Protein 7NJ1 (pdb70)

Solvent-accessible surface area: 61966 Å² total; per-residue (Å²): 110,75,92,81,47,22,67,62,39,25,66,61,33,41,58,34,28,58,60,8,69,93,80,92,42,75,87,55,16,61,65,24,40,64,63,32,70,90,69,66,114,77,51,19,35,42,11,24,59,18,17,46,38,6,45,66,42,46,86,68,58,113,85,80,35,30,61,40,38,50,61,24,15,65,57,32,63,93,22,59,109,28,34,68,18,11,36,55,5,23,50,30,29,60,56,9,60,65,81,33,84,67,56,98,42,60,6,71,39,4,58,12,46,15,55,40,43,19,27,32,15,65,18,13,45,65,45,15,82,53,62,88,4,37,66,46,82,167,83,54,85,55,54,18,64,66,35,3,132,37,10,42,80,17,0,53,38,1,29,44,8,0,100,42,5,115,155,131,43,51,58,40,0,62,99,6,35,107,17,0,75,37,0,1,66,65,0,28,90,23,8,120,92,41,74,52,112,31,28,8,48,1,0,1,51,1,1,32,16,0,8,17,0,1,20,0,0,31,53,40,178,41,34,78,18,4,18,22,0,1,74,33,0,0,73,81,5,3,113,40,139,90,45,72,30,109,109,2,45,31,134,72,7,15,32,0,0,21,5,8,3,2,2,18,17,99,90,30,112,11,46,84,0,3,134,8,1,36,35,0,6,13,23,2,78,94,37,48,92,123,66,14,45,14,0,2,38,2,2,7,65,4,13,19,49,1,50,143,70,54,50,151,112,2,61,126,77,32,2,66,92,35,2,95,73,57,99,92,134,33,9,17,75,2,0,50,37,3,6,31,15,7,3,13,30,94,22,75,3,4,104,34,8,6,60,5,4,37,29,0,22,128,38,7,74,96,154,65,116,78,4,14,43,16,42,0,6,2,5,5,7,2,0,12,4,4,8,59,113,75,20,115,143,77,60,154,36,70,12,33,74,0,0,145,75,0,24,140,34,1,110,78,20,201,22,135,87,86,25,150,28,37,10,32,12,6,43,0,7,0,20,0,4,30,19,0,8,14,9,20,46,37,2,123,89,18,55,86,174,114,178,163,74,160,143,205,52,177,51,5,84,58,21,30,134,83,24,35,67,65,31,26,114,7,2,79,87,0,6,51,31,0,73,107,14,5,74,129,48,140,83,21,67,24,86,33,22,24,4,0,0,11,1,0,36,1,0,3,1,0,2,36,1,8,8,40,13,18,46,0,1,33,0,2,27,8,6,55,56,0,1,93,78,34,156,34,61,34,40,5,0,16,2,1,2,60,0,0,47,20,0,21,91,19,6,2,16,24,7,0,87,85,4,1,88,59,0,30,53,18,11,138,108,33,128,87,136,46,86,56,49,50,37,14,26,11,14,2,41,4,5,60,0,48,5,46,47,30,64,98,96,6,68,111,0,0,60,37,0,5,55,1,19,134,50,123,15,2,107,77,100,34,4,29,6,37,14,3,68,0,31,3,11,30,6,0,6,28,0,0,44,1,8,45,134,43,14,64,56,60,35,12,104,75,0,32,84,48,40,47,29,8,6,10,0,0,9,2,17,0,1,58,21,0,33,43,0,0,84,94,17,31,104,124,86,49,141,47,15,24,75,6,7,13,10,3,2,24,0,0,18,30,0,2,43,0,1,42,86,0,3,31,21,1,21,70,11,18,6,10,38,50,0,7,6,2,0,48,10,1,18,108,0,0,42,22,2,38,8,10,12,14,0,0,8,0,6,0,5,21,0,49,10,3,30,32,32,87,38,46,92,80,0,69,49,5,10,105,12,0,70,100,0,12,115,36,9,20,144,132,132,119,89,77,72,23,31,16,66,13,20,33,0,17,2,0,43,15,17,55,15,4,2,7,0,12,1,57,34,51,84,50,83,48,66,90,0,47,87,40,0,86,77,0,33,126,19,4,63,80,8,4,77,44,12,22,104,31,1,53,80,26,15,123,50,163,107,27,86,88,101,3,55,25,50,11,12,65,6,12,0,52,0,28,14,52,23,0,39,25,10,32,88,88,90,71,142,115,77,17,74,68,19,4,129,44,0,38,156,44,1,44,67,56,92,7,51,5,4,30,18,46,1,18,1,19,2,1,90,0,16,48,100,78,105,126,87,72,77,45,6,22,72,11,0,13,55,2,4,62,4,0,15,14,12,0,18,13,30,22,3,12,23,0,0,19,5,12,5,53,13,33,26,70,117,25,56,68,6,7,0,9,6,2,1,11,4,7,22,3,12,1,10,14,32,9,1,7,24,10,18,60,49,50,44,113,49,138,80,168,124,107,93,22,32,40,74,8,19,160,20,0,13,10,32,51,42,114,99,44,114,74,43,101,9,11,42,99,32,0,60,111,17,11,66,63,4,40,89,43,22,13,0,0,0,0,0,4,4,18,82,88,42,53,45,46,8,20,30,0,11,0,1,3,0,20,90,127,25,65,7,13,14,16,81,13,60,0,41,131,65,189,55,54,0,94,51,2,7,97,55,10,85,31,0,28,115,19,1,122,113,23,27,94,60,115,74,80,112,99,3,34,79,16,1,89,52,10,15,107,84,0,60,74,9,3,35,13,0,24,141,29,0,2,18,14,37,40,12,0,2,32,18,34,9,142,84,105,14,1,32,82,12,0,48,114,3,40,113,78,0,95,113,13,24,15,150,106,45,38,125,16,5,0,46,3,4,0,4,18,8,58,82,32,56,92,126,18,6,90,53,2,0,107,51,19,0,88,98,86,17,109,159,0,46,113,28,0,61,117,2,19,38,158,17,137,65,62,87,70,38,112,141,29,15,6,0,1,1,15,7,71,20,0,7,56,0,0,0,5,2,2,71,32,1,64,93,29,48,2,0,2,5,10,3,1,5,5,1,0,8,9,16,4,42,78,109,107,29,95,10,34,5,19,70,125,6,0,24,50,149,26,0,12,18,0,0,4,6,46,100,68,22,62,52,12,18,103,74,6,81,64,46,4,78,89,81,73,36,22,130,31,8,55,20,109,78,2,156,81,95,40,0,85,96,0,0,50,119,8,6,0,1,0,2,10,12,50,2,2,6,12,187,13,3,26,3,60,32,0,33,142,26,69,4,72,1,0,0,0,0,10,3,10,6,2,0,13,27,12,52,55,33,95,29,42,5,27,0,6,0,9,28,1,5,11,14,21,0,2,0,0,1,1,2,8,9,23,2,6,7,62,0,16,3,71,0,1,70,18,0,18,118,17,0,12,69,54,21,118,54,5,70,0,7,128,30,2,23,95,0,12,100,45,0,138,9,81,66,0,0,0,0,0,2,1,3,8,0,12,52,4,43,10,115,96,59,103,68,11,93,26,64,71,26,75,16,16,106,15,35,43,52,86,19,44,116,89,1,52,0,9,120,26,75,1,51,20,1,17,10,10,18,12,63,74,99,140,110,13,131,174,44,20,130,43,15,86,7,91,158

GO terms:
  GO:0008234 cysteine-type peptidase activity (F, TAS)
  GO:0005829 cytosol (C, TAS)
  GO:0051306 mitotic sister chromatid separation (P, TAS)
  GO:0005515 protein binding (F, IPI)
  GO:0005654 nucleoplasm (C, IDA)
  GO:0005813 centrosome (C, IDA)
  GO:0006915 apoptotic process (P, TAS)
  GO:0000070 mitotic sister chromatid segregation (P, IMP)

Sequence (1501 aa):
LSPQRALCLLELTLEHCRRFCWSRHHDKAISAVEKAHSYLRTNLAPSLQLCQLGVKLLQVGPQAVAKLLIKASAVLSKSMPPLRALYESCQFFLSGLERGTKRRYRLDAILSLFAFLGGYCSLLQQLRDDGVYGGSSKQQQSFLQMYFQGLHLYTVVVYDFAQGCQIVDLADLTQLVDSCKSTVVWMLEALEGLSGQELTDHMGMTASYTSNLAYSFYSHKLYAEACAISEPLCQHLGLVKPGTYPEVPPEKLHRCFRLQVESLKKLGKQAQGCKMVILWLAALQPCSPEHMAEPVTFWVRVKMDAARAGDKELQLKTLRDSLSGWDPETLALLLREELQAYKAVRADTGQERFNIICDLLELSPEETPAGAWARATHLVELAQVLCYHDFTQQTNCSALDAIREALQLLDSVRPEAQARDQLLDDKAQALLWLYICTLEAKIQEGIERDRRAQAFLYSNIAFNLAADAAQSKCLDQALALWKELLTKGQAPAVRCLQQTAASLQILAALYQLVAKPMQALEVLLLLRIVSERLKDHSKAAGSSCHITQLLLTLGCPSYAQLHLEEAASSLKHLDQTTDTYLLLSLTCDLLRSQLYWTHQKVTKGVSLLLSVLRDPALQKSSKAWYLLRVQVLQLVAAYLSLPSNNLSHSLWEQLCAQGWQTPEIALIDSHKLLRSIILLLMGTSFLDYGENLVQKWQVLSEVLSCSEKLVCHLGRLGSVSEAKAFCLEALKLTTKLQIPRQCALFLVLKGELELARNDIDLCQSDLQQVLFLLESCTEFPTCDCSLCASPVLTAVCLRWVLVTAGVRLAMGHQAQGLDLLQVVLKGCPEAAERLTQALQASLNHKTPPSLVPSLLDEILAQAYTLLALEGLNQPSNESLQKVLQSGLKFVAARIPHLEPWRASLLLIWALTKLGSTLDSICDSLSVAFRGISHCPPSGLYAHLCRFLALCLGHRDPYATAFLVTESVSITCRHQLLTHLHRQLSKAQKHRDVPLARIQRLFSFRALESGHFPQPEKESFQERLALIPSGVTVCVLALATLQPGTVGNTLLLTRLEKDSPPVSVQIPTGQNKLHLRSVLNEFDAIQKAQKENSSCTDKREWWTGRLALDHRMEVLIASLEKSVLGCWKGLLLPSSEEPGPAQEASRLQELLQDCGWKYPDRTLLKIMLSGAGALTPQDIQALAYGLCPTQPERAQELLNEAVGRLQGLTVPSNSHLVLVLDKDLQKLPWESMPSLQALPVTRLPSFRFLLSYSIIKEYGASPVLSQGVDPRSTFYVLNPHNNLSSTEEQFRANFSSEAGWRGVVGEVPRPEQVQEALTKHDLYIYAGHGAGARFLDGQAVLRLSCRAVALLFGCSSAALAVHGNLEGAGIVLKYIMAGCPLFLGNLWDVTDRDIDRYTEALLQGWLGAGPGAPLLYYVNQARQAPRLKYLIGAAPIAYGLPVSLRYPEIEKFFPFNPLDFESFDLPEEHQIAHLPLSGVPLMILDEERELEKLFQLGPPSP

Organism: Homo sapiens (NCBI:txid9606)

Radius of gyration: 46.62 Å; Cα contacts (8 Å, |Δi|>4): 2288; chains: 2; bounding box: 72×73×168 Å

Foldseek 3Di:
DPPVVVVVVLVVLLVQLVVCVVVVHQVSNVVSVVVLVVVPPALSNLLSVLLNLLSVLLVVLDVVNLVSLLVNLVSCLVQLVSVVSNLSSLVSNVVSVVSSPPLPDFLSSLVSLLSSLVSSLSSLVVVLVPVVCVVPVVSNVVSLCVNLVSLLVSLVSLLSVLVVQDLVNVVRNVSCLVSLLVSLVSLVVSLPPDDLVRNLVSLLSSLVSLLSVLVSCVVVLNLVSSLSNLVVVLCVLLVCLPQSRPPNDLVSLCSSLVSNLCSCVVVPVLVVSLVSLVSNCSNCQVPDLPSNLVSLLSLVVSVVSCVVVVVVVSLVVDPCNVVVDHDLVVVLSSLVSNLVSLVVDFFPCLVSNLVSLVVSCVSQDCPDLVSLLSQLQSLLSNLVSCLPPNDPPDDVAHSLRSLVSSLVSLVVHDDDPLCVLQSLQSNLSSLLSNLVVVLVVLLVVVVVVVVPDVVVLPVLVVLLVLCCCVNVVSLVSSLVSLCVQQVPPDDNNYDDLVVVLLSLLLSLLQCLLLQFLLSSLLSLVSSLSSCVVVVNLLSNLVSLLVNLVSQLLWFFNQVSVVSLVSSVVSLVPDDPVDLSSVLSVLSSLLSVLSSCLQVLVNAVSLVSLLVSLPDPSLPDDALSSLVSLLSSLQVLQSNLLFFPVSYAQVSLVSSVVSQAQHSLLSLVVSLVSLVVSVCVLVDDSRPNVPNSSSVVSNSSSSNLVSLLVNLVVCVLLQNLVVSVVSLVVNLVVCSSSSRLLSNLQSLLSNLLSVLQQVDLPSNVSSLVSSVVSLVSVAPVLLDDGPQLLGLSNLVSVLSSLQSVLSSCPSVPDPVSSLVSLVVLLVRLVSSQVSVVVSVCVSVVDDDRPDTGPHCSLVSNLVSLLVNQLVCVVVVPVDCNCVSLVVSLVSCVVSPRRSQQSNLSSLLSVLLVLVCVNLVVNLVSLLSNCSSALQPHSLLSLLLSLLVNLVSCDLVDQLLSLLSLQCNFCVVLLVVLLSLLSVVVVVVVVVPDDLSVVLNCLSGSSVFHDDDRRPRSSVNSVVLLQLFDAQEKEWEWEANDSHRQDGHFKIWIWIGHHPDGIDIDIRRQPPLVCTVVNLLVLVVVLQVLLVVLVVDDPVVSSVVSLLVSLVSLVVSLQCCQPRVCNLVPLSQAAFAPDPQQQVLLVVLLVVLVVLPFPSRDRVSSRSSLRVLQPRDLRSLLVVQCVRRVNRRPVSSVSVVVSSVVSNDGDGDPRHEYEYAYHLSCPLRLNCPRPVNLQGHYAYERGSSLSSSLVSCVVPDLACFLPPFAALAFAEEEAEAPQPDVVLQPVVVVVQVVGPNYHYDGNHLDALVVVLCRQAVGAAYHYHYAEQSCPSDNLVNLSVHAGHYEANHEHAQRVEFDDRTSRGTDHSVSSNSSRPHQKYKYFSHGDDHVLSSQLVVQLCCCQNPVDFFDWSSSSLSVSLPRGDSSRPHSSGIHMHHHIGTYD/DDDDDDDDDDDPVVPDDPDDDVVPDDPVDPPDDDDDDDDPDPDDCVPVPDDPDPDD

InterPro domains:
  IPR005314 Peptidase C50, separase [PTHR12792] (3-2119)
  IPR030397 SEPARIN core domain [PS51700] (1945-2040)

Secondary structure (DSSP, 8-state):
--HHHHHHHHHHHHHHHHHHHHTT-SHHHHHHHHHHHHH----HHHHHHHHHHHHHHHHH--HHHHHHHHHHHHHHHHH--HHHHHHHHHHHHHHHHHTT--S---HHHHHHHHHHHHHHHHHHHHHHHSHHHHHSHHHHHHHHHHHHHHHHHHHHHHHHHHHH--TTTHHHHHHHHHHHHHHHHHHHHHTTT--HHHHHHHHHHHHHHHHHHHHHHHTTT-HHHHHHHHHHHHHHHHH--S---SSS-HHHHHHHHHHHHHHHHHTS-HHHHHHHHHHHHHHTTT--TTTTHHHHHHHHHHHHHHHHTT-HHHHHS-HHHHS-S--HHHHHHHHHHHHHHHHH--S--HHHHHHHHHHHHHHS-TTSHHHHHHHHHHHHHHHHHHTTS--SSS----HHHHHHHHHHHHHH----SSSHHHHHHHHHHHHHHHHHHHHHHHHHHHHHHHH-----HHHHHHHHTT-HHHHHHHHHHHHHHHHHHHSS-S----S-HHHHHHHHHHHHHHHHHTT-HHHHHHHHHHHHHHHHHTT-HHHHHHHHHHHHHHHHHSS-SHHHHHHHHHHHHHHHTS-SSSHHHHHHHHHHHHHHHHHHHHTT-HHHHHHHHHHHHT-GGGGSS-HHHHHHHHHHHHHHHHHHTS-TTSS-HHHHHHHHTTS--SHHHHHHHHHHHHHHHHHHH----STTTTSHHHHHHHHHHHHHHHHHHHHHHHHHTT-HHHHHHHHHHHHHHHHHHT-HHHHHHHHHHHHHHHHHTT-HHHHHHHHHHHHHHHHHHS------HHHHH-HHHHHHHHHHHHHHHHHHHHTT-SHHHHHHHHHHHHHHHHHHHHHHHHHHHHHT-S--SS---SHHHHHHHHHHHHHHTHHHHS--SSTTTTTHHHHHHHHHHSTTTS-HHHHHHHHHHHHHHH---HHHHHHHHHHHHHHHSSS--SHHHHHHHHHHHHHS-SSSHHHHHHHHHHTS-HHHHHHHHHHHHHHHHHHHHH--HHHHHHHHHH-SS---S-SSSHHHHHHHHHHHHTPPTTEEEEEEEEE-SSTT---SEEEEEEE-SSSPPEEEEEE-SSSSS-SHHHHHHHHHHHHHHHHHTT---HHHHHHHHHHHHHHHHHHHHHIIIIIITTTTGGGS----SSSHHHHHHHHHHHHHHHT-SS--SHHHHHHSTTGGG--HHHHHHHHHHH-SSS-HHHHHHHHHHHHHT-S----SS-EEEEE--TTTSSS-GGGSSTTSSS-EEE-SSHHHHHHHHHHHHHSS-HHHHT-B-SS-EEEEE-TTS--HHHHHHHHHHHHHSTTB--EESSPPPHHHHHHHHHH-SEEEEESSSSSTTSS-HHHHHTS---SEEEEESTTTT--B--TTSPPB-HHHHHHTTT-SEEEE-SS---SHHHHHHHHHHHHHHHHH-SS-BHHHHHHHGGGSSSSTTTSSS--EEEES--BB-/-PPPPP-----GGGG------SSS--TTS------------SS-GGG-----S---

B-factor: mean 57.91, std 21.28, range [30.0, 117.27]

Structure (mmCIF, N/CA/C/O backbone):
data_7NJ1
#
_entry.id   7NJ1
#
_cell.length_a   1.00
_cell.length_b   1.00
_cell.length_c   1.00
_cell.angle_alpha   90.00
_cell.angle_beta   90.00
_cell.angle_gamma   90.00
#
_symmetry.space_group_name_H-M   'P 1'
#
loop_
_entity.id
_entity.type
_entity.pdbx_description
1 polymer Separin
2 polymer Securin
#
loop_
_atom_site.group_PDB
_atom_site.id
_atom_site.type_symbol
_atom_site.label_atom_id
_atom_site.label_alt_id
_atom_site.label_comp_id
_atom_site.label_asym_id
_atom_site.label_entity_id
_atom_site.label_seq_id
_atom_site.pdbx_PDB_ins_code
_atom_site.Cartn_x
_atom_site.Cartn_y
_atom_site.Cartn_z
_atom_site.occupancy
_atom_site.B_iso_or_equiv
_atom_site.auth_seq_id
_atom_site.auth_comp_id
_atom_site.auth_asym_id
_atom_site.auth_atom_id
_atom_site.pdbx_PDB_model_num
ATOM 1 N N . LEU A 1 243 ? 189.321 155.173 260.642 1.00 90.56 243 LEU A N 1
ATOM 2 C CA . LEU A 1 243 ? 188.630 156.490 260.638 1.00 90.56 243 LEU A CA 1
ATOM 3 C C . LEU A 1 243 ? 187.159 156.294 261.041 1.00 90.56 243 LEU A C 1
ATOM 4 O O . LEU A 1 243 ? 186.546 155.307 260.580 1.00 90.56 243 LEU A O 1
ATOM 6 N N . SER A 1 244 ? 186.618 157.205 261.856 1.00 93.01 244 SER A N 1
ATOM 7 C CA . SER A 1 244 ? 185.196 157.115 262.282 1.00 93.01 244 SER A CA 1
ATOM 8 C C . SER A 1 244 ? 184.285 157.307 261.063 1.00 93.01 244 SER A C 1
ATOM 9 O O . SER A 1 244 ? 184.767 157.837 260.045 1.00 93.01 244 SER A O 1
ATOM 11 N N . PRO A 1 245 ? 182.993 156.917 261.119 1.00 94.05 245 PRO A N 1
ATOM 12 C CA . PRO A 1 245 ? 182.155 157.018 259.932 1.00 94.05 245 PRO A CA 1
ATOM 13 C C . PRO A 1 245 ? 182.305 158.371 259.254 1.00 94.05 245 PRO A C 1
ATOM 14 O O . PRO A 1 245 ? 182.550 158.420 258.032 1.00 94.05 245 PRO A O 1
ATOM 16 N N . GLN A 1 246 ? 182.171 159.450 260.029 1.00 94.53 246 GLN A N 1
ATOM 17 C CA . GLN A 1 246 ? 182.304 160.819 259.465 1.00 94.53 246 GLN A CA 1
ATOM 18 C C . GLN A 1 246 ? 183.735 161.010 258.944 1.00 94.53 246 GLN A C 1
ATOM 19 O O . GLN A 1 246 ? 183.894 161.546 257.827 1.00 94.53 246 GLN A O 1
ATOM 21 N N . ARG A 1 247 ? 184.731 160.586 259.729 1.00 96.02 247 ARG A N 1
ATOM 22 C CA . ARG A 1 247 ? 186.150 160.722 259.308 1.00 96.02 247 ARG A CA 1
ATOM 23 C C . ARG A 1 247 ? 186.369 159.888 258.038 1.00 96.02 247 ARG A C 1
ATOM 24 O O . ARG A 1 247 ? 187.086 160.366 257.138 1.00 96.02 247 ARG A O 1
ATOM 26 N N . ALA A 1 248 ? 185.770 158.695 257.973 1.00 96.52 248 ALA A N 1
ATOM 27 C CA . ALA A 1 248 ? 185.896 157.838 256.771 1.00 96.52 248 ALA A CA 1
ATOM 28 C C . ALA A 1 248 ? 185.273 158.555 255.572 1.00 96.52 248 ALA A C 1
ATOM 29 O O . ALA A 1 248 ? 185.861 158.508 254.471 1.00 96.52 248 ALA A O 1
ATOM 31 N N . LEU A 1 249 ? 184.120 159.197 255.778 1.00 97.79 249 LEU A N 1
ATOM 32 C CA . LEU A 1 249 ? 183.464 159.959 254.683 1.00 97.79 249 LEU A CA 1
ATOM 33 C C . LEU A 1 249 ? 184.394 161.102 254.251 1.00 97.79 249 LEU A C 1
ATOM 34 O O . LEU A 1 249 ? 184.577 161.292 253.028 1.00 97.79 249 LEU A O 1
ATOM 36 N N . CYS A 1 250 ? 184.964 161.826 255.220 1.00 98.13 250 CYS A N 1
ATOM 37 C CA . CYS A 1 250 ? 185.919 162.918 254.899 1.00 98.13 250 CYS A CA 1
ATOM 38 C C . CYS A 1 250 ? 187.160 162.310 254.229 1.00 98.13 250 CYS A C 1
ATOM 39 O O . CYS A 1 250 ? 187.701 162.946 253.301 1.00 98.13 250 CYS A O 1
ATOM 41 N N . LEU A 1 251 ? 187.584 161.129 254.687 1.00 98.16 251 LEU A N 1
ATOM 42 C CA . LEU A 1 251 ? 188.763 160.449 254.092 1.00 98.16 251 LEU A CA 1
ATOM 43 C C . LEU A 1 251 ? 188.467 160.143 252.617 1.00 98.16 251 LEU A C 1
ATOM 44 O O . LEU A 1 251 ? 189.360 160.365 251.779 1.00 98.16 251 LEU A O 1
ATOM 46 N N . LEU A 1 252 ? 187.256 159.663 252.321 1.00 98.76 252 LEU A N 1
ATOM 47 C CA . LEU A 1 252 ? 186.872 159.390 250.913 1.00 98.76 252 LEU A CA 1
ATOM 48 C C . LEU A 1 252 ? 186.998 160.693 250.112 1.00 98.76 252 LEU A C 1
ATOM 49 O O . LEU A 1 252 ? 187.609 160.663 249.024 1.00 98.76 252 LEU A O 1
ATOM 51 N N . GLU A 1 253 ? 186.453 161.790 250.645 1.00 98.65 253 GLU A N 1
ATOM 52 C CA . GLU A 1 253 ? 186.529 163.101 249.951 1.00 98.65 253 GLU A CA 1
ATOM 53 C C . GLU A 1 253 ? 188.005 163.480 249.772 1.00 98.65 253 GLU A C 1
ATOM 54 O O . GLU A 1 253 ? 188.380 163.886 248.654 1.00 98.65 253 GLU A O 1
ATOM 56 N N . LEU A 1 254 ? 188.803 163.332 250.833 1.00 98.55 254 LEU A N 1
ATOM 57 C CA . LEU A 1 254 ? 190.245 163.680 250.768 1.00 98.55 254 LEU A CA 1
ATOM 58 C C . LEU A 1 254 ? 190.949 162.759 249.760 1.00 98.55 254 LEU A C 1
ATOM 59 O O . LEU A 1 254 ? 191.774 163.265 248.975 1.00 98.55 254 LEU A O 1
ATOM 61 N N . THR A 1 255 ? 190.639 161.460 249.792 1.00 98.62 255 THR A N 1
ATOM 62 C CA . THR A 1 255 ? 191.265 160.499 248.858 1.00 98.62 255 THR A CA 1
ATOM 63 C C . THR A 1 255 ? 190.861 160.865 247.449 1.00 98.62 255 THR A C 1
ATOM 64 O O . THR A 1 255 ? 191.738 160.858 246.560 1.00 98.62 255 THR A O 1
ATOM 66 N N . LEU A 1 256 ? 189.579 161.178 247.246 1.00 98.45 256 LEU A N 1
ATOM 67 C CA . LEU A 1 256 ? 189.110 161.616 245.908 1.00 98.45 256 LEU A CA 1
ATOM 68 C C . LEU A 1 256 ? 189.862 162.899 245.536 1.00 98.45 256 LEU A C 1
ATOM 69 O O . LEU A 1 256 ? 190.298 163.013 244.374 1.00 98.45 256 LEU A O 1
ATOM 71 N N . GLU A 1 257 ? 190.014 163.814 246.496 1.00 96.79 257 GLU A N 1
ATOM 72 C CA . GLU A 1 257 ? 190.745 165.083 246.245 1.00 96.79 257 GLU A CA 1
ATOM 73 C C . GLU A 1 257 ? 192.203 164.756 245.892 1.00 96.79 257 GLU A C 1
ATOM 74 O O . GLU A 1 257 ? 192.746 165.405 244.982 1.00 96.79 257 GLU A O 1
ATOM 76 N N . HIS A 1 258 ? 192.803 163.791 246.593 1.00 97.08 258 HIS A N 1
ATOM 77 C CA . HIS A 1 258 ? 194.201 163.380 246.295 1.00 97.08 258 HIS A CA 1
ATOM 78 C C . HIS A 1 258 ? 194.263 162.842 244.863 1.00 97.08 258 HIS A C 1
ATOM 79 O O . HIS A 1 258 ? 195.178 163.224 244.104 1.00 97.08 258 HIS A O 1
ATOM 81 N N . CYS A 1 259 ? 193.310 161.978 244.504 1.00 97.72 259 CYS A N 1
ATOM 82 C CA . CYS A 1 259 ? 193.256 161.446 243.119 1.00 97.72 259 CYS A CA 1
ATOM 83 C C . CYS A 1 259 ? 193.000 162.616 242.159 1.00 97.72 259 CYS A C 1
ATOM 84 O O . CYS A 1 259 ? 193.656 162.667 241.097 1.00 97.72 259 CYS A O 1
ATOM 86 N N . ARG A 1 260 ? 192.088 163.519 242.530 1.00 94.97 260 ARG A N 1
ATOM 87 C CA . ARG A 1 260 ? 191.798 164.707 241.689 1.00 94.97 260 ARG A CA 1
ATOM 88 C C . ARG A 1 260 ? 193.060 165.578 241.613 1.00 94.97 260 ARG A C 1
ATOM 89 O O . ARG A 1 260 ? 193.315 166.150 240.538 1.00 94.97 260 ARG A O 1
ATOM 91 N N . ARG A 1 261 ? 193.803 165.680 242.719 1.00 94.09 261 ARG A N 1
ATOM 92 C CA . ARG A 1 261 ? 195.063 166.466 242.730 1.00 94.09 261 ARG A CA 1
ATOM 93 C C . ARG A 1 261 ? 196.054 165.809 241.760 1.00 94.09 261 ARG A C 1
ATOM 94 O O . ARG A 1 261 ? 196.706 166.542 240.983 1.00 94.09 261 ARG A O 1
ATOM 96 N N . PHE A 1 262 ? 196.152 164.479 241.803 1.00 96.24 262 PHE A N 1
ATOM 97 C CA . PHE A 1 262 ? 197.038 163.765 240.846 1.00 96.24 262 PHE A CA 1
ATOM 98 C C . PHE A 1 262 ? 196.576 164.122 239.439 1.00 96.24 262 PHE A C 1
ATOM 99 O O . PHE A 1 262 ? 197.427 164.428 238.583 1.00 96.24 262 PHE A O 1
ATOM 101 N N . CYS A 1 263 ? 195.259 164.108 239.215 1.00 94.36 263 CYS A N 1
ATOM 102 C CA . CYS A 1 263 ? 194.699 164.461 237.884 1.00 94.36 263 CYS A CA 1
ATOM 103 C C . CYS A 1 263 ? 194.935 165.953 237.600 1.00 94.36 263 CYS A C 1
ATOM 104 O O . CYS A 1 263 ? 195.178 166.295 236.422 1.00 94.36 263 CYS A O 1
ATOM 106 N N . TRP A 1 264 ? 194.873 166.798 238.633 1.00 90.09 264 TRP A N 1
ATOM 107 C CA . TRP A 1 264 ? 195.040 168.262 238.443 1.00 90.09 264 TRP A CA 1
ATOM 108 C C . TRP A 1 264 ? 196.358 168.527 237.719 1.00 90.09 264 TRP A C 1
ATOM 109 O O . TRP A 1 264 ? 196.391 169.412 236.836 1.00 90.09 264 TRP A O 1
ATOM 111 N N . SER A 1 265 ? 197.409 167.786 238.080 1.00 92.60 265 SER A N 1
ATOM 112 C CA . SER A 1 265 ? 198.709 167.925 237.374 1.00 92.60 265 SER A CA 1
ATOM 113 C C . SER A 1 265 ? 198.948 166.692 236.491 1.00 92.60 265 SER A C 1
ATOM 114 O O . SER A 1 265 ? 200.070 166.566 235.952 1.00 92.60 265 SER A O 1
ATOM 116 N N . ARG A 1 266 ? 197.943 165.818 236.359 1.00 92.59 266 ARG A N 1
ATOM 117 C CA . ARG A 1 266 ? 198.106 164.567 235.570 1.00 92.59 266 ARG A CA 1
ATOM 118 C C . ARG A 1 266 ? 199.388 163.862 236.043 1.00 92.59 266 ARG A C 1
ATOM 119 O O . ARG A 1 266 ? 200.162 163.398 235.177 1.00 92.59 266 ARG A O 1
ATOM 121 N N . HIS A 1 267 ? 199.601 163.789 237.361 1.00 96.29 267 HIS A N 1
ATOM 122 C CA . HIS A 1 267 ? 200.848 163.190 237.909 1.00 96.29 267 HIS A CA 1
ATOM 123 C C . HIS A 1 267 ? 200.634 161.702 238.200 1.00 96.29 267 HIS A C 1
ATOM 124 O O . HIS A 1 267 ? 199.469 161.250 238.253 1.00 96.29 267 HIS A O 1
ATOM 126 N N . HIS A 1 268 ? 201.732 160.962 238.385 1.00 95.40 268 HIS A N 1
ATOM 127 C CA . HIS A 1 268 ? 201.641 159.503 238.662 1.00 95.40 268 HIS A CA 1
ATOM 128 C C . HIS A 1 268 ? 202.400 159.187 239.954 1.00 95.40 268 HIS A C 1
ATOM 129 O O . HIS A 1 268 ? 201.897 158.394 240.776 1.00 95.40 268 HIS A O 1
ATOM 131 N N . ASP A 1 269 ? 203.585 159.780 240.123 1.00 96.33 269 ASP A N 1
ATOM 132 C CA . ASP A 1 269 ? 204.363 159.577 241.376 1.00 96.33 269 ASP A CA 1
ATOM 133 C C . ASP A 1 269 ? 203.563 160.168 242.541 1.00 96.33 269 ASP A C 1
ATOM 134 O O . ASP A 1 269 ? 203.532 159.538 243.619 1.00 96.33 269 ASP A O 1
ATOM 136 N N . LYS A 1 270 ? 202.947 161.335 242.330 1.00 97.19 270 LYS A N 1
ATOM 137 C CA . LYS A 1 270 ? 202.091 161.943 243.382 1.00 97.19 270 LYS A CA 1
ATOM 138 C C . LYS A 1 270 ? 200.897 161.011 243.625 1.00 97.19 270 LYS A C 1
ATOM 139 O O . LYS A 1 270 ? 200.515 160.831 244.800 1.00 97.19 270 LYS A O 1
ATOM 141 N N . ALA A 1 271 ? 200.337 160.444 242.554 1.00 97.88 271 ALA A N 1
ATOM 142 C CA . ALA A 1 271 ? 199.226 159.476 242.707 1.00 97.88 271 ALA A CA 1
ATOM 143 C C . ALA A 1 271 ? 199.724 158.273 243.508 1.00 97.88 271 ALA A C 1
ATOM 144 O O . ALA A 1 271 ? 198.961 157.747 244.340 1.00 97.88 271 ALA A O 1
ATOM 146 N N . ILE A 1 272 ? 200.968 157.854 243.260 1.00 97.89 272 ILE A N 1
ATOM 147 C CA . ILE A 1 272 ? 201.564 156.711 244.015 1.00 97.89 272 ILE A CA 1
ATOM 148 C C . ILE A 1 272 ? 20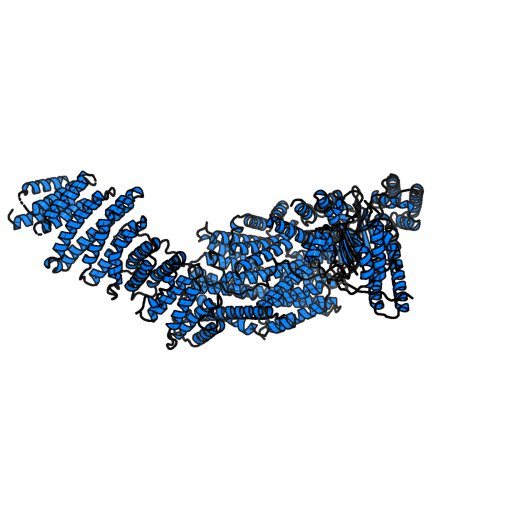1.646 157.102 245.498 1.00 97.89 272 ILE A C 1
ATOM 149 O O . ILE A 1 272 ? 201.353 156.242 246.353 1.00 97.89 272 ILE A O 1
ATOM 151 N N . SER A 1 273 ? 202.036 158.347 245.783 1.00 97.68 273 SER A N 1
ATOM 152 C CA . SER A 1 273 ? 202.082 158.825 247.189 1.00 97.68 273 SER A CA 1
ATOM 153 C C . SER A 1 273 ? 200.664 158.799 247.774 1.00 97.68 273 SER A C 1
ATOM 154 O O . SER A 1 273 ? 200.509 158.356 248.931 1.00 97.68 273 SER A O 1
ATOM 156 N N . ALA A 1 274 ? 199.675 159.256 247.001 1.00 97.71 274 ALA A N 1
ATOM 157 C CA . ALA A 1 274 ? 198.268 159.205 247.463 1.00 97.71 274 ALA A CA 1
ATOM 158 C C . ALA A 1 274 ? 197.858 157.742 247.629 1.00 97.71 274 ALA A C 1
ATOM 159 O O . ALA A 1 274 ? 197.103 157.431 248.572 1.00 97.71 274 ALA A O 1
ATOM 161 N N . VAL A 1 275 ? 198.338 156.873 246.734 1.00 98.44 275 VAL A N 1
ATOM 162 C CA . VAL A 1 275 ? 198.037 155.414 246.838 1.00 98.44 275 VAL A CA 1
ATOM 163 C C . VAL A 1 275 ? 198.645 154.897 248.149 1.00 98.44 275 VAL A C 1
ATOM 164 O O . VAL A 1 275 ? 197.985 154.083 248.823 1.00 98.44 275 VAL A O 1
ATOM 166 N N . GLU A 1 276 ? 199.854 155.353 248.485 1.00 97.54 276 GLU A N 1
ATOM 167 C CA . GLU A 1 276 ? 200.489 154.952 249.767 1.00 97.54 276 GLU A CA 1
ATOM 168 C C . GLU A 1 276 ? 199.626 155.473 250.925 1.00 97.54 276 GLU A C 1
ATOM 169 O O . GLU A 1 276 ? 199.419 154.716 251.896 1.00 97.54 276 GLU A O 1
ATOM 171 N N . LYS A 1 277 ? 199.142 156.714 250.819 1.00 95.45 277 LYS A N 1
ATOM 172 C CA . LYS A 1 277 ? 198.258 157.285 251.869 1.00 95.45 277 LYS A CA 1
ATOM 173 C C . LYS A 1 277 ? 196.981 156.437 251.948 1.00 95.45 277 LYS A C 1
ATOM 174 O O . LYS A 1 277 ? 196.521 156.161 253.077 1.00 95.45 277 LYS A O 1
ATOM 176 N N . ALA A 1 278 ? 196.435 156.043 250.794 1.00 96.57 278 ALA A N 1
ATOM 177 C CA . ALA A 1 278 ? 195.232 155.177 250.776 1.00 96.57 278 ALA A CA 1
ATOM 178 C C . ALA A 1 278 ? 195.584 153.818 251.382 1.00 96.57 278 ALA A C 1
ATOM 179 O O . ALA A 1 278 ? 194.768 153.271 252.153 1.00 96.57 278 ALA A O 1
ATOM 181 N N . HIS A 1 279 ? 196.767 153.294 251.047 1.00 96.64 279 HIS A N 1
ATOM 182 C CA . HIS A 1 279 ? 197.219 151.994 251.613 1.00 96.64 279 HIS A CA 1
ATOM 183 C C . HIS A 1 279 ? 197.292 152.131 253.136 1.00 96.64 279 HIS A C 1
ATOM 184 O O . HIS A 1 279 ? 196.959 151.167 253.856 1.00 96.64 279 HIS A O 1
ATOM 186 N N . SER A 1 280 ? 197.726 153.299 253.616 1.00 92.59 280 SER A N 1
ATOM 187 C CA . SER A 1 280 ? 197.756 153.544 255.080 1.00 92.59 280 SER A CA 1
ATOM 188 C C . SER A 1 280 ? 196.320 153.532 255.618 1.00 92.59 280 SER A C 1
ATOM 189 O O . SER A 1 280 ? 196.105 152.989 256.723 1.00 92.59 280 SER A O 1
ATOM 191 N N . TYR A 1 281 ? 195.379 154.100 254.858 1.00 93.27 281 TYR A N 1
ATOM 192 C CA . TYR A 1 281 ? 193.960 154.164 255.304 1.00 93.27 281 TYR A CA 1
ATOM 193 C C . TYR A 1 281 ? 193.298 152.797 255.105 1.00 93.27 281 TYR A C 1
ATOM 194 O O . TYR A 1 281 ? 192.193 152.580 255.647 1.00 93.27 281 TYR A O 1
ATOM 196 N N . LEU A 1 282 ? 193.949 151.903 254.352 1.00 95.68 282 LEU A N 1
ATOM 197 C CA . LEU A 1 282 ? 193.354 150.568 254.072 1.00 95.68 282 LEU A CA 1
ATOM 198 C C . LEU A 1 282 ? 192.975 149.909 255.407 1.00 95.68 282 LEU A C 1
ATOM 199 O O . LEU A 1 282 ? 193.859 149.807 256.287 1.00 95.68 282 LEU A O 1
ATOM 201 N N . ARG A 1 283 ? 191.716 149.481 255.543 1.00 94.16 283 ARG A N 1
ATOM 202 C CA . ARG A 1 283 ? 191.242 148.867 256.812 1.00 94.16 283 ARG A CA 1
ATOM 203 C C . ARG A 1 283 ? 189.964 148.056 256.537 1.00 94.16 283 ARG A C 1
ATOM 204 O O . ARG A 1 283 ? 189.426 148.198 255.416 1.00 94.16 283 ARG A O 1
ATOM 206 N N . THR A 1 285 ? 187.208 149.705 254.201 1.00 93.58 285 THR A N 1
ATOM 207 C CA . THR A 1 285 ? 185.984 150.510 254.428 1.00 93.58 285 THR A CA 1
ATOM 208 C C . THR A 1 285 ? 185.152 150.527 253.162 1.00 93.58 285 THR A C 1
ATOM 209 O O . THR A 1 285 ? 185.564 149.877 252.183 1.00 93.58 285 THR A O 1
ATOM 211 N N . ASN A 1 286 ? 184.028 151.247 253.168 1.00 94.58 286 ASN A N 1
ATOM 212 C CA . ASN A 1 286 ? 183.211 151.383 251.931 1.00 94.58 286 ASN A CA 1
ATOM 213 C C . ASN A 1 286 ? 183.975 152.282 250.955 1.00 94.58 286 ASN A C 1
ATOM 214 O O . ASN A 1 286 ? 183.978 151.979 249.742 1.00 94.58 286 ASN A O 1
ATOM 216 N N . LEU A 1 287 ? 184.608 153.337 251.474 1.00 97.29 287 LEU A N 1
ATOM 217 C CA . LEU A 1 287 ? 185.384 154.276 250.622 1.00 97.29 287 LEU A CA 1
ATOM 218 C C . LEU A 1 287 ? 186.659 153.584 250.119 1.00 97.29 287 LEU A C 1
ATOM 219 O O . LEU A 1 287 ? 187.227 154.056 249.115 1.00 97.29 287 LEU A O 1
ATOM 221 N N . ALA A 1 288 ? 187.102 152.530 250.809 1.00 97.36 288 ALA A N 1
ATOM 222 C CA . ALA A 1 288 ? 188.345 151.827 250.414 1.00 97.36 288 ALA A CA 1
ATOM 223 C C . ALA A 1 288 ? 188.170 151.237 249.014 1.00 97.36 288 ALA A C 1
ATOM 224 O O . ALA A 1 288 ? 189.080 151.389 248.174 1.00 97.36 288 ALA A O 1
ATOM 226 N N . PRO A 1 289 ? 187.031 150.574 248.718 1.00 98.11 289 PRO A N 1
ATOM 227 C CA . PRO A 1 289 ? 186.813 150.072 247.371 1.00 98.11 289 PRO A CA 1
ATOM 228 C C . PRO A 1 289 ? 186.820 151.239 246.404 1.00 98.11 289 PRO A C 1
ATOM 229 O O . PRO A 1 289 ? 187.386 151.117 245.300 1.00 98.11 289 PRO A O 1
ATOM 231 N N . SER A 1 290 ? 186.203 152.353 246.807 1.00 98.63 290 SER A N 1
ATOM 232 C CA . SER A 1 290 ? 186.171 153.565 245.948 1.00 98.63 290 SER A CA 1
ATOM 233 C C . SER A 1 290 ? 187.603 154.062 245.701 1.00 98.63 290 SER A C 1
ATOM 234 O O . SER A 1 290 ? 187.951 154.321 244.529 1.00 98.63 290 SER A O 1
ATOM 236 N N . LEU A 1 291 ? 188.405 154.171 246.762 1.00 98.65 291 LEU A N 1
ATOM 237 C CA . LEU A 1 291 ? 189.818 154.601 246.610 1.00 98.65 291 LEU A CA 1
ATOM 238 C C . LEU A 1 291 ? 190.545 153.583 245.720 1.00 98.65 291 LEU A C 1
ATOM 239 O O . LEU A 1 291 ? 191.364 154.007 244.877 1.00 98.65 291 LEU A O 1
ATOM 241 N N . GLN A 1 292 ? 190.251 152.294 245.905 1.00 98.64 292 GLN A N 1
ATOM 242 C CA . GLN A 1 292 ? 190.901 151.232 245.095 1.00 98.64 292 GLN A CA 1
ATOM 243 C C . GLN A 1 292 ? 190.551 151.452 243.617 1.00 98.64 292 GLN A C 1
ATOM 244 O O . GLN A 1 292 ? 191.453 151.305 242.768 1.00 98.64 292 GLN A O 1
ATOM 246 N N . LEU A 1 293 ? 189.292 151.795 243.332 1.00 98.75 293 LEU A N 1
ATOM 247 C CA . LEU A 1 293 ? 188.862 152.046 241.931 1.00 98.75 293 LEU A CA 1
ATOM 248 C C . LEU A 1 293 ? 189.653 153.237 241.374 1.00 98.75 293 LEU A C 1
ATOM 249 O O . LEU A 1 293 ? 190.081 153.169 240.204 1.00 98.75 293 LEU A O 1
ATOM 251 N N . CYS A 1 294 ? 189.832 154.284 242.184 1.00 98.59 294 CYS A N 1
ATOM 252 C CA . CYS A 1 294 ? 190.619 155.464 241.744 1.00 98.59 294 CYS A CA 1
ATOM 253 C C . CYS A 1 294 ? 192.065 155.028 241.466 1.00 98.59 294 CYS A C 1
ATOM 254 O O . CYS A 1 294 ? 192.618 155.441 240.424 1.00 98.59 294 CYS A O 1
ATOM 256 N N . GLN A 1 295 ? 192.644 154.224 242.361 1.00 98.38 295 GLN A N 1
ATOM 257 C CA . GLN A 1 295 ? 194.022 153.714 242.150 1.00 98.38 295 GLN A CA 1
ATOM 258 C C . GLN A 1 295 ? 194.038 152.850 240.881 1.00 98.38 295 GLN A C 1
ATOM 259 O O . GLN A 1 295 ? 194.994 152.978 240.086 1.00 98.38 295 GLN A O 1
ATOM 261 N N . LEU A 1 296 ? 193.016 152.009 240.704 1.00 97.33 296 LEU A N 1
ATOM 262 C CA . LEU A 1 296 ? 192.926 151.162 239.487 1.00 97.33 296 LEU A CA 1
ATOM 263 C C . LEU A 1 296 ? 192.834 152.081 238.262 1.00 97.33 296 LEU A C 1
ATOM 264 O O . LEU A 1 296 ? 193.494 151.781 237.247 1.00 97.33 296 LEU A O 1
ATOM 266 N N . GLY A 1 297 ? 192.050 153.158 238.363 1.00 95.94 297 GLY A N 1
ATOM 267 C CA . GLY A 1 297 ? 191.932 154.118 237.250 1.00 95.94 297 GLY A CA 1
ATOM 268 C C . GLY A 1 297 ? 193.282 154.728 236.935 1.00 95.94 297 GLY A C 1
ATOM 269 O O . GLY A 1 297 ? 193.589 154.894 235.739 1.00 95.94 297 GLY A O 1
ATOM 270 N N . VAL A 1 298 ? 194.064 155.044 237.971 1.00 96.70 298 VAL A N 1
ATOM 271 C CA . VAL A 1 298 ? 195.431 155.609 237.763 1.00 96.70 298 VAL A CA 1
ATOM 272 C C . VAL A 1 298 ? 196.286 154.558 237.038 1.00 96.70 298 VAL A C 1
ATOM 273 O O . VAL A 1 298 ? 196.999 154.933 236.084 1.00 96.70 298 VAL A O 1
ATOM 275 N N . LYS A 1 299 ? 196.209 153.299 237.475 1.00 94.27 299 LYS A N 1
ATOM 276 C CA . LYS A 1 299 ? 196.982 152.211 236.822 1.00 94.27 299 LYS A CA 1
ATOM 277 C C . LYS A 1 299 ? 196.507 152.071 235.369 1.00 94.27 299 LYS A C 1
ATOM 278 O O . LYS A 1 299 ? 197.365 151.898 234.478 1.00 94.27 299 LYS A O 1
ATOM 280 N N . LEU A 1 300 ? 195.192 152.146 235.146 1.00 92.06 300 LEU A N 1
ATOM 281 C CA . LEU A 1 300 ? 194.637 152.052 233.771 1.00 92.06 300 LEU A CA 1
ATOM 282 C C . LEU A 1 300 ? 195.138 153.248 232.949 1.00 92.06 300 LEU A C 1
ATOM 283 O O . LEU A 1 300 ? 195.489 153.050 231.767 1.00 92.06 300 LEU A O 1
ATOM 285 N N . LEU A 1 301 ? 195.167 154.438 233.555 1.00 90.70 301 LEU A N 1
ATOM 286 C CA . LEU A 1 301 ? 195.691 155.637 232.853 1.00 90.70 301 LEU A CA 1
ATOM 287 C C . LEU A 1 301 ? 197.160 155.381 232.494 1.00 90.70 301 LEU A C 1
ATOM 288 O O . LEU A 1 301 ? 197.557 155.690 231.351 1.00 90.70 301 LEU A O 1
ATOM 290 N N . GLN A 1 302 ? 197.925 154.823 233.437 1.00 90.34 302 GLN A N 1
ATOM 291 C CA . GLN A 1 302 ? 199.356 154.521 233.181 1.00 90.34 302 GLN A CA 1
ATOM 292 C C . GLN A 1 302 ? 199.446 153.573 231.978 1.00 90.34 302 GLN A C 1
ATOM 293 O O . GLN A 1 302 ? 200.286 153.821 231.086 1.00 90.34 302 GLN A O 1
ATOM 295 N N . VAL A 1 303 ? 198.600 152.541 231.954 1.00 83.21 303 VAL A N 1
ATOM 296 C CA . VAL A 1 303 ? 198.591 151.578 230.812 1.00 83.21 303 VAL A CA 1
ATOM 297 C C . VAL A 1 303 ? 198.247 152.351 229.530 1.00 83.21 303 VAL A C 1
ATOM 298 O O . VAL A 1 303 ? 198.875 152.071 228.486 1.00 83.21 303 VAL A O 1
ATOM 300 N N . GLY A 1 304 ? 197.295 153.286 229.612 1.00 66.67 304 GLY A N 1
ATOM 301 C CA . GLY A 1 304 ? 196.897 154.080 228.434 1.00 66.67 304 GLY A CA 1
ATOM 302 C C . GLY A 1 304 ? 196.824 153.216 227.190 1.00 66.67 304 GLY A C 1
ATOM 303 O O . GLY A 1 304 ? 195.983 152.292 227.187 1.00 66.67 304 GLY A O 1
ATOM 304 N N . PRO A 1 308 ? 196.592 146.046 227.647 1.00 70.37 308 PRO A N 1
ATOM 305 C CA . PRO A 1 308 ? 195.878 145.286 226.629 1.00 70.37 308 PRO A CA 1
ATOM 306 C C . PRO A 1 308 ? 194.884 144.326 227.263 1.00 70.37 308 PRO A C 1
ATOM 307 O O . PRO A 1 308 ? 193.846 144.778 227.784 1.00 70.37 308 PRO A O 1
ATOM 309 N N . GLN A 1 309 ? 195.188 143.026 227.219 1.00 81.87 309 GLN A N 1
ATOM 310 C CA . GLN A 1 309 ? 194.303 142.020 227.858 1.00 81.87 309 GLN A CA 1
ATOM 311 C C . GLN A 1 309 ? 194.229 142.328 229.360 1.00 81.87 309 GLN A C 1
ATOM 312 O O . GLN A 1 309 ? 193.117 142.263 229.924 1.00 81.87 309 GLN A O 1
ATOM 314 N N . ALA A 1 310 ? 195.370 142.654 229.972 1.00 88.22 310 ALA A N 1
ATOM 315 C CA . ALA A 1 310 ? 195.389 143.013 231.410 1.00 88.22 310 ALA A CA 1
ATOM 316 C C . ALA A 1 310 ? 194.561 144.281 231.619 1.00 88.22 310 ALA A C 1
ATOM 317 O O . ALA A 1 310 ? 193.812 144.355 232.613 1.00 88.22 310 ALA A O 1
ATOM 319 N N . VAL A 1 311 ? 194.694 145.246 230.705 1.00 90.01 311 VAL A N 1
ATOM 320 C CA . VAL A 1 311 ? 193.898 146.505 230.801 1.00 90.01 311 VAL A CA 1
ATOM 321 C C . VAL A 1 311 ? 192.410 146.130 230.727 1.00 90.01 311 VAL A C 1
ATOM 322 O O . VAL A 1 311 ? 191.623 146.663 231.539 1.00 90.01 311 VAL A O 1
ATOM 324 N N . ALA A 1 312 ? 192.051 145.238 229.801 1.00 91.75 312 ALA A N 1
ATOM 325 C CA . ALA A 1 312 ? 190.644 144.793 229.676 1.00 91.75 312 ALA A CA 1
ATOM 326 C C . ALA A 1 312 ? 190.219 144.108 230.975 1.00 91.75 312 ALA A C 1
ATOM 327 O O . ALA A 1 312 ? 189.110 144.392 231.478 1.00 91.75 312 ALA A O 1
ATOM 329 N N . LYS A 1 313 ? 191.083 143.242 231.508 1.00 93.81 313 LYS A N 1
ATOM 330 C CA . LYS A 1 313 ? 190.777 142.541 232.781 1.00 93.81 313 LYS A CA 1
ATOM 331 C C . LYS A 1 313 ? 190.616 143.585 233.895 1.00 93.81 313 LYS A C 1
ATOM 332 O O . LYS A 1 313 ? 189.691 143.433 234.717 1.00 93.81 313 LYS A O 1
ATOM 334 N N . LEU A 1 314 ? 191.484 144.600 233.911 1.00 95.05 314 LEU A N 1
ATOM 335 C CA . LEU A 1 314 ? 191.423 145.647 234.963 1.00 95.05 314 LEU A CA 1
ATOM 336 C C . LEU A 1 314 ? 190.076 146.376 234.867 1.00 95.05 314 LEU A C 1
ATOM 337 O O . LEU A 1 314 ? 189.460 146.623 235.924 1.00 95.05 314 LEU A O 1
ATOM 339 N N . LEU A 1 315 ? 189.643 146.701 233.646 1.00 95.52 315 LEU A N 1
ATOM 340 C CA . LEU A 1 315 ? 188.342 147.390 233.455 1.00 95.52 315 LEU A CA 1
ATOM 341 C C . LEU A 1 315 ? 187.224 146.490 234.001 1.00 95.52 315 LEU A C 1
ATOM 342 O O . LEU A 1 315 ? 186.365 146.997 234.755 1.00 95.52 315 LEU A O 1
ATOM 344 N N . ILE A 1 316 ? 187.251 145.205 233.643 1.00 97.43 316 ILE A N 1
ATOM 345 C CA . ILE A 1 316 ? 186.221 144.244 234.138 1.00 97.43 316 ILE A CA 1
ATOM 346 C C . ILE A 1 316 ? 186.336 144.159 235.667 1.00 97.43 316 ILE A C 1
ATOM 347 O O . ILE A 1 316 ? 185.283 144.159 236.338 1.00 97.43 316 ILE A O 1
ATOM 349 N N . LYS A 1 317 ? 187.565 144.098 236.187 1.00 98.22 317 LYS A N 1
ATOM 350 C CA . LYS A 1 317 ? 187.779 144.004 237.654 1.00 98.22 317 LYS A CA 1
ATOM 351 C C . LYS A 1 317 ? 187.171 145.242 238.326 1.00 98.22 317 LYS A C 1
ATOM 352 O O . LYS A 1 317 ? 186.481 145.083 239.356 1.00 98.22 317 LYS A O 1
ATOM 354 N N . ALA A 1 318 ? 187.412 146.424 237.753 1.00 98.40 318 ALA A N 1
ATOM 355 C CA . ALA A 1 318 ? 186.838 147.669 238.313 1.00 98.40 318 ALA A CA 1
ATOM 356 C C . ALA A 1 318 ? 185.317 147.540 238.344 1.00 98.40 318 ALA A C 1
ATOM 357 O O . ALA A 1 318 ? 184.707 147.788 239.404 1.00 98.40 318 ALA A O 1
ATOM 359 N N . SER A 1 319 ? 184.729 147.127 237.220 1.00 98.39 319 SER A N 1
ATOM 360 C CA . SER A 1 319 ? 183.253 146.987 237.141 1.00 98.39 319 SER A CA 1
ATOM 361 C C . SER A 1 319 ? 182.773 145.976 238.190 1.00 98.39 319 SER A C 1
ATOM 362 O O . SER A 1 319 ? 181.744 146.250 238.840 1.00 98.39 319 SER A O 1
ATOM 364 N N . ALA A 1 320 ? 183.492 144.862 238.351 1.00 98.49 320 ALA A N 1
ATOM 365 C CA . ALA A 1 320 ? 183.056 143.803 239.293 1.00 98.49 320 ALA A CA 1
ATOM 366 C C . ALA A 1 320 ? 182.996 144.357 240.717 1.00 98.49 320 ALA A C 1
ATOM 367 O O . ALA A 1 320 ? 181.956 144.194 241.393 1.00 98.49 320 ALA A O 1
ATOM 369 N N . VAL A 1 321 ? 184.081 144.998 241.159 1.00 98.52 321 VAL A N 1
ATOM 370 C CA . VAL A 1 321 ? 184.124 145.562 242.541 1.00 98.52 321 VAL A CA 1
ATOM 371 C C . VAL A 1 321 ? 183.031 146.637 242.645 1.00 98.52 321 VAL A C 1
ATOM 372 O O . VAL A 1 321 ? 182.321 146.665 243.674 1.00 98.52 321 VAL A O 1
ATOM 374 N N . LEU A 1 322 ? 182.900 147.471 241.610 1.00 98.62 322 LEU A N 1
ATOM 375 C CA . LEU A 1 322 ? 181.872 148.543 241.614 1.00 98.62 322 LEU A CA 1
ATOM 376 C C . LEU A 1 322 ? 180.486 147.894 241.720 1.00 98.62 322 LEU A C 1
ATOM 377 O O . LEU A 1 322 ? 179.630 148.444 242.438 1.00 98.62 322 LEU A O 1
ATOM 379 N N . SER A 1 323 ? 180.284 146.769 241.029 1.00 97.90 323 SER A N 1
ATOM 380 C CA . SER A 1 323 ? 178.970 146.078 241.058 1.00 97.90 323 SER A CA 1
ATOM 381 C C . SER A 1 323 ? 178.627 145.705 242.506 1.00 97.90 323 SER A C 1
ATOM 382 O O . SER A 1 323 ? 177.493 145.997 242.941 1.00 97.90 323 SER A O 1
ATOM 384 N N . LYS A 1 324 ? 179.580 145.103 243.220 1.00 97.57 324 LYS A N 1
ATOM 385 C CA . LYS A 1 324 ? 179.344 144.729 244.638 1.00 97.57 324 LYS A CA 1
ATOM 386 C C . LYS A 1 324 ? 179.071 146.005 245.450 1.00 97.57 324 LYS A C 1
ATOM 387 O O . LYS A 1 324 ? 178.125 145.995 246.267 1.00 97.57 324 LYS A O 1
ATOM 389 N N . SER A 1 325 ? 179.864 147.058 245.225 1.00 97.39 325 SER A N 1
ATOM 390 C CA . SER A 1 325 ? 179.689 148.333 245.969 1.00 97.39 325 SER A CA 1
ATOM 391 C C . SER A 1 325 ? 178.323 148.946 245.636 1.00 97.39 325 SER A C 1
ATOM 392 O O . SER A 1 325 ? 177.669 149.473 246.561 1.00 97.39 325 SER A O 1
ATOM 394 N N . MET A 1 326 ? 177.917 148.877 244.367 1.00 96.77 326 MET A N 1
ATOM 395 C CA . MET A 1 326 ? 176.616 149.454 243.938 1.00 96.77 326 MET A CA 1
ATOM 396 C C . MET A 1 326 ? 175.550 148.346 243.931 1.00 96.77 326 MET A C 1
ATOM 397 O O . MET A 1 326 ? 175.576 147.522 244.872 1.00 96.77 326 MET A O 1
ATOM 399 N N . PRO A 1 331 ? 176.070 154.968 250.184 1.00 93.52 331 PRO A N 1
ATOM 400 C CA . PRO A 1 331 ? 177.255 154.671 250.977 1.00 93.52 331 PRO A CA 1
ATOM 401 C C . PRO A 1 331 ? 178.391 154.161 250.102 1.00 93.52 331 PRO A C 1
ATOM 402 O O . PRO A 1 331 ? 179.101 154.976 249.479 1.00 93.52 331 PRO A O 1
ATOM 404 N N . PRO A 1 332 ? 178.599 152.828 250.013 1.00 95.44 332 PRO A N 1
ATOM 405 C CA . PRO A 1 332 ? 179.627 152.306 249.124 1.00 95.44 332 PRO A CA 1
ATOM 406 C C . PRO A 1 332 ? 179.332 152.715 247.691 1.00 95.44 332 PRO A C 1
ATOM 407 O O . PRO A 1 332 ? 180.262 153.141 246.981 1.00 95.44 332 PRO A O 1
ATOM 409 N N . LEU A 1 333 ? 178.066 152.602 247.277 1.00 95.86 333 LEU A N 1
ATOM 410 C CA . LEU A 1 333 ? 177.664 152.996 245.901 1.00 95.86 333 LEU A CA 1
ATOM 411 C C . LEU A 1 333 ? 177.904 154.503 245.717 1.00 95.86 333 LEU A C 1
ATOM 412 O O . LEU A 1 333 ? 178.401 154.898 244.639 1.00 95.86 333 LEU A O 1
ATOM 414 N N . ARG A 1 334 ? 177.564 155.307 246.730 1.00 95.19 334 ARG A N 1
ATOM 415 C CA . ARG A 1 334 ? 177.789 156.774 246.652 1.00 95.19 334 ARG A CA 1
ATOM 416 C C . ARG A 1 334 ? 179.292 157.031 246.474 1.00 95.19 334 ARG A C 1
ATOM 417 O O . ARG A 1 334 ? 179.656 157.839 245.592 1.00 95.19 334 ARG A O 1
ATOM 419 N N . ALA A 1 335 ? 180.128 156.361 247.273 1.00 97.57 335 ALA A N 1
ATOM 420 C CA . ALA A 1 335 ? 181.596 156.503 247.128 1.00 97.57 335 ALA A CA 1
ATOM 421 C C . ALA A 1 335 ? 182.021 155.935 245.772 1.00 97.57 335 ALA A C 1
ATOM 422 O O . ALA A 1 335 ? 182.917 156.521 245.125 1.00 97.57 335 ALA A O 1
ATOM 424 N N . LEU A 1 336 ? 181.386 154.838 245.348 1.00 98.20 336 LEU A N 1
ATOM 425 C CA . LEU A 1 336 ? 181.743 154.188 244.059 1.00 98.20 336 LEU A CA 1
ATOM 426 C C . LEU A 1 336 ? 181.519 155.177 242.903 1.00 98.20 336 LEU A C 1
ATOM 427 O O . LEU A 1 336 ? 182.248 155.073 241.902 1.00 98.20 336 LEU A O 1
ATOM 429 N N . TYR A 1 337 ? 180.541 156.079 243.031 1.00 96.92 337 TYR A N 1
ATOM 430 C CA . TYR A 1 337 ? 180.288 157.099 241.976 1.00 96.92 337 TYR A CA 1
ATOM 431 C C . TYR A 1 337 ? 181.549 157.944 241.789 1.00 96.92 337 TYR A C 1
ATOM 432 O O . TYR A 1 337 ? 182.113 157.955 240.675 1.00 96.92 337 TYR A O 1
ATOM 434 N N . GLU A 1 338 ? 181.976 158.642 242.844 1.00 96.98 338 GLU A N 1
ATOM 435 C CA . GLU A 1 338 ? 183.208 159.469 242.785 1.00 96.98 338 GLU A CA 1
ATOM 436 C C . GLU A 1 338 ? 184.339 158.581 242.253 1.00 96.98 338 GLU A C 1
ATOM 437 O O . GLU A 1 338 ? 185.140 159.063 241.424 1.00 96.98 338 GLU A O 1
ATOM 439 N N . SER A 1 339 ? 184.385 157.329 242.710 1.00 98.23 339 SER A N 1
ATOM 440 C CA . SER A 1 339 ? 185.415 156.375 242.233 1.00 98.23 339 SER A CA 1
ATOM 441 C C . SER A 1 339 ? 185.196 156.087 240.745 1.00 98.23 339 SER A C 1
ATOM 442 O O . SER A 1 339 ? 186.187 156.087 239.988 1.00 98.23 339 SER A O 1
ATOM 444 N N . CYS A 1 340 ? 183.944 155.838 240.354 1.00 98.14 340 CYS A N 1
ATOM 445 C CA . CYS A 1 340 ? 183.623 155.556 238.932 1.00 98.14 340 CYS A CA 1
ATOM 446 C C . CYS A 1 340 ? 183.989 156.785 238.094 1.00 98.14 340 CYS A C 1
ATOM 447 O O . CYS A 1 340 ? 184.474 156.601 236.963 1.00 98.14 340 CYS A O 1
ATOM 449 N N . GLN A 1 341 ? 183.761 157.985 238.633 1.00 95.23 341 GLN A N 1
ATOM 450 C CA . GLN A 1 341 ? 184.151 159.223 237.912 1.00 95.23 341 GLN A CA 1
ATOM 451 C C . GLN A 1 341 ? 185.665 159.182 237.665 1.00 95.23 341 GLN A C 1
ATOM 452 O O . GLN A 1 341 ? 186.087 159.468 236.526 1.00 95.23 341 GLN A O 1
ATOM 454 N N . PHE A 1 342 ? 186.443 158.823 238.691 1.00 96.49 342 PHE A N 1
ATOM 455 C CA . PHE A 1 342 ? 187.919 158.717 238.537 1.00 96.49 342 PHE A CA 1
ATOM 456 C C . PHE A 1 342 ? 188.233 157.623 237.521 1.00 96.49 342 PHE A C 1
ATOM 457 O O . PHE A 1 342 ? 189.104 157.825 236.648 1.00 96.49 342 PHE A O 1
ATOM 459 N N . PHE A 1 343 ? 187.544 156.485 237.630 1.00 96.47 343 PHE A N 1
ATOM 460 C CA . PHE A 1 343 ? 187.772 155.358 236.687 1.00 96.47 343 PHE A CA 1
ATOM 461 C C . PHE A 1 343 ? 187.425 155.821 235.275 1.00 96.47 343 PHE A C 1
ATOM 462 O O . PHE A 1 343 ? 188.194 155.536 234.329 1.00 96.47 343 PHE A O 1
ATOM 464 N N . LEU A 1 344 ? 186.298 156.524 235.133 1.00 93.65 344 LEU A N 1
ATOM 465 C CA . LEU A 1 344 ? 185.879 157.043 233.807 1.00 93.65 344 LEU A CA 1
ATOM 466 C C . LEU A 1 344 ? 186.902 158.086 233.337 1.00 93.65 344 LEU A C 1
ATOM 467 O O . LEU A 1 344 ? 187.132 158.175 232.117 1.00 93.65 344 LEU A O 1
ATOM 469 N N . SER A 1 345 ? 187.475 158.849 234.271 1.00 89.70 345 SER A N 1
ATOM 470 C CA . SER A 1 345 ? 188.519 159.841 233.905 1.00 89.70 345 SER A CA 1
ATOM 471 C C . SER A 1 345 ? 189.698 159.106 233.257 1.00 89.70 345 SER A C 1
ATOM 472 O O . SER A 1 345 ? 190.185 159.575 232.204 1.00 89.70 345 SER A O 1
ATOM 474 N N . GLY A 1 346 ? 190.130 157.992 233.855 1.00 88.88 346 GLY A N 1
ATOM 475 C CA . GLY A 1 346 ? 191.210 157.193 233.247 1.00 88.88 346 GLY A CA 1
ATOM 476 C C . GLY A 1 346 ? 190.776 156.702 231.882 1.00 88.88 346 GLY A C 1
ATOM 477 O O . GLY A 1 346 ? 191.593 156.766 230.941 1.00 88.88 346 GLY A O 1
ATOM 478 N N . LEU A 1 347 ? 189.525 156.249 231.772 1.00 88.36 347 LEU A N 1
ATOM 479 C CA . LEU A 1 347 ? 188.989 155.777 230.469 1.00 88.36 347 LEU A CA 1
ATOM 480 C C . LEU A 1 347 ? 188.988 156.945 229.472 1.00 88.36 347 LEU A C 1
ATOM 481 O O . LEU A 1 347 ? 189.299 156.712 228.285 1.00 88.36 347 LEU A O 1
ATOM 483 N N . GLU A 1 348 ? 188.653 158.150 229.940 1.00 83.97 348 GLU A N 1
ATOM 484 C CA . GLU A 1 348 ? 188.603 159.338 229.048 1.00 83.97 348 GLU A CA 1
ATOM 485 C C . GLU A 1 348 ? 189.991 159.542 228.427 1.00 83.97 348 GLU A C 1
ATOM 486 O O . GLU A 1 348 ? 190.060 159.920 227.238 1.00 83.97 348 GLU A O 1
ATOM 488 N N . ARG A 1 349 ? 191.047 159.294 229.205 1.00 77.09 349 ARG A N 1
ATOM 489 C CA . ARG A 1 349 ? 192.432 159.455 228.694 1.00 77.09 349 ARG A CA 1
ATOM 490 C C . ARG A 1 349 ? 192.898 158.135 228.060 1.00 77.09 349 ARG A C 1
ATOM 491 O O . ARG A 1 349 ? 194.084 158.053 227.675 1.00 77.09 349 ARG A O 1
ATOM 493 N N . GLY A 1 350 ? 192.003 157.147 227.959 1.00 65.42 350 GLY A N 1
ATOM 494 C CA . GLY A 1 350 ? 192.379 155.830 227.409 1.00 65.42 350 GLY A CA 1
ATOM 495 C C . GLY A 1 350 ? 191.767 155.589 226.042 1.00 65.42 350 GLY A C 1
ATOM 496 O O . GLY A 1 350 ? 191.636 154.409 225.657 1.00 65.42 350 GLY A O 1
ATOM 497 N N . THR A 1 351 ? 191.411 156.660 225.327 1.00 59.19 351 THR A N 1
ATOM 498 C CA . THR A 1 351 ? 190.797 156.523 223.987 1.00 59.19 351 THR A CA 1
ATOM 499 C C . THR A 1 351 ? 191.880 156.192 222.984 1.00 59.19 351 THR A C 1
ATOM 500 O O . THR A 1 351 ? 192.140 157.034 222.096 1.00 59.19 351 THR A O 1
ATOM 502 N N . LYS A 1 352 ? 192.486 155.006 223.104 1.00 57.59 352 LYS A N 1
ATOM 503 C CA . LYS A 1 352 ? 193.572 154.584 222.182 1.00 57.59 352 LYS A CA 1
ATOM 504 C C . LYS A 1 352 ? 192.965 154.191 220.827 1.00 57.59 352 LYS A C 1
ATOM 505 O O . LYS A 1 352 ? 193.755 153.870 219.912 1.00 57.59 352 LYS A O 1
ATOM 507 N N . ARG A 1 353 ? 191.639 154.295 220.693 1.00 59.42 353 ARG A N 1
ATOM 508 C CA . ARG A 1 353 ? 190.951 153.960 219.418 1.00 59.42 353 ARG A CA 1
ATOM 509 C C . ARG A 1 353 ? 191.171 152.471 219.114 1.00 59.42 353 ARG A C 1
ATOM 510 O O . ARG A 1 353 ? 190.287 151.860 218.477 1.00 59.42 353 ARG A O 1
ATOM 512 N N . ARG A 1 354 ? 192.297 151.915 219.567 1.00 63.21 354 ARG A N 1
ATOM 513 C CA . ARG A 1 354 ? 192.570 150.469 219.363 1.00 63.21 354 ARG A CA 1
ATOM 514 C C . ARG A 1 354 ? 191.729 149.681 220.373 1.00 63.21 354 ARG A C 1
ATOM 515 O O . ARG A 1 354 ? 192.321 149.038 221.267 1.00 63.21 354 ARG A O 1
ATOM 517 N N . TYR A 1 355 ? 190.403 149.740 220.236 1.00 79.36 355 TYR A N 1
ATOM 518 C CA . TYR A 1 355 ? 189.504 149.056 221.203 1.00 79.36 355 TYR A CA 1
ATOM 519 C C . TYR A 1 355 ? 188.818 147.891 220.501 1.00 79.36 355 TYR A C 1
ATOM 520 O O . TYR A 1 355 ? 188.468 148.013 219.308 1.00 79.36 355 TYR A O 1
ATOM 522 N N . ARG A 1 356 ? 188.639 146.782 221.220 1.00 83.43 356 ARG A N 1
ATOM 523 C CA . ARG A 1 356 ? 187.940 145.605 220.645 1.00 83.43 356 ARG A CA 1
ATOM 524 C C . ARG A 1 356 ? 186.591 145.447 221.359 1.00 83.43 356 ARG A C 1
ATOM 525 O O . ARG A 1 356 ? 186.461 145.949 222.496 1.00 83.43 356 ARG A O 1
ATOM 527 N N . LEU A 1 357 ? 185.630 144.788 220.709 1.00 88.05 357 LEU A N 1
ATOM 528 C CA . LEU A 1 357 ? 184.291 144.592 221.320 1.00 88.05 357 LEU A CA 1
ATOM 529 C C . LEU A 1 357 ? 184.481 144.192 222.791 1.00 88.05 357 LEU A C 1
ATOM 530 O O . LEU A 1 357 ? 183.664 144.621 223.629 1.00 88.05 357 LEU A O 1
ATOM 532 N N . ASP A 1 358 ? 185.524 143.410 223.085 1.00 89.57 358 ASP A N 1
ATOM 533 C CA . ASP A 1 358 ? 185.730 142.935 224.480 1.00 89.57 358 ASP A CA 1
ATOM 534 C C . ASP A 1 358 ? 185.954 144.152 225.379 1.00 89.57 358 ASP A C 1
ATOM 535 O O . ASP A 1 358 ? 185.306 144.230 226.444 1.00 89.57 358 ASP A O 1
ATOM 537 N N . ALA A 1 359 ? 186.829 145.068 224.956 1.00 90.66 359 ALA A N 1
ATOM 538 C CA . ALA A 1 359 ? 187.086 146.298 225.740 1.00 90.66 359 ALA A CA 1
ATOM 539 C C . ALA A 1 359 ? 185.797 147.115 225.817 1.00 90.66 359 ALA A C 1
ATOM 540 O O . ALA A 1 359 ? 185.481 147.644 226.903 1.00 90.66 359 ALA A O 1
ATOM 542 N N . ILE A 1 360 ? 185.078 147.210 224.696 1.00 92.42 360 ILE A N 1
ATOM 543 C CA . ILE A 1 360 ? 183.798 147.978 224.661 1.00 92.42 360 ILE A CA 1
ATOM 544 C C . ILE A 1 360 ? 182.789 147.291 225.595 1.00 92.42 360 ILE A C 1
ATOM 545 O O . ILE A 1 360 ? 182.082 148.010 226.327 1.00 92.42 360 ILE A O 1
ATOM 547 N N . LEU A 1 361 ? 182.732 145.958 225.564 1.00 94.61 361 LEU A N 1
ATOM 548 C CA . LEU A 1 361 ? 181.815 145.207 226.459 1.00 94.61 361 LEU A CA 1
ATOM 549 C C . LEU A 1 361 ? 182.217 145.486 227.911 1.00 94.61 361 LEU A C 1
ATOM 550 O O . LEU A 1 361 ? 181.317 145.706 228.746 1.00 94.61 361 LEU A O 1
ATOM 552 N N . SER A 1 362 ? 183.522 145.475 228.191 1.00 94.54 362 SER A N 1
ATOM 553 C CA . SER A 1 362 ? 184.009 145.781 229.559 1.00 94.54 362 SER A CA 1
ATOM 554 C C . SER A 1 362 ? 183.617 147.219 229.919 1.00 94.54 362 SER A C 1
ATOM 555 O O . SER A 1 362 ? 183.139 147.438 231.053 1.00 94.54 362 SER A O 1
ATOM 557 N N . LEU A 1 363 ? 183.803 148.156 228.984 1.00 95.71 363 LEU A N 1
ATOM 558 C CA . LEU A 1 363 ? 183.391 149.564 229.225 1.00 95.71 363 LEU A CA 1
ATOM 559 C C . LEU A 1 363 ? 181.869 149.595 229.412 1.00 95.71 363 LEU A C 1
ATOM 560 O O . LEU A 1 363 ? 181.401 150.313 230.314 1.00 95.71 363 LEU A O 1
ATOM 562 N N . PHE A 1 364 ? 181.139 148.830 228.597 1.00 97.25 364 PHE A N 1
ATOM 563 C CA . PHE A 1 364 ? 179.658 148.770 228.716 1.00 97.25 364 PHE A CA 1
ATOM 564 C C . PHE A 1 364 ? 179.300 148.261 230.105 1.00 97.25 364 PHE A C 1
ATOM 565 O O . PHE A 1 364 ? 178.371 148.802 230.736 1.00 97.25 364 PHE A O 1
ATOM 567 N N . ALA A 1 365 ? 180.028 147.247 230.576 1.00 97.68 365 ALA A N 1
ATOM 568 C CA . ALA A 1 365 ? 179.776 146.703 231.929 1.00 97.68 365 ALA A CA 1
ATOM 569 C C . ALA A 1 365 ? 179.976 147.815 232.958 1.00 97.68 365 ALA A C 1
ATOM 570 O O . ALA A 1 365 ? 179.067 148.051 233.784 1.00 97.68 365 ALA A O 1
ATOM 572 N N . PHE A 1 366 ? 181.122 148.496 232.890 1.00 98.35 366 PHE A N 1
ATOM 573 C CA . PHE A 1 366 ? 181.419 149.584 233.860 1.00 98.35 366 PHE A CA 1
ATOM 574 C C . PHE A 1 366 ? 180.380 150.688 233.697 1.00 98.35 366 PHE A C 1
ATOM 575 O O . PHE A 1 366 ? 179.824 151.153 234.714 1.00 98.35 366 PHE A O 1
ATOM 577 N N . LEU A 1 367 ? 180.110 151.087 232.451 1.00 98.21 367 LEU A N 1
ATOM 578 C CA . LEU A 1 367 ? 179.146 152.188 232.191 1.00 98.21 367 LEU A CA 1
ATOM 579 C C . LEU A 1 367 ? 177.765 151.776 232.715 1.00 98.21 367 LEU A C 1
ATOM 580 O O . LEU A 1 367 ? 177.122 152.599 233.392 1.00 98.21 367 LEU A O 1
ATOM 582 N N . GLY A 1 368 ? 177.342 150.545 232.422 1.00 98.20 368 GLY A N 1
ATOM 583 C CA . GLY A 1 368 ? 176.038 150.056 232.905 1.00 98.20 368 GLY A CA 1
ATOM 584 C C . GLY A 1 368 ? 175.997 150.051 234.418 1.00 98.20 368 GLY A C 1
ATOM 585 O O . GLY A 1 368 ? 174.976 150.491 234.982 1.00 98.20 368 GLY A O 1
ATOM 586 N N . GLY A 1 369 ? 177.071 149.582 235.059 1.00 97.98 369 GLY A N 1
ATOM 587 C CA . GLY A 1 369 ? 177.132 149.591 236.531 1.00 97.98 369 GLY A CA 1
ATOM 588 C C . GLY A 1 369 ? 177.037 151.010 237.053 1.00 97.98 369 GLY A C 1
ATOM 589 O O . GLY A 1 369 ? 176.203 151.259 237.949 1.00 97.98 369 GLY A O 1
ATOM 590 N N . TYR A 1 370 ? 177.842 151.916 236.493 1.00 98.03 370 TYR A N 1
ATOM 591 C CA . TYR A 1 370 ? 177.793 153.343 236.906 1.00 98.03 370 TYR A CA 1
ATOM 592 C C . TYR A 1 370 ? 176.393 153.866 236.641 1.00 98.03 370 TYR A C 1
ATOM 593 O O . TYR A 1 370 ? 175.809 154.521 237.522 1.00 98.03 370 TYR A O 1
ATOM 595 N N . CYS A 1 371 ? 175.855 153.559 235.459 1.00 96.91 371 CYS A N 1
ATOM 596 C CA . CYS A 1 371 ? 174.502 154.040 235.087 1.00 96.91 371 CYS A CA 1
ATOM 597 C C . CYS A 1 371 ? 173.489 153.557 236.134 1.00 96.91 371 CYS A C 1
ATOM 598 O O . CYS A 1 371 ? 172.688 154.387 236.603 1.00 96.91 371 CYS A O 1
ATOM 600 N N . SER A 1 372 ? 173.541 152.271 236.489 1.00 96.24 372 SER A N 1
ATOM 601 C CA . SER A 1 372 ? 172.576 151.711 237.468 1.00 96.24 372 SER A CA 1
ATOM 602 C C . SER A 1 372 ? 172.693 152.486 238.785 1.00 96.24 372 SER A C 1
ATOM 603 O O . SER A 1 372 ? 171.654 152.968 239.287 1.00 96.24 372 SER A O 1
ATOM 605 N N . LEU A 1 373 ? 173.918 152.622 239.299 1.00 97.06 373 LEU A N 1
ATOM 606 C CA . LEU A 1 373 ? 174.136 153.356 240.571 1.00 97.06 373 LEU A CA 1
ATOM 607 C C . LEU A 1 373 ? 173.709 154.819 240.388 1.00 97.06 373 LEU A C 1
ATOM 608 O O . LEU A 1 373 ? 172.984 155.336 241.263 1.00 97.06 373 LEU A O 1
ATOM 610 N N . LEU A 1 374 ? 174.130 155.450 239.288 1.00 95.44 374 LEU A N 1
ATOM 611 C CA . LEU A 1 374 ? 173.811 156.884 239.059 1.00 95.44 374 LEU A CA 1
ATOM 612 C C . LEU A 1 374 ? 172.287 157.048 238.985 1.00 95.44 374 LEU A C 1
ATOM 613 O O . LEU A 1 374 ? 171.763 157.997 239.602 1.00 95.44 374 LEU A O 1
ATOM 615 N N . GLN A 1 375 ? 171.612 156.153 238.260 1.00 93.87 375 GLN A N 1
ATOM 616 C CA . GLN A 1 375 ? 170.138 156.248 238.109 1.00 93.87 375 GLN A CA 1
ATOM 617 C C . GLN A 1 375 ? 169.494 156.099 239.493 1.00 93.87 375 GLN A C 1
ATOM 618 O O . GLN A 1 375 ? 168.604 156.906 239.820 1.00 93.87 375 GLN A O 1
ATOM 620 N N . GLN A 1 376 ? 169.946 155.112 240.271 1.00 94.16 376 GLN A N 1
ATOM 621 C CA . GLN A 1 376 ? 169.400 154.903 241.636 1.00 94.16 376 GLN A CA 1
ATOM 622 C C . GLN A 1 376 ? 169.652 156.172 242.466 1.00 94.16 376 GLN A C 1
ATOM 623 O O . GLN A 1 376 ? 168.716 156.628 243.158 1.00 94.16 376 GLN A O 1
ATOM 625 N N . LEU A 1 377 ? 170.866 156.721 242.382 1.00 93.46 377 LEU A N 1
ATOM 626 C CA . LEU A 1 377 ? 171.201 157.950 243.145 1.00 93.46 377 LEU A CA 1
ATOM 627 C C . LEU A 1 377 ? 170.272 159.082 242.686 1.00 93.46 377 LEU A C 1
ATOM 628 O O . LEU A 1 377 ? 169.702 159.765 243.559 1.00 93.46 377 LEU A O 1
ATOM 630 N N . ARG A 1 378 ? 170.114 159.253 241.369 1.00 90.07 378 ARG A N 1
ATOM 631 C CA . ARG A 1 378 ? 169.224 160.314 240.827 1.00 90.07 378 ARG A CA 1
ATOM 632 C C . ARG A 1 378 ? 167.781 160.024 241.264 1.00 90.07 378 ARG A C 1
ATOM 633 O O . ARG A 1 378 ? 167.072 160.977 241.650 1.00 90.07 378 ARG A O 1
ATOM 635 N N . ASP A 1 379 ? 167.377 158.753 241.222 1.00 88.01 379 ASP A N 1
ATOM 636 C CA . ASP A 1 379 ? 165.999 158.368 241.630 1.00 88.01 379 ASP A CA 1
ATOM 637 C C . ASP A 1 379 ? 165.773 158.801 243.081 1.00 88.01 379 ASP A C 1
ATOM 638 O O . ASP A 1 379 ? 164.650 159.243 243.400 1.00 88.01 379 ASP A O 1
ATOM 640 N N . ASP A 1 380 ? 166.806 158.680 243.920 1.00 81.55 380 ASP A N 1
ATOM 641 C CA . ASP A 1 380 ? 166.676 159.064 245.352 1.00 81.55 380 ASP A CA 1
ATOM 642 C C . ASP A 1 380 ? 166.050 160.460 245.429 1.00 81.55 380 ASP A C 1
ATOM 643 O O . ASP A 1 380 ? 166.590 161.388 244.786 1.00 81.55 380 ASP A O 1
ATOM 645 N N . GLY A 1 381 ? 164.959 160.601 246.187 1.00 69.15 381 GLY A N 1
ATOM 646 C CA . GLY A 1 381 ? 164.253 161.894 246.285 1.00 69.15 381 GLY A CA 1
ATOM 647 C C . GLY A 1 381 ? 165.213 163.054 246.462 1.00 69.15 381 GLY A C 1
ATOM 648 O O . GLY A 1 381 ? 164.960 164.118 245.864 1.00 69.15 381 GLY A O 1
ATOM 649 N N . VAL A 1 382 ? 166.273 162.866 247.253 1.00 67.07 382 VAL A N 1
ATOM 650 C CA . VAL A 1 382 ? 167.223 163.984 247.539 1.00 67.07 382 VAL A CA 1
ATOM 651 C C . VAL A 1 382 ? 167.786 164.512 246.210 1.00 67.07 382 VAL A C 1
ATOM 652 O O . VAL A 1 382 ? 167.781 165.749 246.013 1.00 67.07 382 VAL A O 1
ATOM 654 N N . TYR A 1 383 ? 168.242 163.609 245.336 1.00 67.75 383 TYR A N 1
ATOM 655 C CA . TYR A 1 383 ? 168.830 164.031 244.038 1.00 67.75 383 TYR A CA 1
ATOM 656 C C . TYR A 1 383 ? 167.790 164.831 243.267 1.00 67.75 383 TYR A C 1
ATOM 657 O O . TYR A 1 383 ? 168.096 165.957 242.823 1.00 67.75 383 TYR A O 1
ATOM 659 N N . GLY A 1 384 ? 166.583 164.275 243.130 1.00 66.43 384 GLY A N 1
ATOM 660 C CA . GLY A 1 384 ? 165.496 164.985 242.430 1.00 66.43 384 GLY A CA 1
ATOM 661 C C . GLY A 1 384 ? 165.132 166.263 243.159 1.00 66.43 384 GLY A C 1
ATOM 662 O O . GLY A 1 384 ? 164.854 167.271 242.477 1.00 66.43 384 GLY A O 1
ATOM 663 N N . GLY A 1 385 ? 165.149 166.233 244.495 1.00 69.18 385 GLY A N 1
ATOM 664 C CA . GLY A 1 385 ? 164.762 167.412 245.292 1.00 69.18 385 GLY A CA 1
ATOM 665 C C . GLY A 1 385 ? 165.571 168.629 244.893 1.00 69.18 385 GLY A C 1
ATOM 666 O O . GLY A 1 385 ? 164.961 169.696 244.676 1.00 69.18 385 GLY A O 1
ATOM 667 N N . SER A 1 386 ? 166.894 168.480 244.781 1.00 82.91 386 SER A N 1
ATOM 668 C CA . SER A 1 386 ? 167.742 169.612 244.325 1.00 82.91 386 SER A CA 1
ATOM 669 C C . SER A 1 386 ? 167.704 169.683 242.793 1.00 82.91 386 SER A C 1
ATOM 670 O O . SER A 1 386 ? 168.268 168.775 242.146 1.00 82.91 386 SER A O 1
ATOM 672 N N . SER A 1 387 ? 167.073 170.723 242.242 1.00 85.02 387 SER A N 1
ATOM 673 C CA . SER A 1 387 ? 166.928 170.823 240.767 1.00 85.02 387 SER A CA 1
ATOM 674 C C . SER A 1 387 ? 168.297 170.643 240.102 1.00 85.02 387 SER A C 1
ATOM 675 O O . SER A 1 387 ? 168.411 169.789 239.195 1.00 85.02 387 SER A O 1
ATOM 677 N N . LYS A 1 388 ? 169.297 171.401 240.558 1.00 85.47 388 LYS A N 1
ATOM 678 C CA . LYS A 1 388 ? 170.655 171.316 239.963 1.00 85.47 388 LYS A CA 1
ATOM 679 C C . LYS A 1 388 ? 171.238 169.916 240.209 1.00 85.47 388 LYS A C 1
ATOM 680 O O . LYS A 1 388 ? 171.888 169.386 239.290 1.00 85.47 388 LYS A O 1
ATOM 686 N N . GLN A 1 389 ? 171.025 169.349 241.402 1.00 88.11 389 GLN A N 1
ATOM 687 C CA . GLN A 1 389 ? 171.619 168.025 241.729 1.00 88.11 389 GLN A CA 1
ATOM 688 C C . GLN A 1 389 ? 171.049 166.961 240.782 1.00 88.11 389 GLN A C 1
ATOM 689 O O . GLN A 1 389 ? 171.844 166.172 240.225 1.00 88.11 389 GLN A O 1
ATOM 695 N N . GLN A 1 390 ? 169.725 166.945 240.610 1.00 89.31 390 GLN A N 1
ATOM 696 C CA . GLN A 1 390 ? 169.115 165.984 239.658 1.00 89.31 390 GLN A CA 1
ATOM 697 C C . GLN A 1 390 ? 169.686 166.274 238.265 1.00 89.31 390 GLN A C 1
ATOM 698 O O . GLN A 1 390 ? 170.084 165.313 237.575 1.00 89.31 390 GLN A O 1
ATOM 704 N N . GLN A 1 391 ? 169.747 167.555 237.892 1.00 88.73 391 GLN A N 1
ATOM 705 C CA . GLN A 1 391 ? 170.318 167.943 236.577 1.00 88.73 391 GLN A CA 1
ATOM 706 C C . GLN A 1 391 ? 171.762 167.431 236.499 1.00 88.73 391 GLN A C 1
ATOM 707 O O . GLN A 1 391 ? 172.129 166.871 235.453 1.00 88.73 391 GLN A O 1
ATOM 713 N N . SER A 1 392 ? 172.533 167.596 237.577 1.00 89.56 392 SER A N 1
ATOM 714 C CA . SER A 1 392 ? 173.958 167.175 237.573 1.00 89.56 392 SER A CA 1
ATOM 715 C C . SER A 1 392 ? 174.057 165.673 237.278 1.00 89.56 392 SER A C 1
ATOM 716 O O . SER A 1 392 ? 174.836 165.295 236.377 1.00 89.56 392 SER A O 1
ATOM 719 N N . PHE A 1 393 ? 173.288 164.856 238.002 1.00 92.13 393 PHE A N 1
ATOM 720 C CA . PHE A 1 393 ? 173.299 163.387 237.769 1.00 92.13 393 PHE A CA 1
ATOM 721 C C . PHE A 1 393 ? 172.777 163.116 236.363 1.00 92.13 393 PHE A C 1
ATOM 722 O O . PHE A 1 393 ? 173.326 162.241 235.661 1.00 92.13 393 PHE A O 1
ATOM 730 N N . LEU A 1 394 ? 171.738 163.851 235.958 1.00 91.73 394 LEU A N 1
ATOM 731 C CA . LEU A 1 394 ? 171.163 163.677 234.601 1.00 91.73 394 LEU A CA 1
ATOM 732 C C . LEU A 1 394 ? 172.240 164.010 233.561 1.00 91.73 394 LEU A C 1
ATOM 733 O O . LEU A 1 394 ? 172.417 163.215 232.613 1.00 91.73 394 LEU A O 1
ATOM 738 N N . GLN A 1 395 ? 172.948 165.127 233.748 1.00 90.43 395 GLN A N 1
ATOM 739 C CA . GLN A 1 395 ? 174.046 165.491 232.817 1.00 90.43 395 GLN A CA 1
ATOM 740 C C . GLN A 1 395 ? 175.096 164.373 232.847 1.00 90.43 395 GLN A C 1
ATOM 741 O O . GLN A 1 395 ? 175.573 163.988 231.764 1.00 90.43 395 GLN A O 1
ATOM 747 N N . MET A 1 396 ? 175.419 163.867 234.039 1.00 91.38 396 MET A N 1
ATOM 748 C CA . MET A 1 396 ? 176.453 162.809 234.172 1.00 91.38 396 MET A CA 1
ATOM 749 C C . MET A 1 396 ? 176.040 161.597 233.325 1.00 91.38 396 MET A C 1
ATOM 750 O O . MET A 1 396 ? 176.890 161.086 232.566 1.00 91.38 396 MET A O 1
ATOM 755 N N . TYR A 1 397 ? 174.780 161.173 233.442 1.00 94.18 397 TYR A N 1
ATOM 756 C CA . TYR A 1 397 ? 174.295 159.991 232.683 1.00 94.18 397 TYR A CA 1
ATOM 757 C C . TYR A 1 397 ? 174.453 160.270 231.197 1.00 94.18 397 TYR A C 1
ATOM 758 O O . TYR A 1 397 ? 175.064 159.447 230.486 1.00 94.18 397 TYR A O 1
ATOM 767 N N . PHE A 1 398 ? 173.942 161.415 230.740 1.00 93.68 398 PHE A N 1
ATOM 768 C CA . PHE A 1 398 ? 173.992 161.749 229.290 1.00 93.68 398 PHE A CA 1
ATOM 769 C C . PHE A 1 398 ? 175.444 161.936 228.857 1.00 93.68 398 PHE A C 1
ATOM 770 O O . PHE A 1 398 ? 175.805 161.498 227.744 1.00 93.68 398 PHE A O 1
ATOM 778 N N . GLN A 1 399 ? 176.249 162.585 229.701 1.00 91.08 399 GLN A N 1
ATOM 779 C CA . GLN A 1 399 ? 177.691 162.751 229.390 1.00 91.08 399 GLN A CA 1
ATOM 780 C C . GLN A 1 399 ? 178.298 161.362 229.164 1.00 91.08 399 GLN A C 1
ATOM 781 O O . GLN A 1 399 ? 178.991 161.172 228.140 1.00 91.08 399 GLN A O 1
ATOM 787 N N . GLY A 1 400 ? 178.030 160.430 230.082 1.00 92.10 400 GLY A N 1
ATOM 788 C CA . GLY A 1 400 ? 178.556 159.061 229.941 1.00 92.10 400 GLY A CA 1
ATOM 789 C C . GLY A 1 400 ? 178.094 158.443 228.638 1.00 92.10 400 GLY A C 1
ATOM 790 O O . GLY A 1 400 ? 178.933 157.840 227.939 1.00 92.10 400 GLY A O 1
ATOM 791 N N . LEU A 1 401 ? 176.810 158.599 228.310 1.00 94.87 401 LEU A N 1
ATOM 792 C CA . LEU A 1 401 ? 176.255 157.989 227.074 1.00 94.87 401 LEU A CA 1
ATOM 793 C C . LEU A 1 401 ? 176.935 158.616 225.848 1.00 94.87 401 LEU A C 1
ATOM 794 O O . LEU A 1 401 ? 177.253 157.867 224.901 1.00 94.87 401 LEU A O 1
ATOM 799 N N . HIS A 1 402 ? 177.141 159.935 225.866 1.00 91.36 402 HIS A N 1
ATOM 800 C CA . HIS A 1 402 ? 177.827 160.613 224.734 1.00 91.36 402 HIS A CA 1
ATOM 801 C C . HIS A 1 402 ? 179.208 159.979 224.550 1.00 91.36 402 HIS A C 1
ATOM 802 O O . HIS A 1 402 ? 179.600 159.656 223.409 1.00 91.36 402 HIS A O 1
ATOM 809 N N . LEU A 1 403 ? 179.924 159.785 225.658 1.00 90.37 403 LEU A N 1
ATOM 810 C CA . LEU A 1 403 ? 181.257 159.137 225.590 1.00 90.37 403 LEU A CA 1
ATOM 811 C C . LEU A 1 403 ? 181.083 157.723 225.022 1.00 90.37 403 LEU A C 1
ATOM 812 O O . LEU A 1 403 ? 181.888 157.330 224.152 1.00 90.37 403 LEU A O 1
ATOM 817 N N . TYR A 1 404 ? 180.062 156.999 225.486 1.00 93.73 404 TYR A N 1
ATOM 818 C CA . TYR A 1 404 ? 179.861 155.593 225.039 1.00 93.73 404 TYR A CA 1
ATOM 819 C C . TYR A 1 404 ? 179.708 155.549 223.518 1.00 93.73 404 TYR A C 1
ATOM 820 O O . TYR A 1 404 ? 180.414 154.752 222.866 1.00 93.73 404 TYR A O 1
ATOM 829 N N . THR A 1 405 ? 178.821 156.379 222.963 1.00 91.86 405 THR A N 1
ATOM 830 C CA . THR A 1 405 ? 178.573 156.316 221.506 1.00 91.86 405 THR A CA 1
ATOM 831 C C . THR A 1 405 ? 179.837 156.721 220.782 1.00 91.86 405 THR A C 1
ATOM 832 O O . THR A 1 405 ? 180.109 156.146 219.709 1.00 91.86 405 THR A O 1
ATOM 836 N N . VAL A 1 406 ? 180.592 157.673 221.338 1.00 87.91 406 VAL A N 1
ATOM 837 C CA . VAL A 1 406 ? 181.902 158.042 220.725 1.00 87.91 406 VAL A CA 1
ATOM 838 C C . VAL A 1 406 ? 182.748 156.764 220.621 1.00 87.91 406 VAL A C 1
ATOM 839 O O . VAL A 1 406 ? 183.254 156.478 219.515 1.00 87.91 406 VAL A O 1
ATOM 843 N N . VAL A 1 407 ? 182.873 156.023 221.727 1.00 88.97 407 VAL A N 1
ATOM 844 C CA . VAL A 1 407 ? 183.643 154.745 221.712 1.00 88.97 407 VAL A CA 1
ATOM 845 C C . VAL A 1 407 ? 183.019 153.819 220.658 1.00 88.97 407 VAL A C 1
ATOM 846 O O . VAL A 1 407 ? 183.780 153.224 219.870 1.00 88.97 407 VAL A O 1
ATOM 850 N N . VAL A 1 408 ? 181.688 153.726 220.641 1.00 91.48 408 VAL A N 1
ATOM 851 C CA . VAL A 1 408 ? 180.988 152.841 219.663 1.00 91.48 408 VAL A CA 1
ATOM 852 C C . VAL A 1 408 ? 181.370 153.278 218.244 1.00 91.48 408 VAL A C 1
ATOM 853 O O . VAL A 1 408 ? 181.742 152.401 217.444 1.00 91.48 408 VAL A O 1
ATOM 857 N N . TYR A 1 409 ? 181.283 154.578 217.953 1.00 88.00 409 TYR A N 1
ATOM 858 C CA . TYR A 1 409 ? 181.560 155.043 216.567 1.00 88.00 409 TYR A CA 1
ATOM 859 C C . TYR A 1 409 ? 183.048 154.854 216.280 1.00 88.00 409 TYR A C 1
ATOM 860 O O . TYR A 1 409 ? 183.399 154.474 215.147 1.00 88.00 409 TYR A O 1
ATOM 869 N N . ASP A 1 410 ? 183.901 155.111 217.274 1.00 84.10 410 ASP A N 1
ATOM 870 C CA . ASP A 1 410 ? 185.356 154.863 217.091 1.00 84.10 410 ASP A CA 1
ATOM 871 C C . ASP A 1 410 ? 185.542 153.379 216.768 1.00 84.10 410 ASP A C 1
ATOM 872 O O . ASP A 1 410 ? 186.261 153.066 215.797 1.00 84.10 410 ASP A O 1
ATOM 877 N N . PHE A 1 411 ? 184.893 152.507 217.541 1.00 87.88 411 PHE A N 1
ATOM 878 C CA . PHE A 1 411 ? 184.984 151.042 217.304 1.00 87.88 411 PHE A CA 1
ATOM 879 C C . PHE A 1 411 ? 184.347 150.699 215.957 1.00 87.88 411 PHE A C 1
ATOM 880 O O . PHE A 1 411 ? 184.858 149.797 215.268 1.00 87.88 411 PHE A O 1
ATOM 888 N N . ALA A 1 412 ? 183.252 151.379 215.602 1.00 87.92 412 ALA A N 1
ATOM 889 C CA . ALA A 1 412 ? 182.587 151.150 214.297 1.00 87.92 412 ALA A CA 1
ATOM 890 C C . ALA A 1 412 ? 183.518 151.601 213.175 1.00 87.92 412 ALA A C 1
ATOM 891 O O . ALA A 1 412 ? 183.606 150.900 212.147 1.00 87.92 412 ALA A O 1
ATOM 893 N N . GLN A 1 413 ? 184.184 152.743 213.359 1.00 82.30 413 GLN A N 1
ATOM 894 C CA . GLN A 1 413 ? 185.177 153.194 212.353 1.00 82.30 413 GLN A CA 1
ATOM 895 C C . GLN A 1 413 ? 186.274 152.127 212.263 1.00 82.30 413 GLN A C 1
ATOM 896 O O . GLN A 1 413 ? 186.649 151.756 211.130 1.00 82.30 413 GLN A O 1
ATOM 902 N N . GLY A 1 414 ? 186.764 151.661 213.416 1.00 80.27 414 GLY A N 1
ATOM 903 C CA . GLY A 1 414 ? 187.777 150.590 213.424 1.00 80.27 414 GLY A CA 1
ATOM 904 C C . GLY A 1 414 ? 187.185 149.318 212.859 1.00 80.27 414 GLY A C 1
ATOM 905 O O . GLY A 1 414 ? 187.933 148.543 212.231 1.00 80.27 414 GLY A O 1
ATOM 906 N N . CYS A 1 415 ? 185.882 149.118 213.064 1.00 80.94 415 CYS A N 1
ATOM 907 C CA . CYS A 1 415 ? 185.203 147.927 212.499 1.00 80.94 415 CYS A CA 1
ATOM 908 C C . CYS A 1 415 ? 185.321 147.960 210.970 1.00 80.94 415 CYS A C 1
ATOM 909 O O . CYS A 1 415 ? 184.859 148.948 210.360 1.00 80.94 415 CYS A O 1
ATOM 912 N N . GLN A 1 416 ? 185.920 146.921 210.383 1.00 70.69 416 GLN A N 1
ATOM 913 C CA . GLN A 1 416 ? 186.043 146.836 208.907 1.00 70.69 416 GLN A CA 1
ATOM 914 C C . GLN A 1 416 ? 185.193 145.656 208.420 1.00 70.69 416 GLN A C 1
ATOM 915 O O . GLN A 1 416 ? 184.388 145.135 209.221 1.00 70.69 416 GLN A O 1
ATOM 921 N N . ILE A 1 417 ? 185.382 145.246 207.165 1.00 61.48 417 ILE A N 1
ATOM 922 C CA . ILE A 1 417 ? 184.584 144.121 206.594 1.00 61.48 417 ILE A CA 1
ATOM 923 C C . ILE A 1 417 ? 184.727 142.914 207.533 1.00 61.48 417 ILE A C 1
ATOM 924 O O . ILE A 1 417 ? 183.700 142.275 207.845 1.00 61.48 417 ILE A O 1
ATOM 929 N N . VAL A 1 418 ? 185.956 142.622 207.962 1.00 53.87 418 VAL A N 1
ATOM 930 C CA . VAL A 1 418 ? 186.199 141.480 208.891 1.00 53.87 418 VAL A CA 1
ATOM 931 C C . VAL A 1 418 ? 185.647 141.840 210.278 1.00 53.87 418 VAL A C 1
ATOM 932 O O . VAL A 1 418 ? 185.062 140.949 210.932 1.00 53.87 418 VAL A O 1
ATOM 936 N N . ASP A 1 419 ? 185.801 143.100 210.695 1.00 64.72 419 ASP A N 1
ATOM 937 C CA . ASP A 1 419 ? 185.383 143.494 212.070 1.00 64.72 419 ASP A CA 1
ATOM 938 C C . ASP A 1 419 ? 183.870 143.725 212.118 1.00 64.72 419 ASP A C 1
ATOM 939 O O . ASP A 1 419 ? 183.378 144.175 213.174 1.00 64.72 419 ASP A O 1
ATOM 944 N N . LEU A 1 420 ? 183.157 143.437 211.026 1.00 67.23 420 LEU A N 1
ATOM 945 C CA . LEU A 1 420 ? 181.676 143.547 211.063 1.00 67.23 420 LEU A CA 1
ATOM 946 C C . LEU A 1 420 ? 181.157 142.622 212.172 1.00 67.23 420 LEU A C 1
ATOM 947 O O . LEU A 1 420 ? 180.223 143.028 212.893 1.00 67.23 420 LEU A O 1
ATOM 952 N N . ALA A 1 421 ? 181.750 141.433 212.307 1.00 60.79 421 ALA A N 1
ATOM 953 C CA . ALA A 1 421 ? 181.354 140.507 213.393 1.00 60.79 421 ALA A CA 1
ATOM 954 C C . ALA A 1 421 ? 181.452 141.230 214.738 1.00 60.79 421 ALA A C 1
ATOM 955 O O . ALA A 1 421 ? 180.574 141.030 215.602 1.00 60.79 421 ALA A O 1
ATOM 957 N N . ASP A 1 422 ? 182.495 142.047 214.911 1.00 67.30 422 ASP A N 1
ATOM 958 C CA . ASP A 1 422 ? 182.685 142.786 216.191 1.00 67.30 422 ASP A CA 1
ATOM 959 C C . ASP A 1 422 ? 181.561 143.815 216.346 1.00 67.30 422 ASP A C 1
ATOM 960 O O . ASP A 1 422 ? 181.079 144.004 217.482 1.00 67.30 422 ASP A O 1
ATOM 965 N N . LEU A 1 423 ? 181.170 144.460 215.246 1.00 82.54 423 LEU A N 1
ATOM 966 C CA . LEU A 1 423 ? 180.044 145.426 215.298 1.00 82.54 423 LEU A CA 1
ATOM 967 C C . LEU A 1 423 ? 178.778 144.670 215.728 1.00 82.54 423 LEU A C 1
ATOM 968 O O . LEU A 1 423 ? 178.031 145.199 216.580 1.00 82.54 423 LEU A O 1
ATOM 973 N N . THR A 1 424 ? 178.567 143.468 215.182 1.00 90.58 424 THR A N 1
ATOM 974 C CA . THR A 1 424 ? 177.386 142.657 215.556 1.00 90.58 424 THR A CA 1
ATOM 975 C C . THR A 1 424 ? 177.498 142.257 217.013 1.00 90.58 424 THR A C 1
ATOM 976 O O . THR A 1 424 ? 176.455 141.941 217.618 1.00 90.58 424 THR A O 1
ATOM 980 N N . GLN A 1 425 ? 178.715 142.230 217.561 1.00 93.76 425 GLN A N 1
ATOM 981 C CA . GLN A 1 425 ? 178.877 141.942 219.009 1.00 93.76 425 GLN A CA 1
ATOM 982 C C . GLN A 1 425 ? 178.383 143.149 219.825 1.00 93.76 425 GLN A C 1
ATOM 983 O O . GLN A 1 425 ? 177.633 142.934 220.802 1.00 93.76 425 GLN A O 1
ATOM 989 N N . LEU A 1 426 ? 178.768 144.367 219.428 1.00 95.06 426 LEU A N 1
ATOM 990 C CA . LEU A 1 426 ? 178.389 145.585 220.195 1.00 95.06 426 LEU A CA 1
ATOM 991 C C . LEU A 1 426 ? 176.874 145.799 220.090 1.00 95.06 426 LEU A C 1
ATOM 992 O O . LEU A 1 426 ? 176.331 146.590 220.891 1.00 95.06 426 LEU A O 1
ATOM 997 N N . VAL A 1 427 ? 176.224 145.105 219.153 1.00 96.11 427 VAL A N 1
ATOM 998 C CA . VAL A 1 427 ? 174.754 145.253 218.941 1.00 96.11 427 VAL A CA 1
ATOM 999 C C . VAL A 1 427 ? 174.008 145.296 220.283 1.00 96.11 427 VAL A C 1
ATOM 1000 O O . VAL A 1 427 ? 173.218 146.247 220.489 1.00 96.11 427 VAL A O 1
ATOM 1004 N N . ASP A 1 428 ? 174.271 144.332 221.168 1.00 97.04 428 ASP A N 1
ATOM 1005 C CA . ASP A 1 428 ? 173.522 144.243 222.452 1.00 97.04 428 ASP A CA 1
ATOM 1006 C C . ASP A 1 428 ? 173.574 145.578 223.198 1.00 97.04 428 ASP A C 1
ATOM 1007 O O . ASP A 1 428 ? 172.501 146.196 223.388 1.00 97.04 428 ASP A O 1
ATOM 1012 N N . SER A 1 429 ? 174.769 146.006 223.605 1.00 97.22 429 SER A N 1
ATOM 1013 C CA . SER A 1 429 ? 174.873 147.239 224.426 1.00 97.22 429 SER A CA 1
ATOM 1014 C C . SER A 1 429 ? 174.174 148.406 223.717 1.00 97.22 429 SER A C 1
ATOM 1015 O O . SER A 1 429 ? 173.489 149.182 224.411 1.00 97.22 429 SER A O 1
ATOM 1018 N N . CYS A 1 430 ? 174.321 148.513 222.394 1.00 97.66 430 CYS A N 1
ATOM 1019 C CA . CYS A 1 430 ? 173.749 149.671 221.656 1.00 97.66 430 CYS A CA 1
ATOM 1020 C C . CYS A 1 430 ? 172.232 149.762 221.887 1.00 97.66 430 CYS A C 1
ATOM 1021 O O . CYS A 1 430 ? 171.762 150.844 222.301 1.00 97.66 430 CYS A O 1
ATOM 1024 N N . LYS A 1 431 ? 171.500 148.675 221.633 1.00 97.98 431 LYS A N 1
ATOM 1025 C CA . LYS A 1 431 ? 170.020 148.709 221.776 1.00 97.98 431 LYS A CA 1
ATOM 1026 C C . LYS A 1 431 ? 169.667 148.967 223.247 1.00 97.98 431 LYS A C 1
ATOM 1027 O O . LYS A 1 431 ? 168.756 149.783 223.509 1.00 97.98 431 LYS A O 1
ATOM 1033 N N . SER A 1 432 ? 170.375 148.305 224.166 1.00 98.03 432 SER A N 1
ATOM 1034 C CA . SER A 1 432 ? 170.130 148.523 225.614 1.00 98.03 432 SER A CA 1
ATOM 1035 C C . SER A 1 432 ? 170.361 150.002 225.947 1.00 98.03 432 SER A C 1
ATOM 1036 O O . SER A 1 432 ? 169.593 150.556 226.765 1.00 98.03 432 SER A O 1
ATOM 1039 N N . THR A 1 433 ? 171.371 150.615 225.325 1.00 98.18 433 THR A N 1
ATOM 1040 C CA . THR A 1 433 ? 171.676 152.035 225.589 1.00 98.18 433 THR A CA 1
ATOM 1041 C C . THR A 1 433 ? 170.455 152.865 225.268 1.00 98.18 433 THR A C 1
ATOM 1042 O O . THR A 1 433 ? 170.094 153.729 226.096 1.00 98.18 433 THR A O 1
ATOM 1046 N N . VAL A 1 434 ? 169.821 152.604 224.122 1.00 98.35 434 VAL A N 1
ATOM 1047 C CA . VAL A 1 434 ? 168.641 153.416 223.697 1.00 98.35 434 VAL A CA 1
ATOM 1048 C C . VAL A 1 434 ? 167.560 153.302 224.781 1.00 98.35 434 VAL A C 1
ATOM 1049 O O . VAL A 1 434 ? 166.954 154.339 225.130 1.00 98.35 434 VAL A O 1
ATOM 1053 N N . VAL A 1 435 ? 167.347 152.091 225.300 1.00 98.28 435 VAL A N 1
ATOM 1054 C CA . VAL A 1 435 ? 166.315 151.885 226.357 1.00 98.28 435 VAL A CA 1
ATOM 1055 C C . VAL A 1 435 ? 166.619 152.837 227.522 1.00 98.28 435 VAL A C 1
ATOM 1056 O O . VAL A 1 435 ? 165.704 153.589 227.931 1.00 98.28 435 VAL A O 1
ATOM 1060 N N . TRP A 1 436 ? 167.864 152.828 228.007 1.00 97.96 436 TRP A N 1
ATOM 1061 C CA . TRP A 1 436 ? 168.239 153.685 229.160 1.00 97.96 436 TRP A CA 1
ATOM 1062 C C . TRP A 1 436 ? 167.960 155.147 228.819 1.00 97.96 436 TRP A C 1
ATOM 1063 O O . TRP A 1 436 ? 167.353 155.853 229.653 1.00 97.96 436 TRP A O 1
ATOM 1074 N N . MET A 1 437 ? 168.376 155.583 227.628 1.00 97.58 437 MET A N 1
ATOM 1075 C CA . MET A 1 437 ? 168.211 157.009 227.245 1.00 97.58 437 MET A CA 1
ATOM 1076 C C . MET A 1 437 ? 166.729 157.405 227.344 1.00 97.58 437 MET A C 1
ATOM 1077 O O . MET A 1 437 ? 166.439 158.467 227.933 1.00 97.58 437 MET A O 1
ATOM 1082 N N . LEU A 1 438 ? 165.828 156.591 226.787 1.00 97.65 438 LEU A N 1
ATOM 1083 C CA . LEU A 1 438 ? 164.389 156.966 226.784 1.00 97.65 438 LEU A CA 1
ATOM 1084 C C . LEU A 1 438 ? 163.907 157.085 228.236 1.00 97.65 438 LEU A C 1
ATOM 1085 O O . LEU A 1 438 ? 163.247 158.094 228.561 1.00 97.65 438 LEU A O 1
ATOM 1090 N N . GLU A 1 439 ? 164.238 156.095 229.068 1.00 97.10 439 GLU A N 1
ATOM 1091 C CA . GLU A 1 439 ? 163.824 156.120 230.495 1.00 97.10 439 GLU A CA 1
ATOM 1092 C C . GLU A 1 439 ? 164.342 157.409 231.151 1.00 97.10 439 GLU A C 1
ATOM 1093 O O . GLU A 1 439 ? 163.659 157.930 232.056 1.00 97.10 439 GLU A O 1
ATOM 1099 N N . ALA A 1 440 ? 165.502 157.901 230.708 1.00 95.86 440 ALA A N 1
ATOM 1100 C CA . ALA A 1 440 ? 166.097 159.129 231.290 1.00 95.86 440 ALA A CA 1
ATOM 1101 C C . ALA A 1 440 ? 165.220 160.342 230.973 1.00 95.86 440 ALA A C 1
ATOM 1102 O O . ALA A 1 440 ? 165.320 161.359 231.692 1.00 95.86 440 ALA A O 1
ATOM 1104 N N . LEU A 1 441 ? 164.392 160.244 229.930 1.00 95.37 441 LEU A N 1
ATOM 1105 C CA . LEU A 1 441 ? 163.543 161.392 229.512 1.00 95.37 441 LEU A CA 1
ATOM 1106 C C . LEU A 1 441 ? 162.201 161.360 230.259 1.00 95.37 441 LEU A C 1
ATOM 1107 O O . LEU A 1 441 ? 161.393 162.290 230.056 1.00 95.37 441 LEU A O 1
ATOM 1112 N N . GLU A 1 442 ? 161.975 160.344 231.093 1.00 93.74 442 GLU A N 1
ATOM 1113 C CA . GLU A 1 442 ? 160.662 160.195 231.775 1.00 93.74 442 GLU A CA 1
ATOM 1114 C C . GLU A 1 442 ? 160.397 161.375 232.721 1.00 93.74 442 GLU A C 1
ATOM 1115 O O . GLU A 1 442 ? 161.376 161.909 233.283 1.00 93.74 442 GLU A O 1
ATOM 1121 N N . GLY A 1 443 ? 159.128 161.769 232.875 1.00 107.26 443 GLY A N 1
ATOM 1122 C CA . GLY A 1 443 ? 158.763 162.841 233.824 1.00 107.26 443 GLY A CA 1
ATOM 1123 C C . GLY A 1 443 ? 159.804 163.939 233.871 1.00 107.26 443 GLY A C 1
ATOM 1124 O O . GLY A 1 443 ? 160.386 164.152 234.954 1.00 107.26 443 GLY A O 1
ATOM 1125 N N . LEU A 1 444 ? 160.029 164.621 232.747 1.00 108.23 444 LEU A N 1
ATOM 1126 C CA . LEU A 1 444 ? 161.085 165.664 232.691 1.00 108.23 444 LEU A CA 1
ATOM 1127 C C . LEU A 1 444 ? 160.438 167.026 232.402 1.00 108.23 444 LEU A C 1
ATOM 1128 O O . LEU A 1 444 ? 159.369 167.052 231.755 1.00 108.23 444 LEU A O 1
ATOM 1133 N N . SER A 1 445 ? 161.059 168.107 232.879 1.00 110.69 445 SER A N 1
ATOM 1134 C CA . SER A 1 445 ? 160.522 169.467 232.627 1.00 110.69 445 SER A CA 1
ATOM 1135 C C . SER A 1 445 ? 160.631 169.779 231.131 1.00 110.69 445 SER A C 1
ATOM 1136 O O . SER A 1 445 ? 161.640 169.374 230.521 1.00 110.69 445 SER A O 1
ATOM 1139 N N . GLY A 1 446 ? 159.652 170.497 230.579 1.00 113.53 446 GLY A N 1
ATOM 1140 C CA . GLY A 1 446 ? 159.633 170.765 229.128 1.00 113.53 446 GLY A CA 1
ATOM 1141 C C . GLY A 1 446 ? 161.004 171.108 228.584 1.00 113.53 446 GLY A C 1
ATOM 1142 O O . GLY A 1 446 ? 161.492 170.357 227.716 1.00 113.53 446 GLY A O 1
ATOM 1143 N N . GLN A 1 447 ? 161.615 172.193 229.066 1.00 112.48 447 GLN A N 1
ATOM 1144 C CA . GLN A 1 447 ? 162.909 172.628 228.480 1.00 112.48 447 GLN A CA 1
ATOM 1145 C C . GLN A 1 447 ? 163.941 171.504 228.675 1.00 112.48 447 GLN A C 1
ATOM 1146 O O . GLN A 1 447 ? 164.636 171.158 227.698 1.00 112.48 447 GLN A O 1
ATOM 1152 N N . GLU A 1 448 ? 164.019 170.947 229.884 1.00 114.03 448 GLU A N 1
ATOM 1153 C CA . GLU A 1 448 ? 165.022 169.886 230.153 1.00 114.03 448 GLU A CA 1
ATOM 1154 C C . GLU A 1 448 ? 164.737 168.705 229.215 1.00 114.03 448 GLU A C 1
ATOM 1155 O O . GLU A 1 448 ? 165.691 168.200 228.583 1.00 114.03 448 GLU A O 1
ATOM 1161 N N . LEU A 1 449 ? 163.466 168.311 229.104 1.00 113.40 449 LEU A N 1
ATOM 1162 C CA . LEU A 1 449 ? 163.085 167.163 228.243 1.00 113.40 449 LEU A CA 1
ATOM 1163 C C . LEU A 1 449 ? 163.470 167.453 226.788 1.00 113.40 449 LEU A C 1
ATOM 1164 O O . LEU A 1 449 ? 164.089 166.572 226.165 1.00 113.40 449 LEU A O 1
ATOM 1169 N N . THR A 1 450 ? 163.141 168.642 226.277 1.00 113.64 450 THR A N 1
ATOM 1170 C CA . THR A 1 450 ? 163.394 168.920 224.844 1.00 113.64 450 THR A CA 1
ATOM 1171 C C . THR A 1 450 ? 164.885 168.897 224.573 1.00 113.64 450 THR A C 1
ATOM 1172 O O . THR A 1 450 ? 165.283 168.293 223.554 1.00 113.64 450 THR A O 1
ATOM 1176 N N . ASP A 1 451 ? 165.694 169.520 225.433 1.00 113.24 451 ASP A N 1
ATOM 1177 C CA . ASP A 1 451 ? 167.153 169.584 225.142 1.00 113.24 451 ASP A CA 1
ATOM 1178 C C . ASP A 1 451 ? 167.701 168.157 225.213 1.00 113.24 451 ASP A C 1
ATOM 1179 O O . ASP A 1 451 ? 168.482 167.767 224.318 1.00 113.24 451 ASP A O 1
ATOM 1184 N N . HIS A 1 452 ? 167.278 167.405 226.231 1.00 113.74 452 HIS A N 1
ATOM 1185 C CA . HIS A 1 452 ? 167.728 165.996 226.381 1.00 113.74 452 HIS A CA 1
ATOM 1186 C C . HIS A 1 452 ? 167.190 165.166 225.212 1.00 113.74 452 HIS A C 1
ATOM 1187 O O . HIS A 1 452 ? 167.901 164.269 224.734 1.00 113.74 452 HIS A O 1
ATOM 1194 N N . MET A 1 453 ? 165.974 165.467 224.755 1.00 115.26 453 MET A N 1
ATOM 1195 C CA . MET A 1 453 ? 165.415 164.751 223.580 1.00 115.26 453 MET A CA 1
ATOM 1196 C C . MET A 1 453 ? 166.366 164.957 222.392 1.00 115.26 453 MET A C 1
ATOM 1197 O O . MET A 1 453 ? 166.650 163.973 221.678 1.00 115.26 453 MET A O 1
ATOM 1202 N N . GLY A 1 454 ? 166.847 166.187 222.204 1.00 113.70 454 GLY A N 1
ATOM 1203 C CA . GLY A 1 454 ? 167.738 166.470 221.066 1.00 113.70 454 GLY A CA 1
ATOM 1204 C C . GLY A 1 454 ? 168.962 165.580 221.117 1.00 113.70 454 GLY A C 1
ATOM 1205 O O . GLY A 1 454 ? 169.224 164.874 220.123 1.00 113.70 454 GLY A O 1
ATOM 1206 N N . MET A 1 455 ? 169.669 165.588 222.250 1.00 115.06 455 MET A N 1
ATOM 1207 C CA . MET A 1 455 ? 170.896 164.763 222.387 1.00 115.06 455 MET A CA 1
ATOM 1208 C C . MET A 1 455 ? 170.496 163.280 222.340 1.00 115.06 455 MET A C 1
ATOM 1209 O O . MET A 1 455 ? 171.233 162.495 221.717 1.00 115.06 455 MET A O 1
ATOM 1214 N N . THR A 1 456 ? 169.358 162.927 222.944 1.00 112.81 456 THR A N 1
ATOM 1215 C CA . THR A 1 456 ? 168.909 161.520 222.962 1.00 112.81 456 THR A CA 1
ATOM 1216 C C . THR A 1 456 ? 168.789 161.032 221.537 1.00 112.81 456 THR A C 1
ATOM 1217 O O . THR A 1 456 ? 169.382 159.980 221.216 1.00 112.81 456 THR A O 1
ATOM 1221 N N . ALA A 1 457 ? 168.065 161.778 220.702 1.00 113.11 457 ALA A N 1
ATOM 1222 C CA . ALA A 1 457 ? 167.890 161.392 219.284 1.00 113.11 457 ALA A CA 1
ATOM 1223 C C . ALA A 1 457 ? 169.246 161.426 218.582 1.00 113.11 457 ALA A C 1
ATOM 1224 O O . ALA A 1 457 ? 169.569 160.493 217.823 1.00 113.11 457 ALA A O 1
ATOM 1226 N N . SER A 1 458 ? 170.013 162.487 218.825 1.00 113.46 458 SER A N 1
ATOM 1227 C CA . SER A 1 458 ? 171.352 162.606 218.199 1.00 113.46 458 SER A CA 1
ATOM 1228 C C . SER A 1 458 ? 172.181 161.360 218.537 1.00 113.46 458 SER A C 1
ATOM 1229 O O . SER A 1 458 ? 172.790 160.789 217.612 1.00 113.46 458 SER A O 1
ATOM 1232 N N . TYR A 1 459 ? 172.185 160.945 219.805 1.00 113.79 459 TYR A N 1
ATOM 1233 C CA . TYR A 1 459 ? 173.030 159.793 220.213 1.00 113.79 459 TYR A CA 1
ATOM 1234 C C . TYR A 1 459 ? 172.643 158.581 219.381 1.00 113.79 459 TYR A C 1
ATOM 1235 O O . TYR A 1 459 ? 173.540 157.956 218.781 1.00 113.79 459 TYR A O 1
ATOM 1244 N N . THR A 1 460 ? 171.347 158.253 219.338 1.00 112.60 460 THR A N 1
ATOM 1245 C CA . THR A 1 460 ? 170.918 157.025 218.626 1.00 112.60 460 THR A CA 1
ATOM 1246 C C . THR A 1 460 ? 171.110 157.212 217.136 1.00 112.60 460 THR A C 1
ATOM 1247 O O . THR A 1 460 ? 171.411 156.213 216.460 1.00 112.60 460 THR A O 1
ATOM 1251 N N . SER A 1 461 ? 170.956 158.438 216.632 1.00 111.76 461 SER A N 1
ATOM 1252 C CA . SER A 1 461 ? 171.229 158.687 215.194 1.00 111.76 461 SER A CA 1
ATOM 1253 C C . SER A 1 461 ? 172.685 158.308 214.903 1.00 111.76 461 SER A C 1
ATOM 1254 O O . SER A 1 461 ? 172.916 157.589 213.912 1.00 111.76 461 SER A O 1
ATOM 1257 N N . ASN A 1 462 ? 173.621 158.753 215.746 1.00 112.71 462 ASN A N 1
ATOM 1258 C CA . ASN A 1 462 ? 175.043 158.350 215.567 1.00 112.71 462 ASN A CA 1
ATOM 1259 C C . ASN A 1 462 ? 175.170 156.838 215.782 1.00 112.71 462 ASN A C 1
ATOM 1260 O O . ASN A 1 462 ? 175.892 156.192 214.995 1.00 112.71 462 ASN A O 1
ATOM 1265 N N . LEU A 1 463 ? 174.487 156.298 216.795 1.00 110.91 463 LEU A N 1
ATOM 1266 C CA . LEU A 1 463 ? 174.577 154.851 217.121 1.00 110.91 463 LEU A CA 1
ATOM 1267 C C . LEU A 1 463 ? 173.999 154.009 215.976 1.00 110.91 463 LEU A C 1
ATOM 1268 O O . LEU A 1 463 ? 174.655 153.024 215.579 1.00 110.91 463 LEU A O 1
ATOM 1273 N N . ALA A 1 464 ? 172.814 154.372 215.480 1.00 112.46 464 ALA A N 1
ATOM 1274 C CA . ALA A 1 464 ? 172.151 153.613 214.392 1.00 112.46 464 ALA A CA 1
ATOM 1275 C C . ALA A 1 464 ? 172.928 153.794 213.089 1.00 112.46 464 ALA A C 1
ATOM 1276 O O . ALA A 1 464 ? 173.104 152.804 212.347 1.00 112.46 464 ALA A O 1
ATOM 1278 N N . TYR A 1 465 ? 173.387 155.018 212.825 1.00 114.12 465 TYR A N 1
ATOM 1279 C CA . TYR A 1 465 ? 174.091 155.289 211.544 1.00 114.12 465 TYR A CA 1
ATOM 1280 C C . TYR A 1 465 ? 175.240 154.307 211.386 1.00 114.12 465 TYR A C 1
ATOM 1281 O O . TYR A 1 465 ? 175.430 153.816 210.264 1.00 114.12 465 TYR A O 1
ATOM 1290 N N . SER A 1 466 ? 175.976 154.016 212.461 1.00 112.73 466 SER A N 1
ATOM 1291 C CA . SER A 1 466 ? 177.172 153.147 212.313 1.00 112.73 466 SER A CA 1
ATOM 1292 C C . SER A 1 466 ? 176.791 151.847 211.591 1.00 112.73 466 SER A C 1
ATOM 1293 O O . SER A 1 466 ? 177.453 151.515 210.585 1.00 112.73 466 SER A O 1
ATOM 1296 N N . PHE A 1 467 ? 175.754 151.155 212.068 1.00 111.81 467 PHE A N 1
ATOM 1297 C CA . PHE A 1 467 ? 175.354 149.852 211.467 1.00 111.81 467 PHE A CA 1
ATOM 1298 C C . PHE A 1 467 ? 174.864 150.084 210.044 1.00 111.81 467 PHE A C 1
ATOM 1299 O O . PHE A 1 467 ? 175.257 149.328 209.131 1.00 111.81 467 PHE A O 1
ATOM 1307 N N . TYR A 1 468 ? 174.020 151.102 209.864 1.00 109.93 468 TYR A N 1
ATOM 1308 C CA . TYR A 1 468 ? 173.502 151.436 208.512 1.00 109.93 468 TYR A CA 1
ATOM 1309 C C . TYR A 1 468 ? 174.682 151.716 207.593 1.00 109.93 468 TYR A C 1
ATOM 1310 O O . TYR A 1 468 ? 174.618 151.371 206.393 1.00 109.93 468 TYR A O 1
ATOM 1319 N N . SER A 1 469 ? 175.743 152.312 208.140 1.00 112.36 469 SER A N 1
ATOM 1320 C CA . SER A 1 469 ? 176.941 152.641 207.326 1.00 112.36 469 SER A CA 1
ATOM 1321 C C . SER A 1 469 ? 177.759 151.366 207.080 1.00 112.36 469 SER A C 1
ATOM 1322 O O . SER A 1 469 ? 178.817 151.460 206.425 1.00 112.36 469 SER A O 1
ATOM 1325 N N . HIS A 1 470 ? 177.289 150.227 207.594 1.00 112.40 470 HIS A N 1
ATOM 1326 C CA . HIS A 1 470 ? 177.987 148.929 207.390 1.00 112.40 470 HIS A CA 1
ATOM 1327 C C . HIS A 1 470 ? 176.960 147.847 207.042 1.00 112.40 470 HIS A C 1
ATOM 1328 O O . HIS A 1 470 ? 177.219 146.661 207.341 1.00 112.40 470 HIS A O 1
ATOM 1335 N N . LYS A 1 471 ? 175.824 148.239 206.457 1.00 113.24 471 LYS A N 1
ATOM 1336 C CA . LYS A 1 471 ? 174.788 147.262 206.023 1.00 113.24 471 LYS A CA 1
ATOM 1337 C C . LYS A 1 471 ? 174.324 146.373 207.191 1.00 113.24 471 LYS A C 1
ATOM 1338 O O . LYS A 1 471 ? 174.401 145.136 207.045 1.00 113.24 471 LYS A O 1
ATOM 1344 N N . LEU A 1 472 ? 173.851 146.969 208.290 1.00 112.04 472 LEU A N 1
ATOM 1345 C CA . LEU A 1 472 ? 173.293 146.183 209.426 1.00 112.04 472 LEU A CA 1
ATOM 1346 C C . LEU A 1 472 ? 171.979 146.850 209.862 1.00 112.04 472 LEU A C 1
ATOM 1347 O O . LEU A 1 472 ? 171.896 147.282 211.032 1.00 112.04 472 LEU A O 1
ATOM 1352 N N . TYR A 1 473 ? 170.995 146.920 208.962 1.00 109.08 473 TYR A N 1
ATOM 1353 C CA . TYR A 1 473 ? 169.708 147.621 209.234 1.00 109.08 473 TYR A CA 1
ATOM 1354 C C . TYR A 1 473 ? 168.947 146.973 210.393 1.00 109.08 473 TYR A C 1
ATOM 1355 O O . TYR A 1 473 ? 168.475 147.715 211.273 1.00 109.08 473 TYR A O 1
ATOM 1364 N N . ALA A 1 474 ? 168.812 145.644 210.392 1.00 108.90 474 ALA A N 1
ATOM 1365 C CA . ALA A 1 474 ? 168.006 144.961 211.435 1.00 108.90 474 ALA A CA 1
ATOM 1366 C C . ALA A 1 474 ? 168.280 145.570 212.814 1.00 108.90 474 ALA A C 1
ATOM 1367 O O . ALA A 1 474 ? 167.320 146.031 213.468 1.00 108.90 474 ALA A O 1
ATOM 1369 N N . GLU A 1 475 ? 169.543 145.566 213.245 1.00 111.29 475 GLU A N 1
ATOM 1370 C CA . GLU A 1 475 ? 169.916 146.080 214.589 1.00 111.29 475 GLU A CA 1
ATOM 1371 C C . GLU A 1 475 ? 169.847 147.613 214.569 1.00 111.29 475 GLU A C 1
ATOM 1372 O O . GLU A 1 475 ? 169.453 148.195 215.596 1.00 111.29 475 GLU A O 1
ATOM 1378 N N . ALA A 1 476 ? 170.221 148.237 213.451 1.00 110.59 476 ALA A N 1
ATOM 1379 C CA . ALA A 1 476 ? 170.077 149.706 213.348 1.00 110.59 476 ALA A CA 1
ATOM 1380 C C . ALA A 1 476 ? 168.611 150.052 213.598 1.00 110.59 476 ALA A C 1
ATOM 1381 O O . ALA A 1 476 ? 168.334 151.013 214.348 1.00 110.59 476 ALA A O 1
ATOM 1383 N N . CYS A 1 477 ? 167.699 149.280 212.999 1.00 109.37 477 CYS A N 1
ATOM 1384 C CA . CYS A 1 477 ? 166.248 149.496 213.230 1.00 109.37 477 CYS A CA 1
ATOM 1385 C C . CYS A 1 477 ? 165.922 149.199 214.698 1.00 109.37 477 CYS A C 1
ATOM 1386 O O . CYS A 1 477 ? 165.186 149.996 215.303 1.00 109.37 477 CYS A O 1
ATOM 1389 N N . ALA A 1 478 ? 166.464 148.106 215.240 1.00 110.16 478 ALA A N 1
ATOM 1390 C CA . ALA A 1 478 ? 166.224 147.749 216.659 1.00 110.16 478 ALA A CA 1
ATOM 1391 C C . ALA A 1 478 ? 166.709 148.885 217.559 1.00 110.16 478 ALA A C 1
ATOM 1392 O O . ALA A 1 478 ? 166.065 149.154 218.592 1.00 110.16 478 ALA A O 1
ATOM 1394 N N . ILE A 1 479 ? 167.814 149.530 217.180 1.00 108.91 479 ILE A N 1
ATOM 1395 C CA . ILE A 1 479 ? 168.348 150.681 217.964 1.00 108.91 479 ILE A CA 1
ATOM 1396 C C . ILE A 1 479 ? 167.336 151.833 217.925 1.00 108.91 479 ILE A C 1
ATOM 1397 O O . ILE A 1 479 ? 166.993 152.348 219.007 1.00 108.91 479 ILE A O 1
ATOM 1402 N N . SER A 1 480 ? 166.852 152.199 216.737 1.00 107.73 480 SER A N 1
ATOM 1403 C CA . SER A 1 480 ? 165.973 153.395 216.622 1.00 107.73 480 SER A CA 1
ATOM 1404 C C . SER A 1 480 ? 164.497 153.058 216.867 1.00 107.73 480 SER A C 1
ATOM 1405 O O . SER A 1 480 ? 163.712 154.005 217.087 1.00 107.73 480 SER A O 1
ATOM 1408 N N . GLU A 1 481 ? 164.132 151.777 216.844 1.00 107.88 481 GLU A N 1
ATOM 1409 C CA . GLU A 1 481 ? 162.699 151.403 216.975 1.00 107.88 481 GLU A CA 1
ATOM 1410 C C . GLU A 1 481 ? 162.084 152.057 218.224 1.00 107.88 481 GLU A C 1
ATOM 1411 O O . GLU A 1 481 ? 161.059 152.754 218.067 1.00 107.88 481 GLU A O 1
ATOM 1417 N N . PRO A 1 482 ? 162.649 151.903 219.443 1.00 106.85 482 PRO A N 1
ATOM 1418 C CA . PRO A 1 482 ? 162.016 152.456 220.631 1.00 106.85 482 PRO A CA 1
ATOM 1419 C C . PRO A 1 482 ? 161.769 153.952 220.509 1.00 106.85 482 PRO A C 1
ATOM 1420 O O . PRO A 1 482 ? 160.636 154.395 220.774 1.00 106.85 482 PRO A O 1
ATOM 1424 N N . LEU A 1 483 ? 162.789 154.713 220.105 1.00 105.47 483 LEU A N 1
ATOM 1425 C CA . LEU A 1 483 ? 162.637 156.190 220.025 1.00 105.47 483 LEU A CA 1
ATOM 1426 C C . LEU A 1 483 ? 161.547 156.522 218.999 1.00 105.47 483 LEU A C 1
ATOM 1427 O O . LEU A 1 483 ? 160.623 157.279 219.347 1.00 105.47 483 LEU A O 1
ATOM 1432 N N . CYS A 1 484 ? 161.651 155.970 217.789 1.00 104.53 484 CYS A N 1
ATOM 1433 C CA . CYS A 1 484 ? 160.677 156.314 216.723 1.00 104.53 484 CYS A CA 1
ATOM 1434 C C . CYS A 1 484 ? 159.255 156.052 217.236 1.00 104.53 484 CYS A C 1
ATOM 1435 O O . CYS A 1 484 ? 158.399 156.948 217.092 1.00 104.53 484 CYS A O 1
ATOM 1438 N N . GLN A 1 485 ? 159.032 154.882 217.836 1.00 104.48 485 GLN A N 1
ATOM 1439 C CA . GLN A 1 485 ? 157.680 154.540 218.343 1.00 104.48 485 GLN A CA 1
ATOM 1440 C C . GLN A 1 485 ? 157.278 155.562 219.414 1.00 104.48 485 GLN A C 1
ATOM 1441 O O . GLN A 1 485 ? 156.201 156.168 219.272 1.00 104.48 485 GLN A O 1
ATOM 1447 N N . HIS A 1 486 ? 158.126 155.765 220.424 1.00 104.58 486 HIS A N 1
ATOM 1448 C CA . HIS A 1 486 ? 157.774 156.694 221.531 1.00 104.58 486 HIS A CA 1
ATOM 1449 C C . HIS A 1 486 ? 157.507 158.085 220.952 1.00 104.58 486 HIS A C 1
ATOM 1450 O O . HIS A 1 486 ? 156.443 158.667 221.247 1.00 104.58 486 HIS A O 1
ATOM 1457 N N . LEU A 1 487 ? 158.423 158.583 220.120 1.00 103.48 487 LEU A N 1
ATOM 1458 C CA . LEU A 1 487 ? 158.283 159.949 219.555 1.00 103.48 487 LEU A CA 1
ATOM 1459 C C . LEU A 1 487 ? 156.994 160.022 218.728 1.00 103.48 487 LEU A C 1
ATOM 1460 O O . LEU A 1 487 ? 156.263 161.028 218.856 1.00 103.48 487 LEU A O 1
ATOM 1465 N N . GLY A 1 488 ? 156.730 158.996 217.916 1.00 104.28 488 GLY A N 1
ATOM 1466 C CA . GLY A 1 488 ? 155.534 158.999 217.052 1.00 104.28 488 GLY A CA 1
ATOM 1467 C C . GLY A 1 488 ? 154.258 158.839 217.852 1.00 104.28 488 GLY A C 1
ATOM 1468 O O . GLY A 1 488 ? 153.271 159.530 217.525 1.00 104.28 488 GLY A O 1
ATOM 1469 N N . LEU A 1 489 ? 154.266 157.970 218.867 1.00 106.66 489 LEU A N 1
ATOM 1470 C CA . LEU A 1 489 ? 153.023 157.689 219.633 1.00 106.66 489 LEU A CA 1
ATOM 1471 C C . LEU A 1 489 ? 152.521 158.974 220.315 1.00 106.66 489 LEU A C 1
ATOM 1472 O O . LEU A 1 489 ? 151.314 159.268 220.195 1.00 106.66 489 LEU A O 1
ATOM 1477 N N . VAL A 1 490 ? 153.406 159.690 221.014 1.00 105.25 490 VAL A N 1
ATOM 1478 C CA . VAL A 1 490 ? 153.001 160.943 221.724 1.00 105.25 490 VAL A CA 1
ATOM 1479 C C . VAL A 1 490 ? 152.519 161.947 220.665 1.00 105.25 490 VAL A C 1
ATOM 1480 O O . VAL A 1 490 ? 153.318 162.803 220.229 1.00 105.25 490 VAL A O 1
ATOM 1484 N N . LYS A 1 491 ? 151.260 161.818 220.247 1.00 104.81 491 LYS A N 1
ATOM 1485 C CA . LYS A 1 491 ? 150.701 162.732 219.218 1.00 104.81 491 LYS A CA 1
ATOM 1486 C C . LYS A 1 491 ? 150.767 164.181 219.728 1.00 104.81 491 LYS A C 1
ATOM 1487 O O . LYS A 1 491 ? 151.228 165.048 218.955 1.00 104.81 491 LYS A O 1
ATOM 1493 N N . PRO A 1 492 ? 150.352 164.501 220.975 1.00 109.68 492 PRO A N 1
ATOM 1494 C CA . PRO A 1 492 ? 150.486 165.862 221.464 1.00 109.68 492 PRO A CA 1
ATOM 1495 C C . PRO A 1 492 ? 151.864 166.400 221.130 1.00 109.68 492 PRO A C 1
ATOM 1496 O O . PRO A 1 492 ? 152.873 165.730 221.432 1.00 109.68 492 PRO A O 1
ATOM 1500 N N . GLY A 1 493 ? 151.914 167.590 220.529 1.00 114.74 493 GLY A N 1
ATOM 1501 C CA . GLY A 1 493 ? 153.208 168.215 220.197 1.00 114.74 493 GLY A CA 1
ATOM 1502 C C . GLY A 1 493 ? 153.870 168.751 221.449 1.00 114.74 493 GLY A C 1
ATOM 1503 O O . GLY A 1 493 ? 153.854 169.984 221.646 1.00 114.74 493 GLY A O 1
ATOM 1504 N N . THR A 1 494 ? 154.434 167.861 222.268 1.00 117.27 494 THR A N 1
ATOM 1505 C CA . THR A 1 494 ? 155.057 168.282 223.538 1.00 117.27 494 THR A CA 1
ATOM 1506 C C . THR A 1 494 ? 156.514 168.602 223.296 1.00 117.27 494 THR A C 1
ATOM 1507 O O . THR A 1 494 ? 157.209 168.973 224.264 1.00 117.27 494 THR A O 1
ATOM 1511 N N . TYR A 1 495 ? 156.966 168.462 222.049 1.00 113.51 495 TYR A N 1
ATOM 1512 C CA . TYR A 1 495 ? 158.379 168.765 221.709 1.00 113.51 495 TYR A CA 1
ATOM 1513 C C . TYR A 1 495 ? 158.416 169.736 220.530 1.00 113.51 495 TYR A C 1
ATOM 1514 O O . TYR A 1 495 ? 158.912 169.360 219.450 1.00 113.51 495 TYR A O 1
ATOM 1523 N N . PRO A 1 496 ? 157.909 170.980 220.671 1.00 113.37 496 PRO A N 1
ATOM 1524 C CA . PRO A 1 496 ? 157.873 171.905 219.550 1.00 113.37 496 PRO A CA 1
ATOM 1525 C C . PRO A 1 496 ? 159.280 172.380 219.256 1.00 113.37 496 PRO A C 1
ATOM 1526 O O . PRO A 1 496 ? 159.640 172.550 218.075 1.00 113.37 496 PRO A O 1
ATOM 1530 N N . GLU A 1 497 ? 160.069 172.589 220.310 1.00 111.06 497 GLU A N 1
ATOM 1531 C CA . GLU A 1 497 ? 161.447 173.115 220.142 1.00 111.06 497 GLU A CA 1
ATOM 1532 C C . GLU A 1 497 ? 162.373 172.039 219.559 1.00 111.06 497 GLU A C 1
ATOM 1533 O O . GLU A 1 497 ? 163.182 172.386 218.669 1.00 111.06 497 GLU A O 1
ATOM 1539 N N . VAL A 1 498 ? 162.255 170.789 220.019 1.00 107.61 498 VAL A N 1
ATOM 1540 C CA . VAL A 1 498 ? 163.236 169.752 219.568 1.00 107.61 498 VAL A CA 1
ATOM 1541 C C . VAL A 1 498 ? 163.479 169.950 218.062 1.00 107.61 498 VAL A C 1
ATOM 1542 O O . VAL A 1 498 ? 162.502 169.931 217.282 1.00 107.61 498 VAL A O 1
ATOM 1546 N N . PRO A 1 499 ? 164.739 170.167 217.630 1.00 104.87 499 PRO A N 1
ATOM 1547 C CA . PRO A 1 499 ? 165.024 170.429 216.229 1.00 104.87 499 PRO A CA 1
ATOM 1548 C C . PRO A 1 499 ? 164.385 169.390 215.345 1.00 104.87 499 PRO A C 1
ATOM 1549 O O . PRO A 1 499 ? 164.621 168.183 215.544 1.00 104.87 499 PRO A O 1
ATOM 1553 N N . PRO A 1 500 ? 163.587 169.801 214.340 1.00 102.11 500 PRO A N 1
ATOM 1554 C CA . PRO A 1 500 ? 163.024 168.845 213.404 1.00 102.11 500 PRO A CA 1
ATOM 1555 C C . PRO A 1 500 ? 164.189 168.172 212.707 1.00 102.11 500 PRO A C 1
ATOM 1556 O O . PRO A 1 500 ? 164.096 166.966 212.418 1.00 102.11 500 PRO A O 1
ATOM 1560 N N . GLU A 1 501 ? 165.283 168.908 212.500 1.00 102.35 501 GLU A N 1
ATOM 1561 C CA . GLU A 1 501 ? 166.461 168.371 211.769 1.00 102.35 501 GLU A CA 1
ATOM 1562 C C . GLU A 1 501 ? 166.954 167.062 212.404 1.00 102.35 501 GLU A C 1
ATOM 1563 O O . GLU A 1 501 ? 167.387 166.165 211.649 1.00 102.35 501 GLU A O 1
ATOM 1569 N N . LYS A 1 502 ? 166.914 166.968 213.732 1.00 103.96 502 LYS A N 1
ATOM 1570 C CA . LYS A 1 502 ? 167.376 165.742 214.431 1.00 103.96 502 LYS A CA 1
ATOM 1571 C C . LYS A 1 502 ? 166.320 164.645 214.271 1.00 103.96 502 LYS A C 1
ATOM 1572 O O . LYS A 1 502 ? 166.647 163.585 213.702 1.00 103.96 502 LYS A O 1
ATOM 1578 N N . LEU A 1 503 ? 165.113 164.890 214.775 1.00 100.63 503 LEU A N 1
ATOM 1579 C CA . LEU A 1 503 ? 163.999 163.914 214.656 1.00 100.63 503 LEU A CA 1
ATOM 1580 C C . LEU A 1 503 ? 164.028 163.308 213.246 1.00 100.63 503 LEU A C 1
ATOM 1581 O O . LEU A 1 503 ? 163.893 162.071 213.129 1.00 100.63 503 LEU A O 1
ATOM 1586 N N . HIS A 1 504 ? 164.209 164.149 212.223 1.00 97.12 504 HIS A N 1
ATOM 1587 C CA . HIS A 1 504 ? 164.282 163.655 210.821 1.00 97.12 504 HIS A CA 1
ATOM 1588 C C . HIS A 1 504 ? 165.320 162.533 210.745 1.00 97.12 504 HIS A C 1
ATOM 1589 O O . HIS A 1 504 ? 164.948 161.393 210.393 1.00 97.12 504 HIS A O 1
ATOM 1596 N N . ARG A 1 505 ? 166.581 162.842 211.070 1.00 103.44 505 ARG A N 1
ATOM 1597 C CA . ARG A 1 505 ? 167.647 161.812 210.935 1.00 103.44 505 ARG A CA 1
ATOM 1598 C C . ARG A 1 505 ? 167.203 160.447 211.486 1.00 103.44 505 ARG A C 1
ATOM 1599 O O . ARG A 1 505 ? 167.277 159.461 210.726 1.00 103.44 505 ARG A O 1
ATOM 1607 N N . CYS A 1 506 ? 166.755 160.384 212.741 1.00 101.86 506 CYS A N 1
ATOM 1608 C CA . CYS A 1 506 ? 166.429 159.058 213.330 1.00 101.86 506 CYS A CA 1
ATOM 1609 C C . CYS A 1 506 ? 165.374 158.341 212.473 1.00 101.86 506 CYS A C 1
ATOM 1610 O O . CYS A 1 506 ? 165.577 157.151 212.156 1.00 101.86 506 CYS A O 1
ATOM 1613 N N . PHE A 1 507 ? 164.291 159.037 212.126 1.00 96.65 507 PHE A N 1
ATOM 1614 C CA . PHE A 1 507 ? 163.207 158.395 211.337 1.00 96.65 507 PHE A CA 1
ATOM 1615 C C . PHE A 1 507 ? 163.785 158.025 209.986 1.00 96.65 507 PHE A C 1
ATOM 1616 O O . PHE A 1 507 ? 163.701 156.847 209.583 1.00 96.65 507 PHE A O 1
ATOM 1624 N N . ARG A 1 508 ? 164.368 159.007 209.306 1.00 97.06 508 ARG A N 1
ATOM 1625 C CA . ARG A 1 508 ? 165.014 158.777 207.988 1.00 97.06 508 ARG A CA 1
ATOM 1626 C C . ARG A 1 508 ? 165.797 157.457 208.031 1.00 97.06 508 ARG A C 1
ATOM 1627 O O . ARG A 1 508 ? 165.598 156.622 207.125 1.00 97.06 508 ARG A O 1
ATOM 1635 N N . LEU A 1 509 ? 166.636 157.272 209.054 1.00 103.06 509 LEU A N 1
ATOM 1636 C CA . LEU A 1 509 ? 167.471 156.046 209.135 1.00 103.06 509 LEU A CA 1
ATOM 1637 C C . LEU A 1 509 ? 166.556 154.813 209.196 1.00 103.06 509 LEU A C 1
ATOM 1638 O O . LEU A 1 509 ? 166.772 153.877 208.394 1.00 103.06 509 LEU A O 1
ATOM 1643 N N . GLN A 1 510 ? 165.592 154.779 210.114 1.00 101.35 510 GLN A N 1
ATOM 1644 C CA . GLN A 1 510 ? 164.777 153.542 210.240 1.00 101.35 510 GLN A CA 1
ATOM 1645 C C . GLN A 1 510 ? 164.024 153.303 208.920 1.00 101.35 510 GLN A C 1
ATOM 1646 O O . GLN A 1 510 ? 164.001 152.142 208.461 1.00 101.35 510 GLN A O 1
ATOM 1652 N N . VAL A 1 511 ? 163.451 154.351 208.324 1.00 98.03 511 VAL A N 1
ATOM 1653 C CA . VAL A 1 511 ? 162.630 154.132 207.094 1.00 98.03 511 VAL A CA 1
ATOM 1654 C C . VAL A 1 511 ? 163.540 153.531 206.008 1.00 98.03 511 VAL A C 1
ATOM 1655 O O . VAL A 1 511 ? 163.100 152.579 205.332 1.00 98.03 511 VAL A O 1
ATOM 1659 N N . GLU A 1 512 ? 164.764 154.047 205.872 1.00 99.13 512 GLU A N 1
ATOM 1660 C CA . GLU A 1 512 ? 165.701 153.544 204.837 1.00 99.13 512 GLU A CA 1
ATOM 1661 C C . GLU A 1 512 ? 166.088 152.100 205.178 1.00 99.13 512 GLU A C 1
ATOM 1662 O O . GLU A 1 512 ? 166.053 151.246 204.274 1.00 99.13 512 GLU A O 1
ATOM 1668 N N . SER A 1 513 ? 166.410 151.840 206.446 1.00 100.69 513 SER A N 1
ATOM 1669 C CA . SER A 1 513 ? 166.817 150.476 206.865 1.00 100.69 513 SER A CA 1
ATOM 1670 C C . SER A 1 513 ? 165.732 149.474 206.453 1.00 100.69 513 SER A C 1
ATOM 1671 O O . SER A 1 513 ? 166.082 148.429 205.868 1.00 100.69 513 SER A O 1
ATOM 1674 N N . LEU A 1 514 ? 164.468 149.792 206.739 1.00 99.25 514 LEU A N 1
ATOM 1675 C CA . LEU A 1 514 ? 163.347 148.897 206.357 1.00 99.25 514 LEU A CA 1
ATOM 1676 C C . LEU A 1 514 ? 163.208 148.869 204.828 1.00 99.25 514 LEU A C 1
ATOM 1677 O O . LEU A 1 514 ? 163.144 147.757 204.280 1.00 99.25 514 LEU A O 1
ATOM 1682 N N . LYS A 1 515 ? 163.200 150.034 204.171 1.00 97.29 515 LYS A N 1
ATOM 1683 C CA . LYS A 1 515 ? 162.968 150.077 202.701 1.00 97.29 515 LYS A CA 1
ATOM 1684 C C . LYS A 1 515 ? 164.134 149.406 201.956 1.00 97.29 515 LYS A C 1
ATOM 1685 O O . LYS A 1 515 ? 163.864 148.709 200.957 1.00 97.29 515 LYS A O 1
ATOM 1691 N N . LYS A 1 516 ? 165.370 149.596 202.423 1.00 99.92 516 LYS A N 1
ATOM 1692 C CA . LYS A 1 516 ? 166.525 148.913 201.782 1.00 99.92 516 LYS A CA 1
ATOM 1693 C C . LYS A 1 516 ? 166.415 147.406 202.058 1.00 99.92 516 LYS A C 1
ATOM 1694 O O . LYS A 1 516 ? 167.089 146.628 201.353 1.00 99.92 516 LYS A O 1
ATOM 1700 N N . LEU A 1 517 ? 165.603 147.016 203.043 1.00 103.15 517 LEU A N 1
ATOM 1701 C CA . LEU A 1 517 ? 165.379 145.572 203.314 1.00 103.15 517 LEU A CA 1
ATOM 1702 C C . LEU A 1 517 ? 163.931 145.220 202.947 1.00 103.15 517 LEU A C 1
ATOM 1703 O O . LEU A 1 517 ? 163.351 144.336 203.612 1.00 103.15 517 LEU A O 1
ATOM 1708 N N . GLY A 1 518 ? 163.372 145.889 201.936 1.00 101.13 518 GLY A N 1
ATOM 1709 C CA . GLY A 1 518 ? 161.963 145.655 201.569 1.00 101.13 518 GLY A CA 1
ATOM 1710 C C . GLY A 1 518 ? 161.044 146.246 202.616 1.00 101.13 518 GLY A C 1
ATOM 1711 O O . GLY A 1 518 ? 161.000 147.487 202.718 1.00 101.13 518 GLY A O 1
ATOM 1712 N N . LYS A 1 519 ? 160.287 145.408 203.326 1.00 99.69 519 LYS A N 1
ATOM 1713 C CA . LYS A 1 519 ? 159.430 145.904 204.434 1.00 99.69 519 LYS A CA 1
ATOM 1714 C C . LYS A 1 519 ? 158.798 147.254 204.054 1.00 99.69 519 LYS A C 1
ATOM 1715 O O . LYS A 1 519 ? 158.776 148.155 204.921 1.00 99.69 519 LYS A O 1
ATOM 1721 N N . GLN A 1 520 ? 158.293 147.387 202.823 1.00 96.95 520 GLN A N 1
ATOM 1722 C CA . GLN A 1 520 ? 157.721 148.681 202.365 1.00 96.95 520 GLN A CA 1
ATOM 1723 C C . GLN A 1 520 ? 156.536 149.040 203.269 1.00 96.95 520 GLN A C 1
ATOM 1724 O O . GLN A 1 520 ? 156.342 150.242 203.546 1.00 96.95 520 GLN A O 1
ATOM 1730 N N . ALA A 1 521 ? 155.781 148.031 203.706 1.00 95.70 521 ALA A N 1
ATOM 1731 C CA . ALA A 1 521 ? 154.606 148.280 204.572 1.00 95.70 521 ALA A CA 1
ATOM 1732 C C . ALA A 1 521 ? 155.066 148.952 205.866 1.00 95.70 521 ALA A C 1
ATOM 1733 O O . ALA A 1 521 ? 154.503 150.004 206.241 1.00 95.70 521 ALA A O 1
ATOM 1735 N N . GLN A 1 522 ? 156.078 148.373 206.514 1.00 96.99 522 GLN A N 1
ATOM 1736 C CA . GLN A 1 522 ? 156.588 148.942 207.786 1.00 96.99 522 GLN A CA 1
ATOM 1737 C C . GLN A 1 522 ? 157.136 150.351 207.517 1.00 96.99 522 GLN A C 1
ATOM 1738 O O . GLN A 1 522 ? 156.888 151.250 208.347 1.00 96.99 522 GLN A O 1
ATOM 1744 N N . GLY A 1 523 ? 157.845 150.529 206.399 1.00 95.66 523 GLY A N 1
ATOM 1745 C CA . GLY A 1 523 ? 158.406 151.848 206.052 1.00 95.66 523 GLY A CA 1
ATOM 1746 C C . GLY A 1 523 ? 157.305 152.876 205.908 1.00 95.66 523 GLY A C 1
ATOM 1747 O O . GLY A 1 523 ? 157.497 154.017 206.375 1.00 95.66 523 GLY A O 1
ATOM 1748 N N . CYS A 1 524 ? 156.191 152.491 205.286 1.00 90.84 524 CYS A N 1
ATOM 1749 C CA . CYS A 1 524 ? 155.040 153.414 205.127 1.00 90.84 524 CYS A CA 1
ATOM 1750 C C . CYS A 1 524 ? 154.557 153.850 206.517 1.00 90.84 524 CYS A C 1
ATOM 1751 O O . CYS A 1 524 ? 154.386 155.067 206.730 1.00 90.84 524 CYS A O 1
ATOM 1754 N N . LYS A 1 525 ? 154.376 152.891 207.428 1.00 89.85 525 LYS A N 1
ATOM 1755 C CA . LYS A 1 525 ? 153.912 153.210 208.802 1.00 89.85 525 LYS A CA 1
ATOM 1756 C C . LYS A 1 525 ? 154.939 154.131 209.476 1.00 89.85 525 LYS A C 1
ATOM 1757 O O . LYS A 1 525 ? 154.525 155.031 210.233 1.00 89.85 525 LYS A O 1
ATOM 1763 N N . MET A 1 526 ? 156.225 153.909 209.203 1.00 90.15 526 MET A N 1
ATOM 1764 C CA . MET A 1 526 ? 157.289 154.758 209.798 1.00 90.15 526 MET A CA 1
ATOM 1765 C C . MET A 1 526 ? 157.182 156.188 209.241 1.00 90.15 526 MET A C 1
ATOM 1766 O O . MET A 1 526 ? 157.400 157.135 210.024 1.00 90.15 526 MET A O 1
ATOM 1771 N N . VAL A 1 527 ? 156.855 156.344 207.956 1.00 87.97 527 VAL A N 1
ATOM 1772 C CA . VAL A 1 527 ? 156.640 157.720 207.408 1.00 87.97 527 VAL A CA 1
ATOM 1773 C C . VAL A 1 527 ? 155.387 158.311 208.075 1.00 87.97 527 VAL A C 1
ATOM 1774 O O . VAL A 1 527 ? 155.400 159.515 208.398 1.00 87.97 527 VAL A O 1
ATOM 1778 N N . ILE A 1 528 ? 154.350 157.497 208.277 1.00 86.59 528 ILE A N 1
ATOM 1779 C CA . ILE A 1 528 ? 153.131 157.982 208.991 1.00 86.59 528 ILE A CA 1
ATOM 1780 C C . ILE A 1 528 ? 153.550 158.427 210.400 1.00 86.59 528 ILE A C 1
ATOM 1781 O O . ILE A 1 528 ? 153.147 159.535 210.809 1.00 86.59 528 ILE A O 1
ATOM 1786 N N . LEU A 1 529 ? 154.349 157.611 211.094 1.00 89.52 529 LEU A N 1
ATOM 1787 C CA . LEU A 1 529 ? 154.857 157.984 212.442 1.00 89.52 529 LEU A CA 1
ATOM 1788 C C . LEU A 1 529 ? 155.760 159.224 212.333 1.00 89.52 529 LEU A C 1
ATOM 1789 O O . LEU A 1 529 ? 155.724 160.064 213.256 1.00 89.52 529 LEU A O 1
ATOM 1794 N N . TRP A 1 530 ? 156.540 159.329 211.256 1.00 87.02 530 TRP A N 1
ATOM 1795 C CA . TRP A 1 530 ? 157.420 160.506 211.046 1.00 87.02 530 TRP A CA 1
ATOM 1796 C C . TRP A 1 530 ? 156.570 161.776 211.012 1.00 87.02 530 TRP A C 1
ATOM 1797 O O . TRP A 1 530 ? 156.869 162.723 211.769 1.00 87.02 530 TRP A O 1
ATOM 1808 N N . LEU A 1 531 ? 155.538 161.791 210.167 1.00 88.60 531 LEU A N 1
ATOM 1809 C CA . LEU A 1 531 ? 154.678 162.995 210.035 1.00 88.60 531 LEU A CA 1
ATOM 1810 C C . LEU A 1 531 ? 153.896 163.189 211.341 1.00 88.60 531 LEU A C 1
ATOM 1811 O O . LEU A 1 531 ? 153.620 164.353 211.695 1.00 88.60 531 LEU A O 1
ATOM 1816 N N . ALA A 1 532 ? 153.570 162.095 212.032 1.00 90.67 532 ALA A N 1
ATOM 1817 C CA . ALA A 1 532 ? 152.878 162.212 213.336 1.00 90.67 532 ALA A CA 1
ATOM 1818 C C . ALA A 1 532 ? 153.749 163.031 214.289 1.00 90.67 532 ALA A C 1
ATOM 1819 O O . ALA A 1 532 ? 153.205 163.878 215.027 1.00 90.67 532 ALA A O 1
ATOM 1821 N N . ALA A 1 533 ? 155.062 162.789 214.270 1.00 92.54 533 ALA A N 1
ATOM 1822 C CA . ALA A 1 533 ? 155.991 163.540 215.147 1.00 92.54 533 ALA A CA 1
ATOM 1823 C C . ALA A 1 533 ? 156.028 165.012 214.733 1.00 92.54 533 ALA A C 1
ATOM 1824 O O . ALA A 1 533 ? 156.030 165.889 215.620 1.00 92.54 533 ALA A O 1
ATOM 1826 N N . LEU A 1 534 ? 156.051 165.277 213.426 1.00 92.99 534 LEU A N 1
ATOM 1827 C CA . LEU A 1 534 ? 156.100 166.673 212.921 1.00 92.99 534 LEU A CA 1
ATOM 1828 C C . LEU A 1 534 ? 154.667 167.183 212.710 1.00 92.99 534 LEU A C 1
ATOM 1829 O O . LEU A 1 534 ? 154.443 167.936 211.738 1.00 92.99 534 LEU A O 1
ATOM 1834 N N . GLN A 1 535 ? 153.737 166.788 213.581 1.00 96.20 535 GLN A N 1
ATOM 1835 C CA . GLN A 1 535 ? 152.310 167.170 213.409 1.00 96.20 535 GLN A CA 1
ATOM 1836 C C . GLN A 1 535 ? 152.160 168.694 213.244 1.00 96.20 535 GLN A C 1
ATOM 1837 O O . GLN A 1 535 ? 151.659 169.112 212.178 1.00 96.20 535 GLN A O 1
ATOM 1843 N N . PRO A 1 536 ? 152.576 169.547 214.209 1.00 98.12 536 PRO A N 1
ATOM 1844 C CA . PRO A 1 536 ? 152.346 170.983 214.112 1.00 98.12 536 PRO A CA 1
ATOM 1845 C C . PRO A 1 536 ? 153.496 171.731 213.457 1.00 98.12 536 PRO A C 1
ATOM 1846 O O . PRO A 1 536 ? 153.738 172.898 213.819 1.00 98.12 536 PRO A O 1
ATOM 1850 N N . CYS A 1 537 ? 154.184 171.087 212.510 1.00 99.77 537 CYS A N 1
ATOM 1851 C CA . CYS A 1 537 ? 155.370 171.709 211.864 1.00 99.77 537 CYS A CA 1
ATOM 1852 C C . CYS A 1 537 ? 154.947 172.663 210.737 1.00 99.77 537 CYS A C 1
ATOM 1853 O O . CYS A 1 537 ? 153.729 172.798 210.497 1.00 99.77 537 CYS A O 1
ATOM 1856 N N . SER A 1 538 ? 155.922 173.295 210.081 1.00 99.86 538 SER A N 1
ATOM 1857 C CA . SER A 1 538 ? 155.626 174.268 208.998 1.00 99.86 538 SER A CA 1
ATOM 1858 C C . SER A 1 538 ? 155.408 173.530 207.670 1.00 99.86 538 SER A C 1
ATOM 1859 O O . SER A 1 538 ? 155.810 172.350 207.574 1.00 99.86 538 SER A O 1
ATOM 1862 N N . PRO A 1 539 ? 154.771 174.143 206.640 1.00 100.86 539 PRO A N 1
ATOM 1863 C CA . PRO A 1 539 ? 154.617 173.485 205.351 1.00 100.86 539 PRO A CA 1
ATOM 1864 C C . PRO A 1 539 ? 155.958 173.292 204.668 1.00 100.86 539 PRO A C 1
ATOM 1865 O O . PRO A 1 539 ? 156.024 173.367 203.426 1.00 100.86 539 PRO A O 1
ATOM 1869 N N . GLU A 1 540 ? 157.007 173.051 205.454 1.00 97.85 540 GLU A N 1
ATOM 1870 C CA . GLU A 1 540 ? 158.365 172.901 204.880 1.00 97.85 540 GLU A CA 1
ATOM 1871 C C . GLU A 1 540 ? 158.991 171.586 205.361 1.00 97.85 540 GLU A C 1
ATOM 1872 O O . GLU A 1 540 ? 159.424 170.792 204.502 1.00 97.85 540 GLU A O 1
ATOM 1878 N N . HIS A 1 541 ? 159.028 171.365 206.675 1.00 98.52 541 HIS A N 1
ATOM 1879 C CA . HIS A 1 541 ? 159.690 170.154 207.231 1.00 98.52 541 HIS A CA 1
ATOM 1880 C C . HIS A 1 541 ? 158.938 168.897 206.791 1.00 98.52 541 HIS A C 1
ATOM 1881 O O . HIS A 1 541 ? 159.533 167.800 206.821 1.00 98.52 541 HIS A O 1
ATOM 1888 N N . MET A 1 542 ? 157.673 169.045 206.397 1.00 88.21 542 MET A N 1
ATOM 1889 C CA . MET A 1 542 ? 156.837 167.874 206.022 1.00 88.21 542 MET A CA 1
ATOM 1890 C C . MET A 1 542 ? 157.247 167.320 204.648 1.00 88.21 542 MET A C 1
ATOM 1891 O O . MET A 1 542 ? 156.817 166.195 204.324 1.00 88.21 542 MET A O 1
ATOM 1896 N N . ALA A 1 543 ? 158.046 168.064 203.880 1.00 82.35 543 ALA A N 1
ATOM 1897 C CA . ALA A 1 543 ? 158.405 167.640 202.503 1.00 82.35 543 ALA A CA 1
ATOM 1898 C C . ALA A 1 543 ? 159.257 166.367 202.494 1.00 82.35 543 ALA A C 1
ATOM 1899 O O . ALA A 1 543 ? 158.963 165.466 201.682 1.00 82.35 543 ALA A O 1
ATOM 1901 N N . GLU A 1 544 ? 160.282 166.285 203.346 1.00 84.76 544 GLU A N 1
ATOM 1902 C CA . GLU A 1 544 ? 161.205 165.115 203.301 1.00 84.76 544 GLU A CA 1
ATOM 1903 C C . GLU A 1 544 ? 160.452 163.808 203.615 1.00 84.76 544 GLU A C 1
ATOM 1904 O O . GLU A 1 544 ? 160.687 162.818 202.889 1.00 84.76 544 GLU A O 1
ATOM 1910 N N . PRO A 1 545 ? 159.584 163.728 204.648 1.00 82.54 545 PRO A N 1
ATOM 1911 C CA . PRO A 1 545 ? 158.815 162.513 204.877 1.00 82.54 545 PRO A CA 1
ATOM 1912 C C . PRO A 1 545 ? 158.026 162.137 203.634 1.00 82.54 545 PRO A C 1
ATOM 1913 O O . PRO A 1 545 ? 157.978 160.944 203.286 1.00 82.54 545 PRO A O 1
ATOM 1917 N N . VAL A 1 546 ? 157.418 163.128 202.977 1.00 77.32 546 VAL A N 1
ATOM 1918 C CA . VAL A 1 546 ? 156.573 162.862 201.773 1.00 77.32 546 VAL A CA 1
ATOM 1919 C C . VAL A 1 546 ? 157.440 162.293 200.636 1.00 77.32 546 VAL A C 1
ATOM 1920 O O . VAL A 1 546 ? 156.966 161.372 199.940 1.00 77.32 546 VAL A O 1
ATOM 1924 N N . THR A 1 547 ? 158.659 162.808 200.459 1.00 78.39 547 THR A N 1
ATOM 1925 C CA . THR A 1 547 ? 159.565 162.251 199.432 1.00 78.39 547 THR A CA 1
ATOM 1926 C C . THR A 1 547 ? 159.860 160.804 199.770 1.00 78.39 547 THR A C 1
ATOM 1927 O O . THR A 1 547 ? 159.847 159.966 198.847 1.00 78.39 547 THR A O 1
ATOM 1931 N N . PHE A 1 548 ? 160.091 160.508 201.052 1.00 82.63 548 PHE A N 1
ATOM 1932 C CA . PHE A 1 548 ? 160.377 159.110 201.482 1.00 82.63 548 PHE A CA 1
ATOM 1933 C C . PHE A 1 548 ? 159.132 158.254 201.250 1.00 82.63 548 PHE A C 1
ATOM 1934 O O . PHE A 1 548 ? 159.270 157.060 200.917 1.00 82.63 548 PHE A O 1
ATOM 1942 N N . TRP A 1 549 ? 157.951 158.844 201.422 1.00 81.52 549 TRP A N 1
ATOM 1943 C CA . TRP A 1 549 ? 156.695 158.116 201.125 1.00 81.52 549 TRP A CA 1
ATOM 1944 C C . TRP A 1 549 ? 156.707 157.686 199.663 1.00 81.52 549 TRP A C 1
ATOM 1945 O O . TRP A 1 549 ? 156.525 156.488 199.384 1.00 81.52 549 TRP A O 1
ATOM 1956 N N . VAL A 1 550 ? 156.929 158.635 198.756 1.00 78.05 550 VAL A N 1
ATOM 1957 C CA . VAL A 1 550 ? 156.865 158.320 197.298 1.00 78.05 550 VAL A CA 1
ATOM 1958 C C . VAL A 1 550 ? 157.982 157.320 196.963 1.00 78.05 550 VAL A C 1
ATOM 1959 O O . VAL A 1 550 ? 157.742 156.417 196.140 1.00 78.05 550 VAL A O 1
ATOM 1963 N N . ARG A 1 551 ? 159.139 157.459 197.612 1.00 84.62 551 ARG A N 1
ATOM 1964 C CA . ARG A 1 551 ? 160.264 156.524 197.365 1.00 84.62 551 ARG A CA 1
ATOM 1965 C C . ARG A 1 551 ? 159.836 155.108 197.786 1.00 84.62 551 ARG A C 1
ATOM 1966 O O . ARG A 1 551 ? 160.045 154.164 196.994 1.00 84.62 551 ARG A O 1
ATOM 1974 N N . VAL A 1 552 ? 159.223 154.978 198.964 1.00 85.72 552 VAL A N 1
ATOM 1975 C CA . VAL A 1 552 ? 158.755 153.641 199.443 1.00 85.72 552 VAL A CA 1
ATOM 1976 C C . VAL A 1 552 ? 157.616 153.157 198.527 1.00 85.72 552 VAL A C 1
ATOM 1977 O O . VAL A 1 552 ? 157.577 151.944 198.229 1.00 85.72 552 VAL A O 1
ATOM 1981 N N . LYS A 1 553 ? 156.757 154.072 198.067 1.00 86.48 553 LYS A N 1
ATOM 1982 C CA . LYS A 1 553 ? 155.621 153.706 197.181 1.00 86.48 553 LYS A CA 1
ATOM 1983 C C . LYS A 1 553 ? 156.146 153.226 195.819 1.00 86.48 553 LYS A C 1
ATOM 1984 O O . LYS A 1 553 ? 155.672 152.176 195.335 1.00 86.48 553 LYS A O 1
ATOM 1990 N N . MET A 1 554 ? 157.079 153.966 195.221 1.00 86.88 554 MET A N 1
ATOM 1991 C CA . MET A 1 554 ? 157.565 153.596 193.867 1.00 86.88 554 MET A CA 1
ATOM 1992 C C . MET A 1 554 ? 158.337 152.271 193.957 1.00 86.88 554 MET A C 1
ATOM 1993 O O . MET A 1 554 ? 158.177 151.425 193.052 1.00 86.88 554 MET A O 1
ATOM 1998 N N . ASP A 1 555 ? 159.128 152.099 195.017 1.00 89.70 555 ASP A N 1
ATOM 1999 C CA . ASP A 1 555 ? 159.897 150.838 195.196 1.00 89.70 555 ASP A CA 1
ATOM 2000 C C . ASP A 1 555 ? 158.904 149.684 195.366 1.00 89.70 555 ASP A C 1
ATOM 2001 O O . ASP A 1 555 ? 159.185 148.574 194.866 1.00 89.70 555 ASP A O 1
ATOM 2006 N N . ALA A 1 556 ? 157.781 149.940 196.039 1.00 93.51 556 ALA A N 1
ATOM 2007 C CA . ALA A 1 556 ? 156.741 148.898 196.204 1.00 93.51 556 ALA A CA 1
ATOM 2008 C C . ALA A 1 556 ? 156.301 148.409 194.827 1.00 93.51 556 ALA A C 1
ATOM 2009 O O . ALA A 1 556 ? 156.219 147.183 194.614 1.00 93.51 556 ALA A O 1
ATOM 2011 N N . ALA A 1 557 ? 156.043 149.344 193.915 1.00 93.80 557 ALA A N 1
ATOM 2012 C CA . ALA A 1 557 ? 155.573 148.969 192.563 1.00 93.80 557 ALA A CA 1
ATOM 2013 C C . ALA A 1 557 ? 156.596 148.038 191.910 1.00 93.80 557 ALA A C 1
ATOM 2014 O O . ALA A 1 557 ? 156.188 147.034 191.289 1.00 93.80 557 ALA A O 1
ATOM 2016 N N . ARG A 1 558 ? 157.885 148.347 192.065 1.00 94.51 558 ARG A N 1
ATOM 2017 C CA . ARG A 1 558 ? 158.949 147.509 191.453 1.00 94.51 558 ARG A CA 1
ATOM 2018 C C . ARG A 1 558 ? 158.809 146.071 191.969 1.00 94.51 558 ARG A C 1
ATOM 2019 O O . ARG A 1 558 ? 159.074 145.137 191.184 1.00 94.51 558 ARG A O 1
ATOM 2027 N N . ALA A 1 559 ? 158.409 145.903 193.233 1.00 98.05 559 ALA A N 1
ATOM 2028 C CA . ALA A 1 559 ? 158.318 144.550 193.835 1.00 98.05 559 ALA A CA 1
ATOM 2029 C C . ALA A 1 559 ? 156.900 143.993 193.697 1.00 98.05 559 ALA A C 1
ATOM 2030 O O . ALA A 1 559 ? 156.598 142.958 194.328 1.00 98.05 559 ALA A O 1
ATOM 2032 N N . GLY A 1 560 ? 156.055 144.657 192.905 1.00 99.52 560 GLY A N 1
ATOM 2033 C CA . GLY A 1 560 ? 154.671 144.188 192.701 1.00 99.52 560 GLY A CA 1
ATOM 2034 C C . GLY A 1 560 ? 153.807 144.492 193.908 1.00 99.52 560 GLY A C 1
ATOM 2035 O O . GLY A 1 560 ? 152.677 143.967 193.975 1.00 99.52 560 GLY A O 1
ATOM 2036 N N . ASP A 1 561 ? 154.316 145.312 194.830 1.00 101.52 561 ASP A N 1
ATOM 2037 C CA . ASP A 1 561 ? 153.554 145.662 196.058 1.00 101.52 561 ASP A CA 1
ATOM 2038 C C . ASP A 1 561 ? 152.436 146.638 195.685 1.00 101.52 561 ASP A C 1
ATOM 2039 O O . ASP A 1 561 ? 152.355 147.716 196.312 1.00 101.52 561 ASP A O 1
ATOM 2044 N N . LYS A 1 562 ? 151.610 146.272 194.703 1.00 103.53 562 LYS A N 1
ATOM 2045 C CA . LYS A 1 562 ? 150.530 147.182 194.239 1.00 103.53 562 LYS A CA 1
ATOM 2046 C C . LYS A 1 562 ? 149.656 147.583 195.434 1.00 103.53 562 LYS A C 1
ATOM 2047 O O . LYS A 1 562 ? 149.059 148.676 195.387 1.00 103.53 562 LYS A O 1
ATOM 2053 N N . GLU A 1 563 ? 149.595 146.734 196.463 1.00 100.95 563 GLU A N 1
ATOM 2054 C CA . GLU A 1 563 ? 148.719 147.010 197.632 1.00 100.95 563 GLU A CA 1
ATOM 2055 C C . GLU A 1 563 ? 149.244 148.235 198.401 1.00 100.95 563 GLU A C 1
ATOM 2056 O O . GLU A 1 563 ? 148.452 148.833 199.159 1.00 100.95 563 GLU A O 1
ATOM 2062 N N . LEU A 1 564 ? 150.520 148.592 198.226 1.00 95.92 564 LEU A N 1
ATOM 2063 C CA . LEU A 1 564 ? 151.020 149.826 198.890 1.00 95.92 564 LEU A CA 1
ATOM 2064 C C . LEU A 1 564 ? 150.290 151.026 198.269 1.00 95.92 564 LEU A C 1
ATOM 2065 O O . LEU A 1 564 ? 149.879 151.919 199.034 1.00 95.92 564 LEU A O 1
ATOM 2070 N N . GLN A 1 565 ? 150.111 151.024 196.945 1.00 91.17 565 GLN A N 1
ATOM 2071 C CA . GLN A 1 565 ? 149.339 152.113 196.291 1.00 91.17 565 GLN A CA 1
ATOM 2072 C C . GLN A 1 565 ? 147.924 152.122 196.889 1.00 91.17 565 GLN A C 1
ATOM 2073 O O . GLN A 1 565 ? 147.374 153.224 197.095 1.00 91.17 565 GLN A O 1
ATOM 2079 N N . LEU A 1 566 ? 147.371 150.940 197.171 1.00 93.13 566 LEU A N 1
ATOM 2080 C CA . LEU A 1 566 ? 146.032 150.852 197.807 1.00 93.13 566 LEU A CA 1
ATOM 2081 C C . LEU A 1 566 ? 146.056 151.619 199.140 1.00 93.13 566 LEU A C 1
ATOM 2082 O O . LEU A 1 566 ? 145.051 152.293 199.450 1.00 93.13 566 LEU A O 1
ATOM 2087 N N . LYS A 1 567 ? 147.159 151.526 199.891 1.00 90.51 567 LYS A N 1
ATOM 2088 C CA . LYS A 1 567 ? 147.283 152.275 201.168 1.00 90.51 567 LYS A CA 1
ATOM 2089 C C . LYS A 1 567 ? 147.621 153.737 200.859 1.00 90.51 567 LYS A C 1
ATOM 2090 O O . LYS A 1 567 ? 148.821 154.033 200.699 1.00 90.51 567 LYS A O 1
ATOM 2096 N N . THR A 1 568 ? 146.619 154.615 200.786 1.00 84.03 568 THR A N 1
ATOM 2097 C CA . THR A 1 568 ? 146.904 156.015 200.395 1.00 84.03 568 THR A CA 1
ATOM 2098 C C . THR A 1 568 ? 147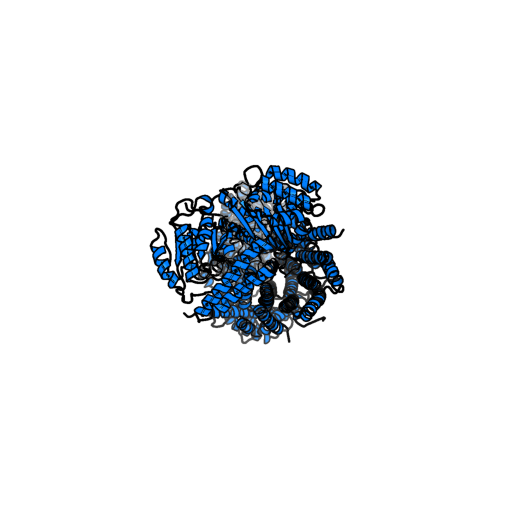.027 156.879 201.635 1.00 84.03 568 THR A C 1
ATOM 2099 O O . THR A 1 568 ? 146.652 156.402 202.724 1.00 84.03 568 THR A O 1
ATOM 2103 N N . LEU A 1 569 ? 147.545 158.101 201.487 1.00 76.94 569 LEU A N 1
ATOM 2104 C CA . LEU A 1 569 ? 147.782 158.995 202.650 1.00 76.94 569 LEU A CA 1
ATOM 2105 C C . LEU A 1 569 ? 146.444 159.381 203.298 1.00 76.94 569 LEU A C 1
ATOM 2106 O O . LEU A 1 569 ? 146.328 159.242 204.532 1.00 76.94 569 LEU A O 1
ATOM 2111 N N . ARG A 1 570 ? 145.477 159.838 202.500 1.00 72.34 570 ARG A N 1
ATOM 2112 C CA . ARG A 1 570 ? 144.172 160.271 203.063 1.00 72.34 570 ARG A CA 1
ATOM 2113 C C . ARG A 1 570 ? 143.621 159.108 203.896 1.00 72.34 570 ARG A C 1
ATOM 2114 O O . ARG A 1 570 ? 143.090 159.361 204.997 1.00 72.34 570 ARG A O 1
ATOM 2122 N N . ASP A 1 571 ? 143.759 157.883 203.387 1.00 80.95 571 ASP A N 1
ATOM 2123 C CA . ASP A 1 571 ? 143.294 156.682 204.129 1.00 80.95 571 ASP A CA 1
ATOM 2124 C C . ASP A 1 571 ? 144.144 156.493 205.386 1.00 80.95 571 ASP A C 1
ATOM 2125 O O . ASP A 1 571 ? 143.560 156.313 206.475 1.00 80.95 571 ASP A O 1
ATOM 2130 N N . SER A 1 572 ? 145.469 156.535 205.242 1.00 79.63 572 SER A N 1
ATOM 2131 C CA . SER A 1 572 ? 146.370 156.283 206.396 1.00 79.63 572 SER A CA 1
ATOM 2132 C C . SER A 1 572 ? 146.244 157.398 207.446 1.00 79.63 572 SER A C 1
ATOM 2133 O O . SER A 1 572 ? 145.988 157.066 208.620 1.00 79.63 572 SER A O 1
ATOM 2136 N N . LEU A 1 573 ? 146.413 158.661 207.044 1.00 78.12 573 LEU A N 1
ATOM 2137 C CA . LEU A 1 573 ? 146.288 159.804 207.989 1.00 78.12 573 LEU A CA 1
ATOM 2138 C C . LEU A 1 573 ? 144.800 160.134 208.134 1.00 78.12 573 LEU A C 1
ATOM 2139 O O . LEU A 1 573 ? 144.389 161.215 207.667 1.00 78.12 573 LEU A O 1
ATOM 2144 N N . SER A 1 574 ? 144.035 159.246 208.771 1.00 77.88 574 SER A N 1
ATOM 2145 C CA . SER A 1 574 ? 142.561 159.423 208.854 1.00 77.88 574 SER A CA 1
ATOM 2146 C C . SER A 1 574 ? 142.189 160.763 209.501 1.00 77.88 574 SER A C 1
ATOM 2147 O O . SER A 1 574 ? 141.568 161.595 208.807 1.00 77.88 574 SER A O 1
ATOM 2150 N N . GLY A 1 575 ? 142.549 160.967 210.766 1.00 77.36 575 GLY A N 1
ATOM 2151 C CA . GLY A 1 575 ? 142.122 162.196 211.460 1.00 77.36 575 GLY A CA 1
ATOM 2152 C C . GLY A 1 575 ? 143.162 163.287 211.342 1.00 77.36 575 GLY A C 1
ATOM 2153 O O . GLY A 1 575 ? 144.007 163.393 212.253 1.00 77.36 575 GLY A O 1
ATOM 2154 N N . TRP A 1 576 ? 143.107 164.076 210.269 1.00 78.71 576 TRP A N 1
ATOM 2155 C CA . TRP A 1 576 ? 144.049 165.213 210.131 1.00 78.71 576 TRP A CA 1
ATOM 2156 C C . TRP A 1 576 ? 143.292 166.447 209.650 1.00 78.71 576 TRP A C 1
ATOM 2157 O O . TRP A 1 576 ? 142.384 166.305 208.805 1.00 78.71 576 TRP A O 1
ATOM 2168 N N . ASP A 1 577 ? 143.664 167.619 210.168 1.00 76.00 577 ASP A N 1
ATOM 2169 C CA . ASP A 1 577 ? 142.978 168.876 209.772 1.00 76.00 577 ASP A CA 1
ATOM 2170 C C . ASP A 1 577 ? 142.930 168.926 208.245 1.00 76.00 577 ASP A C 1
ATOM 2171 O O . ASP A 1 577 ? 143.977 168.685 207.607 1.00 76.00 577 ASP A O 1
ATOM 2176 N N . PRO A 1 578 ? 141.765 169.212 207.630 1.00 76.66 578 PRO A N 1
ATOM 2177 C CA . PRO A 1 578 ? 141.654 169.206 206.180 1.00 76.66 578 PRO A CA 1
ATOM 2178 C C . PRO A 1 578 ? 142.814 169.910 205.509 1.00 76.66 578 PRO A C 1
ATOM 2179 O O . PRO A 1 578 ? 143.509 169.273 204.696 1.00 76.66 578 PRO A O 1
ATOM 2183 N N . GLU A 1 579 ? 143.017 171.192 205.824 1.00 75.65 579 GLU A N 1
ATOM 2184 C CA . GLU A 1 579 ? 144.065 171.955 205.158 1.00 75.65 579 GLU A CA 1
ATOM 2185 C C . GLU A 1 579 ? 145.397 171.219 205.196 1.00 75.65 579 GLU A C 1
ATOM 2186 O O . GLU A 1 579 ? 146.137 171.202 204.205 1.00 75.65 579 GLU A O 1
ATOM 2192 N N . THR A 1 580 ? 145.716 170.599 206.331 1.00 72.39 580 THR A N 1
ATOM 2193 C CA . THR A 1 580 ? 146.980 169.886 206.451 1.00 72.39 580 THR A CA 1
ATOM 2194 C C . THR A 1 580 ? 147.026 168.684 205.517 1.00 72.39 580 THR A C 1
ATOM 2195 O O . THR A 1 580 ? 148.042 168.447 204.850 1.00 72.39 580 THR A O 1
ATOM 2199 N N . LEU A 1 581 ? 145.931 167.928 205.435 1.00 68.20 581 LEU A N 1
ATOM 2200 C CA . LEU A 1 581 ? 145.909 166.790 204.525 1.00 68.20 581 LEU A CA 1
ATOM 2201 C C . LEU A 1 581 ? 145.950 167.239 203.071 1.00 68.20 581 LEU A C 1
ATOM 2202 O O . LEU A 1 581 ? 146.570 166.572 202.235 1.00 68.20 581 LEU A O 1
ATOM 2207 N N . ALA A 1 582 ? 145.317 168.369 202.754 1.00 68.08 582 ALA A N 1
ATOM 2208 C CA . ALA A 1 582 ? 145.381 168.890 201.393 1.00 68.08 582 ALA A CA 1
ATOM 2209 C C . ALA A 1 582 ? 146.802 169.289 201.023 1.00 68.08 582 ALA A C 1
ATOM 2210 O O . ALA A 1 582 ? 147.270 168.998 199.916 1.00 68.08 582 ALA A O 1
ATOM 2212 N N . LEU A 1 583 ? 147.508 169.953 201.939 1.00 67.22 583 LEU A N 1
ATOM 2213 C CA . LEU A 1 583 ? 148.898 170.308 201.679 1.00 67.22 583 LEU A CA 1
ATOM 2214 C C . LEU A 1 583 ? 149.771 169.066 201.539 1.00 67.22 583 LEU A C 1
ATOM 2215 O O . LEU A 1 583 ? 150.670 169.019 200.689 1.00 67.22 583 LEU A O 1
ATOM 2220 N N . LEU A 1 584 ? 149.520 168.044 202.357 1.00 67.14 584 LEU A N 1
ATOM 2221 C CA . LEU A 1 584 ? 150.323 166.831 202.255 1.00 67.14 584 LEU A CA 1
ATOM 2222 C C . LEU A 1 584 ? 150.077 166.116 200.934 1.00 67.14 584 LEU A C 1
ATOM 2223 O O . LEU A 1 584 ? 151.009 165.567 200.335 1.00 67.14 584 LEU A O 1
ATOM 2228 N N . LEU A 1 585 ? 148.834 166.120 200.454 1.00 63.49 585 LEU A N 1
ATOM 2229 C CA . LEU A 1 585 ? 148.567 165.516 199.155 1.00 63.49 585 LEU A CA 1
ATOM 2230 C C . LEU A 1 585 ? 149.139 166.354 198.018 1.00 63.49 585 LEU A C 1
ATOM 2231 O O . LEU A 1 585 ? 149.553 165.797 196.998 1.00 63.49 585 LEU A O 1
ATOM 2236 N N . ARG A 1 586 ? 149.197 167.678 198.175 1.00 62.97 586 ARG A N 1
ATOM 2237 C CA . ARG A 1 586 ? 149.944 168.496 197.220 1.00 62.97 586 ARG A CA 1
ATOM 2238 C C . ARG A 1 586 ? 151.403 168.068 197.162 1.00 62.97 586 ARG A C 1
ATOM 2239 O O . ARG A 1 586 ? 151.990 167.940 196.078 1.00 62.97 586 ARG A O 1
ATOM 2247 N N . GLU A 1 587 ? 152.015 167.871 198.330 1.00 68.76 587 GLU A N 1
ATOM 2248 C CA . GLU A 1 587 ? 153.415 167.468 198.367 1.00 68.76 587 GLU A CA 1
ATOM 2249 C C . GLU A 1 587 ? 153.611 166.095 197.740 1.00 68.76 587 GLU A C 1
ATOM 2250 O O . GLU A 1 587 ? 154.600 165.861 197.034 1.00 68.76 587 GLU A O 1
ATOM 2256 N N . GLU A 1 588 ? 152.676 165.176 197.976 1.00 64.28 588 GLU A N 1
ATOM 2257 C CA . GLU A 1 588 ? 152.762 163.868 197.337 1.00 64.28 588 GLU A CA 1
ATOM 2258 C C . GLU A 1 588 ? 152.619 163.985 195.826 1.00 64.28 588 GLU A C 1
ATOM 2259 O O . GLU A 1 588 ? 153.298 163.278 195.075 1.00 64.28 588 GLU A O 1
ATOM 2265 N N . LEU A 1 589 ? 151.747 164.881 195.362 1.00 61.26 589 LEU A N 1
ATOM 2266 C CA . LEU A 1 589 ? 151.603 165.110 193.929 1.00 61.26 589 LEU A CA 1
ATOM 2267 C C . LEU A 1 589 ? 152.911 165.596 193.321 1.00 61.26 589 LEU A C 1
ATOM 2268 O O . LEU A 1 589 ? 153.341 165.109 192.269 1.00 61.26 589 LEU A O 1
ATOM 2273 N N . GLN A 1 590 ? 153.563 166.557 193.975 1.00 60.87 590 GLN A N 1
ATOM 2274 C CA . GLN A 1 590 ? 154.836 167.049 193.454 1.00 60.87 590 GLN A CA 1
ATOM 2275 C C . GLN A 1 590 ? 155.900 165.956 193.460 1.00 60.87 590 GLN A C 1
ATOM 2276 O O . GLN A 1 590 ? 156.650 165.797 192.486 1.00 60.87 590 GLN A O 1
ATOM 2282 N N . ALA A 1 591 ? 155.972 165.181 194.541 1.00 62.81 591 ALA A N 1
ATOM 2283 C CA . ALA A 1 591 ? 156.982 164.133 194.619 1.00 62.81 591 ALA A CA 1
ATOM 2284 C C . ALA A 1 591 ? 156.746 163.065 193.561 1.00 62.81 591 ALA A C 1
ATOM 2285 O O . ALA A 1 591 ? 157.701 162.492 193.024 1.00 62.81 591 ALA A O 1
ATOM 2287 N N . TYR A 1 592 ? 155.470 162.800 193.246 1.00 63.21 592 TYR A N 1
ATOM 2288 C CA . TYR A 1 592 ? 155.146 161.861 192.140 1.00 63.21 592 TYR A CA 1
ATOM 2289 C C . TYR A 1 592 ? 155.602 162.508 190.832 1.00 63.21 592 TYR A C 1
ATOM 2290 O O . TYR A 1 592 ? 156.170 161.792 189.986 1.00 63.21 592 TYR A O 1
ATOM 2299 N N . LYS A 1 593 ? 155.401 163.826 190.682 1.00 59.21 593 LYS A N 1
ATOM 2300 C CA . LYS A 1 593 ? 155.903 164.510 189.499 1.00 59.21 593 LYS A CA 1
ATOM 2301 C C . LYS A 1 593 ? 157.413 164.423 189.388 1.00 59.21 593 LYS A C 1
ATOM 2302 O O . LYS A 1 593 ? 157.952 164.631 188.297 1.00 59.21 593 LYS A O 1
ATOM 2308 N N . ALA A 1 594 ? 158.104 164.118 190.481 1.00 62.12 594 ALA A N 1
ATOM 2309 C CA . ALA A 1 594 ? 159.556 164.009 190.455 1.00 62.12 594 ALA A CA 1
ATOM 2310 C C . ALA A 1 594 ? 160.068 162.648 189.998 1.00 62.12 594 ALA A C 1
ATOM 2311 O O . ALA A 1 594 ? 161.230 162.551 189.591 1.00 62.12 594 ALA A O 1
ATOM 2313 N N . VAL A 1 595 ? 159.252 161.599 190.050 1.00 63.67 595 VAL A N 1
ATOM 2314 C CA . VAL A 1 595 ? 159.726 160.265 189.694 1.00 63.67 595 VAL A CA 1
ATOM 2315 C C . VAL A 1 595 ? 159.592 160.056 188.190 1.00 63.67 595 VAL A C 1
ATOM 2316 O O . VAL A 1 595 ? 158.958 160.859 187.495 1.00 63.67 595 VAL A O 1
ATOM 2320 N N . ARG A 1 596 ? 160.189 158.971 187.674 1.00 68.51 596 ARG A N 1
ATOM 2321 C CA . ARG A 1 596 ? 160.247 158.688 186.237 1.00 68.51 596 ARG A CA 1
ATOM 2322 C C . ARG A 1 596 ? 159.857 157.228 185.993 1.00 68.51 596 ARG A C 1
ATOM 2323 O O . ARG A 1 596 ? 160.693 156.409 185.612 1.00 68.51 596 ARG A O 1
ATOM 2331 N N . ALA A 1 597 ? 158.580 156.906 186.206 1.00 74.70 597 ALA A N 1
ATOM 2332 C CA . ALA A 1 597 ? 158.107 155.542 185.992 1.00 74.70 597 ALA A CA 1
ATOM 2333 C C . ALA A 1 597 ? 156.587 155.455 185.923 1.00 74.70 597 ALA A C 1
ATOM 2334 O O . ALA A 1 597 ? 155.960 154.873 186.814 1.00 74.70 597 ALA A O 1
ATOM 2336 N N . ASP A 1 598 ? 155.999 155.999 184.851 1.00 76.10 598 ASP A N 1
ATOM 2337 C CA . ASP A 1 598 ? 154.564 155.966 184.560 1.00 76.10 598 ASP A CA 1
ATOM 2338 C C . ASP A 1 598 ? 153.674 156.060 185.797 1.00 76.10 598 ASP A C 1
ATOM 2339 O O . ASP A 1 598 ? 153.079 155.064 186.219 1.00 76.10 598 ASP A O 1
ATOM 2344 N N . THR A 1 599 ? 153.569 157.253 186.379 1.00 68.07 599 THR A N 1
ATOM 2345 C CA . THR A 1 599 ? 152.760 157.481 187.569 1.00 68.07 599 THR A CA 1
ATOM 2346 C C . THR A 1 599 ? 151.494 158.276 187.264 1.00 68.07 599 THR A C 1
ATOM 2347 O O . THR A 1 599 ? 150.981 158.993 188.128 1.00 68.07 599 THR A O 1
ATOM 2351 N N . GLY A 1 600 ? 150.981 158.154 186.039 1.00 65.01 600 GLY A N 1
ATOM 2352 C CA . GLY A 1 600 ? 149.787 158.897 185.673 1.00 65.01 600 GLY A CA 1
ATOM 2353 C C . GLY A 1 600 ? 148.579 158.528 186.513 1.00 65.01 600 GLY A C 1
ATOM 2354 O O . GLY A 1 600 ? 147.831 159.402 186.956 1.00 65.01 600 GLY A O 1
ATOM 2355 N N . GLN A 1 601 ? 148.378 157.232 186.754 1.00 62.72 601 GLN A N 1
ATOM 2356 C CA . GLN A 1 601 ? 147.231 156.806 187.546 1.00 62.72 601 GLN A CA 1
ATOM 2357 C C . GLN A 1 601 ? 147.355 157.272 188.990 1.00 62.72 601 GLN A C 1
ATOM 2358 O O . GLN A 1 601 ? 146.363 157.679 189.602 1.00 62.72 601 GLN A O 1
ATOM 2364 N N . GLU A 1 602 ? 148.563 157.210 189.553 1.00 64.57 602 GLU A N 1
ATOM 2365 C CA . GLU A 1 602 ? 148.770 157.689 190.915 1.00 64.57 602 GLU A CA 1
ATOM 2366 C C . GLU A 1 602 ? 148.496 159.182 191.016 1.00 64.57 602 GLU A C 1
ATOM 2367 O O . GLU A 1 602 ? 147.836 159.639 191.959 1.00 64.57 602 GLU A O 1
ATOM 2373 N N . ARG A 1 603 ? 149.002 159.959 190.059 1.00 60.39 603 ARG A N 1
ATOM 2374 C CA . ARG A 1 603 ? 148.704 161.385 190.049 1.00 60.39 603 ARG A CA 1
ATOM 2375 C C . ARG A 1 603 ? 147.209 161.623 189.927 1.00 60.39 603 ARG A C 1
ATOM 2376 O O . ARG A 1 603 ? 146.662 162.527 190.568 1.00 60.39 603 ARG A O 1
ATOM 2384 N N . PHE A 1 604 ? 146.526 160.805 189.125 1.00 60.31 604 PHE A N 1
ATOM 2385 C CA . PHE A 1 604 ? 145.082 160.944 188.983 1.00 60.31 604 PHE A CA 1
ATOM 2386 C C . PHE A 1 604 ? 144.370 160.668 190.299 1.00 60.31 604 PHE A C 1
ATOM 2387 O O . PHE A 1 604 ? 143.419 161.371 190.656 1.00 60.31 604 PHE A O 1
ATOM 2395 N N . ASN A 1 605 ? 144.813 159.646 191.033 1.00 58.74 605 ASN A N 1
ATOM 2396 C CA . ASN A 1 605 ? 144.206 159.356 192.328 1.00 58.74 605 ASN A CA 1
ATOM 2397 C C . ASN A 1 605 ? 144.411 160.510 193.295 1.00 58.74 605 ASN A C 1
ATOM 2398 O O . ASN A 1 605 ? 143.475 160.920 193.995 1.00 58.74 605 ASN A O 1
ATOM 2403 N N . ILE A 1 606 ? 145.629 161.051 193.346 1.00 58.42 606 ILE A N 1
ATOM 2404 C CA . ILE A 1 606 ? 145.898 162.164 194.249 1.00 58.42 606 ILE A CA 1
ATOM 2405 C C . ILE A 1 606 ? 145.043 163.368 193.878 1.00 58.42 606 ILE A C 1
ATOM 2406 O O . ILE A 1 606 ? 144.511 164.061 194.749 1.00 58.42 606 ILE A O 1
ATOM 2411 N N . ILE A 1 607 ? 144.880 163.627 192.580 1.00 56.93 607 ILE A N 1
ATOM 2412 C CA . ILE A 1 607 ? 144.110 164.793 192.154 1.00 56.93 607 ILE A CA 1
ATOM 2413 C C . ILE A 1 607 ? 142.628 164.594 192.443 1.00 56.93 607 ILE A C 1
ATOM 2414 O O . ILE A 1 607 ? 141.927 165.534 192.830 1.00 56.93 607 ILE A O 1
ATOM 2419 N N . CYS A 1 608 ? 142.127 163.368 192.278 1.00 59.88 608 CYS A N 1
ATOM 2420 C CA . CYS A 1 608 ? 140.736 163.087 192.614 1.00 59.88 608 CYS A CA 1
ATOM 2421 C C . CYS A 1 608 ? 140.482 163.288 194.102 1.00 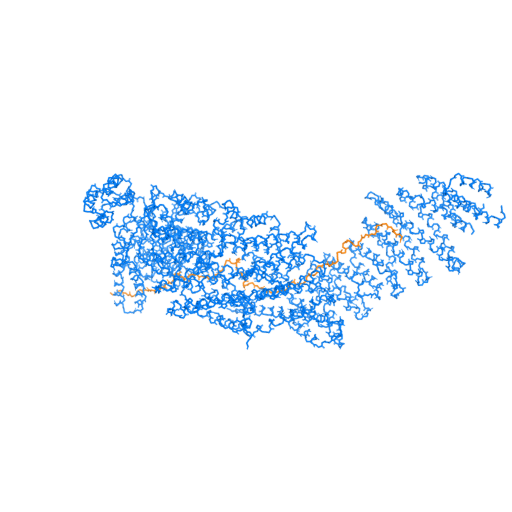59.88 608 CYS A C 1
ATOM 2422 O O . CYS A 1 608 ? 139.486 163.906 194.502 1.00 59.88 608 CYS A O 1
ATOM 2425 N N . ASP A 1 609 ? 141.380 162.771 194.943 1.00 59.70 609 ASP A N 1
ATOM 2426 C CA . ASP A 1 609 ? 141.216 162.948 196.381 1.00 59.70 609 ASP A CA 1
ATOM 2427 C C . ASP A 1 609 ? 141.344 164.413 196.776 1.00 59.70 609 ASP A C 1
ATOM 2428 O O . ASP A 1 609 ? 140.653 164.876 197.688 1.00 59.70 609 ASP A O 1
ATOM 2433 N N . LEU A 1 610 ? 142.217 165.160 196.103 1.00 56.92 610 LEU A N 1
ATOM 2434 C CA . LEU A 1 610 ? 142.350 166.580 196.399 1.00 56.92 610 LEU A CA 1
ATOM 2435 C C . LEU A 1 610 ? 141.118 167.361 195.972 1.00 56.92 610 LEU A C 1
ATOM 2436 O O . LEU A 1 610 ? 140.762 168.355 196.614 1.00 56.92 610 LEU A O 1
ATOM 2441 N N . LEU A 1 611 ? 140.465 166.942 194.890 1.00 55.91 611 LEU A N 1
ATOM 2442 C CA . LEU A 1 611 ? 139.209 167.571 194.503 1.00 55.91 611 LEU A CA 1
ATOM 2443 C C . LEU A 1 611 ? 138.113 167.256 195.507 1.00 55.91 611 LEU A C 1
ATOM 2444 O O . LEU A 1 611 ? 137.299 168.123 195.844 1.00 55.91 611 LEU A O 1
ATOM 2449 N N . GLU A 1 612 ? 138.078 166.018 195.999 1.00 59.87 612 GLU A N 1
ATOM 2450 C CA . GLU A 1 612 ? 137.068 165.649 196.982 1.00 59.87 612 GLU A CA 1
ATOM 2451 C C . GLU A 1 612 ? 137.302 166.343 198.317 1.00 59.87 612 GLU A C 1
ATOM 2452 O O . GLU A 1 612 ? 136.341 166.645 199.032 1.00 59.87 612 GLU A O 1
ATOM 2458 N N . LEU A 1 613 ? 138.561 166.616 198.664 1.00 60.98 613 LEU A N 1
ATOM 2459 C CA . LEU A 1 613 ? 138.872 167.200 199.964 1.00 60.98 613 LEU A CA 1
ATOM 2460 C C . LEU A 1 613 ? 138.741 168.714 199.971 1.00 60.98 613 LEU A C 1
ATOM 2461 O O . LEU A 1 613 ? 138.356 169.289 200.993 1.00 60.98 613 LEU A O 1
ATOM 2466 N N . SER A 1 614 ? 139.059 169.374 198.868 1.00 59.05 614 SER A N 1
ATOM 2467 C CA . SER A 1 614 ? 138.984 170.826 198.820 1.00 59.05 614 SER A CA 1
ATOM 2468 C C . SER A 1 614 ? 137.527 171.263 198.759 1.00 59.05 614 SER A C 1
ATOM 2469 O O . SER A 1 614 ? 136.842 170.961 197.776 1.00 59.05 614 SER A O 1
ATOM 2472 N N . PRO A 1 615 ? 137.016 171.970 199.769 1.00 60.71 615 PRO A N 1
ATOM 2473 C CA . PRO A 1 615 ? 135.609 172.391 199.749 1.00 60.71 615 PRO A CA 1
ATOM 2474 C C . PRO A 1 615 ? 135.419 173.557 198.791 1.00 60.71 615 PRO A C 1
ATOM 2475 O O . PRO A 1 615 ? 135.985 174.634 198.988 1.00 60.71 615 PRO A O 1
ATOM 2479 N N . GLU A 1 616 ? 134.608 173.340 197.754 1.00 63.80 616 GLU A N 1
ATOM 2480 C CA . GLU A 1 616 ? 134.317 174.393 196.790 1.00 63.80 616 GLU A CA 1
ATOM 2481 C C . GLU A 1 616 ? 133.648 175.600 197.432 1.00 63.80 616 GLU A C 1
ATOM 2482 O O . GLU A 1 616 ? 133.637 176.681 196.833 1.00 63.80 616 GLU A O 1
ATOM 2488 N N . GLU A 1 617 ? 133.086 175.441 198.631 1.00 64.69 617 GLU A N 1
ATOM 2489 C CA . GLU A 1 617 ? 132.304 176.512 199.236 1.00 64.69 617 GLU A CA 1
ATOM 2490 C C . GLU A 1 617 ? 133.180 177.691 199.643 1.00 64.69 617 GLU A C 1
ATOM 2491 O O . GLU A 1 617 ? 132.826 178.849 199.396 1.00 64.69 617 GLU A O 1
ATOM 2497 N N . THR A 1 618 ? 134.318 177.417 200.268 1.00 59.96 618 THR A N 1
ATOM 2498 C CA . THR A 1 618 ? 135.166 178.480 200.786 1.00 59.96 618 THR A CA 1
ATOM 2499 C C . THR A 1 618 ? 135.790 179.273 199.638 1.00 59.96 618 THR A C 1
ATOM 2500 O O . THR A 1 618 ? 136.200 178.687 198.631 1.00 59.96 618 THR A O 1
ATOM 2504 N N . PRO A 1 619 ? 135.861 180.603 199.750 1.00 56.98 619 PRO A N 1
ATOM 2505 C CA . PRO A 1 619 ? 136.616 181.378 198.752 1.00 56.98 619 PRO A CA 1
ATOM 2506 C C . PRO A 1 619 ? 138.066 180.950 198.635 1.00 56.98 619 PRO A C 1
ATOM 2507 O O . PRO A 1 619 ? 138.665 181.097 197.564 1.00 56.98 619 PRO A O 1
ATOM 2511 N N . ALA A 1 620 ? 138.650 180.430 199.708 1.00 55.56 620 ALA A N 1
ATOM 2512 C CA . ALA A 1 620 ? 139.967 179.816 199.655 1.00 55.56 620 ALA A CA 1
ATOM 2513 C C . ALA A 1 620 ? 139.909 178.355 199.238 1.00 55.56 620 ALA A C 1
ATOM 2514 O O . ALA A 1 620 ? 140.938 177.675 199.271 1.00 55.56 620 ALA A O 1
ATOM 2516 N N . GLY A 1 621 ? 138.734 177.858 198.865 1.00 54.71 621 GLY A N 1
ATOM 2517 C CA . GLY A 1 621 ? 138.599 176.517 198.340 1.00 54.71 621 GLY A CA 1
ATOM 2518 C C . GLY A 1 621 ? 138.396 176.537 196.840 1.00 54.71 621 GLY A C 1
ATOM 2519 O O . GLY A 1 621 ? 138.658 175.546 196.158 1.00 54.71 621 GLY A O 1
ATOM 2520 N N . ALA A 1 622 ? 137.925 177.671 196.316 1.00 52.38 622 ALA A N 1
ATOM 2521 C CA . ALA A 1 622 ? 137.857 177.844 194.870 1.00 52.38 622 ALA A CA 1
ATOM 2522 C C . ALA A 1 622 ? 139.249 177.843 194.253 1.00 52.38 622 ALA A C 1
ATOM 2523 O O . ALA A 1 622 ? 139.454 177.301 193.160 1.00 52.38 622 ALA A O 1
ATOM 2525 N N . TRP A 1 623 ? 140.219 178.441 194.946 1.00 49.18 623 TRP A N 1
ATOM 2526 C CA . TRP A 1 623 ? 141.600 178.431 194.479 1.00 49.18 623 TRP A CA 1
ATOM 2527 C C . TRP A 1 623 ? 142.127 177.009 194.372 1.00 49.18 623 TRP A C 1
ATOM 2528 O O . TRP A 1 623 ? 142.691 176.615 193.343 1.00 49.18 623 TRP A O 1
ATOM 2539 N N . ALA A 1 624 ? 141.967 176.228 195.439 1.00 48.55 624 ALA A N 1
ATOM 2540 C CA . ALA A 1 624 ? 142.455 174.856 195.421 1.00 48.55 624 ALA A CA 1
ATOM 2541 C C . ALA A 1 624 ? 141.700 174.030 194.395 1.00 48.55 624 ALA A C 1
ATOM 2542 O O . ALA A 1 624 ? 142.279 173.156 193.739 1.00 48.55 624 ALA A O 1
ATOM 2544 N N . ARG A 1 625 ? 140.409 174.309 194.235 1.00 51.10 625 ARG A N 1
ATOM 2545 C CA . ARG A 1 625 ? 139.620 173.655 193.200 1.00 51.10 625 ARG A CA 1
ATOM 2546 C C . ARG A 1 625 ? 140.222 173.900 191.825 1.00 51.10 625 ARG A C 1
ATOM 2547 O O . ARG A 1 625 ? 140.440 172.962 191.052 1.00 51.10 625 ARG A O 1
ATOM 2555 N N . ALA A 1 626 ? 140.527 175.161 191.515 1.00 49.44 626 ALA A N 1
ATOM 2556 C CA . ALA A 1 626 ? 141.074 175.497 190.205 1.00 49.44 626 ALA A CA 1
ATOM 2557 C C . ALA A 1 626 ? 142.449 174.877 189.992 1.00 49.44 626 ALA A C 1
ATOM 2558 O O . ALA A 1 626 ? 142.764 174.406 188.890 1.00 49.44 626 ALA A O 1
ATOM 2560 N N . THR A 1 627 ? 143.290 174.873 191.027 1.00 48.76 627 THR A N 1
ATOM 2561 C CA . THR A 1 627 ? 144.631 174.320 190.869 1.00 48.76 627 THR A CA 1
ATOM 2562 C C . THR A 1 627 ? 144.579 172.814 190.644 1.00 48.76 627 THR A C 1
ATOM 2563 O O . THR A 1 627 ? 145.229 172.282 189.731 1.00 48.76 627 THR A O 1
ATOM 2567 N N . HIS A 1 628 ? 143.794 172.107 191.452 1.00 50.08 628 HIS A N 1
ATOM 2568 C CA . HIS A 1 628 ? 143.631 170.682 191.224 1.00 50.08 628 HIS A CA 1
ATOM 2569 C C . HIS A 1 628 ? 142.950 170.398 189.897 1.00 50.08 628 HIS A C 1
ATOM 2570 O O . HIS A 1 628 ? 143.195 169.346 189.303 1.00 50.08 628 HIS A O 1
ATOM 2577 N N . LEU A 1 629 ? 142.146 171.331 189.386 1.00 51.06 629 LEU A N 1
ATOM 2578 C CA . LEU A 1 629 ? 141.525 171.118 188.085 1.00 51.06 629 LEU A CA 1
ATOM 2579 C C . LEU A 1 629 ? 142.531 171.257 186.950 1.00 51.06 629 LEU A C 1
ATOM 2580 O O . LEU A 1 629 ? 142.477 170.495 185.982 1.00 51.06 629 LEU A O 1
ATOM 2585 N N . VAL A 1 630 ? 143.442 172.229 187.028 1.00 48.04 630 VAL A N 1
ATOM 2586 C CA . VAL A 1 630 ? 144.458 172.305 185.979 1.00 48.04 630 VAL A CA 1
ATOM 2587 C C . VAL A 1 630 ? 145.395 171.107 186.066 1.00 48.04 630 VAL A C 1
ATOM 2588 O O . VAL A 1 630 ? 145.876 170.611 185.039 1.00 48.04 630 VAL A O 1
ATOM 2592 N N . GLU A 1 631 ? 145.631 170.581 187.270 1.00 51.75 631 GLU A N 1
ATOM 2593 C CA . GLU A 1 631 ? 146.415 169.351 187.352 1.00 51.75 631 GLU A CA 1
ATOM 2594 C C . GLU A 1 631 ? 145.658 168.166 186.766 1.00 51.75 631 GLU A C 1
ATOM 2595 O O . GLU A 1 631 ? 146.258 167.299 186.117 1.00 51.75 631 GLU A O 1
ATOM 2601 N N . LEU A 1 632 ? 144.341 168.120 186.967 1.00 50.70 632 LEU A N 1
ATOM 2602 C CA . LEU A 1 632 ? 143.530 167.075 186.354 1.00 50.70 632 LEU A CA 1
ATOM 2603 C C . LEU A 1 632 ? 143.536 167.198 184.838 1.00 50.70 632 LEU A C 1
ATOM 2604 O O . LEU A 1 632 ? 143.560 166.190 184.127 1.00 50.70 632 LEU A O 1
ATOM 2609 N N . ALA A 1 633 ? 143.507 168.426 184.325 1.00 50.22 633 ALA A N 1
ATOM 2610 C CA . ALA A 1 633 ? 143.644 168.633 182.889 1.00 50.22 633 ALA A CA 1
ATOM 2611 C C . ALA A 1 633 ? 144.972 168.083 182.396 1.00 50.22 633 ALA A C 1
ATOM 2612 O O . ALA A 1 633 ? 145.026 167.377 181.386 1.00 50.22 633 ALA A O 1
ATOM 2614 N N . GLN A 1 634 ? 146.057 168.382 183.114 1.00 49.33 634 GLN A N 1
ATOM 2615 C CA . GLN A 1 634 ? 147.355 167.826 182.746 1.00 49.33 634 GLN A CA 1
ATOM 2616 C C . GLN A 1 634 ? 147.313 166.307 182.699 1.00 49.33 634 GLN A C 1
ATOM 2617 O O . GLN A 1 634 ? 147.861 165.693 181.778 1.00 49.33 634 GLN A O 1
ATOM 2623 N N . VAL A 1 635 ? 146.672 165.679 183.682 1.00 51.09 635 VAL A N 1
ATOM 2624 C CA . VAL A 1 635 ? 146.670 164.221 183.712 1.00 51.09 635 VAL A CA 1
ATOM 2625 C C . VAL A 1 635 ? 145.702 163.625 182.700 1.00 51.09 635 VAL A C 1
ATOM 2626 O O . VAL A 1 635 ? 145.826 162.442 182.364 1.00 51.09 635 VAL A O 1
ATOM 2630 N N . LEU A 1 636 ? 144.744 164.406 182.201 1.00 55.36 636 LEU A N 1
ATOM 2631 C CA . LEU A 1 636 ? 143.754 163.913 181.250 1.00 55.36 636 LEU A CA 1
ATOM 2632 C C . LEU A 1 636 ? 144.184 164.102 179.801 1.00 55.36 636 LEU A C 1
ATOM 2633 O O . LEU A 1 636 ? 143.916 163.235 178.964 1.00 55.36 636 LEU A O 1
ATOM 2638 N N . CYS A 1 637 ? 144.841 165.221 179.478 1.00 52.74 637 CYS A N 1
ATOM 2639 C CA . CYS A 1 637 ? 145.410 165.381 178.145 1.00 52.74 637 CYS A CA 1
ATOM 2640 C C . CYS A 1 637 ? 146.521 164.373 177.876 1.00 52.74 637 CYS A C 1
ATOM 2641 O O . CYS A 1 637 ? 147.067 164.355 176.770 1.00 52.74 637 CYS A O 1
ATOM 2644 N N . TYR A 1 638 ? 146.865 163.541 178.858 1.00 54.01 638 TYR A N 1
ATOM 2645 C CA . TYR A 1 638 ? 147.891 162.504 178.704 1.00 54.01 638 TYR A CA 1
ATOM 2646 C C . TYR A 1 638 ? 147.251 161.169 178.340 1.00 54.01 638 TYR A C 1
ATOM 2647 O O . TYR A 1 638 ? 147.443 160.657 177.233 1.00 54.01 638 TYR A O 1
ATOM 2656 N N . HIS A 1 639 ? 146.489 160.596 179.268 1.00 59.50 639 HIS A N 1
ATOM 2657 C CA . HIS A 1 639 ? 145.768 159.339 179.049 1.00 59.50 639 HIS A CA 1
ATOM 2658 C C . HIS A 1 639 ? 144.379 159.522 179.654 1.00 59.50 639 HIS A C 1
ATOM 2659 O O . HIS A 1 639 ? 144.173 159.261 180.841 1.00 59.50 639 HIS A O 1
ATOM 2666 N N . ASP A 1 640 ? 143.439 159.979 178.829 1.00 62.63 640 ASP A N 1
ATOM 2667 C CA . ASP A 1 640 ? 142.106 160.309 179.314 1.00 62.63 640 ASP A CA 1
ATOM 2668 C C . ASP A 1 640 ? 141.461 159.098 179.973 1.00 62.63 640 ASP A C 1
ATOM 2669 O O . ASP A 1 640 ? 141.552 157.973 179.475 1.00 62.63 640 ASP A O 1
ATOM 2674 N N . PHE A 1 641 ? 140.818 159.335 181.111 1.00 62.88 641 PHE A N 1
ATOM 2675 C CA . PHE A 1 641 ? 140.189 158.280 181.893 1.00 62.88 641 PHE A CA 1
ATOM 2676 C C . PHE A 1 641 ? 138.682 158.356 181.678 1.00 62.88 641 PHE A C 1
ATOM 2677 O O . PHE A 1 641 ? 138.019 159.260 182.196 1.00 62.88 641 PHE A O 1
ATOM 2685 N N . THR A 1 642 ? 138.148 157.407 180.910 1.00 68.60 642 THR A N 1
ATOM 2686 C CA . THR A 1 642 ? 136.717 157.320 180.654 1.00 68.60 642 THR A CA 1
ATOM 2687 C C . THR A 1 642 ? 135.987 156.458 181.673 1.00 68.60 642 THR A C 1
ATOM 2688 O O . THR A 1 642 ? 134.753 156.408 181.650 1.00 68.60 642 THR A O 1
ATOM 2692 N N . GLN A 1 643 ? 136.715 155.780 182.555 1.00 69.87 643 GLN A N 1
ATOM 2693 C CA . GLN A 1 643 ? 136.118 154.968 183.604 1.00 69.87 643 GLN A CA 1
ATOM 2694 C C . GLN A 1 643 ? 135.925 155.735 184.906 1.00 69.87 643 GLN A C 1
ATOM 2695 O O . GLN A 1 643 ? 135.375 155.174 185.860 1.00 69.87 643 GLN A O 1
ATOM 2701 N N . GLN A 1 644 ? 136.358 156.993 184.974 1.00 66.68 644 GLN A N 1
ATOM 2702 C CA . GLN A 1 644 ? 136.234 157.794 186.183 1.00 66.68 644 GLN A CA 1
ATOM 2703 C C . GLN A 1 644 ? 135.796 159.206 185.813 1.00 66.68 644 GLN A C 1
ATOM 2704 O O . GLN A 1 644 ? 135.629 159.542 184.637 1.00 66.68 644 GLN A O 1
ATOM 2710 N N . THR A 1 645 ? 135.593 160.030 186.845 1.00 69.31 645 THR A N 1
ATOM 2711 C CA . THR A 1 645 ? 135.325 161.466 186.750 1.00 69.31 645 THR A CA 1
ATOM 2712 C C . THR A 1 645 ? 134.071 161.812 185.956 1.00 69.31 645 THR A C 1
ATOM 2713 O O . THR A 1 645 ? 133.203 162.534 186.458 1.00 69.31 645 THR A O 1
ATOM 2717 N N . ASN A 1 646 ? 133.980 161.326 184.717 1.00 70.49 646 ASN A N 1
ATOM 2718 C CA . ASN A 1 646 ? 132.951 161.716 183.757 1.00 70.49 646 ASN A CA 1
ATOM 2719 C C . ASN A 1 646 ? 133.054 163.187 183.371 1.00 70.49 646 ASN A C 1
ATOM 2720 O O . ASN A 1 646 ? 132.086 163.772 182.878 1.00 70.49 646 ASN A O 1
ATOM 2725 N N . CYS A 1 647 ? 134.211 163.802 183.591 1.00 67.40 647 CYS A N 1
ATOM 2726 C CA . CYS A 1 647 ? 134.485 165.156 183.133 1.00 67.40 647 CYS A CA 1
ATOM 2727 C C . CYS A 1 647 ? 135.560 165.120 182.057 1.00 67.40 647 CYS A C 1
ATOM 2728 O O . CYS A 1 647 ? 136.554 164.398 182.181 1.00 67.40 647 CYS A O 1
ATOM 2731 N N . SER A 1 648 ? 135.349 165.888 180.994 1.00 59.29 648 SER A N 1
ATOM 2732 C CA . SER A 1 648 ? 136.345 165.991 179.944 1.00 59.29 648 SER A CA 1
ATOM 2733 C C . SER A 1 648 ? 137.473 166.918 180.379 1.00 59.29 648 SER A C 1
ATOM 2734 O O . SER A 1 648 ? 137.336 167.713 181.311 1.00 59.29 648 SER A O 1
ATOM 2737 N N . ALA A 1 649 ? 138.604 166.808 179.683 1.00 53.62 649 ALA A N 1
ATOM 2738 C CA . ALA A 1 649 ? 139.752 167.639 180.021 1.00 53.62 649 ALA A CA 1
ATOM 2739 C C . ALA A 1 649 ? 139.503 169.098 179.665 1.00 53.62 649 ALA A C 1
ATOM 2740 O O . ALA A 1 649 ? 139.799 170.000 180.460 1.00 53.62 649 ALA A O 1
ATOM 2742 N N . LEU A 1 650 ? 138.942 169.351 178.485 1.00 52.94 650 LEU A N 1
ATOM 2743 C CA . LEU A 1 650 ? 138.617 170.714 178.098 1.00 52.94 650 LEU A CA 1
ATOM 2744 C C . LEU A 1 650 ? 137.458 171.283 178.903 1.00 52.94 650 LEU A C 1
ATOM 2745 O O . LEU A 1 650 ? 137.216 172.492 178.846 1.00 52.94 650 LEU A O 1
ATOM 2750 N N . ASP A 1 651 ? 136.742 170.446 179.651 1.00 57.96 651 ASP A N 1
ATOM 2751 C CA . ASP A 1 651 ? 135.748 170.923 180.602 1.00 57.96 651 ASP A CA 1
ATOM 2752 C C . ASP A 1 651 ? 136.373 171.243 181.950 1.00 57.96 651 ASP A C 1
ATOM 2753 O O . ASP A 1 651 ? 136.058 172.278 182.553 1.00 57.96 651 ASP A O 1
ATOM 2758 N N . ALA A 1 652 ? 137.252 170.361 182.429 1.00 52.23 652 ALA A N 1
ATOM 2759 C CA . ALA A 1 652 ? 137.963 170.606 183.676 1.00 52.23 652 ALA A CA 1
ATOM 2760 C C . ALA A 1 652 ? 138.754 171.904 183.610 1.00 52.23 652 ALA A C 1
ATOM 2761 O O . ALA A 1 652 ? 138.708 172.722 184.536 1.00 52.23 652 ALA A O 1
ATOM 2763 N N . ILE A 1 653 ? 139.481 172.118 182.514 1.00 50.16 653 ILE A N 1
ATOM 2764 C CA . ILE A 1 653 ? 140.333 173.298 182.433 1.00 50.16 653 ILE A CA 1
ATOM 2765 C C . ILE A 1 653 ? 139.494 174.571 182.361 1.00 50.16 653 ILE A C 1
ATOM 2766 O O . ILE A 1 653 ? 139.875 175.609 182.915 1.00 50.16 653 ILE A O 1
ATOM 2771 N N . ARG A 1 654 ? 138.333 174.518 181.705 1.00 53.47 654 ARG A N 1
ATOM 2772 C CA . ARG A 1 654 ? 137.493 175.710 181.628 1.00 53.47 654 ARG A CA 1
ATOM 2773 C C . ARG A 1 654 ? 136.835 176.008 182.967 1.00 53.47 654 ARG A C 1
ATOM 2774 O O . ARG A 1 654 ? 136.702 177.176 183.358 1.00 53.47 654 ARG A O 1
ATOM 2782 N N . GLU A 1 655 ? 136.420 174.967 183.688 1.00 52.89 655 GLU A N 1
ATOM 2783 C CA . GLU A 1 655 ? 135.938 175.170 185.048 1.00 52.89 655 GLU A CA 1
ATOM 2784 C C . GLU A 1 655 ? 137.018 175.803 185.913 1.00 52.89 655 GLU A C 1
ATOM 2785 O O . GLU A 1 655 ? 136.740 176.711 186.709 1.00 52.89 655 GLU A O 1
ATOM 2791 N N . ALA A 1 656 ? 138.264 175.346 185.755 1.00 50.33 656 ALA A N 1
ATOM 2792 C CA . ALA A 1 656 ? 139.376 175.922 186.505 1.00 50.33 656 ALA A CA 1
ATOM 2793 C C . ALA A 1 656 ? 139.583 177.387 186.157 1.00 50.33 656 ALA A C 1
ATOM 2794 O O . ALA A 1 656 ? 139.821 178.216 187.043 1.00 50.33 656 ALA A O 1
ATOM 2796 N N . LEU A 1 657 ? 139.508 177.724 184.872 1.00 50.66 657 LEU A N 1
ATOM 2797 C CA . LEU A 1 657 ? 139.696 179.111 184.464 1.00 50.66 657 LEU A CA 1
ATOM 2798 C C . LEU A 1 657 ? 138.595 180.005 185.013 1.00 50.66 657 LEU A C 1
ATOM 2799 O O . LEU A 1 657 ? 138.857 181.145 185.414 1.00 50.66 657 LEU A O 1
ATOM 2804 N N . GLN A 1 658 ? 137.360 179.505 185.060 1.00 53.36 658 GLN A N 1
ATOM 2805 C CA . GLN A 1 658 ? 136.286 180.307 185.638 1.00 53.36 658 GLN A CA 1
ATOM 2806 C C . GLN A 1 658 ? 136.491 180.505 187.136 1.00 53.36 658 GLN A C 1
ATOM 2807 O O . GLN A 1 658 ? 136.346 181.625 187.649 1.00 53.36 658 GLN A O 1
ATOM 2813 N N . LEU A 1 659 ? 136.838 179.432 187.852 1.00 50.34 659 LEU A N 1
ATOM 2814 C CA . LEU A 1 659 ? 137.148 179.563 189.271 1.00 50.34 659 LEU A CA 1
ATOM 2815 C C . LEU A 1 659 ? 138.250 180.588 189.504 1.00 50.34 659 LEU A C 1
ATOM 2816 O O . LEU A 1 659 ? 138.158 181.409 190.423 1.00 50.34 659 LEU A O 1
ATOM 2821 N N . LEU A 1 660 ? 139.297 180.562 188.679 1.00 50.67 660 LEU A N 1
ATOM 2822 C CA . LEU A 1 660 ? 140.389 181.516 188.847 1.00 50.67 660 LEU A CA 1
ATOM 2823 C C . LEU A 1 660 ? 139.931 182.938 188.567 1.00 50.67 660 LEU A C 1
ATOM 2824 O O . LEU A 1 660 ? 140.333 183.872 189.268 1.00 50.67 660 LEU A O 1
ATOM 2829 N N . ASP A 1 661 ? 139.098 183.126 187.545 1.00 51.55 661 ASP A N 1
ATOM 2830 C CA . ASP A 1 661 ? 138.540 184.449 187.302 1.00 51.55 661 ASP A CA 1
ATOM 2831 C C . ASP A 1 661 ? 137.667 184.917 188.454 1.00 51.55 661 ASP A C 1
ATOM 2832 O O . ASP A 1 661 ? 137.455 186.125 188.604 1.00 51.55 661 ASP A O 1
ATOM 2837 N N . SER A 1 662 ? 137.153 183.997 189.267 1.00 54.30 662 SER A N 1
ATOM 2838 C CA . SER A 1 662 ? 136.350 184.380 190.421 1.00 54.30 662 SER A CA 1
ATOM 2839 C C . SER A 1 662 ? 137.172 184.679 191.671 1.00 54.30 662 SER A C 1
ATOM 2840 O O . SER A 1 662 ? 136.619 185.214 192.636 1.00 54.30 662 SER A O 1
ATOM 2843 N N . VAL A 1 663 ? 138.470 184.358 191.682 1.00 53.63 663 VAL A N 1
ATOM 2844 C CA . VAL A 1 663 ? 139.312 184.520 192.864 1.00 53.63 663 VAL A CA 1
ATOM 2845 C C . VAL A 1 663 ? 139.831 185.950 192.923 1.00 53.63 663 VAL A C 1
ATOM 2846 O O . VAL A 1 663 ? 140.059 186.592 191.894 1.00 53.63 663 VAL A O 1
ATOM 2850 N N . ARG A 1 664 ? 140.004 186.463 194.141 1.00 59.89 664 ARG A N 1
ATOM 2851 C CA . ARG A 1 664 ? 140.633 187.762 194.371 1.00 59.89 664 ARG A CA 1
ATOM 2852 C C . ARG A 1 664 ? 141.737 187.592 195.406 1.00 59.89 664 ARG A C 1
ATOM 2853 O O . ARG A 1 664 ? 141.456 187.153 196.540 1.00 59.89 664 ARG A O 1
ATOM 2861 N N . PRO A 1 665 ? 142.993 187.916 195.079 1.00 60.67 665 PRO A N 1
ATOM 2862 C CA . PRO A 1 665 ? 144.065 187.805 196.073 1.00 60.67 665 PRO A CA 1
ATOM 2863 C C . PRO A 1 665 ? 144.256 189.094 196.855 1.00 60.67 665 PRO A C 1
ATOM 2864 O O . PRO A 1 665 ? 143.587 190.095 196.585 1.00 60.67 665 PRO A O 1
ATOM 2868 N N . GLU A 1 666 ? 145.173 189.083 197.821 1.00 63.98 666 GLU A N 1
ATOM 2869 C CA . GLU A 1 666 ? 145.430 190.260 198.640 1.00 63.98 666 GLU A CA 1
ATOM 2870 C C . GLU A 1 666 ? 146.681 190.993 198.169 1.00 63.98 666 GLU A C 1
ATOM 2871 O O . GLU A 1 666 ? 146.589 192.059 197.550 1.00 63.98 666 GLU A O 1
ATOM 2877 N N . ALA A 1 667 ? 147.853 190.433 198.460 1.00 61.08 667 ALA A N 1
ATOM 2878 C CA . ALA A 1 667 ? 149.116 191.019 198.037 1.00 61.08 667 ALA A CA 1
ATOM 2879 C C . ALA A 1 667 ? 150.215 189.966 198.063 1.00 61.08 667 ALA A C 1
ATOM 2880 O O . ALA A 1 667 ? 151.130 189.993 197.234 1.00 61.08 667 ALA A O 1
ATOM 2882 N N . GLN A 1 668 ? 150.131 189.033 199.011 1.00 59.45 668 GLN A N 1
ATOM 2883 C CA . GLN A 1 668 ? 151.128 187.978 199.120 1.00 59.45 668 GLN A CA 1
ATOM 2884 C C . GLN A 1 668 ? 150.879 186.825 198.158 1.00 59.45 668 GLN A C 1
ATOM 2885 O O . GLN A 1 668 ? 151.819 186.089 197.842 1.00 59.45 668 GLN A O 1
ATOM 2887 N N . ALA A 1 669 ? 149.645 186.645 197.691 1.00 56.82 669 ALA A N 1
ATOM 2888 C CA . ALA A 1 669 ? 149.295 185.520 196.835 1.00 56.82 669 ALA A CA 1
ATOM 2889 C C . ALA A 1 669 ? 149.041 185.917 195.388 1.00 56.82 669 ALA A C 1
ATOM 2890 O O . ALA A 1 669 ? 148.679 185.054 194.577 1.00 56.82 669 ALA A O 1
ATOM 2892 N N . ARG A 1 670 ? 149.214 187.193 195.040 1.00 57.39 670 ARG A N 1
ATOM 2893 C CA . ARG A 1 670 ? 149.021 187.614 193.657 1.00 57.39 670 ARG A CA 1
ATOM 2894 C C . ARG A 1 670 ? 149.993 186.911 192.718 1.00 57.39 670 ARG A C 1
ATOM 2895 O O . ARG A 1 670 ? 149.653 186.634 191.559 1.00 57.39 670 ARG A O 1
ATOM 2903 N N . ASP A 1 671 ? 151.196 186.604 193.200 1.00 53.75 671 ASP A N 1
ATOM 2904 C CA . ASP A 1 671 ? 152.163 185.871 192.391 1.00 53.75 671 ASP A CA 1
ATOM 2905 C C . ASP A 1 671 ? 151.671 184.462 192.086 1.00 53.75 671 ASP A C 1
ATOM 2906 O O . ASP A 1 671 ? 151.721 184.009 190.932 1.00 53.75 671 ASP A O 1
ATOM 2911 N N . GLN A 1 672 ? 151.199 183.749 193.111 1.00 50.71 672 GLN A N 1
ATOM 2912 C CA . GLN A 1 672 ? 150.623 182.429 192.886 1.00 50.71 672 GLN A CA 1
ATOM 2913 C C . GLN A 1 672 ? 149.440 182.509 191.934 1.00 50.71 672 GLN A C 1
ATOM 2914 O O . GLN A 1 672 ? 149.243 181.617 191.099 1.00 50.71 672 GLN A O 1
ATOM 2920 N N . LEU A 1 673 ? 148.650 183.580 192.034 1.00 50.99 673 LEU A N 1
ATOM 2921 C CA . LEU A 1 673 ? 147.502 183.733 191.146 1.00 50.99 673 LEU A CA 1
ATOM 2922 C C . LEU A 1 673 ? 147.941 183.867 189.695 1.00 50.99 673 LEU A C 1
ATOM 2923 O O . LEU A 1 673 ? 147.403 183.193 188.808 1.00 50.99 673 LEU A O 1
ATOM 2928 N N . LEU A 1 674 ? 148.903 184.755 189.428 1.00 48.04 674 LEU A N 1
ATOM 2929 C CA . LEU A 1 674 ? 149.405 184.900 188.065 1.00 48.04 674 LEU A CA 1
ATOM 2930 C C . LEU A 1 674 ? 149.961 183.583 187.545 1.00 48.04 674 LEU A C 1
ATOM 2931 O O . LEU A 1 674 ? 149.696 183.195 186.399 1.00 48.04 674 LEU A O 1
ATOM 2936 N N . ASP A 1 675 ? 150.721 182.875 188.380 1.00 47.84 675 ASP A N 1
ATOM 2937 C CA . ASP A 1 675 ? 151.282 181.593 187.973 1.00 47.84 675 ASP A CA 1
ATOM 2938 C C . ASP A 1 675 ? 150.189 180.620 187.550 1.00 47.84 675 ASP A C 1
ATOM 2939 O O . ASP A 1 675 ? 150.225 180.073 186.439 1.00 47.84 675 ASP A O 1
ATOM 2944 N N . ASP A 1 676 ? 149.210 180.381 188.428 1.00 49.52 676 ASP A N 1
ATOM 2945 C CA . ASP A 1 676 ? 148.216 179.357 188.128 1.00 49.52 676 ASP A CA 1
ATOM 2946 C C . ASP A 1 676 ? 147.314 179.771 186.974 1.00 49.52 676 ASP A C 1
ATOM 2947 O O . ASP A 1 676 ? 146.897 178.918 186.186 1.00 49.52 676 ASP A O 1
ATOM 2952 N N . LYS A 1 677 ? 147.031 181.067 186.833 1.00 46.63 677 LYS A N 1
ATOM 2953 C CA . LYS A 1 677 ? 146.237 181.528 185.701 1.00 46.63 677 LYS A CA 1
ATOM 2954 C C . LYS A 1 677 ? 146.966 181.290 184.383 1.00 46.63 677 LYS A C 1
ATOM 2955 O O . LYS A 1 677 ? 146.381 180.780 183.417 1.00 46.63 677 LYS A O 1
ATOM 2961 N N . ALA A 1 678 ? 148.250 181.658 184.320 1.00 44.86 678 ALA A N 1
ATOM 2962 C CA . ALA A 1 678 ? 149.011 181.441 183.094 1.00 44.86 678 ALA A CA 1
ATOM 2963 C C . ALA A 1 678 ? 149.121 179.959 182.772 1.00 44.86 678 ALA A C 1
ATOM 2964 O O . ALA A 1 678 ? 149.029 179.556 181.603 1.00 44.86 678 ALA A O 1
ATOM 2966 N N . GLN A 1 679 ? 149.311 179.129 183.795 1.00 45.37 679 GLN A N 1
ATOM 2967 C CA . GLN A 1 679 ? 149.418 177.695 183.568 1.00 45.37 679 GLN A CA 1
ATOM 2968 C C . GLN A 1 679 ? 148.098 177.120 183.070 1.00 45.37 679 GLN A C 1
ATOM 2969 O O . GLN A 1 679 ? 148.080 176.246 182.191 1.00 45.37 679 GLN A O 1
ATOM 2975 N N . ALA A 1 680 ? 146.983 177.621 183.603 1.00 46.41 680 ALA A N 1
ATOM 2976 C CA . ALA A 1 680 ? 145.676 177.202 183.119 1.00 46.41 680 ALA A CA 1
ATOM 2977 C C . ALA A 1 680 ? 145.476 177.586 181.661 1.00 46.41 680 ALA A C 1
ATOM 2978 O O . ALA A 1 680 ? 144.920 176.808 180.883 1.00 46.41 680 ALA A O 1
ATOM 2980 N N . LEU A 1 681 ? 145.917 178.783 181.268 1.00 44.49 681 LEU A N 1
ATOM 2981 C CA . LEU A 1 681 ? 145.750 179.189 179.874 1.00 44.49 681 LEU A CA 1
ATOM 2982 C C . LEU A 1 681 ? 146.612 178.342 178.942 1.00 44.49 681 LEU A C 1
ATOM 2983 O O . LEU A 1 681 ? 146.161 177.931 177.859 1.00 44.49 681 LEU A O 1
ATOM 2988 N N . LEU A 1 682 ? 147.845 178.054 179.355 1.00 43.73 682 LEU A N 1
ATOM 2989 C CA . LEU A 1 682 ? 148.701 177.179 178.564 1.00 43.73 682 LEU A CA 1
ATOM 2990 C C . LEU A 1 682 ? 148.049 175.817 178.357 1.00 43.73 682 LEU A C 1
ATOM 2991 O O . LEU A 1 682 ? 147.995 175.303 177.230 1.00 43.73 682 LEU A O 1
ATOM 2996 N N . TRP A 1 683 ? 147.539 175.214 179.430 1.00 44.18 683 TRP A N 1
ATOM 2997 C CA . TRP A 1 683 ? 146.955 173.889 179.261 1.00 44.18 683 TRP A CA 1
ATOM 2998 C C . TRP A 1 683 ? 145.597 173.933 178.575 1.00 44.18 683 TRP A C 1
ATOM 2999 O O . TRP A 1 683 ? 145.200 172.941 177.957 1.00 44.18 683 TRP A O 1
ATOM 3010 N N . LEU A 1 684 ? 144.900 175.068 178.632 1.00 44.50 684 LEU A N 1
ATOM 3011 C CA . LEU A 1 684 ? 143.722 175.260 177.796 1.00 44.50 684 LEU A CA 1
ATOM 3012 C C . LEU A 1 684 ? 144.084 175.138 176.326 1.00 44.50 684 LEU A C 1
ATOM 3013 O O . LEU A 1 684 ? 143.427 174.410 175.570 1.00 44.50 684 LEU A O 1
ATOM 3018 N N . TYR A 1 685 ? 145.132 175.849 175.903 1.00 45.14 685 TYR A N 1
ATOM 3019 C CA . TYR A 1 685 ? 145.598 175.702 174.526 1.00 45.14 685 TYR A CA 1
ATOM 3020 C C . TYR A 1 685 ? 145.967 174.257 174.225 1.00 45.14 685 TYR A C 1
ATOM 3021 O O . TYR A 1 685 ? 145.595 173.713 173.177 1.00 45.14 685 TYR A O 1
ATOM 3030 N N . ILE A 1 686 ? 146.729 173.631 175.121 1.00 44.94 686 ILE A N 1
ATOM 3031 C CA . ILE A 1 686 ? 147.228 172.284 174.855 1.00 44.94 686 ILE A CA 1
ATOM 3032 C C . ILE A 1 686 ? 146.072 171.320 174.627 1.00 44.94 686 ILE A C 1
ATOM 3033 O O . ILE A 1 686 ? 146.080 170.517 173.683 1.00 44.94 686 ILE A O 1
ATOM 3038 N N . CYS A 1 687 ? 145.047 171.391 175.472 1.00 48.02 687 CYS A N 1
ATOM 3039 C CA . CYS A 1 687 ? 143.979 170.414 175.339 1.00 48.02 687 CYS A CA 1
ATOM 3040 C C . CYS A 1 687 ? 142.957 170.790 174.268 1.00 48.02 687 CYS A C 1
ATOM 3041 O O . CYS A 1 687 ? 142.316 169.889 173.719 1.00 48.02 687 CYS A O 1
ATOM 3044 N N . THR A 1 688 ? 142.837 172.068 173.889 1.00 46.30 688 THR A N 1
ATOM 3045 C CA . THR A 1 688 ? 142.117 172.370 172.652 1.00 46.30 688 THR A CA 1
ATOM 3046 C C . THR A 1 688 ? 142.824 171.761 171.449 1.00 46.30 688 THR A C 1
ATOM 3047 O O . THR A 1 688 ? 142.174 171.257 170.524 1.00 46.30 688 THR A O 1
ATOM 3051 N N . LEU A 1 689 ? 144.158 171.799 171.437 1.00 46.21 689 LEU A N 1
ATOM 3052 C CA . LEU A 1 689 ? 144.891 171.198 170.327 1.00 46.21 689 LEU A CA 1
ATOM 3053 C C . LEU A 1 689 ? 144.730 169.682 170.317 1.00 46.21 689 LEU A C 1
ATOM 3054 O O . LEU A 1 689 ? 144.592 169.073 169.249 1.00 46.21 689 LEU A O 1
ATOM 3059 N N . GLU A 1 690 ? 144.735 169.054 171.491 1.00 48.94 690 GLU A N 1
ATOM 3060 C CA . GLU A 1 690 ? 144.461 167.620 171.553 1.00 48.94 690 GLU A CA 1
ATOM 3061 C C . GLU A 1 690 ? 143.045 167.298 171.076 1.00 48.94 690 GLU A C 1
ATOM 3062 O O . GLU A 1 690 ? 142.814 166.262 170.436 1.00 48.94 690 GLU A O 1
ATOM 3068 N N . ALA A 1 691 ? 142.084 168.172 171.386 1.00 50.01 691 ALA A N 1
ATOM 3069 C CA . ALA A 1 691 ? 140.727 167.999 170.881 1.00 50.01 691 ALA A CA 1
ATOM 3070 C C . ALA A 1 691 ? 140.702 168.056 169.361 1.00 50.01 691 ALA A C 1
ATOM 3071 O O . ALA A 1 691 ? 140.053 167.233 168.709 1.00 50.01 691 ALA A O 1
ATOM 3073 N N . LYS A 1 692 ? 141.390 169.042 168.782 1.00 50.45 692 LYS A N 1
ATOM 3074 C CA . LYS A 1 692 ? 141.508 169.121 167.328 1.00 50.45 692 LYS A CA 1
ATOM 3075 C C . LYS A 1 692 ? 142.118 167.851 166.752 1.00 50.45 692 LYS A C 1
ATOM 3076 O O . LYS A 1 692 ? 141.673 167.356 165.710 1.00 50.45 692 LYS A O 1
ATOM 3082 N N . ILE A 1 693 ? 143.143 167.316 167.413 1.00 52.18 693 ILE A N 1
ATOM 3083 C CA . ILE A 1 693 ? 143.808 166.116 166.913 1.00 52.18 693 ILE A CA 1
ATOM 3084 C C . ILE A 1 693 ? 142.843 164.940 166.886 1.00 52.18 693 ILE A C 1
ATOM 3085 O O . ILE A 1 693 ? 142.736 164.228 165.881 1.00 52.18 693 ILE A O 1
ATOM 3090 N N . GLN A 1 694 ? 142.127 164.712 167.989 1.00 58.87 694 GLN A N 1
ATOM 3091 C CA . GLN A 1 694 ? 141.199 163.582 168.003 1.00 58.87 694 GLN A CA 1
ATOM 3092 C C . GLN A 1 694 ? 140.009 163.806 167.076 1.00 58.87 694 GLN A C 1
ATOM 3093 O O . GLN A 1 694 ? 139.473 162.842 166.520 1.00 58.87 694 GLN A O 1
ATOM 3099 N N . GLU A 1 695 ? 139.596 165.058 166.872 1.00 63.42 695 GLU A N 1
ATOM 3100 C CA . GLU A 1 695 ? 138.545 165.339 165.899 1.00 63.42 695 GLU A CA 1
ATOM 3101 C C . GLU A 1 695 ? 138.992 164.971 164.490 1.00 63.42 695 GLU A C 1
ATOM 3102 O O . GLU A 1 695 ? 138.246 164.337 163.732 1.00 63.42 695 GLU A O 1
ATOM 3108 N N . GLY A 1 696 ? 140.206 165.374 164.117 1.00 66.39 696 GLY A N 1
ATOM 3109 C CA . GLY A 1 696 ? 140.740 164.973 162.826 1.00 66.39 696 GLY A CA 1
ATOM 3110 C C . GLY A 1 696 ? 140.898 163.470 162.705 1.00 66.39 696 GLY A C 1
ATOM 3111 O O . GLY A 1 696 ? 140.677 162.895 161.635 1.00 66.39 696 GLY A O 1
ATOM 3112 N N . ILE A 1 697 ? 141.284 162.813 163.801 1.00 68.35 697 ILE A N 1
ATOM 3113 C CA . ILE A 1 697 ? 141.408 161.359 163.787 1.00 68.35 697 ILE A CA 1
ATOM 3114 C C . ILE A 1 697 ? 140.055 160.716 163.529 1.00 68.35 697 ILE A C 1
ATOM 3115 O O . ILE A 1 697 ? 139.951 159.737 162.784 1.00 68.35 697 ILE A O 1
ATOM 3120 N N . GLU A 1 698 ? 138.997 161.260 164.128 1.00 75.85 698 GLU A N 1
ATOM 3121 C CA . GLU A 1 698 ? 137.661 160.725 163.883 1.00 75.85 698 GLU A CA 1
ATOM 3122 C C . GLU A 1 698 ? 137.225 160.963 162.442 1.00 75.85 698 GLU A C 1
ATOM 3123 O O . GLU A 1 698 ? 136.642 160.073 161.809 1.00 75.85 698 GLU A O 1
ATOM 3129 N N . ARG A 1 699 ? 137.496 162.158 161.909 1.00 77.83 699 ARG A N 1
ATOM 3130 C CA . ARG A 1 699 ? 137.188 162.435 160.506 1.00 77.83 699 ARG A CA 1
ATOM 3131 C C . ARG A 1 699 ? 137.873 161.433 159.585 1.00 77.83 699 ARG A C 1
ATOM 3132 O O . ARG A 1 699 ? 137.253 160.895 158.661 1.00 77.83 699 ARG A O 1
ATOM 3140 N N . ASP A 1 700 ? 139.159 161.170 159.823 1.00 80.61 700 ASP A N 1
ATOM 3141 C CA . ASP A 1 700 ? 139.899 160.260 158.954 1.00 80.61 700 ASP A CA 1
ATOM 3142 C C . ASP A 1 700 ? 139.509 158.804 159.184 1.00 80.61 700 ASP A C 1
ATOM 3143 O O . ASP A 1 700 ? 139.609 157.986 158.263 1.00 80.61 700 ASP A O 1
ATOM 3148 N N . ARG A 1 701 ? 139.068 158.459 160.394 1.00 85.64 701 ARG A N 1
ATOM 3149 C CA . ARG A 1 701 ? 138.605 157.103 160.655 1.00 85.64 701 ARG A CA 1
ATOM 3150 C C . ARG A 1 701 ? 137.243 156.849 160.028 1.00 85.64 701 ARG A C 1
ATOM 3151 O O . ARG A 1 701 ? 136.917 155.703 159.698 1.00 85.64 701 ARG A O 1
ATOM 3159 N N . ARG A 1 702 ? 136.439 157.898 159.851 1.00 90.13 702 ARG A N 1
ATOM 3160 C CA . ARG A 1 702 ? 135.146 157.744 159.198 1.00 90.13 702 ARG A CA 1
ATOM 3161 C C . ARG A 1 702 ? 135.335 157.298 157.755 1.00 90.13 702 ARG A C 1
ATOM 3162 O O . ARG A 1 702 ? 135.516 158.127 156.858 1.00 90.13 702 ARG A O 1
ATOM 3170 N N . ALA A 1 703 ? 135.296 155.983 157.526 1.00 102.00 703 ALA A N 1
ATOM 3171 C CA . ALA A 1 703 ? 135.449 155.414 156.196 1.00 102.00 703 ALA A CA 1
ATOM 3172 C C . ALA A 1 703 ? 134.282 154.541 155.762 1.00 102.00 703 ALA A C 1
ATOM 3173 O O . ALA A 1 703 ? 134.118 154.326 154.556 1.00 102.00 703 ALA A O 1
ATOM 3175 N N . GLN A 1 704 ? 133.478 154.036 156.701 1.00 110.64 704 GLN A N 1
ATOM 3176 C CA . GLN A 1 704 ? 132.319 153.201 156.401 1.00 110.64 704 GLN A CA 1
ATOM 3177 C C . GLN A 1 704 ? 132.715 151.975 155.587 1.00 110.64 704 GLN A C 1
ATOM 3178 O O . GLN A 1 704 ? 133.445 151.106 156.076 1.00 110.64 704 GLN A O 1
ATOM 3184 N N . ALA A 1 705 ? 132.239 151.896 154.349 1.00 111.53 705 ALA A N 1
ATOM 3185 C CA . ALA A 1 705 ? 132.548 150.767 153.480 1.00 111.53 705 ALA A CA 1
ATOM 3186 C C . ALA A 1 705 ? 133.245 151.236 152.208 1.00 111.53 705 ALA A C 1
ATOM 3187 O O . ALA A 1 705 ? 133.693 152.378 152.119 1.00 111.53 705 ALA A O 1
ATOM 3189 N N . PHE A 1 728 ? 141.655 170.691 147.867 1.00 93.46 728 PHE A N 1
ATOM 3190 C CA . PHE A 1 728 ? 141.630 170.798 149.321 1.00 93.46 728 PHE A CA 1
ATOM 3191 C C . PHE A 1 728 ? 141.391 172.237 149.769 1.00 93.46 728 PHE A C 1
ATOM 3192 O O . PHE A 1 728 ? 141.574 172.569 150.940 1.00 93.46 728 PHE A O 1
ATOM 3200 N N . LEU A 1 729 ? 140.983 173.086 148.823 1.00 86.04 729 LEU A N 1
ATOM 3201 C CA . LEU A 1 729 ? 140.642 174.465 149.160 1.00 86.04 729 LEU A CA 1
ATOM 3202 C C . LEU A 1 729 ? 139.488 174.513 150.153 1.00 86.04 729 LEU A C 1
ATOM 3203 O O . LEU A 1 729 ? 139.510 175.299 151.110 1.00 86.04 729 LEU A O 1
ATOM 3208 N N . TYR A 1 730 ? 138.467 173.680 149.936 1.00 88.78 730 TYR A N 1
ATOM 3209 C CA . TYR A 1 730 ? 137.357 173.605 150.878 1.00 88.78 730 TYR A CA 1
ATOM 3210 C C . TYR A 1 730 ? 137.836 173.145 152.247 1.00 88.78 730 TYR A C 1
ATOM 3211 O O . TYR A 1 730 ? 137.404 173.678 153.275 1.00 88.78 730 TYR A O 1
ATOM 3220 N N . SER A 1 731 ? 138.741 172.164 152.279 1.00 85.87 731 SER A N 1
ATOM 3221 C CA . SER A 1 731 ? 139.276 171.696 153.554 1.00 85.87 731 SER A CA 1
ATOM 3222 C C . SER A 1 731 ? 140.040 172.802 154.269 1.00 85.87 731 SER A C 1
ATOM 3223 O O . SER A 1 731 ? 139.970 172.918 155.496 1.00 85.87 731 SER A O 1
ATOM 3226 N N . ASN A 1 732 ? 140.759 173.638 153.517 1.00 78.64 732 ASN A N 1
ATOM 3227 C CA . ASN A 1 732 ? 141.506 174.730 154.132 1.00 78.64 732 ASN A CA 1
ATOM 3228 C C . ASN A 1 732 ? 140.568 175.794 154.693 1.00 78.64 732 ASN A C 1
ATOM 3229 O O . ASN A 1 732 ? 140.706 176.214 155.849 1.00 78.64 732 ASN A O 1
ATOM 3234 N N . ILE A 1 733 ? 139.601 176.243 153.888 1.00 82.69 733 ILE A N 1
ATOM 3235 C CA . ILE A 1 733 ? 138.674 177.258 154.375 1.00 82.69 733 ILE A CA 1
ATOM 3236 C C . ILE A 1 733 ? 137.787 176.715 155.487 1.00 82.69 733 ILE A C 1
ATOM 3237 O O . ILE A 1 733 ? 137.221 177.497 156.260 1.00 82.69 733 ILE A O 1
ATOM 3242 N N . ALA A 1 734 ? 137.648 175.391 155.593 1.00 80.60 734 ALA A N 1
ATOM 3243 C CA . ALA A 1 734 ? 136.908 174.807 156.706 1.00 80.60 734 ALA A CA 1
ATOM 3244 C C . ALA A 1 734 ? 137.764 174.733 157.965 1.00 80.60 734 ALA A C 1
ATOM 3245 O O . ALA A 1 734 ? 137.306 175.089 159.056 1.00 80.60 734 ALA A O 1
ATOM 3247 N N . PHE A 1 735 ? 139.010 174.267 157.833 1.00 69.30 735 PHE A N 1
ATOM 3248 C CA . PHE A 1 735 ? 139.884 174.156 158.994 1.00 69.30 735 PHE A CA 1
ATOM 3249 C C . PHE A 1 735 ? 140.209 175.522 159.580 1.00 69.30 735 PHE A C 1
ATOM 3250 O O . PHE A 1 735 ? 140.438 175.632 160.790 1.00 69.30 735 PHE A O 1
ATOM 3258 N N . ASN A 1 736 ? 140.257 176.564 158.744 1.00 75.75 736 ASN A N 1
ATOM 3259 C CA . ASN A 1 736 ? 140.522 177.905 159.254 1.00 75.75 736 ASN A CA 1
ATOM 3260 C C . ASN A 1 736 ? 139.539 178.265 160.361 1.00 75.75 736 ASN A C 1
ATOM 3261 O O . ASN A 1 736 ? 139.935 178.551 161.497 1.00 75.75 736 ASN A O 1
ATOM 3266 N N . LEU A 1 737 ? 138.244 178.264 160.037 1.00 79.64 737 LEU A N 1
ATOM 3267 C CA . LEU A 1 737 ? 137.169 178.304 161.025 1.00 79.64 737 LEU A CA 1
ATOM 3268 C C . LEU A 1 737 ? 137.194 179.560 161.893 1.00 79.64 737 LEU A C 1
ATOM 3269 O O . LEU A 1 737 ? 136.359 179.708 162.792 1.00 79.64 737 LEU A O 1
ATOM 3274 N N . ALA A 1 738 ? 138.136 180.467 161.628 1.00 81.95 738 ALA A N 1
ATOM 3275 C CA . ALA A 1 738 ? 138.312 181.685 162.422 1.00 81.95 738 ALA A CA 1
ATOM 3276 C C . ALA A 1 738 ? 138.492 181.358 163.903 1.00 81.95 738 ALA A C 1
ATOM 3277 O O . ALA A 1 738 ? 137.973 182.048 164.784 1.00 81.95 738 ALA A O 1
ATOM 3279 N N . ALA A 1 739 ? 139.238 180.291 164.180 1.00 77.59 739 ALA A N 1
ATOM 3280 C CA . ALA A 1 739 ? 139.506 179.855 165.543 1.00 77.59 739 ALA A CA 1
ATOM 3281 C C . ALA A 1 739 ? 140.911 180.205 166.012 1.00 77.59 739 ALA A C 1
ATOM 3282 O O . ALA A 1 739 ? 141.270 179.878 167.147 1.00 77.59 739 ALA A O 1
ATOM 3284 N N . ASP A 1 740 ? 141.714 180.857 165.167 1.00 71.35 740 ASP A N 1
ATOM 3285 C CA . ASP A 1 740 ? 143.061 181.241 165.574 1.00 71.35 740 ASP A CA 1
ATOM 3286 C C . ASP A 1 740 ? 143.028 182.308 166.660 1.00 71.35 740 ASP A C 1
ATOM 3287 O O . ASP A 1 740 ? 143.858 182.295 167.576 1.00 71.35 740 ASP A O 1
ATOM 3292 N N . ALA A 1 741 ? 142.081 183.245 166.569 1.00 65.40 741 ALA A N 1
ATOM 3293 C CA . ALA A 1 741 ? 141.982 184.297 167.574 1.00 65.40 741 ALA A CA 1
ATOM 3294 C C . ALA A 1 741 ? 141.649 183.733 168.947 1.00 65.40 741 ALA A C 1
ATOM 3295 O O . ALA A 1 741 ? 142.037 184.312 169.967 1.00 65.40 741 ALA A O 1
ATOM 3297 N N . ALA A 1 742 ? 140.932 182.610 168.996 1.00 61.21 742 ALA A N 1
ATOM 3298 C CA . ALA A 1 742 ? 140.542 182.038 170.279 1.00 61.21 742 ALA A CA 1
ATOM 3299 C C . ALA A 1 742 ? 141.722 181.378 170.982 1.00 61.21 742 ALA A C 1
ATOM 3300 O O . ALA A 1 742 ? 141.906 181.557 172.192 1.00 61.21 742 ALA A O 1
ATOM 3302 N N . GLN A 1 743 ? 142.530 180.615 170.249 1.00 57.65 743 GLN A N 1
ATOM 3303 C CA . GLN A 1 743 ? 143.565 179.797 170.872 1.00 57.65 743 GLN A CA 1
ATOM 3304 C C . GLN A 1 743 ? 144.867 180.561 171.102 1.00 57.65 743 GLN A C 1
ATOM 3305 O O . GLN A 1 743 ? 145.448 180.479 172.187 1.00 57.65 743 GLN A O 1
ATOM 3311 N N . SER A 1 744 ? 145.342 181.298 170.095 1.00 56.27 744 SER A N 1
ATOM 3312 C CA . SER A 1 744 ? 146.604 182.017 170.240 1.00 56.27 744 SER A CA 1
ATOM 3313 C C . SER A 1 744 ? 146.522 183.101 171.306 1.00 56.27 744 SER A C 1
ATOM 3314 O O . SER A 1 744 ? 147.538 183.428 171.936 1.00 56.27 744 SER A O 1
ATOM 3317 N N . LYS A 1 745 ? 145.334 183.669 171.518 1.00 53.96 745 LYS A N 1
ATOM 3318 C CA . LYS A 1 745 ? 145.172 184.701 172.535 1.00 53.96 745 LYS A CA 1
ATOM 3319 C C . LYS A 1 745 ? 145.500 184.166 173.923 1.00 53.96 745 LYS A C 1
ATOM 3320 O O . LYS A 1 745 ? 146.069 184.883 174.758 1.00 53.96 745 LYS A O 1
ATOM 3326 N N . CYS A 1 746 ? 145.137 182.909 174.197 1.00 50.50 746 CYS A N 1
ATOM 3327 C CA . CYS A 1 746 ? 145.371 182.340 175.550 1.00 50.50 746 CYS A CA 1
ATOM 3328 C C . CYS A 1 746 ? 146.877 182.218 175.812 1.00 50.50 746 CYS A C 1
ATOM 3329 O O . CYS A 1 746 ? 147.292 182.556 176.937 1.00 50.50 746 CYS A O 1
ATOM 3332 N N . LEU A 1 747 ? 147.677 181.813 174.812 1.00 46.24 747 LEU A N 1
ATOM 3333 C CA . LEU A 1 747 ? 149.122 181.780 175.002 1.00 46.24 747 LEU A CA 1
ATOM 3334 C C . LEU A 1 747 ? 149.697 183.185 175.086 1.00 46.24 747 LEU A C 1
ATOM 3335 O O . LEU A 1 747 ? 150.628 183.437 175.862 1.00 46.24 747 LEU A O 1
ATOM 3340 N N . ASP A 1 748 ? 149.152 184.116 174.300 1.00 49.65 748 ASP A N 1
ATOM 3341 C CA . ASP A 1 748 ? 149.616 185.497 174.371 1.00 49.65 748 ASP A CA 1
ATOM 3342 C C . ASP A 1 748 ? 149.367 186.099 175.746 1.00 49.65 748 ASP A C 1
ATOM 3343 O O . ASP A 1 748 ? 150.096 187.002 176.169 1.00 49.65 748 ASP A O 1
ATOM 3348 N N . GLN A 1 749 ? 148.345 185.622 176.453 1.00 50.29 749 GLN A N 1
ATOM 3349 C CA . GLN A 1 749 ? 148.095 186.097 177.809 1.00 50.29 749 GLN A CA 1
ATOM 3350 C C . GLN A 1 749 ? 148.877 185.323 178.866 1.00 50.29 749 GLN A C 1
ATOM 3351 O O . GLN A 1 749 ? 149.287 185.912 179.875 1.00 50.29 749 GLN A O 1
ATOM 3357 N N . ALA A 1 750 ? 149.100 184.022 178.661 1.00 44.59 750 ALA A N 1
ATOM 3358 C CA . ALA A 1 750 ? 149.975 183.277 179.561 1.00 44.59 750 ALA A CA 1
ATOM 3359 C C . ALA A 1 750 ? 151.378 183.866 179.567 1.00 44.59 750 ALA A C 1
ATOM 3360 O O . ALA A 1 750 ? 152.024 183.948 180.621 1.00 44.59 750 ALA A O 1
ATOM 3362 N N . LEU A 1 751 ? 151.865 184.284 178.398 1.00 45.05 751 LEU A N 1
ATOM 3363 C CA . LEU A 1 751 ? 153.175 184.922 178.326 1.00 45.05 751 LEU A CA 1
ATOM 3364 C C . LEU A 1 751 ? 153.211 186.194 179.160 1.00 45.05 751 LEU A C 1
ATOM 3365 O O . LEU A 1 751 ? 154.159 186.425 179.916 1.00 45.05 751 LEU A O 1
ATOM 3370 N N . ALA A 1 752 ? 152.181 187.030 179.039 1.00 44.51 752 ALA A N 1
ATOM 3371 C CA . ALA A 1 752 ? 152.158 188.282 179.787 1.00 44.51 752 ALA A CA 1
ATOM 3372 C C . ALA A 1 752 ? 152.082 188.031 181.286 1.00 44.51 752 ALA A C 1
ATOM 3373 O O . ALA A 1 752 ? 152.694 188.761 182.075 1.00 44.51 752 ALA A O 1
ATOM 3375 N N . LEU A 1 753 ? 151.339 187.005 181.700 1.00 45.40 753 LEU A N 1
ATOM 3376 C CA . LEU A 1 753 ? 151.269 186.689 183.123 1.00 45.40 753 LEU A CA 1
ATOM 3377 C C . LEU A 1 753 ? 152.625 186.232 183.650 1.00 45.40 753 LEU A C 1
ATOM 3378 O O . LEU A 1 753 ? 153.104 186.733 184.677 1.00 45.40 753 LEU A O 1
ATOM 3383 N N . TRP A 1 754 ? 153.266 185.286 182.954 1.00 44.07 754 TRP A N 1
ATOM 3384 C CA . TRP A 1 754 ? 154.606 184.866 183.356 1.00 44.07 754 TRP A CA 1
ATOM 3385 C C . TRP A 1 754 ? 155.568 186.046 183.383 1.00 44.07 754 TRP A C 1
ATOM 3386 O O . TRP A 1 754 ? 156.455 186.118 184.242 1.00 44.07 754 TRP A O 1
ATOM 3397 N N . LYS A 1 755 ? 155.403 186.988 182.456 1.00 45.16 755 LYS A N 1
ATOM 3398 C CA . LYS A 1 755 ? 156.331 188.108 182.364 1.00 45.16 755 LYS A CA 1
ATOM 3399 C C . LYS A 1 755 ? 156.157 189.066 183.533 1.00 45.16 755 LYS A C 1
ATOM 3400 O O . LYS A 1 755 ? 157.140 189.495 184.145 1.00 45.16 755 LYS A O 1
ATOM 3406 N N . GLU A 1 756 ? 154.913 189.421 183.856 1.00 47.04 756 GLU A N 1
ATOM 3407 C CA . GLU A 1 756 ? 154.684 190.255 185.031 1.00 47.04 756 GLU A CA 1
ATOM 3408 C C . GLU A 1 756 ? 155.090 189.540 186.310 1.00 47.04 756 GLU A C 1
ATOM 3409 O O . GLU A 1 756 ? 155.400 190.193 187.311 1.00 47.04 756 GLU A O 1
ATOM 3415 N N . LEU A 1 757 ? 155.093 188.208 186.303 1.00 45.75 757 LEU A N 1
ATOM 3416 C CA . LEU A 1 757 ? 155.540 187.476 187.483 1.00 45.75 757 LEU A CA 1
ATOM 3417 C C . LEU A 1 757 ? 157.055 187.541 187.637 1.00 45.75 757 LEU A C 1
ATOM 3418 O O . LEU A 1 757 ? 157.566 187.783 188.735 1.00 45.75 757 LEU A O 1
ATOM 3423 N N . LEU A 1 758 ? 157.793 187.328 186.545 1.00 45.57 758 LEU A N 1
ATOM 3424 C CA . LEU A 1 758 ? 159.231 187.102 186.625 1.00 45.57 758 LEU A CA 1
ATOM 3425 C C . LEU A 1 758 ? 160.084 188.323 186.297 1.00 45.57 758 LEU A C 1
ATOM 3426 O O . LEU A 1 758 ? 161.301 188.271 186.495 1.00 45.57 758 LEU A O 1
ATOM 3431 N N . THR A 1 759 ? 159.498 189.410 185.804 1.00 49.71 759 THR A N 1
ATOM 3432 C CA . THR A 1 759 ? 160.298 190.557 185.392 1.00 49.71 759 THR A CA 1
ATOM 3433 C C . THR A 1 759 ? 160.583 191.526 186.533 1.00 49.71 759 THR A C 1
ATOM 3434 O O . THR A 1 759 ? 161.468 192.378 186.401 1.00 49.71 759 THR A O 1
ATOM 3438 N N . LYS A 1 760 ? 159.865 191.413 187.653 1.00 51.92 760 LYS A N 1
ATOM 3439 C CA . LYS A 1 760 ? 160.012 192.380 188.735 1.00 51.92 760 LYS A CA 1
ATOM 3440 C C . LYS A 1 760 ? 161.389 192.334 189.381 1.00 51.92 760 LYS A C 1
ATOM 3441 O O . LYS A 1 760 ? 161.788 193.307 190.029 1.00 51.92 760 LYS A O 1
ATOM 3447 N N . GLY A 1 761 ? 162.123 191.233 189.226 1.00 53.57 761 GLY A N 1
ATOM 3448 C CA . GLY A 1 761 ? 163.409 191.075 189.866 1.00 53.57 761 GLY A CA 1
ATOM 3449 C C . GLY A 1 761 ? 163.352 190.602 191.301 1.00 53.57 761 GLY A C 1
ATOM 3450 O O . GLY A 1 761 ? 164.323 190.005 191.781 1.00 53.57 761 GLY A O 1
ATOM 3451 N N . GLN A 1 762 ? 162.250 190.845 192.002 1.00 54.14 762 GLN A N 1
ATOM 3452 C CA . GLN A 1 762 ? 162.084 190.329 193.347 1.00 54.14 762 GLN A CA 1
ATOM 3453 C C . GLN A 1 762 ? 161.892 188.817 193.301 1.00 54.14 762 GLN A C 1
ATOM 3454 O O . GLN A 1 762 ? 161.794 188.204 192.236 1.00 54.14 762 GLN A O 1
ATOM 3460 N N . ALA A 1 763 ? 161.839 188.208 194.478 1.00 54.70 763 ALA A N 1
ATOM 3461 C CA . ALA A 1 763 ? 161.619 186.778 194.554 1.00 54.70 763 ALA A CA 1
ATOM 3462 C C . ALA A 1 763 ? 160.216 186.443 194.054 1.00 54.70 763 ALA A C 1
ATOM 3463 O O . ALA A 1 763 ? 159.272 187.210 194.264 1.00 54.70 763 ALA A O 1
ATOM 3465 N N . PRO A 1 764 ? 160.054 185.309 193.387 1.00 52.93 764 PRO A N 1
ATOM 3466 C CA . PRO A 1 764 ? 158.750 184.976 192.803 1.00 52.93 764 PRO A CA 1
ATOM 3467 C C . PRO A 1 764 ? 157.701 184.623 193.845 1.00 52.93 764 PRO A C 1
ATOM 3468 O O . PRO A 1 764 ? 156.578 185.133 193.797 1.00 52.93 764 PRO A O 1
ATOM 3472 N N . ALA A 1 765 ? 158.060 183.750 194.785 1.00 52.31 765 ALA A N 1
ATOM 3473 C CA . ALA A 1 765 ? 157.148 183.254 195.814 1.00 52.31 765 ALA A CA 1
ATOM 3474 C C . ALA A 1 765 ? 155.950 182.541 195.185 1.00 52.31 765 ALA A C 1
ATOM 3475 O O . ALA A 1 765 ? 154.794 182.921 195.363 1.00 52.31 765 ALA A O 1
ATOM 3477 N N . VAL A 1 766 ? 156.258 181.487 194.434 1.00 50.38 766 VAL A N 1
ATOM 3478 C CA . VAL A 1 766 ? 155.246 180.621 193.845 1.00 50.38 766 VAL A CA 1
ATOM 3479 C C . VAL A 1 766 ? 155.372 179.253 194.493 1.00 50.38 766 VAL A C 1
ATOM 3480 O O . VAL A 1 766 ? 156.275 179.028 195.305 1.00 50.38 766 VAL A O 1
ATOM 3484 N N . ARG A 1 767 ? 154.473 178.332 194.152 1.00 55.80 767 ARG A N 1
ATOM 3485 C CA . ARG A 1 767 ? 154.523 177.008 194.757 1.00 55.80 767 ARG A CA 1
ATOM 3486 C C . ARG A 1 767 ? 155.806 176.291 194.362 1.00 55.80 767 ARG A C 1
ATOM 3487 O O . ARG A 1 767 ? 156.737 176.190 195.168 1.00 55.80 767 ARG A O 1
ATOM 3495 N N . CYS A 1 768 ? 155.867 175.791 193.131 1.00 53.96 768 CYS A N 1
ATOM 3496 C CA . CYS A 1 768 ? 157.071 175.168 192.592 1.00 53.96 768 CYS A CA 1
ATOM 3497 C C . CYS A 1 768 ? 157.556 176.018 191.430 1.00 53.96 768 CYS A C 1
ATOM 3498 O O . CYS A 1 768 ? 156.888 176.101 190.394 1.00 53.96 768 CYS A O 1
ATOM 3501 N N . LEU A 1 769 ? 158.712 176.659 191.605 1.00 50.43 769 LEU A N 1
ATOM 3502 C CA . LEU A 1 769 ? 159.308 177.397 190.501 1.00 50.43 769 LEU A CA 1
ATOM 3503 C C . LEU A 1 769 ? 159.763 176.452 189.399 1.00 50.43 769 LEU A C 1
ATOM 3504 O O . LEU A 1 769 ? 159.839 176.852 188.232 1.00 50.43 769 LEU A O 1
ATOM 3509 N N . GLN A 1 770 ? 160.064 175.200 189.749 1.00 55.60 770 GLN A N 1
ATOM 3510 C CA . GLN A 1 770 ? 160.366 174.201 188.732 1.00 55.60 770 GLN A CA 1
ATOM 3511 C C . GLN A 1 770 ? 159.196 174.020 187.778 1.00 55.60 770 GLN A C 1
ATOM 3512 O O . GLN A 1 770 ? 159.389 173.799 186.575 1.00 55.60 770 GLN A O 1
ATOM 3518 N N . GLN A 1 771 ? 157.970 174.103 188.297 1.00 52.26 771 GLN A N 1
ATOM 3519 C CA . GLN A 1 771 ? 156.799 173.992 187.437 1.00 52.26 771 GLN A CA 1
ATOM 3520 C C . GLN A 1 771 ? 156.694 175.189 186.505 1.00 52.26 771 GLN A C 1
ATOM 3521 O O . GLN A 1 771 ? 156.316 175.040 185.338 1.00 52.26 771 GLN A O 1
ATOM 3527 N N . THR A 1 772 ? 157.040 176.380 186.993 1.00 47.04 772 THR A N 1
ATOM 3528 C CA . THR A 1 772 ? 157.093 177.543 186.118 1.00 47.04 772 THR A CA 1
ATOM 3529 C C . THR A 1 772 ? 158.135 177.355 185.024 1.00 47.04 772 THR A C 1
ATOM 3530 O O . THR A 1 772 ? 157.902 177.715 183.864 1.00 47.04 772 THR A O 1
ATOM 3534 N N . ALA A 1 773 ? 159.276 176.756 185.366 1.00 46.92 773 ALA A N 1
ATOM 3535 C CA . ALA A 1 773 ? 160.310 176.506 184.367 1.00 46.92 773 ALA A CA 1
ATOM 3536 C C . ALA A 1 773 ? 159.824 175.528 183.302 1.00 46.92 773 ALA A C 1
ATOM 3537 O O . ALA A 1 773 ? 160.002 175.759 182.098 1.00 46.92 773 ALA A O 1
ATOM 3539 N N . ALA A 1 774 ? 159.207 174.425 183.728 1.00 44.84 774 ALA A N 1
ATOM 3540 C CA . ALA A 1 774 ? 158.714 173.445 182.766 1.00 44.84 774 ALA A CA 1
ATOM 3541 C C . ALA A 1 774 ? 157.613 174.030 181.887 1.00 44.84 774 ALA A C 1
ATOM 3542 O O . ALA A 1 774 ? 157.566 173.767 180.677 1.00 44.84 774 ALA A O 1
ATOM 3544 N N . SER A 1 775 ? 156.730 174.840 182.471 1.00 43.76 775 SER A N 1
ATOM 3545 C CA . SER A 1 775 ? 155.668 175.449 181.684 1.00 43.76 775 SER A CA 1
ATOM 3546 C C . SER A 1 775 ? 156.228 176.456 180.693 1.00 43.76 775 SER A C 1
ATOM 3547 O O . SER A 1 775 ? 155.729 176.566 179.569 1.00 43.76 775 SER A O 1
ATOM 3550 N N . LEU A 1 776 ? 157.266 177.196 181.083 1.00 42.43 776 LEU A N 1
ATOM 3551 C CA . LEU A 1 776 ? 157.899 178.108 180.140 1.00 42.43 776 LEU A CA 1
ATOM 3552 C C . LEU A 1 776 ? 158.570 177.344 179.005 1.00 42.43 776 LEU A C 1
ATOM 3553 O O . LEU A 1 776 ? 158.549 177.788 177.854 1.00 42.43 776 LEU A O 1
ATOM 3558 N N . GLN A 1 777 ? 159.170 176.193 179.306 1.00 43.42 777 GLN A N 1
ATOM 3559 C CA . GLN A 1 777 ? 159.739 175.369 178.243 1.00 43.42 777 GLN A CA 1
ATOM 3560 C C . GLN A 1 777 ? 158.664 174.930 177.257 1.00 43.42 777 GLN A C 1
ATOM 3561 O O . GLN A 1 777 ? 158.835 175.044 176.033 1.00 43.42 777 GLN A O 1
ATOM 3567 N N . ILE A 1 778 ? 157.542 174.426 177.775 1.00 42.04 778 ILE A N 1
ATOM 3568 C CA . ILE A 1 778 ? 156.450 173.998 176.903 1.00 42.04 778 ILE A CA 1
ATOM 3569 C C . ILE A 1 778 ? 155.917 175.175 176.095 1.00 42.04 778 ILE A C 1
ATOM 3570 O O . ILE A 1 778 ? 155.548 175.027 174.924 1.00 42.04 778 ILE A O 1
ATOM 3575 N N . LEU A 1 779 ? 155.878 176.362 176.699 1.00 40.09 779 LEU A N 1
ATOM 3576 C CA . LEU A 1 779 ? 155.343 177.523 176.000 1.00 40.09 779 LEU A CA 1
ATOM 3577 C C . LEU A 1 779 ? 156.273 177.973 174.884 1.00 40.09 779 LEU A C 1
ATOM 3578 O O . LEU A 1 779 ? 155.812 178.357 173.804 1.00 40.09 779 LEU A O 1
ATOM 3583 N N . ALA A 1 780 ? 157.586 177.925 175.118 1.00 41.91 780 ALA A N 1
ATOM 3584 C CA . ALA A 1 780 ? 158.536 178.222 174.050 1.00 41.91 780 ALA A CA 1
ATOM 3585 C C . ALA A 1 780 ? 158.414 177.215 172.914 1.00 41.91 780 ALA A C 1
ATOM 3586 O O . ALA A 1 780 ? 158.451 177.589 171.734 1.00 41.91 780 ALA A O 1
ATOM 3588 N N . ALA A 1 781 ? 158.283 175.928 173.259 1.00 41.68 781 ALA A N 1
ATOM 3589 C CA . ALA A 1 781 ? 158.125 174.871 172.232 1.00 41.68 781 ALA A CA 1
ATOM 3590 C C . ALA A 1 781 ? 156.835 175.116 171.441 1.00 41.68 781 ALA A C 1
ATOM 3591 O O . ALA A 1 781 ? 156.883 175.038 170.198 1.00 41.68 781 ALA A O 1
ATOM 3593 N N . LEU A 1 782 ? 155.734 175.416 172.138 1.00 41.03 782 LEU A N 1
ATOM 3594 C CA . LEU A 1 782 ? 154.430 175.631 171.455 1.00 41.03 782 LEU A CA 1
ATOM 3595 C C . LEU A 1 782 ? 154.530 176.837 170.514 1.00 41.03 782 LEU A C 1
ATOM 3596 O O . LEU A 1 782 ? 154.080 176.716 169.365 1.00 41.03 782 LEU A O 1
ATOM 3601 N N . TYR A 1 783 ? 155.154 177.929 170.969 1.00 40.90 783 TYR A N 1
ATOM 3602 C CA . TYR A 1 783 ? 155.290 179.145 170.125 1.00 40.90 783 TYR A CA 1
ATOM 3603 C C . TYR A 1 783 ? 156.120 178.803 168.886 1.00 40.90 783 TYR A C 1
ATOM 3604 O O . TYR A 1 783 ? 155.735 179.218 167.775 1.00 40.90 783 TYR A O 1
ATOM 3613 N N . GLN A 1 784 ? 157.200 178.038 169.071 1.00 44.73 784 GLN A N 1
ATOM 3614 C CA . GLN A 1 784 ? 158.044 177.613 167.924 1.00 44.73 784 GLN A CA 1
ATOM 3615 C C . GLN A 1 784 ? 157.172 176.844 166.928 1.00 44.73 784 GLN A C 1
ATOM 3616 O O . GLN A 1 784 ? 157.384 177.020 165.713 1.00 44.73 784 GLN A O 1
ATOM 3622 N N . LEU A 1 785 ? 156.200 176.064 167.417 1.00 40.09 785 LEU A N 1
ATOM 3623 C CA . LEU A 1 785 ? 155.396 175.243 166.516 1.00 40.09 785 LEU A CA 1
ATOM 3624 C C . LEU A 1 785 ? 154.341 176.063 165.784 1.00 40.09 785 LEU A C 1
ATOM 3625 O O . LEU A 1 785 ? 154.073 175.817 164.604 1.00 40.09 785 LEU A O 1
ATOM 3630 N N . VAL A 1 786 ? 153.741 177.042 166.454 1.00 42.01 786 VAL A N 1
ATOM 3631 C CA . VAL A 1 786 ? 152.720 177.895 165.856 1.00 42.01 786 VAL A CA 1
ATOM 3632 C C . VAL A 1 786 ? 153.398 178.922 164.957 1.00 42.01 786 VAL A C 1
ATOM 3633 O O . VAL A 1 786 ? 152.740 179.788 164.372 1.00 42.01 786 VAL A O 1
ATOM 3637 N N . ALA A 1 787 ? 154.721 178.827 164.843 1.00 42.13 787 ALA A N 1
ATOM 3638 C CA . ALA A 1 787 ? 155.517 179.729 164.013 1.00 42.13 787 ALA A CA 1
ATOM 3639 C C . ALA A 1 787 ? 155.413 181.168 164.511 1.00 42.13 787 ALA A C 1
ATOM 3640 O O . ALA A 1 787 ? 155.099 182.091 163.760 1.00 42.13 787 ALA A O 1
ATOM 3642 N N . LYS A 1 788 ? 155.687 181.352 165.803 1.00 44.90 788 LYS A N 1
ATOM 3643 C CA . LYS A 1 788 ? 155.817 182.668 166.424 1.00 44.90 788 LYS A CA 1
ATOM 3644 C C . LYS A 1 788 ? 157.176 182.699 167.114 1.00 44.90 788 LYS A C 1
ATOM 3645 O O . LYS A 1 788 ? 157.275 182.457 168.326 1.00 44.90 788 LYS A O 1
ATOM 3651 N N . PRO A 1 789 ? 158.247 182.994 166.374 1.00 44.41 789 PRO A N 1
ATOM 3652 C CA . PRO A 1 789 ? 159.599 182.806 166.915 1.00 44.41 789 PRO A CA 1
ATOM 3653 C C . PRO A 1 789 ? 160.007 183.871 167.917 1.00 44.41 789 PRO A C 1
ATOM 3654 O O . PRO A 1 789 ? 160.749 183.585 168.862 1.00 44.41 789 PRO A O 1
ATOM 3658 N N . MET A 1 790 ? 159.537 185.102 167.726 1.00 45.72 790 MET A N 1
ATOM 3659 C CA . MET A 1 790 ? 159.901 186.176 168.643 1.00 45.72 790 MET A CA 1
ATOM 3660 C C . MET A 1 790 ? 159.284 185.960 170.022 1.00 45.72 790 MET A C 1
ATOM 3661 O O . MET A 1 790 ? 159.913 186.246 171.051 1.00 45.72 790 MET A O 1
ATOM 3666 N N . GLN A 1 791 ? 158.057 185.442 170.064 1.00 43.57 791 GLN A N 1
ATOM 3667 C CA . GLN A 1 791 ? 157.444 185.121 171.345 1.00 43.57 791 GLN A CA 1
ATOM 3668 C C . GLN A 1 791 ? 158.198 183.998 172.040 1.00 43.57 791 GLN A C 1
ATOM 3669 O O . GLN A 1 791 ? 158.386 184.030 173.262 1.00 43.57 791 GLN A O 1
ATOM 3675 N N . ALA A 1 792 ? 158.629 182.990 171.280 1.00 42.60 792 ALA A N 1
ATOM 3676 C CA . ALA A 1 792 ? 159.458 181.940 171.860 1.00 42.60 792 ALA A CA 1
ATOM 3677 C C . ALA A 1 792 ? 160.761 182.511 172.395 1.00 42.60 792 ALA A C 1
ATOM 3678 O O . ALA A 1 792 ? 161.276 182.051 173.418 1.00 42.60 792 ALA A O 1
ATOM 3680 N N . LEU A 1 793 ? 161.303 183.523 171.719 1.00 44.31 793 LEU A N 1
ATOM 3681 C CA . LEU A 1 793 ? 162.509 184.190 172.197 1.00 44.31 793 LEU A CA 1
ATOM 3682 C C . LEU A 1 793 ? 162.274 184.848 173.551 1.00 44.31 793 LEU A C 1
ATOM 3683 O O . LEU A 1 793 ? 163.088 184.713 174.473 1.00 44.31 793 LEU A O 1
ATOM 3688 N N . GLU A 1 794 ? 161.169 185.584 173.681 1.00 44.22 794 GLU A N 1
ATOM 3689 C CA . GLU A 1 794 ? 160.846 186.205 174.968 1.00 44.22 794 GLU A CA 1
ATOM 3690 C C . GLU A 1 794 ? 160.649 185.157 176.056 1.00 44.22 794 GLU A C 1
ATOM 3691 O O . GLU A 1 794 ? 161.105 185.329 177.196 1.00 44.22 794 GLU A O 1
ATOM 3697 N N . VAL A 1 795 ? 159.962 184.065 175.723 1.00 42.19 795 VAL A N 1
ATOM 3698 C CA . VAL A 1 795 ? 159.736 183.000 176.691 1.00 42.19 795 VAL A CA 1
ATOM 3699 C C . VAL A 1 795 ? 161.059 182.389 177.132 1.00 42.19 795 VAL A C 1
ATOM 3700 O O . VAL A 1 795 ? 161.249 182.068 178.311 1.00 42.19 795 VAL A O 1
ATOM 3704 N N . LEU A 1 796 ? 161.999 182.226 176.198 1.00 42.72 796 LEU A N 1
ATOM 3705 C CA . LEU A 1 796 ? 163.301 181.675 176.553 1.00 42.72 796 LEU A CA 1
ATOM 3706 C C . LEU A 1 796 ? 164.108 182.645 177.405 1.00 42.72 796 LEU A C 1
ATOM 3707 O O . LEU A 1 796 ? 164.862 182.215 178.284 1.00 42.72 796 LEU A O 1
ATOM 3712 N N . LEU A 1 797 ? 163.961 183.949 177.169 1.00 43.17 797 LEU A N 1
ATOM 3713 C CA . LEU A 1 797 ? 164.591 184.925 178.056 1.00 43.17 797 LEU A CA 1
ATOM 3714 C C . LEU A 1 797 ? 164.055 184.800 179.475 1.00 43.17 797 LEU A C 1
ATOM 3715 O O . LEU A 1 797 ? 164.822 184.823 180.446 1.00 43.17 797 LEU A O 1
ATOM 3720 N N . LEU A 1 798 ? 162.735 184.673 179.618 1.00 42.63 798 LEU A N 1
ATOM 3721 C CA . LEU A 1 798 ? 162.173 184.489 180.953 1.00 42.63 798 LEU A CA 1
ATOM 3722 C C . LEU A 1 798 ? 162.611 183.168 181.573 1.00 42.63 798 LEU A C 1
ATOM 3723 O O . LEU A 1 798 ? 162.808 183.092 182.791 1.00 42.63 798 LEU A O 1
ATOM 3728 N N . LEU A 1 799 ? 162.766 182.123 180.761 1.00 43.38 799 LEU A N 1
ATOM 3729 C CA . LEU A 1 799 ? 163.255 180.852 181.282 1.00 43.38 799 LEU A CA 1
ATOM 3730 C C . LEU A 1 799 ? 164.692 180.972 181.766 1.00 43.38 799 LEU A C 1
ATOM 3731 O O . LEU A 1 799 ? 165.072 180.347 182.762 1.00 43.38 799 LEU A O 1
ATOM 3736 N N . ARG A 1 800 ? 165.504 181.777 181.082 1.00 47.36 800 ARG A N 1
ATOM 3737 C CA . ARG A 1 800 ? 166.863 182.025 181.551 1.00 47.36 800 ARG A CA 1
ATOM 3738 C C . ARG A 1 800 ? 166.861 182.832 182.842 1.00 47.36 800 ARG A C 1
ATOM 3739 O O . ARG A 1 800 ? 167.680 182.586 183.734 1.00 47.36 800 ARG A O 1
ATOM 3747 N N . ILE A 1 801 ? 165.950 183.801 182.956 1.00 43.61 801 ILE A N 1
ATOM 3748 C CA . ILE A 1 801 ? 165.815 184.560 184.200 1.00 43.61 801 ILE A CA 1
ATOM 3749 C C . ILE A 1 801 ? 165.476 183.629 185.357 1.00 43.61 801 ILE A C 1
ATOM 3750 O O . ILE A 1 801 ? 166.101 183.676 186.422 1.00 43.61 801 ILE A O 1
ATOM 3755 N N . VAL A 1 802 ? 164.477 182.770 185.164 1.00 44.88 802 VAL A N 1
ATOM 3756 C CA . VAL A 1 802 ? 164.057 181.860 186.225 1.00 44.88 802 VAL A CA 1
ATOM 3757 C C . VAL A 1 802 ? 165.148 180.839 186.529 1.00 44.88 802 VAL A C 1
ATOM 3758 O O . VAL A 1 802 ? 165.309 180.407 187.677 1.00 44.88 802 VAL A O 1
ATOM 3762 N N . SER A 1 803 ? 165.921 180.445 185.516 1.00 47.22 803 SER A N 1
ATOM 3763 C CA . SER A 1 803 ? 166.922 179.400 185.710 1.00 47.22 803 SER A CA 1
ATOM 3764 C C . SER A 1 803 ? 168.092 179.883 186.555 1.00 47.22 803 SER A C 1
ATOM 3765 O O . SER A 1 803 ? 168.706 179.087 187.271 1.00 47.22 803 SER A O 1
ATOM 3768 N N . GLU A 1 804 ? 168.432 181.170 186.466 1.00 51.80 804 GLU A N 1
ATOM 3769 C CA . GLU A 1 804 ? 169.429 181.733 187.368 1.00 51.80 804 GLU A CA 1
ATOM 3770 C C . GLU A 1 804 ? 168.881 181.846 188.783 1.00 51.80 804 GLU A C 1
ATOM 3771 O O . GLU A 1 804 ? 169.609 181.632 189.758 1.00 51.80 804 GLU A O 1
ATOM 3777 N N . ARG A 1 805 ? 167.596 182.183 188.910 1.00 49.41 805 ARG A N 1
ATOM 3778 C CA . ARG A 1 805 ? 166.958 182.292 190.216 1.00 49.41 805 ARG A CA 1
ATOM 3779 C C . ARG A 1 805 ? 166.905 180.960 190.951 1.00 49.41 805 ARG A C 1
ATOM 3780 O O . ARG A 1 805 ? 166.770 180.948 192.178 1.00 49.41 805 ARG A O 1
ATOM 3788 N N . LEU A 1 806 ? 167.012 179.845 190.236 1.00 50.31 806 LEU A N 1
ATOM 3789 C CA . LEU A 1 806 ? 166.877 178.522 190.824 1.00 50.31 806 LEU A CA 1
ATOM 3790 C C . LEU A 1 806 ? 168.204 177.785 190.939 1.00 50.31 806 LEU A C 1
ATOM 3791 O O . LEU A 1 806 ? 168.231 176.662 191.453 1.00 50.31 806 LEU A O 1
ATOM 3796 N N . LYS A 1 807 ? 169.303 178.387 190.480 1.00 54.11 807 LYS A N 1
ATOM 3797 C CA . LYS A 1 807 ? 170.633 177.777 190.535 1.00 54.11 807 LYS A CA 1
ATOM 3798 C C . LYS A 1 807 ? 170.651 176.424 189.825 1.00 54.11 807 LYS A C 1
ATOM 3799 O O . LYS A 1 807 ? 171.151 175.426 190.348 1.00 54.11 807 LYS A O 1
ATOM 3805 N N . ASP A 1 808 ? 170.088 176.397 188.621 1.00 53.96 808 ASP A N 1
ATOM 3806 C CA . ASP A 1 808 ? 170.128 175.227 187.745 1.00 53.96 808 ASP A CA 1
ATOM 3807 C C . ASP A 1 808 ? 170.811 175.667 186.456 1.00 53.96 808 ASP A C 1
ATOM 3808 O O . ASP A 1 808 ? 170.182 176.285 185.593 1.00 53.96 808 ASP A O 1
ATOM 3813 N N . HIS A 1 809 ? 172.101 175.354 186.331 1.00 51.73 809 HIS A N 1
ATOM 3814 C CA . HIS A 1 809 ? 172.874 175.822 185.192 1.00 51.73 809 HIS A CA 1
ATOM 3815 C C . HIS A 1 809 ? 172.667 174.970 183.951 1.00 51.73 809 HIS A C 1
ATOM 3816 O O . HIS A 1 809 ? 172.929 175.446 182.841 1.00 51.73 809 HIS A O 1
ATOM 3823 N N . SER A 1 810 ? 172.200 173.732 184.111 1.00 49.43 810 SER A N 1
ATOM 3824 C CA . SER A 1 810 ? 171.768 172.951 182.959 1.00 49.43 810 SER A CA 1
ATOM 3825 C C . SER A 1 810 ? 170.700 173.698 182.172 1.00 49.43 810 SER A C 1
ATOM 3826 O O . SER A 1 810 ? 170.791 173.834 180.947 1.00 49.43 810 SER A O 1
ATOM 3829 N N . LYS A 1 811 ? 169.688 174.216 182.871 1.00 47.96 811 LYS A N 1
ATOM 3830 C CA . LYS A 1 811 ? 168.604 174.907 182.189 1.00 47.96 811 LYS A CA 1
ATOM 3831 C C . LYS A 1 811 ? 169.043 176.256 181.648 1.00 47.96 811 LYS A C 1
ATOM 3832 O O . LYS A 1 811 ? 168.569 176.671 180.589 1.00 47.96 811 LYS A O 1
ATOM 3838 N N . ALA A 1 812 ? 169.941 176.953 182.341 1.00 45.61 812 ALA A N 1
ATOM 3839 C CA . ALA A 1 812 ? 170.439 178.214 181.806 1.00 45.61 812 ALA A CA 1
ATOM 3840 C C . ALA A 1 812 ? 171.226 177.987 180.522 1.00 45.61 812 ALA A C 1
ATOM 3841 O O . ALA A 1 812 ? 171.060 178.723 179.539 1.00 45.61 812 ALA A O 1
ATOM 3843 N N . ALA A 1 813 ? 172.073 176.957 180.506 1.00 46.55 813 ALA A N 1
ATOM 3844 C CA . ALA A 1 813 ? 172.820 176.631 179.299 1.00 46.55 813 ALA A CA 1
ATOM 3845 C C . ALA A 1 813 ? 171.889 176.216 178.170 1.00 46.55 813 ALA A C 1
ATOM 3846 O O . ALA A 1 813 ? 172.078 176.628 177.020 1.00 46.55 813 ALA A O 1
ATOM 3848 N N . GLY A 1 814 ? 170.880 175.398 178.475 1.00 44.62 814 GLY A N 1
ATOM 3849 C CA . GLY A 1 814 ? 169.925 175.012 177.450 1.00 44.62 814 GLY A CA 1
ATOM 3850 C C . GLY A 1 814 ? 169.151 176.193 176.897 1.00 44.62 814 GLY A C 1
ATOM 3851 O O . GLY A 1 814 ? 168.921 176.287 175.689 1.00 44.62 814 GLY A O 1
ATOM 3852 N N . SER A 1 815 ? 168.751 177.117 177.769 1.00 44.66 815 SER A N 1
ATOM 3853 C CA . SER A 1 815 ? 168.020 178.293 177.318 1.00 44.66 815 SER A CA 1
ATOM 3854 C C . SER A 1 815 ? 168.889 179.167 176.429 1.00 44.66 815 SER A C 1
ATOM 3855 O O . SER A 1 815 ? 168.416 179.695 175.417 1.00 44.66 815 SER A O 1
ATOM 3858 N N . SER A 1 816 ? 170.165 179.331 176.787 1.00 44.93 816 SER A N 1
ATOM 3859 C CA . SER A 1 816 ? 171.053 180.122 175.942 1.00 44.93 816 SER A CA 1
ATOM 3860 C C . SER A 1 816 ? 171.295 179.437 174.602 1.00 44.93 816 SER A C 1
ATOM 3861 O O . SER A 1 816 ? 171.328 180.100 173.560 1.00 44.93 816 SER A O 1
ATOM 3864 N N . CYS A 1 817 ? 171.462 178.112 174.609 1.00 44.55 817 CYS A N 1
ATOM 3865 C CA . CYS A 1 817 ? 171.612 177.376 173.358 1.00 44.55 817 CYS A CA 1
ATOM 3866 C C . CYS A 1 817 ? 170.395 177.556 172.464 1.00 44.55 817 CYS A C 1
ATOM 3867 O O . CYS A 1 817 ? 170.527 177.745 171.249 1.00 44.55 817 CYS A O 1
ATOM 3870 N N . HIS A 1 818 ? 169.198 177.511 173.050 1.00 41.89 818 HIS A N 1
ATOM 3871 C CA . HIS A 1 818 ? 167.988 177.680 172.254 1.00 41.89 818 HIS A CA 1
ATOM 3872 C C . HIS A 1 818 ? 167.863 179.100 171.728 1.00 41.89 818 HIS A C 1
ATOM 3873 O O . HIS A 1 818 ? 167.467 179.304 170.576 1.00 41.89 818 HIS A O 1
ATOM 3880 N N . ILE A 1 819 ? 168.179 180.096 172.554 1.00 43.25 819 ILE A N 1
ATOM 3881 C CA . ILE A 1 819 ? 168.152 181.477 172.086 1.00 43.25 819 ILE A CA 1
ATOM 3882 C C . ILE A 1 819 ? 169.121 181.662 170.926 1.00 43.25 819 ILE A C 1
ATOM 3883 O O . ILE A 1 819 ? 168.815 182.349 169.945 1.00 43.25 819 ILE A O 1
ATOM 3888 N N . THR A 1 820 ? 170.294 181.030 171.005 1.00 44.96 820 THR A N 1
ATOM 3889 C CA . THR A 1 820 ? 171.276 181.156 169.931 1.00 44.96 820 THR A CA 1
ATOM 3890 C C . THR A 1 820 ? 170.795 180.474 168.656 1.00 44.96 820 THR A C 1
ATOM 3891 O O . THR A 1 820 ? 170.944 181.023 167.558 1.00 44.96 820 THR A O 1
ATOM 3895 N N . GLN A 1 821 ? 170.215 179.279 168.780 1.00 42.91 821 GLN A N 1
ATOM 3896 C CA . GLN A 1 821 ? 169.705 178.578 167.606 1.00 42.91 821 GLN A CA 1
ATOM 3897 C C . GLN A 1 821 ? 168.572 179.354 166.949 1.00 42.91 821 GLN A C 1
ATOM 3898 O O . GLN A 1 821 ? 168.474 179.408 165.716 1.00 42.91 821 GLN A O 1
ATOM 3904 N N . LEU A 1 822 ? 167.723 179.984 167.756 1.00 43.78 822 LEU A N 1
ATOM 3905 C CA . LEU A 1 822 ? 166.609 180.745 167.214 1.00 43.78 822 LEU A CA 1
ATOM 3906 C C . LEU A 1 822 ? 167.069 182.061 166.608 1.00 43.78 822 LEU A C 1
ATOM 3907 O O . LEU A 1 822 ? 166.459 182.545 165.648 1.00 43.78 822 LEU A O 1
ATOM 3912 N N . LEU A 1 823 ? 168.136 182.656 167.143 1.00 44.26 823 LEU A N 1
ATOM 3913 C CA . LEU A 1 823 ? 168.681 183.868 166.543 1.00 44.26 823 LEU A CA 1
ATOM 3914 C C . LEU A 1 823 ? 169.422 183.568 165.247 1.00 44.26 823 LEU A C 1
ATOM 3915 O O . LEU A 1 823 ? 169.431 184.400 164.335 1.00 44.26 823 LEU A O 1
ATOM 3920 N N . LEU A 1 824 ? 170.048 182.394 165.147 1.00 45.33 824 LEU A N 1
ATOM 3921 C CA . LEU A 1 824 ? 170.684 181.992 163.899 1.00 45.33 824 LEU A CA 1
ATOM 3922 C C . LEU A 1 824 ? 169.664 181.582 162.847 1.00 45.33 824 LEU A C 1
ATOM 3923 O O . LEU A 1 824 ? 169.911 181.769 161.651 1.00 45.33 824 LEU A O 1
ATOM 3928 N N . THR A 1 825 ? 168.532 181.008 163.262 1.00 45.77 825 THR A N 1
ATOM 3929 C CA . THR A 1 825 ? 167.460 180.742 162.310 1.00 45.77 825 THR A CA 1
ATOM 3930 C C . THR A 1 825 ? 166.951 182.033 161.690 1.00 45.77 825 THR A C 1
ATOM 3931 O O . THR A 1 825 ? 166.582 182.056 160.511 1.00 45.77 825 THR A O 1
ATOM 3935 N N . LEU A 1 826 ? 166.950 183.119 162.451 1.00 46.52 826 LEU A N 1
ATOM 3936 C CA . LEU A 1 826 ? 166.661 184.432 161.901 1.00 46.52 826 LEU A CA 1
ATOM 3937 C C . LEU A 1 826 ? 167.943 185.012 161.308 1.00 46.52 826 LEU A C 1
ATOM 3938 O O . LEU A 1 826 ? 168.945 184.317 161.128 1.00 46.52 826 LEU A O 1
ATOM 3943 N N . GLY A 1 827 ? 167.926 186.305 160.995 1.00 53.49 827 GLY A N 1
ATOM 3944 C CA . GLY A 1 827 ? 169.054 186.891 160.289 1.00 53.49 827 GLY A CA 1
ATOM 3945 C C . GLY A 1 827 ? 170.265 187.119 161.173 1.00 53.49 827 GLY A C 1
ATOM 3946 O O . GLY A 1 827 ? 171.376 186.704 160.837 1.00 53.49 827 GLY A O 1
ATOM 3947 N N . CYS A 1 828 ? 170.066 187.762 162.314 1.00 56.77 828 CYS A N 1
ATOM 3948 C CA . CYS A 1 828 ? 171.148 188.319 163.127 1.00 56.77 828 CYS A CA 1
ATOM 3949 C C . CYS A 1 828 ? 172.060 187.250 163.719 1.00 56.77 828 CYS A C 1
ATOM 3950 O O . CYS A 1 828 ? 171.618 186.499 164.598 1.00 56.77 828 CYS A O 1
ATOM 3953 N N . PRO A 1 829 ? 173.322 187.149 163.290 1.00 57.99 829 PRO A N 1
ATOM 3954 C CA . PRO A 1 829 ? 174.275 186.268 163.968 1.00 57.99 829 PRO A CA 1
ATOM 3955 C C . PRO A 1 829 ? 175.102 186.966 165.033 1.00 57.99 829 PRO A C 1
ATOM 3956 O O . PRO A 1 829 ? 175.875 186.294 165.728 1.00 57.99 829 PRO A O 1
ATOM 3960 N N . SER A 1 830 ? 174.969 188.286 165.169 1.00 54.74 830 SER A N 1
ATOM 3961 C CA . SER A 1 830 ? 175.711 189.008 166.193 1.00 54.74 830 SER A CA 1
ATOM 3962 C C . SER A 1 830 ? 175.176 188.689 167.583 1.00 54.74 830 SER A C 1
ATOM 3963 O O . SER A 1 830 ? 175.947 188.394 168.503 1.00 54.74 830 SER A O 1
ATOM 3966 N N . TYR A 1 831 ? 173.851 188.745 167.755 1.00 51.73 831 TYR A N 1
ATOM 3967 C CA . TYR A 1 831 ? 173.250 188.455 169.050 1.00 51.73 831 TYR A CA 1
ATOM 3968 C C . TYR A 1 831 ? 173.377 186.992 169.434 1.00 51.73 831 TYR A C 1
ATOM 3969 O O . TYR A 1 831 ? 173.251 186.665 170.619 1.00 51.73 831 TYR A O 1
ATOM 3978 N N . ALA A 1 832 ? 173.616 186.105 168.472 1.00 49.56 832 ALA A N 1
ATOM 3979 C CA . ALA A 1 832 ? 173.806 184.702 168.810 1.00 49.56 832 ALA A CA 1
ATOM 3980 C C . ALA A 1 832 ? 175.124 184.479 169.532 1.00 49.56 832 ALA A C 1
ATOM 3981 O O . ALA A 1 832 ? 175.235 183.556 170.346 1.00 49.56 832 ALA A O 1
ATOM 3983 N N . GLN A 1 833 ? 176.126 185.316 169.258 1.00 52.17 833 GLN A N 1
ATOM 3984 C CA . GLN A 1 833 ? 177.436 185.134 169.873 1.00 52.17 833 GLN A CA 1
ATOM 3985 C C . GLN A 1 833 ? 177.394 185.437 171.365 1.00 52.17 833 GLN A C 1
ATOM 3986 O O . GLN A 1 833 ? 177.996 184.711 172.168 1.00 52.17 833 GLN A O 1
ATOM 3992 N N . LEU A 1 834 ? 176.686 186.502 171.752 1.00 49.80 834 LEU A N 1
ATOM 3993 C CA . LEU A 1 834 ? 176.522 186.818 173.166 1.00 49.80 834 LEU A CA 1
ATOM 3994 C C . LEU A 1 834 ? 175.937 185.636 173.924 1.00 49.80 834 LEU A C 1
ATOM 3995 O O . LEU A 1 834 ? 176.453 185.232 174.974 1.00 49.80 834 LEU A O 1
ATOM 4000 N N . HIS A 1 835 ? 174.871 185.052 173.394 1.00 47.92 835 HIS A N 1
ATOM 4001 C CA . HIS A 1 835 ? 174.193 183.987 174.109 1.00 47.92 835 HIS A CA 1
ATOM 4002 C C . HIS A 1 835 ? 174.940 182.667 174.028 1.00 47.92 835 HIS A C 1
ATOM 4003 O O . HIS A 1 835 ? 174.819 181.848 174.943 1.00 47.92 835 HIS A O 1
ATOM 4010 N N . LEU A 1 836 ? 175.756 182.460 172.994 1.00 49.18 836 LEU A N 1
ATOM 4011 C CA . LEU A 1 836 ? 176.635 181.297 173.000 1.00 49.18 836 LEU A CA 1
ATOM 4012 C C . LEU A 1 836 ? 177.708 181.433 174.075 1.00 49.18 836 LEU A C 1
ATOM 4013 O O . LEU A 1 836 ? 178.042 180.457 174.762 1.00 49.18 836 LEU A O 1
ATOM 4018 N N . GLU A 1 837 ? 178.249 182.641 174.245 1.00 50.69 837 GLU A N 1
ATOM 4019 C CA . GLU A 1 837 ? 179.202 182.868 175.326 1.00 50.69 837 GLU A CA 1
ATOM 4020 C C . GLU A 1 837 ? 178.546 182.667 176.684 1.00 50.69 837 GLU A C 1
ATOM 4021 O O . GLU A 1 837 ? 179.160 182.114 177.604 1.00 50.69 837 GLU A O 1
ATOM 4027 N N . GLU A 1 838 ? 177.297 183.113 176.829 1.00 50.20 838 GLU A N 1
ATOM 4028 C CA . GLU A 1 838 ? 176.570 182.876 178.073 1.00 50.20 838 GLU A CA 1
ATOM 4029 C C . GLU A 1 838 ? 176.368 181.386 178.318 1.00 50.20 838 GLU A C 1
ATOM 4030 O O . GLU A 1 838 ? 176.483 180.913 179.454 1.00 50.20 838 GLU A O 1
ATOM 4036 N N . ALA A 1 839 ? 176.060 180.631 177.264 1.00 47.61 839 ALA A N 1
ATOM 4037 C CA . ALA A 1 839 ? 175.891 179.192 177.415 1.00 47.61 839 ALA A CA 1
ATOM 4038 C C . ALA A 1 839 ? 177.184 178.533 177.862 1.00 47.61 839 ALA A C 1
ATOM 4039 O O . ALA A 1 839 ? 177.172 177.640 178.715 1.00 47.61 839 ALA A O 1
ATOM 4041 N N . ALA A 1 840 ? 178.317 178.966 177.306 1.00 49.61 840 ALA A N 1
ATOM 4042 C CA . ALA A 1 840 ? 179.599 178.415 177.741 1.00 49.61 840 ALA A CA 1
ATOM 4043 C C . ALA A 1 840 ? 179.887 178.768 179.198 1.00 49.61 840 ALA A C 1
ATOM 4044 O O . ALA A 1 840 ? 180.327 177.913 179.985 1.00 49.61 840 ALA A O 1
ATOM 4046 N N . SER A 1 841 ? 179.644 180.026 179.573 1.00 48.48 841 SER A N 1
ATOM 4047 C CA . SER A 1 841 ? 179.834 180.444 180.956 1.00 48.48 841 SER A CA 1
ATOM 4048 C C . SER A 1 841 ? 179.004 179.593 181.904 1.00 48.48 841 SER A C 1
ATOM 4049 O O . SER A 1 841 ? 179.475 179.201 182.977 1.00 48.48 841 SER A O 1
ATOM 4052 N N . SER A 1 842 ? 177.764 179.293 181.523 1.00 47.96 842 SER A N 1
ATOM 4053 C CA . SER A 1 842 ? 176.938 178.412 182.338 1.00 47.96 842 SER A CA 1
ATOM 4054 C C . SER A 1 842 ? 177.447 176.979 182.298 1.00 47.96 842 SER A C 1
ATOM 4055 O O . SER A 1 842 ? 177.234 176.218 183.246 1.00 47.96 842 SER A O 1
ATOM 4058 N N . LEU A 1 843 ? 178.116 176.597 181.212 1.00 48.57 843 LEU A N 1
ATOM 4059 C CA . LEU A 1 843 ? 178.667 175.252 181.114 1.00 48.57 843 LEU A CA 1
ATOM 4060 C C . LEU A 1 843 ? 179.828 175.048 182.070 1.00 48.57 843 LEU A C 1
ATOM 4061 O O . LEU A 1 843 ? 180.090 173.915 182.488 1.00 48.57 843 LEU A O 1
ATOM 4066 N N . LYS A 1 844 ? 180.546 176.121 182.408 1.00 50.33 844 LYS A N 1
ATOM 4067 C CA . LYS A 1 844 ? 181.650 175.983 183.354 1.00 50.33 844 LYS A CA 1
ATOM 4068 C C . LYS A 1 844 ? 181.185 175.379 184.675 1.00 50.33 844 LYS A C 1
ATOM 4069 O O . LYS A 1 844 ? 181.907 174.587 185.291 1.00 50.33 844 LYS A O 1
ATOM 4075 N N . HIS A 1 845 ? 179.980 175.732 185.120 1.00 50.31 845 HIS A N 1
ATOM 4076 C CA . HIS A 1 845 ? 179.467 175.361 186.440 1.00 50.31 845 HIS A CA 1
ATOM 4077 C C . HIS A 1 845 ? 178.806 173.992 186.466 1.00 50.31 845 HIS A C 1
ATOM 4078 O O . HIS A 1 845 ? 177.918 173.764 187.288 1.00 50.31 845 HIS A O 1
ATOM 4085 N N . LEU A 1 846 ? 179.192 173.055 185.611 1.00 49.60 846 LEU A N 1
ATOM 4086 C CA . LEU A 1 846 ? 178.539 171.756 185.573 1.00 49.60 846 LEU A CA 1
ATOM 4087 C C . LEU A 1 846 ? 179.535 170.663 185.925 1.00 49.60 846 LEU A C 1
ATOM 4088 O O . LEU A 1 846 ? 180.747 170.883 185.981 1.00 49.60 846 LEU A O 1
ATOM 4093 N N . ASP A 1 847 ? 178.998 169.469 186.165 1.00 51.50 847 ASP A N 1
ATOM 4094 C CA . ASP A 1 847 ? 179.802 168.389 186.723 1.00 51.50 847 ASP A CA 1
ATOM 4095 C C . ASP A 1 847 ? 180.820 167.852 185.730 1.00 51.50 847 ASP A C 1
ATOM 4096 O O . ASP A 1 847 ? 181.865 167.338 186.142 1.00 51.50 847 ASP A O 1
ATOM 4101 N N . GLN A 1 848 ? 180.526 167.942 184.432 1.00 51.04 848 GLN A N 1
ATOM 4102 C CA . GLN A 1 848 ? 181.253 167.226 183.387 1.00 51.04 848 GLN A CA 1
ATOM 4103 C C . GLN A 1 848 ? 181.155 165.721 183.603 1.00 51.04 848 GLN A C 1
ATOM 4104 O O . GLN A 1 848 ? 180.641 165.263 184.628 1.00 51.04 848 GLN A O 1
ATOM 4110 N N . THR A 1 849 ? 181.627 164.943 182.631 1.00 51.63 849 THR A N 1
ATOM 4111 C CA . THR A 1 849 ? 181.462 163.488 182.639 1.00 51.63 849 THR A CA 1
ATOM 4112 C C . THR A 1 849 ? 180.000 163.094 182.830 1.00 51.63 849 THR A C 1
ATOM 4113 O O . THR A 1 849 ? 179.694 162.017 183.345 1.00 51.63 849 THR A O 1
ATOM 4117 N N . THR A 1 850 ? 179.087 163.968 182.413 1.00 50.87 850 THR A N 1
ATOM 4118 C CA . THR A 1 850 ? 177.659 163.757 182.582 1.00 50.87 850 THR A CA 1
ATOM 4119 C C . THR A 1 850 ? 176.952 164.116 181.284 1.00 50.87 850 THR A C 1
ATOM 4120 O O . THR A 1 850 ? 177.337 165.070 180.601 1.00 50.87 850 THR A O 1
ATOM 4124 N N . ASP A 1 851 ? 175.921 163.338 180.948 1.00 51.16 851 ASP A N 1
ATOM 4125 C CA . ASP A 1 851 ? 175.264 163.481 179.654 1.00 51.16 851 ASP A CA 1
ATOM 4126 C C . ASP A 1 851 ? 174.779 164.899 179.409 1.00 51.16 851 ASP A C 1
ATOM 4127 O O . ASP A 1 851 ? 174.805 165.373 178.268 1.00 51.16 851 ASP A O 1
ATOM 4132 N N . THR A 1 852 ? 174.339 165.595 180.456 1.00 49.14 852 THR A N 1
ATOM 4133 C CA . THR A 1 852 ? 173.932 166.984 180.291 1.00 49.14 852 THR A CA 1
ATOM 4134 C C . THR A 1 852 ? 175.095 167.835 179.800 1.00 49.14 852 THR A C 1
ATOM 4135 O O . THR A 1 852 ? 174.951 168.618 178.853 1.00 49.14 852 THR A O 1
ATOM 4139 N N . TYR A 1 853 ? 176.266 167.681 180.422 1.00 48.85 853 TYR A N 1
ATOM 4140 C CA . TYR A 1 853 ? 177.413 168.480 180.011 1.00 48.85 853 TYR A CA 1
ATOM 4141 C C . TYR A 1 853 ? 177.872 168.105 178.614 1.00 48.85 853 TYR A C 1
ATOM 4142 O O . TYR A 1 853 ? 178.174 168.980 177.799 1.00 48.85 853 TYR A O 1
ATOM 4151 N N . LEU A 1 854 ? 177.971 166.806 178.331 1.00 47.06 854 LEU A N 1
ATOM 4152 C CA . LEU A 1 854 ? 178.379 166.371 177.001 1.00 47.06 854 LEU A CA 1
ATOM 4153 C C . LEU A 1 854 ? 177.453 166.948 175.942 1.00 47.06 854 LEU A C 1
ATOM 4154 O O . LEU A 1 854 ? 177.907 167.481 174.920 1.00 47.06 854 LEU A O 1
ATOM 4159 N N . LEU A 1 855 ? 176.146 166.883 176.191 1.00 46.16 855 LEU A N 1
ATOM 4160 C CA . LEU A 1 855 ? 175.178 167.339 175.204 1.00 46.16 855 LEU A CA 1
ATOM 4161 C C . LEU A 1 855 ? 175.258 168.843 175.012 1.00 46.16 855 LEU A C 1
ATOM 4162 O O . LEU A 1 855 ? 175.257 169.332 173.878 1.00 46.16 855 LEU A O 1
ATOM 4167 N N . LEU A 1 856 ? 175.336 169.600 176.105 1.00 46.47 856 LEU A N 1
ATOM 4168 C CA . LEU A 1 856 ? 175.379 171.049 175.964 1.00 46.47 856 LEU A CA 1
ATOM 4169 C C . LEU A 1 856 ? 176.702 171.514 175.372 1.00 46.47 856 LEU A C 1
ATOM 4170 O O . LEU A 1 856 ? 176.741 172.526 174.665 1.00 46.47 856 LEU A O 1
ATOM 4175 N N . SER A 1 857 ? 177.784 170.773 175.609 1.00 47.05 857 SER A N 1
ATOM 4176 C CA . SER A 1 857 ? 179.066 171.108 175.003 1.00 47.05 857 SER A CA 1
ATOM 4177 C C . SER A 1 857 ? 179.040 170.866 173.502 1.00 47.05 857 SER A C 1
ATOM 4178 O O . SER A 1 857 ? 179.505 171.704 172.721 1.00 47.05 857 SER A O 1
ATOM 4181 N N . LEU A 1 858 ? 178.499 169.721 173.077 1.00 44.99 858 LEU A N 1
ATOM 4182 C CA . LEU A 1 858 ? 178.352 169.476 171.646 1.00 44.99 858 LEU A CA 1
ATOM 4183 C C . LEU A 1 858 ? 177.421 170.497 171.006 1.00 44.99 858 LEU A C 1
ATOM 4184 O O . LEU A 1 858 ? 177.649 170.929 169.873 1.00 44.99 858 LEU A O 1
ATOM 4189 N N . THR A 1 859 ? 176.372 170.902 171.720 1.00 45.16 859 THR A N 1
ATOM 4190 C CA . THR A 1 859 ? 175.460 171.905 171.186 1.00 45.16 859 THR A CA 1
ATOM 4191 C C . THR A 1 859 ? 176.153 173.249 171.020 1.00 45.16 859 THR A C 1
ATOM 4192 O O . THR A 1 859 ? 175.975 173.921 169.999 1.00 45.16 859 THR A O 1
ATOM 4196 N N . CYS A 1 860 ? 176.942 173.665 172.011 1.00 46.28 860 CYS A N 1
ATOM 4197 C CA . CYS A 1 860 ? 177.667 174.923 171.884 1.00 46.28 860 CYS A CA 1
ATOM 4198 C C . CYS A 1 860 ? 178.707 174.851 170.774 1.00 46.28 860 CYS A C 1
ATOM 4199 O O . CYS A 1 860 ? 178.922 175.831 170.052 1.00 46.28 860 CYS A O 1
ATOM 4202 N N . ASP A 1 861 ? 179.352 173.693 170.608 1.00 45.04 861 ASP A N 1
ATOM 4203 C CA . ASP A 1 861 ? 180.292 173.525 169.505 1.00 45.04 861 ASP A CA 1
ATOM 4204 C C . ASP A 1 861 ? 179.587 173.635 168.161 1.00 45.04 861 ASP A C 1
ATOM 4205 O O . ASP A 1 861 ? 180.104 174.258 167.228 1.00 45.04 861 ASP A O 1
ATOM 4210 N N . LEU A 1 862 ? 178.407 173.028 168.045 1.00 42.63 862 LEU A N 1
ATOM 4211 C CA . LEU A 1 862 ? 177.619 173.135 166.824 1.00 42.63 862 LEU A CA 1
ATOM 4212 C C . LEU A 1 862 ? 177.222 174.579 166.552 1.00 42.63 862 LEU A C 1
ATOM 4213 O O . LEU A 1 862 ? 177.291 175.050 165.410 1.00 42.63 862 LEU A O 1
ATOM 4218 N N . LEU A 1 863 ? 176.790 175.293 167.587 1.00 42.96 863 LEU A N 1
ATOM 4219 C CA . LEU A 1 863 ? 176.411 176.689 167.416 1.00 42.96 863 LEU A CA 1
ATOM 4220 C C . LEU A 1 863 ? 177.603 177.540 167.002 1.00 42.96 863 LEU A C 1
ATOM 4221 O O . LEU A 1 863 ? 177.450 178.489 166.227 1.00 42.96 863 LEU A O 1
ATOM 4226 N N . ARG A 1 864 ? 178.799 177.211 167.491 1.00 45.41 864 ARG A N 1
ATOM 4227 C CA . ARG A 1 864 ? 179.984 177.961 167.086 1.00 45.41 864 ARG A CA 1
ATOM 4228 C C . ARG A 1 864 ? 180.379 177.627 165.655 1.00 45.41 864 ARG A C 1
ATOM 4229 O O . ARG A 1 864 ? 180.835 178.501 164.909 1.00 45.41 864 ARG A O 1
ATOM 4237 N N . SER A 1 865 ? 180.214 176.366 165.257 1.00 42.69 865 SER A N 1
ATOM 4238 C CA . SER A 1 865 ? 180.415 175.996 163.863 1.00 42.69 865 SER A CA 1
ATOM 4239 C C . SER A 1 865 ? 179.476 176.776 162.954 1.00 42.69 865 SER A C 1
ATOM 4240 O O . SER A 1 865 ? 179.883 177.265 161.895 1.00 42.69 865 SER A O 1
ATOM 4243 N N . GLN A 1 866 ? 178.222 176.935 163.371 1.00 44.39 866 GLN A N 1
ATOM 4244 C CA . GLN A 1 866 ? 177.266 177.680 162.562 1.00 44.39 866 GLN A CA 1
ATOM 4245 C C . GLN A 1 866 ? 177.582 179.171 162.557 1.00 44.39 866 GLN A C 1
ATOM 4246 O O . GLN A 1 866 ? 177.388 179.850 161.541 1.00 44.39 866 GLN A O 1
ATOM 4252 N N . LEU A 1 867 ? 178.076 179.698 163.677 1.00 44.81 867 LEU A N 1
ATOM 4253 C CA . LEU A 1 867 ? 178.486 181.097 163.716 1.00 44.81 867 LEU A CA 1
ATOM 4254 C C . LEU A 1 867 ? 179.671 181.348 162.796 1.00 44.81 867 LEU A C 1
ATOM 4255 O O . LEU A 1 867 ? 179.764 182.406 162.164 1.00 44.81 867 LEU A O 1
ATOM 4260 N N . TYR A 1 868 ? 180.592 180.390 162.718 1.00 44.84 868 TYR A N 1
ATOM 4261 C CA . TYR A 1 868 ? 181.681 180.489 161.754 1.00 44.84 868 TYR A CA 1
ATOM 4262 C C . TYR A 1 868 ? 181.156 180.415 160.328 1.00 44.84 868 TYR A C 1
ATOM 4263 O O . TYR A 1 868 ? 181.593 181.180 159.460 1.00 44.84 868 TYR A O 1
ATOM 4272 N N . TRP A 1 869 ? 180.227 179.493 160.069 1.00 43.06 869 TRP A N 1
ATOM 4273 C CA . TRP A 1 869 ? 179.624 179.371 158.746 1.00 43.06 869 TRP A CA 1
ATOM 4274 C C . TRP A 1 869 ? 179.030 180.696 158.293 1.00 43.06 869 TRP A C 1
ATOM 4275 O O . TRP A 1 869 ? 179.252 181.136 157.161 1.00 43.06 869 TRP A O 1
ATOM 4286 N N . THR A 1 870 ? 178.276 181.352 159.169 1.00 46.46 870 THR A N 1
ATOM 4287 C CA . THR A 1 870 ? 177.650 182.609 158.779 1.00 46.46 870 THR A CA 1
ATOM 4288 C C . THR A 1 870 ? 178.633 183.773 158.786 1.00 46.46 870 THR A C 1
ATOM 4289 O O . THR A 1 870 ? 178.406 184.768 158.091 1.00 46.46 870 THR A O 1
ATOM 4293 N N . HIS A 1 871 ? 179.716 183.681 159.556 1.00 49.08 871 HIS A N 1
ATOM 4294 C CA . HIS A 1 871 ? 180.738 184.720 159.590 1.00 49.08 871 HIS A CA 1
ATOM 4295 C C . HIS A 1 871 ? 181.806 184.537 158.523 1.00 49.08 871 HIS A C 1
ATOM 4296 O O . HIS A 1 871 ? 182.817 185.245 158.550 1.00 49.08 871 HIS A O 1
ATOM 4303 N N . GLN A 1 872 ? 181.612 183.596 157.602 1.00 49.20 872 GLN A N 1
ATOM 4304 C CA . GLN A 1 872 ? 182.480 183.332 156.459 1.00 49.20 872 GLN A CA 1
ATOM 4305 C C . GLN A 1 872 ? 183.837 182.766 156.852 1.00 49.20 872 GLN A C 1
ATOM 4306 O O . GLN A 1 872 ? 184.727 182.670 155.999 1.00 49.20 872 GLN A O 1
ATOM 4312 N N . LYS A 1 873 ? 184.028 182.381 158.111 1.00 46.37 873 LYS A N 1
ATOM 4313 C CA . LYS A 1 873 ? 185.236 181.660 158.514 1.00 46.37 873 LYS A CA 1
ATOM 4314 C C . LYS A 1 873 ? 184.947 180.162 158.457 1.00 46.37 873 LYS A C 1
ATOM 4315 O O . LYS A 1 873 ? 184.800 179.471 159.464 1.00 46.37 873 LYS A O 1
ATOM 4321 N N . VAL A 1 874 ? 184.879 179.665 157.226 1.00 43.14 874 VAL A N 1
ATOM 4322 C CA . VAL A 1 874 ? 184.286 178.359 156.992 1.00 43.14 874 VAL A CA 1
ATOM 4323 C C . VAL A 1 874 ? 185.221 177.220 157.377 1.00 43.14 874 VAL A C 1
ATOM 4324 O O . VAL A 1 874 ? 184.752 176.142 157.744 1.00 43.14 874 VAL A O 1
ATOM 4328 N N . THR A 1 875 ? 186.542 177.413 157.310 1.00 43.63 875 THR A N 1
ATOM 4329 C CA . THR A 1 875 ? 187.442 176.285 157.549 1.00 43.63 875 THR A CA 1
ATOM 4330 C C . THR A 1 875 ? 187.515 175.918 159.025 1.00 43.63 875 THR A C 1
ATOM 4331 O O . THR A 1 875 ? 187.509 174.728 159.370 1.00 43.63 875 THR A O 1
ATOM 4335 N N . LYS A 1 876 ? 187.526 176.913 159.911 1.00 43.98 876 LYS A N 1
ATOM 4336 C CA . LYS A 1 876 ? 187.427 176.626 161.336 1.00 43.98 876 LYS A CA 1
ATOM 4337 C C . LYS A 1 876 ? 186.077 176.021 161.679 1.00 43.98 876 LYS A C 1
ATOM 4338 O O . LYS A 1 876 ? 185.997 175.119 162.522 1.00 43.98 876 LYS A O 1
ATOM 4344 N N . GLY A 1 877 ? 185.019 176.481 161.013 1.00 43.26 877 GLY A N 1
ATOM 4345 C CA . GLY A 1 877 ? 183.712 175.890 161.224 1.00 43.26 877 GLY A CA 1
ATOM 4346 C C . GLY A 1 877 ? 183.658 174.435 160.811 1.00 43.26 877 GLY A C 1
ATOM 4347 O O . GLY A 1 877 ? 183.041 173.614 161.488 1.00 43.26 877 GLY A O 1
ATOM 4348 N N . VAL A 1 878 ? 184.301 174.093 159.696 1.00 43.42 878 VAL A N 1
ATOM 4349 C CA . VAL A 1 878 ? 184.300 172.705 159.252 1.00 43.42 878 VAL A CA 1
ATOM 4350 C C . VAL A 1 878 ? 185.136 171.854 160.189 1.00 43.42 878 VAL A C 1
ATOM 4351 O O . VAL A 1 878 ? 184.803 170.695 160.457 1.00 43.42 878 VAL A O 1
ATOM 4355 N N . SER A 1 879 ? 186.227 172.413 160.711 1.00 43.89 879 SER A N 1
ATOM 4356 C CA . SER A 1 879 ? 187.004 171.688 161.709 1.00 43.89 879 SER A CA 1
ATOM 4357 C C . SER A 1 879 ? 186.152 171.376 162.934 1.00 43.89 879 SER A C 1
ATOM 4358 O O . SER A 1 879 ? 186.112 170.232 163.406 1.00 43.89 879 SER A O 1
ATOM 4361 N N . LEU A 1 880 ? 185.441 172.384 163.445 1.00 42.58 880 LEU A N 1
ATOM 4362 C CA . LEU A 1 880 ? 184.542 172.177 164.578 1.00 42.58 880 LEU A CA 1
ATOM 4363 C C . LEU A 1 880 ? 183.486 171.129 164.261 1.00 42.58 880 LEU A C 1
ATOM 4364 O O . LEU A 1 880 ? 183.220 170.230 165.065 1.00 42.58 880 LEU A O 1
ATOM 4369 N N . LEU A 1 881 ? 182.861 171.241 163.088 1.00 42.20 881 LEU A N 1
ATOM 4370 C CA . LEU A 1 881 ? 181.765 170.350 162.733 1.00 42.20 881 LEU A CA 1
ATOM 4371 C C . LEU A 1 881 ? 182.247 168.917 162.584 1.00 42.20 881 LEU A C 1
ATOM 4372 O O . LEU A 1 881 ? 181.534 167.976 162.942 1.00 42.20 881 LEU A O 1
ATOM 4377 N N . LEU A 1 882 ? 183.451 168.727 162.046 1.00 43.74 882 LEU A N 1
ATOM 4378 C CA . LEU A 1 882 ? 183.995 167.382 161.932 1.00 43.74 882 LEU A CA 1
ATOM 4379 C C . LEU A 1 882 ? 184.412 166.840 163.288 1.00 43.74 882 LEU A C 1
ATOM 4380 O O . LEU A 1 882 ? 184.391 165.623 163.500 1.00 43.74 882 LEU A O 1
ATOM 4385 N N . SER A 1 883 ? 184.800 167.719 164.214 1.00 43.36 883 SER A N 1
ATOM 4386 C CA . SER A 1 883 ? 185.024 167.273 165.584 1.00 43.36 883 SER A CA 1
ATOM 4387 C C . SER A 1 883 ? 183.723 166.801 166.219 1.00 43.36 883 SER A C 1
ATOM 4388 O O . SER A 1 883 ? 183.701 165.798 166.940 1.00 43.36 883 SER A O 1
ATOM 4391 N N . VAL A 1 884 ? 182.630 167.522 165.963 1.00 43.16 884 VAL A N 1
ATOM 4392 C CA . VAL A 1 884 ? 181.323 167.128 166.489 1.00 43.16 884 VAL A CA 1
ATOM 4393 C C . VAL A 1 884 ? 180.871 165.812 165.869 1.00 43.16 884 VAL A C 1
ATOM 4394 O O . VAL A 1 884 ? 180.349 164.928 166.557 1.00 43.16 884 VAL A O 1
ATOM 4398 N N . LEU A 1 885 ? 181.072 165.661 164.562 1.00 43.94 885 LEU A N 1
ATOM 4399 C CA . LEU A 1 885 ? 180.577 164.502 163.833 1.00 43.94 885 LEU A CA 1
ATOM 4400 C C . LEU A 1 885 ? 181.303 163.218 164.195 1.00 43.94 885 LEU A C 1
ATOM 4401 O O . LEU A 1 885 ? 180.750 162.133 163.987 1.00 43.94 885 LEU A O 1
ATOM 4406 N N . ARG A 1 886 ? 182.524 163.307 164.720 1.00 46.02 886 ARG A N 1
ATOM 4407 C CA . ARG A 1 886 ? 183.318 162.131 165.041 1.00 46.02 886 ARG A CA 1
ATOM 4408 C C . ARG A 1 886 ? 183.328 161.811 166.533 1.00 46.02 886 ARG A C 1
ATOM 4409 O O . ARG A 1 886 ? 184.226 161.105 167.000 1.00 46.02 886 ARG A O 1
ATOM 4417 N N . ASP A 1 887 ? 182.344 162.314 167.292 1.00 47.45 887 ASP A N 1
ATOM 4418 C CA . ASP A 1 887 ? 182.269 162.031 168.725 1.00 47.45 887 ASP A CA 1
ATOM 4419 C C . ASP A 1 887 ? 181.371 160.829 168.979 1.00 47.45 887 ASP A C 1
ATOM 4420 O O . ASP A 1 887 ? 180.236 160.801 168.494 1.00 47.45 887 ASP A O 1
ATOM 4425 N N . PRO A 1 888 ? 181.835 159.826 169.729 1.00 45.80 888 PRO A N 1
ATOM 4426 C CA . PRO A 1 888 ? 180.971 158.678 170.042 1.00 45.80 888 PRO A CA 1
ATOM 4427 C C . PRO A 1 888 ? 179.794 159.025 170.936 1.00 45.80 888 PRO A C 1
ATOM 4428 O O . PRO A 1 888 ? 178.932 158.165 171.152 1.00 45.80 888 PRO A O 1
ATOM 4432 N N . ALA A 1 889 ? 179.734 160.246 171.466 1.00 45.36 889 ALA A N 1
ATOM 4433 C CA . ALA A 1 889 ? 178.605 160.663 172.284 1.00 45.36 889 ALA A CA 1
ATOM 4434 C C . ALA A 1 889 ? 177.436 161.165 171.452 1.00 45.36 889 ALA A C 1
ATOM 4435 O O . ALA A 1 889 ? 176.320 161.266 171.972 1.00 45.36 889 ALA A O 1
ATOM 4437 N N . LEU A 1 890 ? 177.665 161.487 170.182 1.00 42.13 890 LEU A N 1
ATOM 4438 C CA . LEU A 1 890 ? 176.593 161.911 169.295 1.00 42.13 890 LEU A CA 1
ATOM 4439 C C . LEU A 1 890 ? 175.747 160.749 168.794 1.00 42.13 890 LEU A C 1
ATOM 4440 O O . LEU A 1 890 ? 174.731 160.986 168.136 1.00 42.13 890 LEU A O 1
ATOM 4445 N N . GLN A 1 891 ? 176.129 159.507 169.088 1.00 44.89 891 GLN A N 1
ATOM 4446 C CA . GLN A 1 891 ? 175.420 158.337 168.588 1.00 44.89 891 GLN A CA 1
ATOM 4447 C C . GLN A 1 891 ? 174.736 157.517 169.672 1.00 44.89 891 GLN A C 1
ATOM 4448 O O . GLN A 1 891 ? 174.147 156.479 169.356 1.00 44.89 891 GLN A O 1
ATOM 4454 N N . LYS A 1 892 ? 174.800 157.931 170.933 1.00 46.89 892 LYS A N 1
ATOM 4455 C CA . LYS A 1 892 ? 174.122 157.182 171.981 1.00 46.89 892 LYS A CA 1
ATOM 4456 C C . LYS A 1 892 ? 172.613 157.388 171.899 1.00 46.89 892 LYS A C 1
ATOM 4457 O O . LYS A 1 892 ? 172.127 158.446 171.492 1.00 46.89 892 LYS A O 1
ATOM 4463 N N . SER A 1 893 ? 171.872 156.355 172.294 1.00 46.19 893 SER A N 1
ATOM 4464 C CA . SER A 1 893 ? 170.431 156.283 172.062 1.00 46.19 893 SER A CA 1
ATOM 4465 C C . SER A 1 893 ? 169.691 157.119 173.099 1.00 46.19 893 SER A C 1
ATOM 4466 O O . SER A 1 893 ? 169.519 156.703 174.246 1.00 46.19 893 SER A O 1
ATOM 4469 N N . SER A 1 894 ? 169.243 158.301 172.688 1.00 44.56 894 SER A N 1
ATOM 4470 C CA . SER A 1 894 ? 168.397 159.171 173.492 1.00 44.56 894 SER A CA 1
ATOM 4471 C C . SER A 1 894 ? 167.853 160.257 172.581 1.00 44.56 894 SER A C 1
ATOM 4472 O O . SER A 1 894 ? 168.473 160.598 171.571 1.00 44.56 894 SER A O 1
ATOM 4475 N N . LYS A 1 895 ? 166.691 160.794 172.948 1.00 45.67 895 LYS A N 1
ATOM 4476 C CA . LYS A 1 895 ? 165.980 161.680 172.034 1.00 45.67 895 LYS A CA 1
ATOM 4477 C C . LYS A 1 895 ? 166.666 163.029 171.886 1.00 45.67 895 LYS A C 1
ATOM 4478 O O . LYS A 1 895 ? 166.664 163.602 170.789 1.00 45.67 895 LYS A O 1
ATOM 4484 N N . ALA A 1 896 ? 167.251 163.557 172.962 1.00 42.05 896 ALA A N 1
ATOM 4485 C CA . ALA A 1 896 ? 167.994 164.807 172.839 1.00 42.05 896 ALA A CA 1
ATOM 4486 C C . ALA A 1 896 ? 169.179 164.654 171.895 1.00 42.05 896 ALA A C 1
ATOM 4487 O O . ALA A 1 896 ? 169.485 165.570 171.120 1.00 42.05 896 ALA A O 1
ATOM 4489 N N . TRP A 1 897 ? 169.822 163.484 171.909 1.00 42.95 897 TRP A N 1
ATOM 4490 C CA . TRP A 1 897 ? 170.899 163.203 170.969 1.00 42.95 897 TRP A CA 1
ATOM 4491 C C . TRP A 1 897 ? 170.394 163.124 169.539 1.00 42.95 897 TRP A C 1
ATOM 4492 O O . TRP A 1 897 ? 171.106 163.517 168.610 1.00 42.95 897 TRP A O 1
ATOM 4503 N N . TYR A 1 898 ? 169.172 162.637 169.341 1.00 40.55 898 TYR A N 1
ATOM 4504 C CA . TYR A 1 898 ? 168.613 162.605 167.998 1.00 40.55 898 TYR A CA 1
ATOM 4505 C C . TYR A 1 898 ? 168.298 164.009 167.503 1.00 40.55 898 TYR A C 1
ATOM 4506 O O . TYR A 1 898 ? 168.527 164.323 166.329 1.00 40.55 898 TYR A O 1
ATOM 4515 N N . LEU A 1 899 ? 167.777 164.869 168.378 1.00 39.25 899 LEU A N 1
ATOM 4516 C CA . LEU A 1 899 ? 167.590 166.267 168.000 1.00 39.25 899 LEU A CA 1
ATOM 4517 C C . LEU A 1 899 ? 168.922 166.913 167.641 1.00 39.25 899 LEU A C 1
ATOM 4518 O O . LEU A 1 899 ? 169.011 167.715 166.697 1.00 39.25 899 LEU A O 1
ATOM 4523 N N . LEU A 1 900 ? 169.975 166.564 168.378 1.00 40.64 900 LEU A N 1
ATOM 4524 C CA . LEU A 1 900 ? 171.288 167.109 168.067 1.00 40.64 900 LEU A CA 1
ATOM 4525 C C . LEU A 1 900 ? 171.797 166.600 166.725 1.00 40.64 900 LEU A C 1
ATOM 4526 O O . LEU A 1 900 ? 172.424 167.349 165.975 1.00 40.64 900 LEU A O 1
ATOM 4531 N N . ARG A 1 901 ? 171.545 165.330 166.405 1.00 38.48 901 ARG A N 1
ATOM 4532 C CA . ARG A 1 901 ? 171.926 164.821 165.092 1.00 38.48 901 ARG A CA 1
ATOM 4533 C C . ARG A 1 901 ? 171.132 165.495 163.984 1.00 38.48 901 ARG A C 1
ATOM 4534 O O . ARG A 1 901 ? 171.654 165.695 162.885 1.00 38.48 901 ARG A O 1
ATOM 4542 N N . VAL A 1 902 ? 169.882 165.864 164.257 1.00 37.40 902 VAL A N 1
ATOM 4543 C CA . VAL A 1 902 ? 169.091 166.612 163.284 1.00 37.40 902 VAL A CA 1
ATOM 4544 C C . VAL A 1 902 ? 169.741 167.957 162.995 1.00 37.40 902 VAL A C 1
ATOM 4545 O O . VAL A 1 902 ? 169.921 168.351 161.834 1.00 37.40 902 VAL A O 1
ATOM 4549 N N . GLN A 1 903 ? 170.092 168.689 164.049 1.00 38.93 903 GLN A N 1
ATOM 4550 C CA . GLN A 1 903 ? 170.737 169.983 163.842 1.00 38.93 903 GLN A CA 1
ATOM 4551 C C . GLN A 1 903 ? 172.101 169.819 163.180 1.00 38.93 903 GLN A C 1
ATOM 4552 O O . GLN A 1 903 ? 172.499 170.640 162.345 1.00 38.93 903 GLN A O 1
ATOM 4558 N N . VAL A 1 904 ? 172.818 168.749 163.530 1.00 37.33 904 VAL A N 1
ATOM 4559 C CA . VAL A 1 904 ? 174.090 168.432 162.891 1.00 37.33 904 VAL A CA 1
ATOM 4560 C C . VAL A 1 904 ? 173.901 168.239 161.397 1.00 37.33 904 VAL A C 1
ATOM 4561 O O . VAL A 1 904 ? 174.682 168.748 160.591 1.00 37.33 904 VAL A O 1
ATOM 4565 N N . LEU A 1 905 ? 172.865 167.497 161.004 1.00 36.29 905 LEU A N 1
ATOM 4566 C CA . LEU A 1 905 ? 172.649 167.210 159.591 1.00 36.29 905 LEU A CA 1
ATOM 4567 C C . LEU A 1 905 ? 172.227 168.457 158.832 1.00 36.29 905 LEU A C 1
ATOM 4568 O O . LEU A 1 905 ? 172.640 168.660 157.685 1.00 36.29 905 LEU A O 1
ATOM 4573 N N . GLN A 1 906 ? 171.422 169.312 159.454 1.00 37.97 906 GLN A N 1
ATOM 4574 C CA . GLN A 1 906 ? 171.081 170.569 158.799 1.00 37.97 906 GLN A CA 1
ATOM 4575 C C . GLN A 1 906 ? 172.310 171.459 158.633 1.00 37.97 906 GLN A C 1
ATOM 4576 O O . GLN A 1 906 ? 172.462 172.134 157.608 1.00 37.97 906 GLN A O 1
ATOM 4582 N N . LEU A 1 907 ? 173.228 171.439 159.604 1.00 39.29 907 LEU A N 1
ATOM 4583 C CA . LEU A 1 907 ? 174.465 172.202 159.448 1.00 39.29 907 LEU A CA 1
ATOM 4584 C C . LEU A 1 907 ? 175.376 171.581 158.393 1.00 39.29 907 LEU A C 1
ATOM 4585 O O . LEU A 1 907 ? 176.064 172.297 157.655 1.00 39.29 907 LEU A O 1
ATOM 4590 N N . VAL A 1 908 ? 175.403 170.251 158.313 1.00 37.14 908 VAL A N 1
ATOM 4591 C CA . VAL A 1 908 ? 176.193 169.582 157.285 1.00 37.14 908 VAL A CA 1
ATOM 4592 C C . VAL A 1 908 ? 175.670 169.950 155.908 1.00 37.14 908 VAL A C 1
ATOM 4593 O O . VAL A 1 908 ? 176.444 170.158 154.967 1.00 37.14 908 VAL A O 1
ATOM 4597 N N . ALA A 1 909 ? 174.351 170.047 155.770 1.00 36.70 909 ALA A N 1
ATOM 4598 C CA . ALA A 1 909 ? 173.779 170.497 154.509 1.00 36.70 909 ALA A CA 1
ATOM 4599 C C . ALA A 1 909 ? 174.111 171.958 154.249 1.00 36.70 909 ALA A C 1
ATOM 4600 O O . ALA A 1 909 ? 174.318 172.356 153.099 1.00 36.70 909 ALA A O 1
ATOM 4602 N N . ALA A 1 910 ? 174.161 172.775 155.302 1.00 37.86 910 ALA A N 1
ATOM 4603 C CA . ALA A 1 910 ? 174.534 174.173 155.116 1.00 37.86 910 ALA A CA 1
ATOM 4604 C C . ALA A 1 910 ? 175.989 174.317 154.692 1.00 37.86 910 ALA A C 1
ATOM 4605 O O . ALA A 1 910 ? 176.358 175.321 154.075 1.00 37.86 910 ALA A O 1
ATOM 4607 N N . TYR A 1 911 ? 176.829 173.344 155.033 1.00 40.47 911 TYR A N 1
ATOM 4608 C CA . TYR A 1 911 ? 178.220 173.361 154.591 1.00 40.47 911 TYR A CA 1
ATOM 4609 C C . TYR A 1 911 ? 178.420 172.721 153.226 1.00 40.47 911 TYR A C 1
ATOM 4610 O O . TYR A 1 911 ? 179.343 173.106 152.501 1.00 40.47 911 TYR A O 1
ATOM 4619 N N . LEU A 1 912 ? 177.575 171.761 152.852 1.00 37.98 912 LEU A N 1
ATOM 4620 C CA . LEU A 1 912 ? 177.685 171.149 151.536 1.00 37.98 912 LEU A CA 1
ATOM 4621 C C . LEU A 1 912 ? 177.184 172.059 150.425 1.00 37.98 912 LEU A C 1
ATOM 4622 O O . LEU A 1 912 ? 177.457 171.789 149.254 1.00 37.98 912 LEU A O 1
ATOM 4627 N N . SER A 1 913 ? 176.462 173.120 150.758 1.00 38.29 913 SER A N 1
ATOM 4628 C CA . SER A 1 913 ? 175.970 174.063 149.769 1.00 38.29 913 SER A CA 1
ATOM 4629 C C . SER A 1 913 ? 176.946 175.198 149.488 1.00 38.29 913 SER A C 1
ATOM 4630 O O . SER A 1 913 ? 176.571 176.166 148.821 1.00 38.29 913 SER A O 1
ATOM 4633 N N . LEU A 1 914 ? 178.180 175.104 149.970 1.00 38.81 914 LEU A N 1
ATOM 4634 C CA . LEU A 1 914 ? 179.161 176.134 149.675 1.00 38.81 914 LEU A CA 1
ATOM 4635 C C . LEU A 1 914 ? 180.000 175.743 148.465 1.00 38.81 914 LEU A C 1
ATOM 4636 O O . LEU A 1 914 ? 180.221 174.554 148.215 1.00 38.81 914 LEU A O 1
ATOM 4641 N N . PRO A 1 915 ? 180.472 176.715 147.687 1.00 39.22 915 PRO A N 1
ATOM 4642 C CA . PRO A 1 915 ? 181.407 176.400 146.603 1.00 39.22 915 PRO A CA 1
ATOM 4643 C C . PRO A 1 915 ? 182.695 175.791 147.134 1.00 39.22 915 PRO A C 1
ATOM 4644 O O . PRO A 1 915 ? 183.041 175.918 148.311 1.00 39.22 915 PRO A O 1
ATOM 4648 N N . SER A 1 916 ? 183.415 175.117 146.238 1.00 40.63 916 SER A N 1
ATOM 4649 C CA . SER A 1 916 ? 184.608 174.383 146.637 1.00 40.63 916 SER A CA 1
ATOM 4650 C C . SER A 1 916 ? 185.808 175.282 146.893 1.00 40.63 916 SER A C 1
ATOM 4651 O O . SER A 1 916 ? 186.751 174.849 147.562 1.00 40.63 916 SER A O 1
ATOM 4654 N N . ASN A 1 917 ? 185.805 176.512 146.384 1.00 41.04 917 ASN A N 1
ATOM 4655 C CA . ASN A 1 917 ? 186.900 177.423 146.677 1.00 41.04 917 ASN A CA 1
ATOM 4656 C C . ASN A 1 917 ? 186.853 177.938 148.105 1.00 41.04 917 ASN A C 1
ATOM 4657 O O . ASN A 1 917 ? 187.865 178.444 148.602 1.00 41.04 917 ASN A O 1
ATOM 4662 N N . ASN A 1 918 ? 185.702 177.834 148.773 1.00 40.73 918 ASN A N 1
ATOM 4663 C CA . ASN A 1 918 ? 185.615 178.295 150.152 1.00 40.73 918 ASN A CA 1
ATOM 4664 C C . ASN A 1 918 ? 186.408 177.403 151.090 1.00 40.73 918 ASN A C 1
ATOM 4665 O O . ASN A 1 918 ? 186.926 177.878 152.106 1.00 40.73 918 ASN A O 1
ATOM 4670 N N . LEU A 1 919 ? 186.529 176.125 150.766 1.00 40.96 919 LEU A N 1
ATOM 4671 C CA . LEU A 1 919 ? 187.155 175.154 151.640 1.00 40.96 919 LEU A CA 1
ATOM 4672 C C . LEU A 1 919 ? 188.349 174.522 150.938 1.00 40.96 919 LEU A C 1
ATOM 4673 O O . LEU A 1 919 ? 188.547 174.675 149.731 1.00 40.96 919 LEU A O 1
ATOM 4678 N N . SER A 1 920 ? 189.153 173.803 151.713 1.00 43.52 920 SER A N 1
ATOM 4679 C CA . SER A 1 920 ? 190.256 173.039 151.160 1.00 43.52 920 SER A CA 1
ATOM 4680 C C . SER A 1 920 ? 189.723 171.773 150.501 1.00 43.52 920 SER A C 1
ATOM 4681 O O . SER A 1 920 ? 188.520 171.504 150.492 1.00 43.52 920 SER A O 1
ATOM 4684 N N . HIS A 1 921 ? 190.626 170.969 149.951 1.00 45.62 921 HIS A N 1
ATOM 4685 C CA . HIS A 1 921 ? 190.207 169.768 149.244 1.00 45.62 921 HIS A CA 1
ATOM 4686 C C . HIS A 1 921 ? 190.050 168.581 150.187 1.00 45.62 921 HIS A C 1
ATOM 4687 O O . HIS A 1 921 ? 189.038 167.870 150.134 1.00 45.62 921 HIS A O 1
ATOM 4694 N N . SER A 1 922 ? 191.039 168.348 151.052 1.00 44.17 922 SER A N 1
ATOM 4695 C CA . SER A 1 922 ? 190.915 167.261 152.014 1.00 44.17 922 SER A CA 1
ATOM 4696 C C . SER A 1 922 ? 189.781 167.524 152.990 1.00 44.17 922 SER A C 1
ATOM 4697 O O . SER A 1 922 ? 189.162 166.580 153.495 1.00 44.17 922 SER A O 1
ATOM 4700 N N . LEU A 1 923 ? 189.483 168.796 153.253 1.00 43.68 923 LEU A N 1
ATOM 4701 C CA . LEU A 1 923 ? 188.322 169.133 154.066 1.00 43.68 923 LEU A CA 1
ATOM 4702 C C . LEU A 1 923 ? 187.037 168.671 153.395 1.00 43.68 923 LEU A C 1
ATOM 4703 O O . LEU A 1 923 ? 186.171 168.075 154.042 1.00 43.68 923 LEU A O 1
ATOM 4708 N N . TRP A 1 924 ? 186.896 168.929 152.092 1.00 42.07 924 TRP A N 1
ATOM 4709 C CA . TRP A 1 924 ? 185.719 168.446 151.378 1.00 42.07 924 TRP A CA 1
ATOM 4710 C C . TRP A 1 924 ? 185.657 166.927 151.381 1.00 42.07 924 TRP A C 1
ATOM 4711 O O . TRP A 1 924 ? 184.578 166.344 151.537 1.00 42.07 924 TRP A O 1
ATOM 4722 N N . GLU A 1 925 ? 186.802 166.266 151.205 1.00 46.57 925 GLU A N 1
ATOM 4723 C CA . GLU A 1 925 ? 186.808 164.807 151.201 1.00 46.57 925 GLU A CA 1
ATOM 4724 C C . GLU A 1 925 ? 186.344 164.248 152.540 1.00 46.57 925 GLU A C 1
ATOM 4725 O O . GLU A 1 925 ? 185.486 163.361 152.590 1.00 46.57 925 GLU A O 1
ATOM 4731 N N . GLN A 1 926 ? 186.898 164.759 153.642 1.00 45.72 926 GLN A N 1
ATOM 4732 C CA . GLN A 1 926 ? 186.516 164.251 154.956 1.00 45.72 926 GLN A CA 1
ATOM 4733 C C . GLN A 1 926 ? 185.108 164.680 155.344 1.00 45.72 926 GLN A C 1
ATOM 4734 O O . GLN A 1 926 ? 184.466 164.017 156.166 1.00 45.72 926 GLN A O 1
ATOM 4740 N N . LEU A 1 927 ? 184.613 165.780 154.777 1.00 43.93 927 LEU A N 1
ATOM 4741 C CA . LEU A 1 927 ? 183.240 166.192 155.038 1.00 43.93 927 LEU A CA 1
ATOM 4742 C C . LEU A 1 927 ? 182.253 165.277 154.327 1.00 43.93 927 LEU A C 1
ATOM 4743 O O . LEU A 1 927 ? 181.245 164.862 154.908 1.00 43.93 927 LEU A O 1
ATOM 4748 N N . CYS A 1 928 ? 182.529 164.948 153.066 1.00 47.45 928 CYS A N 1
ATOM 4749 C CA . CYS A 1 928 ? 181.649 164.059 152.322 1.00 47.45 928 CYS A CA 1
ATOM 4750 C C . CYS A 1 928 ? 181.818 162.604 152.724 1.00 47.45 928 CYS A C 1
ATOM 4751 O O . CYS A 1 928 ? 180.939 161.789 152.428 1.00 47.45 928 CYS A O 1
ATOM 4754 N N . ALA A 1 929 ? 182.918 162.259 153.388 1.00 46.07 929 ALA A N 1
ATOM 4755 C CA . ALA A 1 929 ? 183.139 160.889 153.823 1.00 46.07 929 ALA A CA 1
ATOM 4756 C C . ALA A 1 929 ? 182.284 160.505 155.019 1.00 46.07 929 ALA A C 1
ATOM 4757 O O . ALA A 1 929 ? 182.276 159.330 155.400 1.00 46.07 929 ALA A O 1
ATOM 4759 N N . GLN A 1 930 ? 181.569 161.458 155.616 1.00 46.93 930 GLN A N 1
ATOM 4760 C CA . GLN A 1 930 ? 180.719 161.143 156.754 1.00 46.93 930 GLN A CA 1
ATOM 4761 C C . GLN A 1 930 ? 179.456 160.398 156.350 1.00 46.93 930 GLN A C 1
ATOM 4762 O O . GLN A 1 930 ? 178.817 159.787 157.212 1.00 46.93 930 GLN A O 1
ATOM 4768 N N . GLY A 1 931 ? 179.092 160.418 155.071 1.00 46.26 931 GLY A N 1
ATOM 4769 C CA . GLY A 1 931 ? 177.938 159.685 154.583 1.00 46.26 931 GLY A CA 1
ATOM 4770 C C . GLY A 1 931 ? 176.890 160.518 153.876 1.00 46.26 931 GLY A C 1
ATOM 4771 O O . GLY A 1 931 ? 175.890 159.950 153.417 1.00 46.26 931 GLY A O 1
ATOM 4772 N N . TRP A 1 932 ? 177.048 161.834 153.757 1.00 42.59 932 TRP A N 1
ATOM 4773 C CA . TRP A 1 932 ? 176.054 162.687 153.114 1.00 42.59 932 TRP A CA 1
ATOM 4774 C C . TRP A 1 932 ? 176.749 163.517 152.045 1.00 42.59 932 TRP A C 1
ATOM 4775 O O . TRP A 1 932 ? 177.583 164.369 152.360 1.00 42.59 932 TRP A O 1
ATOM 4786 N N . GLN A 1 933 ? 176.401 163.268 150.782 1.00 42.86 933 GLN A N 1
ATOM 4787 C CA . GLN A 1 933 ? 177.137 163.818 149.654 1.00 42.86 933 GLN A CA 1
ATOM 4788 C C . GLN A 1 933 ? 176.537 165.101 149.101 1.00 42.86 933 GLN A C 1
ATOM 4789 O O . GLN A 1 933 ? 177.254 165.870 148.452 1.00 42.86 933 GLN A O 1
ATOM 4795 N N . THR A 1 934 ? 175.265 165.364 149.353 1.00 38.97 934 THR A N 1
ATOM 4796 C CA . THR A 1 934 ? 174.601 166.569 148.885 1.00 38.97 934 THR A CA 1
ATOM 4797 C C . THR A 1 934 ? 173.710 167.096 149.995 1.00 38.97 934 THR A C 1
ATOM 4798 O O . THR A 1 934 ? 173.293 166.337 150.876 1.00 38.97 934 THR A O 1
ATOM 4802 N N . PRO A 1 935 ? 173.411 168.395 149.990 1.00 36.50 935 PRO A N 1
ATOM 4803 C CA . PRO A 1 935 ? 172.470 168.930 150.985 1.00 36.50 935 PRO A CA 1
ATOM 4804 C C . PRO A 1 935 ? 171.105 168.269 150.945 1.00 36.50 935 PRO A C 1
ATOM 4805 O O . PRO A 1 935 ? 170.444 168.166 151.985 1.00 36.50 935 PRO A O 1
ATOM 4809 N N . GLU A 1 936 ? 170.664 167.809 149.775 1.00 38.75 936 GLU A N 1
ATOM 4810 C CA . GLU A 1 936 ? 169.391 167.104 149.687 1.00 38.75 936 GLU A CA 1
ATOM 4811 C C . GLU A 1 936 ? 169.422 165.806 150.480 1.00 38.75 936 GLU A C 1
ATOM 4812 O O . GLU A 1 936 ? 168.471 165.490 151.203 1.00 38.75 936 GLU A O 1
ATOM 4818 N N . ILE A 1 937 ? 170.500 165.035 150.350 1.00 37.03 937 ILE A N 1
ATOM 4819 C CA . ILE A 1 937 ? 170.616 163.783 151.094 1.00 37.03 937 ILE A CA 1
ATOM 4820 C C . ILE A 1 937 ? 170.637 164.055 152.592 1.00 37.03 937 ILE A C 1
ATOM 4821 O O . ILE A 1 937 ? 169.957 163.381 153.377 1.00 37.03 937 ILE A O 1
ATOM 4826 N N . ALA A 1 938 ? 171.420 165.049 153.008 1.00 35.61 938 ALA A N 1
ATOM 4827 C CA . ALA A 1 938 ? 171.490 165.404 154.420 1.00 35.61 938 ALA A CA 1
ATOM 4828 C C . ALA A 1 938 ? 170.126 165.812 154.955 1.00 35.61 938 ALA A C 1
ATOM 4829 O O . ALA A 1 938 ? 169.742 165.422 156.063 1.00 35.61 938 ALA A O 1
ATOM 4831 N N . LEU A 1 939 ? 169.361 166.569 154.167 1.00 34.99 939 LEU A N 1
ATOM 4832 C CA . LEU A 1 939 ? 168.063 167.028 154.640 1.00 34.99 939 LEU A CA 1
ATOM 4833 C C . LEU A 1 939 ? 167.021 165.914 154.654 1.00 34.99 939 LEU A C 1
ATOM 4834 O O . LEU A 1 939 ? 166.172 165.885 155.549 1.00 34.99 939 LEU A O 1
ATOM 4839 N N . ILE A 1 940 ? 167.072 164.974 153.708 1.00 36.65 940 ILE A N 1
ATOM 4840 C CA . ILE A 1 940 ? 166.119 163.871 153.785 1.00 36.65 940 ILE A CA 1
ATOM 4841 C C . ILE A 1 940 ? 166.478 162.937 154.932 1.00 36.65 940 ILE A C 1
ATOM 4842 O O . ILE A 1 940 ? 165.589 162.344 155.551 1.00 36.65 940 ILE A O 1
ATOM 4847 N N . ASP A 1 941 ? 167.765 162.799 155.257 1.00 37.26 941 ASP A N 1
ATOM 4848 C CA . ASP A 1 941 ? 168.122 162.020 156.437 1.00 37.26 941 ASP A CA 1
ATOM 4849 C C . ASP A 1 941 ? 167.695 162.736 157.711 1.00 37.26 941 ASP A C 1
ATOM 4850 O O . ASP A 1 941 ? 167.273 162.095 158.680 1.00 37.26 941 ASP A O 1
ATOM 4855 N N . SER A 1 942 ? 167.782 164.067 157.718 1.00 36.36 942 SER A N 1
ATOM 4856 C CA . SER A 1 942 ? 167.234 164.848 158.820 1.00 36.36 942 SER A CA 1
ATOM 4857 C C . SER A 1 942 ? 165.741 164.595 158.983 1.00 36.36 942 SER A C 1
ATOM 4858 O O . SER A 1 942 ? 165.249 164.396 160.099 1.00 36.36 942 SER A O 1
ATOM 4861 N N . HIS A 1 943 ? 165.004 164.599 157.871 1.00 35.93 943 HIS A N 1
ATOM 4862 C CA . HIS A 1 943 ? 163.564 164.352 157.909 1.00 35.93 943 HIS A CA 1
ATOM 4863 C C . HIS A 1 943 ? 163.256 162.948 158.416 1.00 35.93 943 HIS A C 1
ATOM 4864 O O . HIS A 1 943 ? 162.352 162.753 159.238 1.00 35.93 943 HIS A O 1
ATOM 4871 N N . LYS A 1 944 ? 163.998 161.957 157.931 1.00 36.30 944 LYS A N 1
ATOM 4872 C CA . LYS A 1 944 ? 163.808 160.583 158.377 1.00 36.30 944 LYS A CA 1
ATOM 4873 C C . LYS A 1 944 ? 164.046 160.456 159.875 1.00 36.30 944 LYS A C 1
ATOM 4874 O O . LYS A 1 944 ? 163.266 159.814 160.591 1.00 36.30 944 LYS A O 1
ATOM 4880 N N . LEU A 1 945 ? 165.125 161.066 160.368 1.00 37.34 945 LEU A N 1
ATOM 4881 C CA . LEU A 1 945 ? 165.419 161.006 161.795 1.00 37.34 945 LEU A CA 1
ATOM 4882 C C . LEU A 1 945 ? 164.354 161.726 162.609 1.00 37.34 945 LEU A C 1
ATOM 4883 O O . LEU A 1 945 ? 163.990 161.274 163.700 1.00 37.34 945 LEU A O 1
ATOM 4888 N N . LEU A 1 946 ? 163.839 162.843 162.093 1.00 36.88 946 LEU A N 1
ATOM 4889 C CA . LEU A 1 946 ? 162.750 163.532 162.773 1.00 36.88 946 LEU A CA 1
ATOM 4890 C C . LEU A 1 946 ? 161.504 162.667 162.848 1.00 36.88 946 LEU A C 1
ATOM 4891 O O . LEU A 1 946 ? 160.752 162.748 163.824 1.00 36.88 946 LEU A O 1
ATOM 4896 N N . ARG A 1 947 ? 161.261 161.838 161.834 1.00 38.27 947 ARG A N 1
ATOM 4897 C CA . ARG A 1 947 ? 160.128 160.923 161.926 1.00 38.27 947 ARG A CA 1
ATOM 4898 C C . ARG A 1 947 ? 160.391 159.822 162.940 1.00 38.27 947 ARG A C 1
ATOM 4899 O O . ARG A 1 947 ? 159.490 159.442 163.695 1.00 38.27 947 ARG A O 1
ATOM 4907 N N . SER A 1 948 ? 161.614 159.290 162.969 1.00 36.59 948 SER A N 1
ATOM 4908 C CA . SER A 1 948 ? 161.901 158.188 163.881 1.00 36.59 948 SER A CA 1
ATOM 4909 C C . SER A 1 948 ? 161.796 158.617 165.337 1.00 36.59 948 SER A C 1
ATOM 4910 O O . SER A 1 948 ? 161.559 157.781 166.213 1.00 36.59 948 SER A O 1
ATOM 4913 N N . ILE A 1 949 ? 161.975 159.907 165.618 1.00 38.47 949 ILE A N 1
ATOM 4914 C CA . ILE A 1 949 ? 161.795 160.405 166.977 1.00 38.47 949 ILE A CA 1
ATOM 4915 C C . ILE A 1 949 ? 160.334 160.299 167.388 1.00 38.47 949 ILE A C 1
ATOM 4916 O O . ILE A 1 949 ? 160.012 159.848 168.492 1.00 38.47 949 ILE A O 1
ATOM 4921 N N . ILE A 1 950 ? 159.429 160.721 166.502 1.00 39.05 950 ILE A N 1
ATOM 4922 C CA . ILE A 1 950 ? 158.002 160.720 166.807 1.00 39.05 950 ILE A CA 1
ATOM 4923 C C . ILE A 1 950 ? 157.499 159.312 167.086 1.00 39.05 950 ILE A C 1
ATOM 4924 O O . ILE A 1 950 ? 156.628 159.113 167.939 1.00 39.05 950 ILE A O 1
ATOM 4929 N N . LEU A 1 951 ? 158.048 158.313 166.399 1.00 40.22 951 LEU A N 1
ATOM 4930 C CA . LEU A 1 951 ? 157.701 156.936 166.718 1.00 40.22 951 LEU A CA 1
ATOM 4931 C C . LEU A 1 951 ? 158.122 156.554 168.131 1.00 40.22 951 LEU A C 1
ATOM 4932 O O . LEU A 1 951 ? 157.574 155.598 168.690 1.00 40.22 951 LEU A O 1
ATOM 4937 N N . LEU A 1 952 ? 159.079 157.273 168.719 1.00 42.06 952 LEU A N 1
ATOM 4938 C CA . LEU A 1 952 ? 159.476 157.026 170.099 1.00 42.06 952 LEU A CA 1
ATOM 4939 C C . LEU A 1 952 ? 158.609 157.790 171.088 1.00 42.06 952 LEU A C 1
ATOM 4940 O O . LEU A 1 952 ? 158.343 157.295 172.188 1.00 42.06 952 LEU A O 1
ATOM 4945 N N . LEU A 1 953 ? 158.166 158.990 170.721 1.00 44.71 953 LEU A N 1
ATOM 4946 C CA . LEU A 1 953 ? 157.276 159.760 171.576 1.00 44.71 953 LEU A CA 1
ATOM 4947 C C . LEU A 1 953 ? 155.871 159.177 171.544 1.00 44.71 953 LEU A C 1
ATOM 4948 O O . LEU A 1 953 ? 155.415 158.588 172.528 1.00 44.71 953 LEU A O 1
ATOM 4953 N N . MET A 1 954 ? 155.177 159.328 170.415 1.00 49.84 954 MET A N 1
ATOM 4954 C CA . MET A 1 954 ? 153.816 158.814 170.263 1.00 49.84 954 MET A CA 1
ATOM 4955 C C . MET A 1 954 ? 153.831 157.290 170.119 1.00 49.84 954 MET A C 1
ATOM 4956 O O . MET A 1 954 ? 153.420 156.718 169.111 1.00 49.84 954 MET A O 1
ATOM 4961 N N . GLY A 1 955 ? 154.316 156.632 171.165 1.00 51.78 955 GLY A N 1
ATOM 4962 C CA . GLY A 1 955 ? 154.410 155.184 171.177 1.00 51.78 955 GLY A CA 1
ATOM 4963 C C . GLY A 1 955 ? 153.063 154.492 171.236 1.00 51.78 955 GLY A C 1
ATOM 4964 O O . GLY A 1 955 ? 152.567 153.992 170.227 1.00 51.78 955 GLY A O 1
ATOM 4965 N N . THR A 1 968 ? 159.200 151.829 176.430 1.00 85.38 968 THR A N 1
ATOM 4966 C CA . THR A 1 968 ? 160.487 152.061 177.074 1.00 85.38 968 THR A CA 1
ATOM 4967 C C . THR A 1 968 ? 160.354 152.035 178.592 1.00 85.38 968 THR A C 1
ATOM 4968 O O . THR A 1 968 ? 159.247 152.079 179.128 1.00 85.38 968 THR A O 1
ATOM 4972 N N . SER A 1 969 ? 161.491 151.965 179.281 1.00 83.19 969 SER A N 1
ATOM 4973 C CA . SER A 1 969 ? 161.523 151.971 180.736 1.00 83.19 969 SER A CA 1
ATOM 4974 C C . SER A 1 969 ? 161.488 153.378 181.318 1.00 83.19 969 SER A C 1
ATOM 4975 O O . SER A 1 969 ? 161.829 153.559 182.492 1.00 83.19 969 SER A O 1
ATOM 4978 N N . PHE A 1 970 ? 161.102 154.374 180.519 1.00 78.70 970 PHE A N 1
ATOM 4979 C CA . PHE A 1 970 ? 160.880 155.749 180.957 1.00 78.70 970 PHE A CA 1
ATOM 4980 C C . PHE A 1 970 ? 162.151 156.432 181.445 1.00 78.70 970 PHE A C 1
ATOM 4981 O O . PHE A 1 970 ? 162.079 157.402 182.206 1.00 78.70 970 PHE A O 1
ATOM 4989 N N . LEU A 1 971 ? 163.323 155.951 181.024 1.00 76.71 971 LEU A N 1
ATOM 4990 C CA . LEU A 1 971 ? 164.562 156.629 181.391 1.00 76.71 971 LEU A CA 1
ATOM 4991 C C . LEU A 1 971 ? 164.662 157.987 180.711 1.00 76.71 971 LEU A C 1
ATOM 4992 O O . LEU A 1 971 ? 165.056 158.976 181.340 1.00 76.71 971 LEU A O 1
ATOM 4997 N N . ASP A 1 972 ? 164.306 158.054 179.430 1.00 72.44 972 ASP A N 1
ATOM 4998 C CA . ASP A 1 972 ? 164.332 159.294 178.671 1.00 72.44 972 ASP A CA 1
ATOM 4999 C C . ASP A 1 972 ? 163.000 160.031 178.715 1.00 72.44 972 ASP A C 1
ATOM 5000 O O . ASP A 1 972 ? 162.779 160.945 177.913 1.00 72.44 972 ASP A O 1
ATOM 5005 N N . TYR A 1 973 ? 162.117 159.657 179.637 1.00 65.12 973 TYR A N 1
ATOM 5006 C CA . TYR A 1 973 ? 160.801 160.262 179.778 1.00 65.12 973 TYR A CA 1
ATOM 5007 C C . TYR A 1 973 ? 160.851 161.644 180.416 1.00 65.12 973 TYR A C 1
ATOM 5008 O O . TYR A 1 973 ? 159.796 162.217 180.704 1.00 65.12 973 TYR A O 1
ATOM 5017 N N . GLY A 1 974 ? 162.044 162.193 180.638 1.00 60.80 974 GLY A N 1
ATOM 5018 C CA . GLY A 1 974 ? 162.141 163.447 181.365 1.00 60.80 974 GLY A CA 1
ATOM 5019 C C . GLY A 1 974 ? 161.612 164.629 180.577 1.00 60.80 974 GLY A C 1
ATOM 5020 O O . GLY A 1 974 ? 160.840 165.440 181.094 1.00 60.80 974 GLY A O 1
ATOM 5021 N N . GLU A 1 975 ? 162.015 164.742 179.314 1.00 56.71 975 GLU A N 1
ATOM 5022 C CA . GLU A 1 975 ? 161.698 165.911 178.507 1.00 56.71 975 GLU A CA 1
ATOM 5023 C C . GLU A 1 975 ? 160.728 165.595 177.370 1.00 56.71 975 GLU A C 1
ATOM 5024 O O . GLU A 1 975 ? 160.704 166.313 176.367 1.00 56.71 975 GLU A O 1
ATOM 5030 N N . ASN A 1 976 ? 159.911 164.547 177.513 1.00 55.43 976 ASN A N 1
ATOM 5031 C CA . ASN A 1 976 ? 159.039 164.135 176.416 1.00 55.43 976 ASN A CA 1
ATOM 5032 C C . ASN A 1 976 ? 158.027 165.216 176.057 1.00 55.43 976 ASN A C 1
ATOM 5033 O O . ASN A 1 976 ? 157.707 165.406 174.878 1.00 55.43 976 ASN A O 1
ATOM 5038 N N . LEU A 1 977 ? 157.509 165.933 177.055 1.00 52.03 977 LEU A N 1
ATOM 5039 C CA . LEU A 1 977 ? 156.452 166.903 176.788 1.00 52.03 977 LEU A CA 1
ATOM 5040 C C . LEU A 1 977 ? 156.958 168.033 175.901 1.00 52.03 977 LEU A C 1
ATOM 5041 O O . LEU A 1 977 ? 156.361 168.331 174.860 1.00 52.03 977 LEU A O 1
ATOM 5046 N N . VAL A 1 978 ? 158.054 168.679 176.299 1.00 49.20 978 VAL A N 1
ATOM 5047 C CA . VAL A 1 978 ? 158.606 169.757 175.484 1.00 49.20 978 VAL A CA 1
ATOM 5048 C C . VAL A 1 978 ? 159.073 169.216 174.141 1.00 49.20 978 VAL A C 1
ATOM 5049 O O . VAL A 1 978 ? 158.935 169.875 173.099 1.00 49.20 978 VAL A O 1
ATOM 5053 N N . GLN A 1 979 ? 159.623 168.003 174.141 1.00 49.32 979 GLN A N 1
ATOM 5054 C CA . GLN A 1 979 ? 160.116 167.421 172.902 1.00 49.32 979 GLN A CA 1
ATOM 5055 C C . GLN A 1 979 ? 158.986 167.145 171.920 1.00 49.32 979 GLN A C 1
ATOM 5056 O O . GLN A 1 979 ? 159.212 167.158 170.708 1.00 49.32 979 GLN A O 1
ATOM 5062 N N . LYS A 1 980 ? 157.762 166.929 172.407 1.00 46.86 980 LYS A N 1
ATOM 5063 C CA . LYS A 1 980 ? 156.677 166.605 171.486 1.00 46.86 980 LYS A CA 1
ATOM 5064 C C . LYS A 1 980 ? 156.265 167.805 170.649 1.00 46.86 980 LYS A C 1
ATOM 5065 O O . LYS A 1 980 ? 155.812 167.636 169.513 1.00 46.86 980 LYS A O 1
ATOM 5071 N N . TRP A 1 981 ? 156.401 169.015 171.181 1.00 43.62 981 TRP A N 1
ATOM 5072 C CA . TRP A 1 981 ? 156.152 170.213 170.396 1.00 43.62 981 TRP A CA 1
ATOM 5073 C C . TRP A 1 981 ? 157.418 170.779 169.777 1.00 43.62 981 TRP A C 1
ATOM 5074 O O . TRP A 1 981 ? 157.328 171.669 168.926 1.00 43.62 981 TRP A O 1
ATOM 5085 N N . GLN A 1 982 ? 158.593 170.300 170.186 1.00 46.04 982 GLN A N 1
ATOM 5086 C CA . GLN A 1 982 ? 159.804 170.671 169.465 1.00 46.04 982 GLN A CA 1
ATOM 5087 C C . GLN A 1 982 ? 159.974 169.847 168.195 1.00 46.04 982 GLN A C 1
ATOM 5088 O O . GLN A 1 982 ? 160.433 170.369 167.173 1.00 46.04 982 GLN A O 1
ATOM 5094 N N . VAL A 1 983 ? 159.600 168.567 168.234 1.00 40.64 983 VAL A N 1
ATOM 5095 C CA . VAL A 1 983 ? 159.804 167.705 167.077 1.00 40.64 983 VAL A CA 1
ATOM 5096 C C . VAL A 1 983 ? 158.900 168.122 165.928 1.00 40.64 983 VAL A C 1
ATOM 5097 O O . VAL A 1 983 ? 159.298 168.062 164.762 1.00 40.64 983 VAL A O 1
ATOM 5101 N N . LEU A 1 984 ? 157.688 168.584 166.227 1.00 40.67 984 LEU A N 1
ATOM 5102 C CA . LEU A 1 984 ? 156.792 169.007 165.156 1.00 40.67 984 LEU A CA 1
ATOM 5103 C C . LEU A 1 984 ? 157.270 170.305 164.516 1.00 40.67 984 LEU A C 1
ATOM 5104 O O . LEU A 1 984 ? 157.243 170.447 163.283 1.00 40.67 984 LEU A O 1
ATOM 5109 N N . SER A 1 985 ? 157.716 171.258 165.331 1.00 39.96 985 SER A N 1
ATOM 5110 C CA . SER A 1 985 ? 158.280 172.487 164.787 1.00 39.96 985 SER A CA 1
ATOM 5111 C C . SER A 1 985 ? 159.516 172.199 163.946 1.00 39.96 985 SER A C 1
ATOM 5112 O O . SER A 1 985 ? 159.702 172.789 162.875 1.00 39.96 985 SER A O 1
ATOM 5115 N N . GLU A 1 986 ? 160.363 171.276 164.405 1.00 41.62 986 GLU A N 1
ATOM 5116 C CA . GLU A 1 986 ? 161.540 170.919 163.630 1.00 41.62 986 GLU A CA 1
ATOM 5117 C C . GLU A 1 986 ? 161.172 170.167 162.360 1.00 41.62 986 GLU A C 1
ATOM 5118 O O . GLU A 1 986 ? 161.861 170.305 161.349 1.00 41.62 986 GLU A O 1
ATOM 5124 N N . VAL A 1 987 ? 160.097 169.378 162.384 1.00 38.98 987 VAL A N 1
ATOM 5125 C CA . VAL A 1 987 ? 159.645 168.712 161.167 1.00 38.98 987 VAL A CA 1
ATOM 5126 C C . VAL A 1 987 ? 159.203 169.739 160.141 1.00 38.98 987 VAL A C 1
ATOM 5127 O O . VAL A 1 987 ? 159.562 169.654 158.962 1.00 38.98 987 VAL A O 1
ATOM 5131 N N . LEU A 1 988 ? 158.443 170.741 160.574 1.00 41.15 988 LEU A N 1
ATOM 5132 C CA . LEU A 1 988 ? 158.012 171.768 159.631 1.00 41.15 988 LEU A CA 1
ATOM 5133 C C . LEU A 1 988 ? 159.184 172.599 159.120 1.00 41.15 988 LEU A C 1
ATOM 5134 O O . LEU A 1 988 ? 159.212 172.967 157.940 1.00 41.15 988 LEU A O 1
ATOM 5139 N N . SER A 1 989 ? 160.177 172.877 159.969 1.00 41.47 989 SER A N 1
ATOM 5140 C CA . SER A 1 989 ? 161.339 173.635 159.507 1.00 41.47 989 SER A CA 1
ATOM 5141 C C . SER A 1 989 ? 162.193 172.816 158.541 1.00 41.47 989 SER A C 1
ATOM 5142 O O . SER A 1 989 ? 162.668 173.338 157.522 1.00 41.47 989 SER A O 1
ATOM 5145 N N . CYS A 1 990 ? 162.402 171.535 158.845 1.00 40.81 990 CYS A N 1
ATOM 5146 C CA . CYS A 1 990 ? 163.124 170.656 157.937 1.00 40.81 990 CYS A CA 1
ATOM 5147 C C . CYS A 1 990 ? 162.391 170.515 156.616 1.00 40.81 990 CYS A C 1
ATOM 5148 O O . CYS A 1 990 ? 163.021 170.424 155.559 1.00 40.81 990 CYS A O 1
ATOM 5151 N N . SER A 1 991 ? 161.058 170.518 156.648 1.00 39.60 991 SER A N 1
ATOM 5152 C CA . SER A 1 991 ? 160.307 170.437 155.403 1.00 39.60 991 SER A CA 1
ATOM 5153 C C . SER A 1 991 ? 160.397 171.732 154.616 1.00 39.60 991 SER A C 1
ATOM 5154 O O . SER A 1 991 ? 160.456 171.696 153.386 1.00 39.60 991 SER A O 1
ATOM 5157 N N . GLU A 1 992 ? 160.450 172.878 155.293 1.00 39.28 992 GLU A N 1
ATOM 5158 C CA . GLU A 1 992 ? 160.648 174.125 154.563 1.00 39.28 992 GLU A CA 1
ATOM 5159 C C . GLU A 1 992 ? 162.016 174.150 153.894 1.00 39.28 992 GLU A C 1
ATOM 5160 O O . GLU A 1 992 ? 162.142 174.579 152.740 1.00 39.28 992 GLU A O 1
ATOM 5166 N N . LYS A 1 993 ? 163.047 173.670 154.595 1.00 39.45 993 LYS A N 1
ATOM 5167 C CA . LYS A 1 993 ? 164.374 173.601 153.990 1.00 39.45 993 LYS A CA 1
ATOM 5168 C C . LYS A 1 993 ? 164.405 172.615 152.828 1.00 39.45 993 LYS A C 1
ATOM 5169 O O . LYS A 1 993 ? 164.978 172.907 151.774 1.00 39.45 993 LYS A O 1
ATOM 5175 N N . LEU A 1 994 ? 163.793 171.447 153.001 1.00 36.83 994 LEU A N 1
ATOM 5176 C CA . LEU A 1 994 ? 163.800 170.397 151.994 1.00 36.83 994 LEU A CA 1
ATOM 5177 C C . LEU A 1 994 ? 162.883 170.690 150.816 1.00 36.83 994 LEU A C 1
ATOM 5178 O O . LEU A 1 994 ? 163.003 170.028 149.781 1.00 36.83 994 LEU A O 1
ATOM 5183 N N . VAL A 1 995 ? 161.979 171.654 150.941 1.00 38.54 995 VAL A N 1
ATOM 5184 C CA . VAL A 1 995 ? 161.124 172.060 149.839 1.00 38.54 995 VAL A CA 1
ATOM 5185 C C . VAL A 1 995 ? 161.698 173.259 149.099 1.00 38.54 995 VAL A C 1
ATOM 5186 O O . VAL A 1 995 ? 161.671 173.299 147.869 1.00 38.54 995 VAL A O 1
ATOM 5190 N N . CYS A 1 996 ? 162.249 174.237 149.821 1.00 40.96 996 CYS A N 1
ATOM 5191 C CA . CYS A 1 996 ? 162.867 175.371 149.146 1.00 40.96 996 CYS A CA 1
ATOM 5192 C C . CYS A 1 996 ? 164.159 174.992 148.433 1.00 40.96 996 CYS A C 1
ATOM 5193 O O . CYS A 1 996 ? 164.595 175.725 147.541 1.00 40.96 996 CYS A O 1
ATOM 5196 N N . HIS A 1 997 ? 164.772 173.869 148.798 1.00 39.01 997 HIS A N 1
ATOM 5197 C CA . HIS A 1 997 ? 166.017 173.416 148.192 1.00 39.01 997 HIS A CA 1
ATOM 5198 C C . HIS A 1 997 ? 165.767 172.549 146.967 1.00 39.01 997 HIS A C 1
ATOM 5199 O O . HIS A 1 997 ? 166.393 172.748 145.923 1.00 39.01 997 HIS A O 1
ATOM 5206 N N . LEU A 1 998 ? 164.848 171.591 147.077 1.00 37.79 998 LEU A N 1
ATOM 5207 C CA . LEU A 1 998 ? 164.557 170.697 145.967 1.00 37.79 998 LEU A CA 1
ATOM 5208 C C . LEU A 1 998 ? 163.797 171.391 144.853 1.00 37.79 998 LEU A C 1
ATOM 5209 O O . LEU A 1 998 ? 163.841 170.929 143.710 1.00 37.79 998 LEU A O 1
ATOM 5214 N N . GLY A 1 999 ? 163.107 172.490 145.153 1.00 39.12 999 GLY A N 1
ATOM 5215 C CA . GLY A 1 999 ? 162.456 173.250 144.105 1.00 39.12 999 GLY A CA 1
ATOM 5216 C C . GLY A 1 999 ? 163.401 174.158 143.358 1.00 39.12 999 GLY A C 1
ATOM 5217 O O . GLY A 1 999 ? 163.214 174.398 142.162 1.00 39.12 999 GLY A O 1
ATOM 5218 N N . ARG A 1 1000 ? 164.425 174.674 144.038 1.00 39.95 1000 ARG A N 1
ATOM 5219 C CA . ARG A 1 1000 ? 165.431 175.474 143.353 1.00 39.95 1000 ARG A CA 1
ATOM 5220 C C . ARG A 1 1000 ? 166.323 174.605 142.480 1.00 39.95 1000 ARG A C 1
ATOM 5221 O O . ARG A 1 1000 ? 166.919 175.098 141.517 1.00 39.95 1000 ARG A O 1
ATOM 5229 N N . LEU A 1 1001 ? 166.429 173.320 142.801 1.00 39.84 1001 LEU A N 1
ATOM 5230 C CA . LEU A 1 1001 ? 167.145 172.367 141.970 1.00 39.84 1001 LEU A CA 1
ATOM 5231 C C . LEU A 1 1001 ? 166.338 171.901 140.768 1.00 39.84 1001 LEU A C 1
ATOM 5232 O O . LEU A 1 1001 ? 166.901 171.242 139.889 1.00 39.84 1001 LEU A O 1
ATOM 5237 N N . GLY A 1 1002 ? 165.048 172.212 140.710 1.00 40.53 1002 GLY A N 1
ATOM 5238 C CA . GLY A 1 1002 ? 164.203 171.771 139.624 1.00 40.53 1002 GLY A CA 1
ATOM 5239 C C . GLY A 1 1002 ? 163.505 170.447 139.842 1.00 40.53 1002 GLY A C 1
ATOM 5240 O O . GLY A 1 1002 ? 162.683 170.058 139.005 1.00 40.53 1002 GLY A O 1
ATOM 5241 N N . SER A 1 1003 ? 163.799 169.744 140.935 1.00 39.34 1003 SER A N 1
ATOM 5242 C CA . SER A 1 1003 ? 163.111 168.500 141.275 1.00 39.34 1003 SER A CA 1
ATOM 5243 C C . SER A 1 1003 ? 161.804 168.852 141.978 1.00 39.34 1003 SER A C 1
ATOM 5244 O O . SER A 1 1003 ? 161.705 168.886 143.207 1.00 39.34 1003 SER A O 1
ATOM 5247 N N . VAL A 1 1004 ? 160.773 169.114 141.173 1.00 38.99 1004 VAL A N 1
ATOM 5248 C CA . VAL A 1 1004 ? 159.515 169.600 141.724 1.00 38.99 1004 VAL A CA 1
ATOM 5249 C C . VAL A 1 1004 ? 158.596 168.483 142.195 1.00 38.99 1004 VAL A C 1
ATOM 5250 O O . VAL A 1 1004 ? 157.700 168.738 143.008 1.00 38.99 1004 VAL A O 1
ATOM 5254 N N . SER A 1 1005 ? 158.796 167.251 141.734 1.00 40.95 1005 SER A N 1
ATOM 5255 C CA . SER A 1 1005 ? 157.959 166.150 142.198 1.00 40.95 1005 SER A CA 1
ATOM 5256 C C . SER A 1 1005 ? 158.214 165.848 143.671 1.00 40.95 1005 SER A C 1
ATOM 5257 O O . SER A 1 1005 ? 157.278 165.811 144.478 1.00 40.95 1005 SER A O 1
ATOM 5260 N N . GLU A 1 1006 ? 159.478 165.632 144.044 1.00 41.84 1006 GLU A N 1
ATOM 5261 C CA . GLU A 1 1006 ? 159.803 165.375 145.444 1.00 41.84 1006 GLU A CA 1
ATOM 5262 C C . GLU A 1 1006 ? 159.499 166.588 146.311 1.00 41.84 1006 GLU A C 1
ATOM 5263 O O . GLU A 1 1006 ? 159.047 166.449 147.457 1.00 41.84 1006 GLU A O 1
ATOM 5269 N N . ALA A 1 1007 ? 159.747 167.784 145.783 1.00 39.95 1007 ALA A N 1
ATOM 5270 C CA . ALA A 1 1007 ? 159.452 168.997 146.529 1.00 39.95 1007 ALA A CA 1
ATOM 5271 C C . ALA A 1 1007 ? 157.965 169.096 146.836 1.00 39.95 1007 ALA A C 1
ATOM 5272 O O . ALA A 1 1007 ? 157.573 169.401 147.968 1.00 39.95 1007 ALA A O 1
ATOM 5274 N N . LYS A 1 1008 ? 157.116 168.819 145.842 1.00 41.14 1008 LYS A N 1
ATOM 5275 C CA . LYS A 1 1008 ? 155.680 168.831 146.088 1.00 41.14 1008 LYS A CA 1
ATOM 5276 C C . LYS A 1 1008 ? 155.255 167.691 146.998 1.00 41.14 1008 LYS A C 1
ATOM 5277 O O . LYS A 1 1008 ? 154.291 167.840 147.751 1.00 41.14 1008 LYS A O 1
ATOM 5283 N N . ALA A 1 1009 ? 155.951 166.559 146.959 1.00 39.76 1009 ALA A N 1
ATOM 5284 C CA . ALA A 1 1009 ? 155.619 165.475 147.876 1.00 39.76 1009 ALA A CA 1
ATOM 5285 C C . ALA A 1 1009 ? 155.836 165.903 149.322 1.00 39.76 1009 ALA A C 1
ATOM 5286 O O . ALA A 1 1009 ? 154.960 165.720 150.179 1.00 39.76 1009 ALA A O 1
ATOM 5288 N N . PHE A 1 1010 ? 156.996 166.495 149.607 1.00 38.76 1010 PHE A N 1
ATOM 5289 C CA . PHE A 1 1010 ? 157.254 166.970 150.964 1.00 38.76 1010 PHE A CA 1
ATOM 5290 C C . PHE A 1 1010 ? 156.328 168.124 151.330 1.00 38.76 1010 PHE A C 1
ATOM 5291 O O . PHE A 1 1010 ? 155.877 168.224 152.479 1.00 38.76 1010 PHE A O 1
ATOM 5299 N N . CYS A 1 1011 ? 156.003 168.983 150.363 1.00 39.31 1011 CYS A N 1
ATOM 5300 C CA . CYS A 1 1011 ? 155.094 170.093 150.628 1.00 39.31 1011 CYS A CA 1
ATOM 5301 C C . CYS A 1 1011 ? 153.698 169.596 150.981 1.00 39.31 1011 CYS A C 1
ATOM 5302 O O . CYS A 1 1011 ? 153.050 170.135 151.883 1.00 39.31 1011 CYS A O 1
ATOM 5305 N N . LEU A 1 1012 ? 153.224 168.558 150.292 1.00 39.57 1012 LEU A N 1
ATOM 5306 C CA . LEU A 1 1012 ? 151.923 167.982 150.607 1.00 39.57 1012 LEU A CA 1
ATOM 5307 C C . LEU A 1 1012 ? 151.939 167.280 151.956 1.00 39.57 1012 LEU A C 1
ATOM 5308 O O . LEU A 1 1012 ? 150.972 167.375 152.719 1.00 39.57 1012 LEU A O 1
ATOM 5313 N N . GLU A 1 1013 ? 153.012 166.544 152.256 1.00 40.83 1013 GLU A N 1
ATOM 5314 C CA . GLU A 1 1013 ? 153.126 165.919 153.570 1.00 40.83 1013 GLU A CA 1
ATOM 5315 C C . GLU A 1 1013 ? 153.042 166.964 154.677 1.00 40.83 1013 GLU A C 1
ATOM 5316 O O . GLU A 1 1013 ? 152.318 166.786 155.669 1.00 40.83 1013 GLU A O 1
ATOM 5322 N N . ALA A 1 1014 ? 153.736 168.086 154.500 1.00 38.76 1014 ALA A N 1
ATOM 5323 C CA . ALA A 1 1014 ? 153.727 169.118 155.527 1.00 38.76 1014 ALA A CA 1
ATOM 5324 C C . ALA A 1 1014 ? 152.385 169.835 155.595 1.00 38.76 1014 ALA A C 1
ATOM 5325 O O . ALA A 1 1014 ? 151.939 170.217 156.681 1.00 38.76 1014 ALA A O 1
ATOM 5327 N N . LEU A 1 1015 ? 151.727 170.034 154.452 1.00 37.26 1015 LEU A N 1
ATOM 5328 C CA . LEU A 1 1015 ? 150.395 170.630 154.469 1.00 37.26 1015 LEU A CA 1
ATOM 5329 C C . LEU A 1 1015 ? 149.400 169.732 155.189 1.00 37.26 1015 LEU A C 1
ATOM 5330 O O . LEU A 1 1015 ? 148.540 170.217 155.931 1.00 37.26 1015 LEU A O 1
ATOM 5335 N N . LYS A 1 1016 ? 149.501 168.421 154.980 1.00 39.01 1016 LYS A N 1
ATOM 5336 C CA . LYS A 1 1016 ? 148.646 167.491 155.703 1.00 39.01 1016 LYS A CA 1
ATOM 5337 C C . LYS A 1 1016 ? 148.898 167.575 157.201 1.00 39.01 1016 LYS A C 1
ATOM 5338 O O . LYS A 1 1016 ? 147.954 167.618 158.000 1.00 39.01 1016 LYS A O 1
ATOM 5344 N N . LEU A 1 1017 ? 150.170 167.626 157.602 1.00 41.07 1017 LEU A N 1
ATOM 5345 C CA . LEU A 1 1017 ? 150.478 167.756 159.024 1.00 41.07 1017 LEU A CA 1
ATOM 5346 C C . LEU A 1 1017 ? 149.925 169.054 159.600 1.00 41.07 1017 LEU A C 1
ATOM 5347 O O . LEU A 1 1017 ? 149.379 169.071 160.712 1.00 41.07 1017 LEU A O 1
ATOM 5352 N N . THR A 1 1018 ? 150.037 170.149 158.851 1.00 41.92 1018 THR A N 1
ATOM 5353 C CA . THR A 1 1018 ? 149.623 171.443 159.374 1.00 41.92 1018 THR A CA 1
ATOM 5354 C C . THR A 1 1018 ? 148.108 171.582 159.423 1.00 41.92 1018 THR A C 1
ATOM 5355 O O . THR A 1 1018 ? 147.582 172.274 160.301 1.00 41.92 1018 THR A O 1
ATOM 5359 N N . THR A 1 1019 ? 147.389 170.954 158.492 1.00 42.93 1019 THR A N 1
ATOM 5360 C CA . THR A 1 1019 ? 145.936 170.932 158.591 1.00 42.93 1019 THR A CA 1
ATOM 5361 C C . THR A 1 1019 ? 145.465 169.979 159.679 1.00 42.93 1019 THR A C 1
ATOM 5362 O O . THR A 1 1019 ? 144.391 170.183 160.252 1.00 42.93 1019 THR A O 1
ATOM 5366 N N . LYS A 1 1020 ? 146.244 168.940 159.975 1.00 43.28 1020 LYS A N 1
ATOM 5367 C CA . LYS A 1 1020 ? 145.952 168.099 161.128 1.00 43.28 1020 LYS A CA 1
ATOM 5368 C C . LYS A 1 1020 ? 146.052 168.898 162.418 1.00 43.28 1020 LYS A C 1
ATOM 5369 O O . LYS A 1 1020 ? 145.129 168.900 163.238 1.00 43.28 1020 LYS A O 1
ATOM 5375 N N . LEU A 1 1021 ? 147.177 169.587 162.617 1.00 44.11 1021 LEU A N 1
ATOM 5376 C CA . LEU A 1 1021 ? 147.353 170.422 163.800 1.00 44.11 1021 LEU A CA 1
ATOM 5377 C C . LEU A 1 1021 ? 146.575 171.728 163.726 1.00 44.11 1021 LEU A C 1
ATOM 5378 O O . LEU A 1 1021 ? 146.461 172.419 164.740 1.00 44.11 1021 LEU A O 1
ATOM 5383 N N . GLN A 1 1022 ? 146.053 172.081 162.555 1.00 50.24 1022 GLN A N 1
ATOM 5384 C CA . GLN A 1 1022 ? 145.282 173.304 162.344 1.00 50.24 1022 GLN A CA 1
ATOM 5385 C C . GLN A 1 1022 ? 146.078 174.545 162.751 1.00 50.24 1022 GLN A C 1
ATOM 5386 O O . GLN A 1 1022 ? 145.687 175.310 163.631 1.00 50.24 1022 GLN A O 1
ATOM 5392 N N . ILE A 1 1023 ? 147.207 174.737 162.078 1.00 45.79 1023 ILE A N 1
ATOM 5393 C CA . ILE A 1 1023 ? 148.087 175.880 162.284 1.00 45.79 1023 ILE A CA 1
ATOM 5394 C C . ILE A 1 1023 ? 148.008 176.755 161.036 1.00 45.79 1023 ILE A C 1
ATOM 5395 O O . ILE A 1 1023 ? 148.415 176.321 159.951 1.00 45.79 1023 ILE A O 1
ATOM 5400 N N . PRO A 1 1024 ? 147.489 177.978 161.130 1.00 47.11 1024 PRO A N 1
ATOM 5401 C CA . PRO A 1 1024 ? 147.335 178.791 159.913 1.00 47.11 1024 PRO A CA 1
ATOM 5402 C C . PRO A 1 1024 ? 148.647 179.273 159.316 1.00 47.11 1024 PRO A C 1
ATOM 5403 O O . PRO A 1 1024 ? 148.782 179.307 158.087 1.00 47.11 1024 PRO A O 1
ATOM 5407 N N . ARG A 1 1025 ? 149.620 179.656 160.143 1.00 43.66 1025 ARG A N 1
ATOM 5408 C CA . ARG A 1 1025 ? 150.839 180.265 159.620 1.00 43.66 1025 ARG A CA 1
ATOM 5409 C C . ARG A 1 1025 ? 151.691 179.253 158.864 1.00 43.66 1025 ARG A C 1
ATOM 5410 O O . ARG A 1 1025 ? 152.189 179.536 157.766 1.00 43.66 1025 ARG A O 1
ATOM 5418 N N . GLN A 1 1026 ? 151.878 178.068 159.442 1.00 43.99 1026 GLN A N 1
ATOM 5419 C CA . GLN A 1 1026 ? 152.700 177.060 158.788 1.00 43.99 1026 GLN A CA 1
ATOM 5420 C C . GLN A 1 1026 ? 152.061 176.583 157.490 1.00 43.99 1026 GLN A C 1
ATOM 5421 O O . GLN A 1 1026 ? 152.751 176.401 156.477 1.00 43.99 1026 GLN A O 1
ATOM 5427 N N . CYS A 1 1027 ? 150.741 176.398 157.488 1.00 44.22 1027 CYS A N 1
ATOM 5428 C CA . CYS A 1 1027 ? 150.084 175.988 156.255 1.00 44.22 1027 CYS A CA 1
ATOM 5429 C C . CYS A 1 1027 ? 150.085 177.108 155.226 1.00 44.22 1027 CYS A C 1
ATOM 5430 O O . CYS A 1 1027 ? 150.109 176.830 154.027 1.00 44.22 1027 CYS A O 1
ATOM 5433 N N . ALA A 1 1028 ? 150.085 178.368 155.657 1.00 40.82 1028 ALA A N 1
ATOM 5434 C CA . ALA A 1 1028 ? 150.227 179.462 154.702 1.00 40.82 1028 ALA A CA 1
ATOM 5435 C C . ALA A 1 1028 ? 151.597 179.425 154.042 1.00 40.82 1028 ALA A C 1
ATOM 5436 O O . ALA A 1 1028 ? 151.719 179.568 152.816 1.00 40.82 1028 ALA A O 1
ATOM 5438 N N . LEU A 1 1029 ? 152.642 179.228 154.848 1.00 40.31 1029 LEU A N 1
ATOM 5439 C CA . LEU A 1 1029 ? 153.987 179.052 154.311 1.00 40.31 1029 LEU A CA 1
ATOM 5440 C C . LEU A 1 1029 ? 154.024 177.932 153.278 1.00 40.31 1029 LEU A C 1
ATOM 5441 O O . LEU A 1 1029 ? 154.524 178.109 152.158 1.00 40.31 1029 LEU A O 1
ATOM 5446 N N . PHE A 1 1030 ? 153.476 176.774 153.632 1.00 38.37 1030 PHE A N 1
ATOM 5447 C CA . PHE A 1 1030 ? 153.591 175.631 152.739 1.00 38.37 1030 PHE A CA 1
ATOM 5448 C C . PHE A 1 1030 ? 152.680 175.746 151.524 1.00 38.37 1030 PHE A C 1
ATOM 5449 O O . PHE A 1 1030 ? 153.009 175.214 150.462 1.00 38.37 1030 PHE A O 1
ATOM 5457 N N . LEU A 1 1031 ? 151.572 176.472 151.627 1.00 40.51 1031 LEU A N 1
ATOM 5458 C CA . LEU A 1 1031 ? 150.760 176.726 150.445 1.00 40.51 1031 LEU A CA 1
ATOM 5459 C C . LEU A 1 1031 ? 151.458 177.681 149.487 1.00 40.51 1031 LEU A C 1
ATOM 5460 O O . LEU A 1 1031 ? 151.373 177.507 148.270 1.00 40.51 1031 LEU A O 1
ATOM 5465 N N . VAL A 1 1032 ? 152.150 178.698 150.003 1.00 37.89 1032 VAL A N 1
ATOM 5466 C CA . VAL A 1 1032 ? 152.911 179.571 149.108 1.00 37.89 1032 VAL A CA 1
ATOM 5467 C C . VAL A 1 1032 ? 154.044 178.788 148.444 1.00 37.89 1032 VAL A C 1
ATOM 5468 O O . VAL A 1 1032 ? 154.343 178.975 147.254 1.00 37.89 1032 VAL A O 1
ATOM 5472 N N . LEU A 1 1033 ? 154.648 177.853 149.182 1.00 39.11 1033 LEU A N 1
ATOM 5473 C CA . LEU A 1 1033 ? 155.686 177.013 148.590 1.00 39.11 1033 LEU A CA 1
ATOM 5474 C C . LEU A 1 1033 ? 155.118 176.126 147.485 1.00 39.11 1033 LEU A C 1
ATOM 5475 O O . LEU A 1 1033 ? 155.715 175.993 146.409 1.00 39.11 1033 LEU A O 1
ATOM 5480 N N . LYS A 1 1034 ? 153.967 175.498 147.739 1.00 40.44 1034 LYS A N 1
ATOM 5481 C CA . LYS A 1 1034 ? 153.338 174.671 146.716 1.00 40.44 1034 LYS A CA 1
ATOM 5482 C C . LYS A 1 1034 ? 152.908 175.497 145.515 1.00 40.44 1034 LYS A C 1
ATOM 5483 O O . LYS A 1 1034 ? 152.965 175.016 144.380 1.00 40.44 1034 LYS A O 1
ATOM 5489 N N . GLY A 1 1035 ? 152.476 176.734 145.739 1.00 41.28 1035 GLY A N 1
ATOM 5490 C CA . GLY A 1 1035 ? 152.148 177.598 144.622 1.00 41.28 1035 GLY A CA 1
ATOM 5491 C C . GLY A 1 1035 ? 153.350 177.873 143.743 1.00 41.28 1035 GLY A C 1
ATOM 5492 O O . GLY A 1 1035 ? 153.252 177.848 142.513 1.00 41.28 1035 GLY A O 1
ATOM 5493 N N . GLU A 1 1036 ? 154.507 178.122 144.360 1.00 43.19 1036 GLU A N 1
ATOM 5494 C CA . GLU A 1 1036 ? 155.713 178.319 143.560 1.00 43.19 1036 GLU A CA 1
ATOM 5495 C C . GLU A 1 1036 ? 156.109 177.038 142.829 1.00 43.19 1036 GLU A C 1
ATOM 5496 O O . GLU A 1 1036 ? 156.535 177.083 141.669 1.00 43.19 1036 GLU A O 1
ATOM 5502 N N . LEU A 1 1037 ? 155.954 175.884 143.484 1.00 42.29 1037 LEU A N 1
ATOM 5503 C CA . LEU A 1 1037 ? 156.279 174.615 142.838 1.00 42.29 1037 LEU A CA 1
ATOM 5504 C C . LEU A 1 1037 ? 155.350 174.310 141.670 1.00 42.29 1037 LEU A C 1
ATOM 5505 O O . LEU A 1 1037 ? 155.758 173.635 140.719 1.00 42.29 1037 LEU A O 1
ATOM 5510 N N . GLU A 1 1038 ? 154.099 174.767 141.731 1.00 43.16 1038 GLU A N 1
ATOM 5511 C CA . GLU A 1 1038 ? 153.191 174.580 140.605 1.00 43.16 1038 GLU A CA 1
ATOM 5512 C C . GLU A 1 1038 ? 153.440 175.599 139.504 1.00 43.16 1038 GLU A C 1
ATOM 5513 O O . GLU A 1 1038 ? 153.233 175.293 138.325 1.00 43.16 1038 GLU A O 1
ATOM 5519 N N . LEU A 1 1039 ? 153.881 176.804 139.861 1.00 40.40 1039 LEU A N 1
ATOM 5520 C CA . LEU A 1 1039 ? 154.308 177.758 138.846 1.00 40.40 1039 LEU A CA 1
ATOM 5521 C C . LEU A 1 1039 ? 155.551 177.271 138.119 1.00 40.40 1039 LEU A C 1
ATOM 5522 O O . LEU A 1 1039 ? 155.754 177.608 136.948 1.00 40.40 1039 LEU A O 1
ATOM 5527 N N . ALA A 1 1040 ? 156.387 176.477 138.791 1.00 41.85 1040 ALA A N 1
ATOM 5528 C CA . ALA A 1 1040 ? 157.552 175.903 138.125 1.00 41.85 1040 ALA A CA 1
ATOM 5529 C C . ALA A 1 1040 ? 157.141 174.959 137.003 1.00 41.85 1040 ALA A C 1
ATOM 5530 O O . ALA A 1 1040 ? 157.820 174.875 135.974 1.00 41.85 1040 ALA A O 1
ATOM 5532 N N . ARG A 1 1041 ? 156.035 174.243 137.181 1.00 43.83 1041 ARG A N 1
ATOM 5533 C CA . ARG A 1 1041 ? 155.534 173.297 136.194 1.00 43.83 1041 ARG A CA 1
ATOM 5534 C C . ARG A 1 1041 ? 154.500 173.902 135.254 1.00 43.83 1041 ARG A C 1
ATOM 5535 O O . ARG A 1 1041 ? 153.850 173.160 134.515 1.00 43.83 1041 ARG A O 1
ATOM 5543 N N . ASN A 1 1042 ? 154.341 175.224 135.264 1.00 46.51 1042 ASN A N 1
ATOM 5544 C CA . ASN A 1 1042 ? 153.379 175.930 134.418 1.00 46.51 1042 ASN A CA 1
ATOM 5545 C C . ASN A 1 1042 ? 151.965 175.375 134.593 1.00 46.51 1042 ASN A C 1
ATOM 5546 O O . ASN A 1 1042 ? 151.339 174.873 133.658 1.00 46.51 1042 ASN A O 1
ATOM 5551 N N . ASP A 1 1043 ? 151.472 175.478 135.823 1.00 48.94 1043 ASP A N 1
ATOM 5552 C CA . ASP A 1 1043 ? 150.081 175.194 136.166 1.00 48.94 1043 ASP A CA 1
ATOM 5553 C C . ASP A 1 1043 ? 149.527 176.458 136.808 1.00 48.94 1043 ASP A C 1
ATOM 5554 O O . ASP A 1 1043 ? 149.534 176.597 138.033 1.00 48.94 1043 ASP A O 1
ATOM 5559 N N . ILE A 1 1044 ? 149.047 177.383 135.976 1.00 47.10 1044 ILE A N 1
ATOM 5560 C CA . ILE A 1 1044 ? 148.580 178.663 136.494 1.00 47.10 1044 ILE A CA 1
ATOM 5561 C C . ILE A 1 1044 ? 147.308 178.490 137.317 1.00 47.10 1044 ILE A C 1
ATOM 5562 O O . ILE A 1 1044 ? 147.094 179.214 138.295 1.00 47.10 1044 ILE A O 1
ATOM 5567 N N . ASP A 1 1045 ? 146.469 177.512 136.974 1.00 49.00 1045 ASP A N 1
ATOM 5568 C CA . ASP A 1 1045 ? 145.212 177.331 137.694 1.00 49.00 1045 ASP A CA 1
ATOM 5569 C C . ASP A 1 1045 ? 145.451 176.878 139.132 1.00 49.00 1045 ASP A C 1
ATOM 5570 O O . ASP A 1 1045 ? 144.909 177.466 140.078 1.00 49.00 1045 ASP A O 1
ATOM 5575 N N . LEU A 1 1046 ? 146.254 175.827 139.317 1.00 46.34 1046 LEU A N 1
ATOM 5576 C CA . LEU A 1 1046 ? 146.549 175.353 140.667 1.00 46.34 1046 LEU A CA 1
ATOM 5577 C C . LEU A 1 1046 ? 147.298 176.406 141.471 1.00 46.34 1046 LEU A C 1
ATOM 5578 O O . LEU A 1 1046 ? 147.060 176.569 142.676 1.00 46.34 1046 LEU A O 1
ATOM 5583 N N . CYS A 1 1047 ? 148.197 177.142 140.820 1.00 45.94 1047 CYS A N 1
ATOM 5584 C CA . CYS A 1 1047 ? 148.931 178.185 141.521 1.00 45.94 1047 CYS A CA 1
ATOM 5585 C C . CYS A 1 1047 ? 147.999 179.294 141.985 1.00 45.94 1047 CYS A C 1
ATOM 5586 O O . CYS A 1 1047 ? 148.127 179.789 143.110 1.00 45.94 1047 CYS A O 1
ATOM 5589 N N . GLN A 1 1048 ? 147.042 179.687 141.143 1.00 46.04 1048 GLN A N 1
ATOM 5590 C CA . GLN A 1 1048 ? 146.094 180.719 141.547 1.00 46.04 1048 GLN A CA 1
ATOM 5591 C C . GLN A 1 1048 ? 145.165 180.229 142.650 1.00 46.04 1048 GLN A C 1
ATOM 5592 O O . GLN A 1 1048 ? 144.795 181.006 143.538 1.00 46.04 1048 GLN A O 1
ATOM 5598 N N . SER A 1 1049 ? 144.802 178.946 142.626 1.00 46.66 1049 SER A N 1
ATOM 5599 C CA . SER A 1 1049 ? 144.024 178.379 143.723 1.00 46.66 1049 SER A CA 1
ATOM 5600 C C . SER A 1 1049 ? 144.785 178.475 145.039 1.00 46.66 1049 SER A C 1
ATOM 5601 O O . SER A 1 1049 ? 144.245 178.933 146.056 1.00 46.66 1049 SER A O 1
ATOM 5604 N N . ASP A 1 1050 ? 146.047 178.042 145.038 1.00 45.52 1050 ASP A N 1
ATOM 5605 C CA . ASP A 1 1050 ? 146.849 178.110 146.255 1.00 45.52 1050 ASP A CA 1
ATOM 5606 C C . ASP A 1 1050 ? 147.047 179.549 146.707 1.00 45.52 1050 ASP A C 1
ATOM 5607 O O . ASP A 1 1050 ? 147.075 179.834 147.909 1.00 45.52 1050 ASP A O 1
ATOM 5612 N N . LEU A 1 1051 ? 147.188 180.471 145.758 1.00 44.25 1051 LEU A N 1
ATOM 5613 C CA . LEU A 1 1051 ? 147.371 181.871 146.111 1.00 44.25 1051 LEU A CA 1
ATOM 5614 C C . LEU A 1 1051 ? 146.128 182.440 146.777 1.00 44.25 1051 LEU A C 1
ATOM 5615 O O . LEU A 1 1051 ? 146.227 183.197 147.750 1.00 44.25 1051 LEU A O 1
ATOM 5620 N N . GLN A 1 1052 ? 144.944 182.086 146.279 1.00 48.81 1052 GLN A N 1
ATOM 5621 C CA . GLN A 1 1052 ? 143.733 182.542 146.951 1.00 48.81 1052 GLN A CA 1
ATOM 5622 C C . GLN A 1 1052 ? 143.589 181.900 148.326 1.00 48.81 1052 GLN A C 1
ATOM 5623 O O . GLN A 1 1052 ? 143.115 182.545 149.271 1.00 48.81 1052 GLN A O 1
ATOM 5629 N N . GLN A 1 1053 ? 144.003 180.639 148.467 1.00 52.06 1053 GLN A N 1
ATOM 5630 C CA . GLN A 1 1053 ? 143.971 180.007 149.783 1.00 52.06 1053 GLN A CA 1
ATOM 5631 C C . GLN A 1 1053 ? 144.864 180.746 150.775 1.00 52.06 1053 GLN A C 1
ATOM 5632 O O . GLN A 1 1053 ? 144.466 180.991 151.921 1.00 52.06 1053 GLN A O 1
ATOM 5638 N N . VAL A 1 1054 ? 146.082 181.110 150.359 1.00 46.73 1054 VAL A N 1
ATOM 5639 C CA . VAL A 1 1054 ? 146.950 181.814 151.302 1.00 46.73 1054 VAL A CA 1
ATOM 5640 C C . VAL A 1 1054 ? 146.450 183.224 151.551 1.00 46.73 1054 VAL A C 1
ATOM 5641 O O . VAL A 1 1054 ? 146.654 183.766 152.639 1.00 46.73 1054 VAL A O 1
ATOM 5645 N N . LEU A 1 1055 ? 145.803 183.852 150.572 1.00 47.94 1055 LEU A N 1
ATOM 5646 C CA . LEU A 1 1055 ? 145.235 185.168 150.839 1.00 47.94 1055 LEU A CA 1
ATOM 5647 C C . LEU A 1 1055 ? 144.124 185.077 151.879 1.00 47.94 1055 LEU A C 1
ATOM 5648 O O . LEU A 1 1055 ? 144.026 185.928 152.772 1.00 47.94 1055 LEU A O 1
ATOM 5653 N N . PHE A 1 1056 ? 143.303 184.028 151.804 1.00 51.47 1056 PHE A N 1
ATOM 5654 C CA . PHE A 1 1056 ? 142.290 183.804 152.832 1.00 51.47 1056 PHE A CA 1
ATOM 5655 C C . PHE A 1 1056 ? 142.930 183.573 154.194 1.00 51.47 1056 PHE A C 1
ATOM 5656 O O . PHE A 1 1056 ? 142.518 184.167 155.198 1.00 51.47 1056 PHE A O 1
ATOM 5664 N N . LEU A 1 1057 ? 1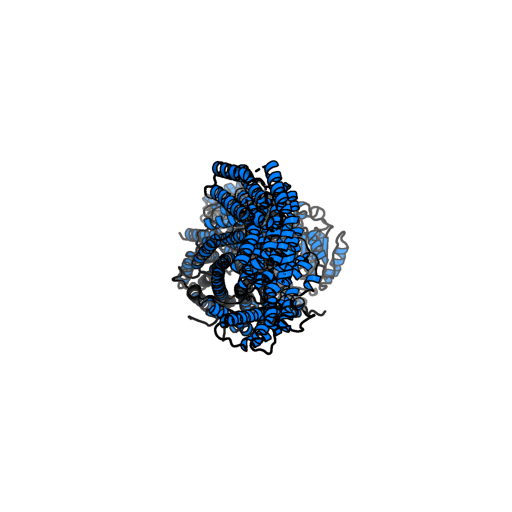43.946 182.709 154.249 1.00 51.67 1057 LEU A N 1
ATOM 5665 C CA . LEU A 1 1057 ? 144.597 182.418 155.523 1.00 51.67 1057 LEU A CA 1
ATOM 5666 C C . LEU A 1 1057 ? 145.286 183.644 156.110 1.00 51.67 1057 LEU A C 1
ATOM 5667 O O . LEU A 1 1057 ? 145.307 183.812 157.333 1.00 51.67 1057 LEU A O 1
ATOM 5672 N N . LEU A 1 1058 ? 145.848 184.511 155.269 1.00 54.10 1058 LEU A N 1
ATOM 5673 C CA . LEU A 1 1058 ? 146.515 185.702 155.779 1.00 54.10 1058 LEU A CA 1
ATOM 5674 C C . LEU A 1 1058 ? 145.514 186.755 156.228 1.00 54.10 1058 LEU A C 1
ATOM 5675 O O . LEU A 1 1058 ? 145.768 187.474 157.200 1.00 54.10 1058 LEU A O 1
ATOM 5680 N N . GLU A 1 1059 ? 144.378 186.876 155.534 1.00 58.22 1059 GLU A N 1
ATOM 5681 C CA . GLU A 1 1059 ? 143.304 187.711 156.059 1.00 58.22 1059 GLU A CA 1
ATOM 5682 C C . GLU A 1 1059 ? 142.797 187.176 157.389 1.00 58.22 1059 GLU A C 1
ATOM 5683 O O . GLU A 1 1059 ? 142.384 187.953 158.257 1.00 58.22 1059 GLU A O 1
ATOM 5689 N N . SER A 1 1060 ? 142.819 185.856 157.565 1.00 59.88 1060 SER A N 1
ATOM 5690 C CA . SER A 1 1060 ? 142.442 185.266 158.845 1.00 59.88 1060 SER A CA 1
ATOM 5691 C C . SER A 1 1060 ? 143.446 185.613 159.938 1.00 59.88 1060 SER A C 1
ATOM 5692 O O . SER A 1 1060 ? 143.061 186.005 161.046 1.00 59.88 1060 SER A O 1
ATOM 5695 N N . CYS A 1 1061 ? 144.741 185.463 159.648 1.00 61.05 1061 CYS A N 1
ATOM 5696 C CA . CYS A 1 1061 ? 145.760 185.610 160.685 1.00 61.05 1061 CYS A CA 1
ATOM 5697 C C . CYS A 1 1061 ? 145.833 187.039 161.209 1.00 61.05 1061 CYS A C 1
ATOM 5698 O O . CYS A 1 1061 ? 145.953 187.255 162.419 1.00 61.05 1061 CYS A O 1
ATOM 5701 N N . THR A 1 1062 ? 145.768 188.024 160.319 1.00 66.36 1062 THR A N 1
ATOM 5702 C CA . THR A 1 1062 ? 145.881 189.410 160.745 1.00 66.36 1062 THR A CA 1
ATOM 5703 C C . THR A 1 1062 ? 144.709 189.795 161.642 1.00 66.36 1062 THR A C 1
ATOM 5704 O O . THR A 1 1062 ? 143.558 189.434 161.382 1.00 66.36 1062 THR A O 1
ATOM 5708 N N . GLU A 1 1063 ? 145.016 190.510 162.721 1.00 74.67 1063 GLU A N 1
ATOM 5709 C CA . GLU A 1 1063 ? 144.000 190.967 163.668 1.00 74.67 1063 GLU A CA 1
ATOM 5710 C C . GLU A 1 1063 ? 143.287 192.168 163.060 1.00 74.67 1063 GLU A C 1
ATOM 5711 O O . GLU A 1 1063 ? 143.713 193.316 163.205 1.00 74.67 1063 GLU A O 1
ATOM 5717 N N . PHE A 1 1064 ? 142.183 191.899 162.372 1.00 75.37 1064 PHE A N 1
ATOM 5718 C CA . PHE A 1 1064 ? 141.420 192.947 161.706 1.00 75.37 1064 PHE A CA 1
ATOM 5719 C C . PHE A 1 1064 ? 140.008 193.043 162.274 1.00 75.37 1064 PHE A C 1
ATOM 5720 O O . PHE A 1 1064 ? 139.293 194.013 162.024 1.00 75.37 1064 PHE A O 1
ATOM 5722 N N . PRO A 1 1144 ? 153.626 200.377 156.449 1.00 60.00 1144 PRO A N 1
ATOM 5723 C CA . PRO A 1 1144 ? 154.942 201.020 156.516 1.00 60.00 1144 PRO A CA 1
ATOM 5724 C C . PRO A 1 1144 ? 155.754 200.564 157.727 1.00 60.00 1144 PRO A C 1
ATOM 5725 O O . PRO A 1 1144 ? 156.575 199.657 157.601 1.00 60.00 1144 PRO A O 1
ATOM 5729 N N . THR A 1 1145 ? 155.531 201.199 158.882 1.00 65.34 1145 THR A N 1
ATOM 5730 C CA . THR A 1 1145 ? 156.249 200.821 160.095 1.00 65.34 1145 THR A CA 1
ATOM 5731 C C . THR A 1 1145 ? 155.564 199.689 160.853 1.00 65.34 1145 THR A C 1
ATOM 5732 O O . THR A 1 1145 ? 156.236 198.936 161.565 1.00 65.34 1145 THR A O 1
ATOM 5736 N N . CYS A 1 1146 ? 154.244 199.561 160.739 1.00 65.23 1146 CYS A N 1
ATOM 5737 C CA . CYS A 1 1146 ? 153.526 198.493 161.427 1.00 65.23 1146 CYS A CA 1
ATOM 5738 C C . CYS A 1 1146 ? 152.275 198.151 160.636 1.00 65.23 1146 CYS A C 1
ATOM 5739 O O . CYS A 1 1146 ? 151.430 199.019 160.400 1.00 65.23 1146 CYS A O 1
ATOM 5742 N N . ASP A 1 1147 ? 152.163 196.888 160.236 1.00 71.03 1147 ASP A N 1
ATOM 5743 C CA . ASP A 1 1147 ? 150.988 196.373 159.550 1.00 71.03 1147 ASP A CA 1
ATOM 5744 C C . ASP A 1 1147 ? 150.350 195.280 160.396 1.00 71.03 1147 ASP A C 1
ATOM 5745 O O . ASP A 1 1147 ? 150.153 194.154 159.927 1.00 71.03 1147 ASP A O 1
ATOM 5750 N N . CYS A 1 1148 ? 150.056 195.607 161.655 1.00 70.92 1148 CYS A N 1
ATOM 5751 C CA . CYS A 1 1148 ? 149.395 194.709 162.595 1.00 70.92 1148 CYS A CA 1
ATOM 5752 C C . CYS A 1 1148 ? 150.232 193.469 162.879 1.00 70.92 1148 CYS A C 1
ATOM 5753 O O . CYS A 1 1148 ? 151.438 193.570 163.118 1.00 70.92 1148 CYS A O 1
ATOM 5756 N N . SER A 1 1149 ? 149.592 192.299 162.885 1.00 65.97 1149 SER A N 1
ATOM 5757 C CA . SER A 1 1149 ? 150.304 191.073 163.224 1.00 65.97 1149 SER A CA 1
ATOM 5758 C C . SER A 1 1149 ? 151.242 190.638 162.109 1.00 65.97 1149 SER A C 1
ATOM 5759 O O . SER A 1 1149 ? 152.225 189.936 162.370 1.00 65.97 1149 SER A O 1
ATOM 5762 N N . LEU A 1 1150 ? 150.945 191.022 160.866 1.00 65.09 1150 LEU A N 1
ATOM 5763 C CA . LEU A 1 1150 ? 151.816 190.668 159.751 1.00 65.09 1150 LEU A CA 1
ATOM 5764 C C . LEU A 1 1150 ? 153.203 191.274 159.923 1.00 65.09 1150 LEU A C 1
ATOM 5765 O O . LEU A 1 1150 ? 154.215 190.567 159.852 1.00 65.09 1150 LEU A O 1
ATOM 5770 N N . CYS A 1 1151 ? 153.269 192.585 160.156 1.00 62.86 1151 CYS A N 1
ATOM 5771 C CA . CYS A 1 1151 ? 154.558 193.261 160.240 1.00 62.86 1151 CYS A CA 1
ATOM 5772 C C . CYS A 1 1151 ? 155.355 192.802 161.452 1.00 62.86 1151 CYS A C 1
ATOM 5773 O O . CYS A 1 1151 ? 156.566 192.572 161.360 1.00 62.86 1151 CYS A O 1
ATOM 5776 N N . ALA A 1 1152 ? 154.694 192.680 162.603 1.00 56.27 1152 ALA A N 1
ATOM 5777 C CA . ALA A 1 1152 ? 155.395 192.278 163.816 1.00 56.27 1152 ALA A CA 1
ATOM 5778 C C . ALA A 1 1152 ? 156.049 190.913 163.653 1.00 56.27 1152 ALA A C 1
ATOM 5779 O O . ALA A 1 1152 ? 157.115 190.656 164.223 1.00 56.27 1152 ALA A O 1
ATOM 5781 N N . SER A 1 1153 ? 155.432 190.030 162.888 1.00 47.72 1153 SER A N 1
ATOM 5782 C CA . SER A 1 1153 ? 155.984 188.686 162.774 1.00 47.72 1153 SER A CA 1
ATOM 5783 C C . SER A 1 1153 ? 156.907 188.595 161.566 1.00 47.72 1153 SER A C 1
ATOM 5784 O O . SER A 1 1153 ? 156.572 189.120 160.499 1.00 47.72 1153 SER A O 1
ATOM 5787 N N . PRO A 1 1154 ? 158.071 187.953 161.694 1.00 44.01 1154 PRO A N 1
ATOM 5788 C CA . PRO A 1 1154 ? 158.924 187.773 160.510 1.00 44.01 1154 PRO A CA 1
ATOM 5789 C C . PRO A 1 1154 ? 158.408 186.710 159.555 1.00 44.01 1154 PRO A C 1
ATOM 5790 O O . PRO A 1 1154 ? 158.526 186.872 158.333 1.00 44.01 1154 PRO A O 1
ATOM 5794 N N . VAL A 1 1155 ? 157.826 185.630 160.080 1.00 41.55 1155 VAL A N 1
ATOM 5795 C CA . VAL A 1 1155 ? 157.353 184.544 159.228 1.00 41.55 1155 VAL A CA 1
ATOM 5796 C C . VAL A 1 1155 ? 156.215 185.018 158.332 1.00 41.55 1155 VAL A C 1
ATOM 5797 O O . VAL A 1 1155 ? 156.127 184.633 157.159 1.00 41.55 1155 VAL A O 1
ATOM 5801 N N . LEU A 1 1156 ? 155.336 185.868 158.858 1.00 43.31 1156 LEU A N 1
ATOM 5802 C CA . LEU A 1 1156 ? 154.219 186.346 158.053 1.00 43.31 1156 LEU A CA 1
ATOM 5803 C C . LEU A 1 1156 ? 154.680 187.316 156.975 1.00 43.31 1156 LEU A C 1
ATOM 5804 O O . LEU A 1 1156 ? 154.169 187.282 155.853 1.00 43.31 1156 LEU A O 1
ATOM 5809 N N . THR A 1 1157 ? 155.639 188.190 157.287 1.00 40.85 1157 THR A N 1
ATOM 5810 C CA . THR A 1 1157 ? 156.197 189.041 156.241 1.00 40.85 1157 THR A CA 1
ATOM 5811 C C . THR A 1 1157 ? 156.901 188.214 155.176 1.00 40.85 1157 THR A C 1
ATOM 5812 O O . THR A 1 1157 ? 156.831 188.541 153.984 1.00 40.85 1157 THR A O 1
ATOM 5816 N N . ALA A 1 1158 ? 157.542 187.118 155.577 1.00 40.75 1158 ALA A N 1
ATOM 5817 C CA . ALA A 1 1158 ? 158.179 186.234 154.610 1.00 40.75 1158 ALA A CA 1
ATOM 5818 C C . ALA A 1 1158 ? 157.150 185.589 153.692 1.00 40.75 1158 ALA A C 1
ATOM 5819 O O . ALA A 1 1158 ? 157.323 185.567 152.467 1.00 40.75 1158 ALA A O 1
ATOM 5821 N N . VAL A 1 1159 ? 156.073 185.050 154.266 1.00 39.10 1159 VAL A N 1
ATOM 5822 C CA . VAL A 1 1159 ? 155.032 184.424 153.453 1.00 39.10 1159 VAL A CA 1
ATOM 5823 C C . VAL A 1 1159 ? 154.352 185.457 152.563 1.00 39.10 1159 VAL A C 1
ATOM 5824 O O . VAL A 1 1159 ? 153.984 185.166 151.420 1.00 39.10 1159 VAL A O 1
ATOM 5828 N N . CYS A 1 1160 ? 154.214 186.688 153.048 1.00 40.30 1160 CYS A N 1
ATOM 5829 C CA . CYS A 1 1160 ? 153.592 187.725 152.235 1.00 40.30 1160 CYS A CA 1
ATOM 5830 C C . CYS A 1 1160 ? 154.470 188.090 151.046 1.00 40.30 1160 CYS A C 1
ATOM 5831 O O . CYS A 1 1160 ? 153.976 188.220 149.920 1.00 40.30 1160 CYS A O 1
ATOM 5834 N N . LEU A 1 1161 ? 155.777 188.243 151.265 1.00 37.59 1161 LEU A N 1
ATOM 5835 C CA . LEU A 1 1161 ? 156.657 188.541 150.142 1.00 37.59 1161 LEU A CA 1
ATOM 5836 C C . LEU A 1 1161 ? 156.787 187.363 149.187 1.00 37.59 1161 LEU A C 1
ATOM 5837 O O . LEU A 1 1161 ? 156.933 187.572 147.977 1.00 37.59 1161 LEU A O 1
ATOM 5842 N N . ARG A 1 1162 ? 156.666 186.135 149.682 1.00 37.63 1162 ARG A N 1
ATOM 5843 C CA . ARG A 1 1162 ? 156.637 185.006 148.765 1.00 37.63 1162 ARG A CA 1
ATOM 5844 C C . ARG A 1 1162 ? 155.351 184.982 147.957 1.00 37.63 1162 ARG A C 1
ATOM 5845 O O . ARG A 1 1162 ? 155.360 184.563 146.795 1.00 37.63 1162 ARG A O 1
ATOM 5853 N N . TRP A 1 1163 ? 154.247 185.433 148.547 1.00 38.49 1163 TRP A N 1
ATOM 5854 C CA . TRP A 1 1163 ? 153.022 185.617 147.781 1.00 38.49 1163 TRP A CA 1
ATOM 5855 C C . TRP A 1 1163 ? 153.226 186.643 146.677 1.00 38.49 1163 TRP A C 1
ATOM 5856 O O . TRP A 1 1163 ? 152.835 186.419 145.527 1.00 38.49 1163 TRP A O 1
ATOM 5867 N N . VAL A 1 1164 ? 153.850 187.770 147.006 1.00 37.46 1164 VAL A N 1
ATOM 5868 C CA . VAL A 1 1164 ? 154.017 188.864 146.053 1.00 37.46 1164 VAL A CA 1
ATOM 5869 C C . VAL A 1 1164 ? 155.067 188.489 145.014 1.00 37.46 1164 VAL A C 1
ATOM 5870 O O . VAL A 1 1164 ? 155.208 189.151 143.982 1.00 37.46 1164 VAL A O 1
ATOM 5874 N N . LEU A 1 1165 ? 155.793 187.406 145.267 1.00 39.73 1165 LEU A N 1
ATOM 5875 C CA . LEU A 1 1165 ? 156.749 186.877 144.303 1.00 39.73 1165 LEU A CA 1
ATOM 5876 C C . LEU A 1 1165 ? 156.128 185.845 143.365 1.00 39.73 1165 LEU A C 1
ATOM 5877 O O . LEU A 1 1165 ? 156.285 185.940 142.143 1.00 39.73 1165 LEU A O 1
ATOM 5882 N N . VAL A 1 1166 ? 155.405 184.864 143.909 1.00 39.00 1166 VAL A N 1
ATOM 5883 C CA . VAL A 1 1166 ? 154.785 183.846 143.064 1.00 39.00 1166 VAL A CA 1
ATOM 5884 C C . VAL A 1 1166 ? 153.631 184.437 142.263 1.00 39.00 1166 VAL A C 1
ATOM 5885 O O . VAL A 1 1166 ? 153.356 183.996 141.140 1.00 39.00 1166 VAL A O 1
ATOM 5889 N N . THR A 1 1167 ? 152.964 185.462 142.790 1.00 39.76 1167 THR A N 1
ATOM 5890 C CA . THR A 1 1167 ? 151.923 186.127 142.020 1.00 39.76 1167 THR A CA 1
ATOM 5891 C C . THR A 1 1167 ? 152.511 186.884 140.839 1.00 39.76 1167 THR A C 1
ATOM 5892 O O . THR A 1 1167 ? 151.927 186.893 139.754 1.00 39.76 1167 THR A O 1
ATOM 5896 N N . ALA A 1 1168 ? 153.673 187.512 141.023 1.00 40.78 1168 ALA A N 1
ATOM 5897 C CA . ALA A 1 1168 ? 154.347 188.149 139.898 1.00 40.78 1168 ALA A CA 1
ATOM 5898 C C . ALA A 1 1168 ? 154.821 187.115 138.888 1.00 40.78 1168 ALA A C 1
ATOM 5899 O O . ALA A 1 1168 ? 154.754 187.348 137.677 1.00 40.78 1168 ALA A O 1
ATOM 5901 N N . GLY A 1 1169 ? 155.293 185.965 139.366 1.00 41.53 1169 GLY A N 1
ATOM 5902 C CA . GLY A 1 1169 ? 155.670 184.900 138.451 1.00 41.53 1169 GLY A CA 1
ATOM 5903 C C . GLY A 1 1169 ? 154.509 184.417 137.601 1.00 41.53 1169 GLY A C 1
ATOM 5904 O O . GLY A 1 1169 ? 154.654 184.207 136.394 1.00 41.53 1169 GLY A O 1
ATOM 5905 N N . VAL A 1 1170 ? 153.339 184.240 138.217 1.00 42.18 1170 VAL A N 1
ATOM 5906 C CA . VAL A 1 1170 ? 152.154 183.848 137.459 1.00 42.18 1170 VAL A CA 1
ATOM 5907 C C . VAL A 1 1170 ? 151.724 184.964 136.514 1.00 42.18 1170 VAL A C 1
ATOM 5908 O O . VAL A 1 1170 ? 151.382 184.714 135.352 1.00 42.18 1170 VAL A O 1
ATOM 5912 N N . ARG A 1 1171 ? 151.740 186.207 136.991 1.00 44.98 1171 ARG A N 1
ATOM 5913 C CA . ARG A 1 1171 ? 151.335 187.337 136.169 1.00 44.98 1171 ARG A CA 1
ATOM 5914 C C . ARG A 1 1171 ? 152.250 187.511 134.965 1.00 44.98 1171 ARG A C 1
ATOM 5915 O O . ARG A 1 1171 ? 151.825 188.039 133.933 1.00 44.98 1171 ARG A O 1
ATOM 5923 N N . LEU A 1 1172 ? 153.504 187.079 135.076 1.00 45.69 1172 LEU A N 1
ATOM 5924 C CA . LEU A 1 1172 ? 154.413 187.088 133.937 1.00 45.69 1172 LEU A CA 1
ATOM 5925 C C . LEU A 1 1172 ? 154.271 185.851 133.064 1.00 45.69 1172 LEU A C 1
ATOM 5926 O O . LEU A 1 1172 ? 154.537 185.923 131.860 1.00 45.69 1172 LEU A O 1
ATOM 5931 N N . ALA A 1 1173 ? 153.865 184.718 133.638 1.00 45.39 1173 ALA A N 1
ATOM 5932 C CA . ALA A 1 1173 ? 153.664 183.521 132.829 1.00 45.39 1173 ALA A CA 1
ATOM 5933 C C . ALA A 1 1173 ? 152.503 183.697 131.862 1.00 45.39 1173 ALA A C 1
ATOM 5934 O O . ALA A 1 1173 ? 152.602 183.318 130.690 1.00 45.39 1173 ALA A O 1
ATOM 5936 N N . MET A 1 1174 ? 151.393 184.268 132.331 1.00 50.23 1174 MET A N 1
ATOM 5937 C CA . MET A 1 1174 ? 150.265 184.518 131.445 1.00 50.23 1174 MET A CA 1
ATOM 5938 C C . MET A 1 1174 ? 150.513 185.702 130.524 1.00 50.23 1174 MET A C 1
ATOM 5939 O O . MET A 1 1174 ? 149.823 185.837 129.510 1.00 50.23 1174 MET A O 1
ATOM 5944 N N . GLY A 1 1175 ? 151.471 186.559 130.855 1.00 49.28 1175 GLY A N 1
ATOM 5945 C CA . GLY A 1 1175 ? 151.856 187.635 129.969 1.00 49.28 1175 GLY A CA 1
ATOM 5946 C C . GLY A 1 1175 ? 151.185 188.958 130.255 1.00 49.28 1175 GLY A C 1
ATOM 5947 O O . GLY A 1 1175 ? 150.356 189.419 129.467 1.00 49.28 1175 GLY A O 1
ATOM 5948 N N . HIS A 1 1176 ? 151.530 189.581 131.378 1.00 50.85 1176 HIS A N 1
ATOM 5949 C CA . HIS A 1 1176 ? 151.054 190.920 131.695 1.00 50.85 1176 HIS A CA 1
ATOM 5950 C C . HIS A 1 1176 ? 152.167 191.947 131.826 1.00 50.85 1176 HIS A C 1
ATOM 5951 O O . HIS A 1 1176 ? 151.915 193.134 131.612 1.00 50.85 1176 HIS A O 1
ATOM 5958 N N . GLN A 1 1177 ? 153.374 191.524 132.195 1.00 49.57 1177 GLN A N 1
ATOM 5959 C CA . GLN A 1 1177 ? 154.575 192.350 132.158 1.00 49.57 1177 GLN A CA 1
ATOM 5960 C C . GLN A 1 1177 ? 154.534 193.494 133.159 1.00 49.57 1177 GLN A C 1
ATOM 5961 O O . GLN A 1 1177 ? 155.215 193.438 134.188 1.00 49.57 1177 GLN A O 1
ATOM 5967 N N . ALA A 1 1178 ? 153.753 194.534 132.868 1.00 47.93 1178 ALA A N 1
ATOM 5968 C CA . ALA A 1 1178 ? 153.745 195.711 133.730 1.00 47.93 1178 ALA A CA 1
ATOM 5969 C C . ALA A 1 1178 ? 153.343 195.352 135.154 1.00 47.93 1178 ALA A C 1
ATOM 5970 O O . ALA A 1 1178 ? 153.967 195.809 136.120 1.00 47.93 1178 ALA A O 1
ATOM 5972 N N . GLN A 1 1179 ? 152.318 194.515 135.305 1.00 49.00 1179 GLN A N 1
ATOM 5973 C CA . GLN A 1 1179 ? 151.879 194.125 136.638 1.00 49.00 1179 GLN A CA 1
ATOM 5974 C C . GLN A 1 1179 ? 152.910 193.236 137.324 1.00 49.00 1179 GLN A C 1
ATOM 5975 O O . GLN A 1 1179 ? 153.174 193.395 138.523 1.00 49.00 1179 GLN A O 1
ATOM 5981 N N . GLY A 1 1180 ? 153.514 192.306 136.581 1.00 46.10 1180 GLY A N 1
ATOM 5982 C CA . GLY A 1 1180 ? 154.574 191.495 137.159 1.00 46.10 1180 GLY A CA 1
ATOM 5983 C C . GLY A 1 1180 ? 155.765 192.323 137.603 1.00 46.10 1180 GLY A C 1
ATOM 5984 O O . GLY A 1 1180 ? 156.327 192.095 138.679 1.00 46.10 1180 GLY A O 1
ATOM 5985 N N . LEU A 1 1181 ? 156.157 193.306 136.790 1.00 46.30 1181 LEU A N 1
ATOM 5986 C CA . LEU A 1 1181 ? 157.281 194.160 137.158 1.00 46.30 1181 LEU A CA 1
ATOM 5987 C C . LEU A 1 1181 ? 156.951 195.015 138.371 1.00 46.30 1181 LEU A C 1
ATOM 5988 O O . LEU A 1 1181 ? 157.808 195.230 139.235 1.00 46.30 1181 LEU A O 1
ATOM 5993 N N . ASP A 1 1182 ? 155.716 195.513 138.459 1.00 45.27 1182 ASP A N 1
ATOM 5994 C CA . ASP A 1 1182 ? 155.333 196.291 139.631 1.00 45.27 1182 ASP A CA 1
ATOM 5995 C C . ASP A 1 1182 ? 155.344 195.432 140.887 1.00 45.27 1182 ASP A C 1
ATOM 5996 O O . ASP A 1 1182 ? 155.793 195.879 141.950 1.00 45.27 1182 ASP A O 1
ATOM 6001 N N . LEU A 1 1183 ? 154.877 194.189 140.785 1.00 42.75 1183 LEU A N 1
ATOM 6002 C CA . LEU A 1 1183 ? 154.921 193.302 141.942 1.00 42.75 1183 LEU A CA 1
ATOM 6003 C C . LEU A 1 1183 ? 156.357 193.006 142.359 1.00 42.75 1183 LEU A C 1
ATOM 6004 O O . LEU A 1 1183 ? 156.675 192.976 143.558 1.00 42.75 1183 LEU A O 1
ATOM 6009 N N . LEU A 1 1184 ? 157.244 192.788 141.388 1.00 40.76 1184 LEU A N 1
ATOM 6010 C CA . LEU A 1 1184 ? 158.639 192.528 141.729 1.00 40.76 1184 LEU A CA 1
ATOM 6011 C C . LEU A 1 1184 ? 159.291 193.748 142.366 1.00 40.76 1184 LEU A C 1
ATOM 6012 O O . LEU A 1 1184 ? 160.083 193.615 143.306 1.00 40.76 1184 LEU A O 1
ATOM 6017 N N . GLN A 1 1185 ? 158.969 194.945 141.877 1.00 43.06 1185 GLN A N 1
ATOM 6018 C CA . GLN A 1 1185 ? 159.513 196.150 142.490 1.00 43.06 1185 GLN A CA 1
ATOM 6019 C C . GLN A 1 1185 ? 158.933 196.375 143.881 1.00 43.06 1185 GLN A C 1
ATOM 6020 O O . GLN A 1 1185 ? 159.573 197.015 144.722 1.00 43.06 1185 GLN A O 1
ATOM 6026 N N . VAL A 1 1186 ? 157.732 195.856 144.143 1.00 40.98 1186 VAL A N 1
ATOM 6027 C CA . VAL A 1 1186 ? 157.208 195.870 145.506 1.00 40.98 1186 VAL A CA 1
ATOM 6028 C C . VAL A 1 1186 ? 158.017 194.939 146.398 1.00 40.98 1186 VAL A C 1
ATOM 6029 O O . VAL A 1 1186 ? 158.367 195.293 147.530 1.00 40.98 1186 VAL A O 1
ATOM 6033 N N . VAL A 1 1187 ? 158.332 193.738 145.908 1.00 39.39 1187 VAL A N 1
ATOM 6034 C CA . VAL A 1 1187 ? 159.195 192.842 146.675 1.00 39.39 1187 VAL A CA 1
ATOM 6035 C C . VAL A 1 1187 ? 160.580 193.443 146.871 1.00 39.39 1187 VAL A C 1
ATOM 6036 O O . VAL A 1 1187 ? 161.266 193.117 147.844 1.00 39.39 1187 VAL A O 1
ATOM 6040 N N . LEU A 1 1188 ? 161.005 194.332 145.972 1.00 40.48 1188 LEU A N 1
ATOM 6041 C CA . LEU A 1 1188 ? 162.319 194.954 146.090 1.00 40.48 1188 LEU A CA 1
ATOM 6042 C C . LEU A 1 1188 ? 162.364 195.967 147.223 1.00 40.48 1188 LEU A C 1
ATOM 6043 O O . LEU A 1 1188 ? 163.389 196.100 147.898 1.00 40.48 1188 LEU A O 1
ATOM 6048 N N . LYS A 1 1189 ? 161.274 196.694 147.442 1.00 43.19 1189 LYS A N 1
ATOM 6049 C CA . LYS A 1 1189 ? 161.175 197.617 148.563 1.00 43.19 1189 LYS A CA 1
ATOM 6050 C C . LYS A 1 1189 ? 160.686 196.951 149.841 1.00 43.19 1189 LYS A C 1
ATOM 6051 O O . LYS A 1 1189 ? 160.659 197.602 150.888 1.00 43.19 1189 LYS A O 1
ATOM 6057 N N . GLY A 1 1190 ? 160.306 195.682 149.782 1.00 40.34 1190 GLY A N 1
ATOM 6058 C CA . GLY A 1 1190 ? 159.730 195.010 150.925 1.00 40.34 1190 GLY A CA 1
ATOM 6059 C C . GLY A 1 1190 ? 160.741 194.351 151.832 1.00 40.34 1190 GLY A C 1
ATOM 6060 O O . GLY A 1 1190 ? 160.640 194.463 153.055 1.00 40.34 1190 GLY A O 1
ATOM 6061 N N . CYS A 1 1191 ? 161.714 193.651 151.254 1.00 41.61 1191 CYS A N 1
ATOM 6062 C CA . CYS A 1 1191 ? 162.697 192.953 152.077 1.00 41.61 1191 CYS A CA 1
ATOM 6063 C C . CYS A 1 1191 ? 163.565 193.883 152.922 1.00 41.61 1191 CYS A C 1
ATOM 6064 O O . CYS A 1 1191 ? 163.790 193.559 154.102 1.00 41.61 1191 CYS A O 1
ATOM 6067 N N . PRO A 1 1192 ? 164.082 195.009 152.414 1.00 41.73 1192 PRO A N 1
ATOM 6068 C CA . PRO A 1 1192 ? 164.842 195.912 153.299 1.00 41.73 1192 PRO A CA 1
ATOM 6069 C C . PRO A 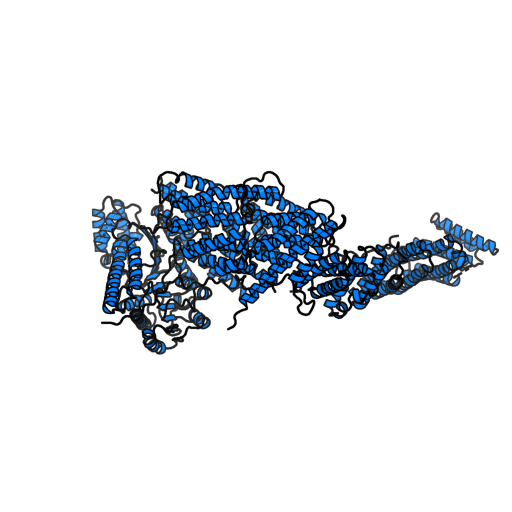1 1192 ? 164.069 196.367 154.527 1.00 41.73 1192 PRO A C 1
ATOM 6070 O O . PRO A 1 1192 ? 164.583 196.275 155.653 1.00 41.73 1192 PRO A O 1
ATOM 6074 N N . GLU A 1 1193 ? 162.848 196.872 154.340 1.00 43.45 1193 GLU A N 1
ATOM 6075 C CA . GLU A 1 1193 ? 162.072 197.368 155.472 1.00 43.45 1193 GLU A CA 1
ATOM 6076 C C . GLU A 1 1193 ? 161.707 196.240 156.427 1.00 43.45 1193 GLU A C 1
ATOM 6077 O O . GLU A 1 1193 ? 161.683 196.432 157.648 1.00 43.45 1193 GLU A O 1
ATOM 6083 N N . ALA A 1 1194 ? 161.438 195.052 155.890 1.00 42.05 1194 ALA A N 1
ATOM 6084 C CA . ALA A 1 1194 ? 161.134 193.912 156.743 1.00 42.05 1194 ALA A CA 1
ATOM 6085 C C . ALA A 1 1194 ? 162.328 193.554 157.613 1.00 42.05 1194 ALA A C 1
ATOM 6086 O O . ALA A 1 1194 ? 162.186 193.314 158.820 1.00 42.05 1194 ALA A O 1
ATOM 6088 N N . ALA A 1 1195 ? 163.522 193.523 157.017 1.00 43.20 1195 ALA A N 1
ATOM 6089 C CA . ALA A 1 1195 ? 164.721 193.230 157.793 1.00 43.20 1195 ALA A CA 1
ATOM 6090 C C . ALA A 1 1195 ? 164.970 194.300 158.846 1.00 43.20 1195 ALA A C 1
ATOM 6091 O O . ALA A 1 1195 ? 165.369 193.989 159.971 1.00 43.20 1195 ALA A O 1
ATOM 6093 N N . GLU A 1 1196 ? 164.725 195.566 158.509 1.00 45.06 1196 GLU A N 1
ATOM 6094 C CA . GLU A 1 1196 ? 164.960 196.636 159.475 1.00 45.06 1196 GLU A CA 1
ATOM 6095 C C . GLU A 1 1196 ? 163.999 196.547 160.656 1.00 45.06 1196 GLU A C 1
ATOM 6096 O O . GLU A 1 1196 ? 164.402 196.735 161.815 1.00 45.06 1196 GLU A O 1
ATOM 6102 N N . ARG A 1 1197 ? 162.727 196.256 160.388 1.00 44.58 1197 ARG A N 1
ATOM 6103 C CA . ARG A 1 1197 ? 161.775 196.121 161.482 1.00 44.58 1197 ARG A CA 1
ATOM 6104 C C . ARG A 1 1197 ? 162.058 194.881 162.319 1.00 44.58 1197 ARG A C 1
ATOM 6105 O O . ARG A 1 1197 ? 161.888 194.915 163.542 1.00 44.58 1197 ARG A O 1
ATOM 6113 N N . LEU A 1 1198 ? 162.525 193.795 161.701 1.00 44.48 1198 LEU A N 1
ATOM 6114 C CA . LEU A 1 1198 ? 162.953 192.643 162.486 1.00 44.48 1198 LEU A CA 1
ATOM 6115 C C . LEU A 1 1198 ? 164.165 192.981 163.345 1.00 44.48 1198 LEU A C 1
ATOM 6116 O O . LEU A 1 1198 ? 164.281 192.505 164.478 1.00 44.48 1198 LEU A O 1
ATOM 6121 N N . THR A 1 1199 ? 165.075 193.805 162.824 1.00 46.65 1199 THR A N 1
ATOM 6122 C CA . THR A 1 1199 ? 166.225 194.251 163.604 1.00 46.65 1199 THR A CA 1
ATOM 6123 C C . THR A 1 1199 ? 165.782 195.005 164.848 1.00 46.65 1199 THR A C 1
ATOM 6124 O O . THR A 1 1199 ? 166.226 194.708 165.964 1.00 46.65 1199 THR A O 1
ATOM 6128 N N . GLN A 1 1200 ? 164.905 195.994 164.668 1.00 45.92 1200 GLN A N 1
ATOM 6129 C CA . GLN A 1 1200 ? 164.430 196.773 165.807 1.00 45.92 1200 GLN A CA 1
ATOM 6130 C C . GLN A 1 1200 ? 163.673 195.900 166.801 1.00 45.92 1200 GLN A C 1
ATOM 6131 O O . GLN A 1 1200 ? 163.837 196.048 168.019 1.00 45.92 1200 GLN A O 1
ATOM 6137 N N . ALA A 1 1201 ? 162.851 194.976 166.303 1.00 45.10 1201 ALA A N 1
ATOM 6138 C CA . ALA A 1 1201 ? 162.098 194.103 167.191 1.00 45.10 1201 ALA A CA 1
ATOM 6139 C C . ALA A 1 1201 ? 163.021 193.201 167.996 1.00 45.10 1201 ALA A C 1
ATOM 6140 O O . ALA A 1 1201 ? 162.822 193.020 169.202 1.00 45.10 1201 ALA A O 1
ATOM 6142 N N . LEU A 1 1202 ? 164.037 192.627 167.351 1.00 46.63 1202 LEU A N 1
ATOM 6143 C CA . LEU A 1 1202 ? 164.969 191.762 168.066 1.00 46.63 1202 LEU A CA 1
ATOM 6144 C C . LEU A 1 1202 ? 165.771 192.546 169.095 1.00 46.63 1202 LEU A C 1
ATOM 6145 O O . LEU A 1 1202 ? 166.013 192.058 170.205 1.00 46.63 1202 LEU A O 1
ATOM 6150 N N . GLN A 1 1203 ? 166.182 193.769 168.750 1.00 49.76 1203 GLN A N 1
ATOM 6151 C CA . GLN A 1 1203 ? 166.910 194.593 169.708 1.00 49.76 1203 GLN A CA 1
ATOM 6152 C C . GLN A 1 1203 ? 166.049 194.915 170.919 1.00 49.76 1203 GLN A C 1
ATOM 6153 O O . GLN A 1 1203 ? 166.515 194.827 172.059 1.00 49.76 1203 GLN A O 1
ATOM 6159 N N . ALA A 1 1204 ? 164.790 195.297 170.694 1.00 48.98 1204 ALA A N 1
ATOM 6160 C CA . ALA A 1 1204 ? 163.910 195.598 171.817 1.00 48.98 1204 ALA A CA 1
ATOM 6161 C C . ALA A 1 1204 ? 163.600 194.355 172.640 1.00 48.98 1204 ALA A C 1
ATOM 6162 O O . ALA A 1 1204 ? 163.437 194.449 173.860 1.00 48.98 1204 ALA A O 1
ATOM 6164 N N . SER A 1 1205 ? 163.519 193.189 172.002 1.00 47.32 1205 SER A N 1
ATOM 6165 C CA . SER A 1 1205 ? 163.176 191.976 172.732 1.00 47.32 1205 SER A CA 1
ATOM 6166 C C . SER A 1 1205 ? 164.336 191.505 173.598 1.00 47.32 1205 SER A C 1
ATOM 6167 O O . SER A 1 1205 ? 164.142 191.138 174.762 1.00 47.32 1205 SER A O 1
ATOM 6170 N N . LEU A 1 1206 ? 165.554 191.504 173.051 1.00 49.55 1206 LEU A N 1
ATOM 6171 C CA . LEU A 1 1206 ? 166.711 191.085 173.836 1.00 49.55 1206 LEU A CA 1
ATOM 6172 C C . LEU A 1 1206 ? 167.298 192.218 174.666 1.00 49.55 1206 LEU A C 1
ATOM 6173 O O . LEU A 1 1206 ? 168.074 191.949 175.588 1.00 49.55 1206 LEU A O 1
ATOM 6178 N N . ASN A 1 1207 ? 166.950 193.467 174.355 1.00 53.16 1207 ASN A N 1
ATOM 6179 C CA . ASN A 1 1207 ? 167.387 194.650 175.097 1.00 53.16 1207 ASN A CA 1
ATOM 6180 C C . ASN A 1 1207 ? 168.913 194.787 175.066 1.00 53.16 1207 ASN A C 1
ATOM 6181 O O . ASN A 1 1207 ? 169.609 194.663 176.074 1.00 53.16 1207 ASN A O 1
ATOM 6186 N N . HIS A 1 1208 ? 169.412 195.049 173.859 1.00 55.54 1208 HIS A N 1
ATOM 6187 C CA . HIS A 1 1208 ? 170.820 195.359 173.654 1.00 55.54 1208 HIS A CA 1
ATOM 6188 C C . HIS A 1 1208 ? 170.958 196.762 173.082 1.00 55.54 1208 HIS A C 1
ATOM 6189 O O . HIS A 1 1208 ? 170.055 197.590 173.233 1.00 55.54 1208 HIS A O 1
ATOM 6196 N N . LYS A 1 1209 ? 172.081 197.037 172.419 1.00 62.52 1209 LYS A N 1
ATOM 6197 C CA . LYS A 1 1209 ? 172.302 198.319 171.762 1.00 62.52 1209 LYS A CA 1
ATOM 6198 C C . LYS A 1 1209 ? 173.086 198.106 170.475 1.00 62.52 1209 LYS A C 1
ATOM 6199 O O . LYS A 1 1209 ? 174.162 197.502 170.496 1.00 62.52 1209 LYS A O 1
ATOM 6205 N N . THR A 1 1210 ? 172.538 198.605 169.361 1.00 64.84 1210 THR A N 1
ATOM 6206 C CA . THR A 1 1210 ? 173.188 198.657 168.053 1.00 64.84 1210 THR A CA 1
ATOM 6207 C C . THR A 1 1210 ? 173.589 197.275 167.547 1.00 64.84 1210 THR A C 1
ATOM 6208 O O . THR A 1 1210 ? 174.714 196.825 167.798 1.00 64.84 1210 THR A O 1
ATOM 6212 N N . PRO A 1 1211 ? 172.710 196.578 166.834 1.00 63.40 1211 PRO A N 1
ATOM 6213 C CA . PRO A 1 1211 ? 173.091 195.303 166.225 1.00 63.40 1211 PRO A CA 1
ATOM 6214 C C . PRO A 1 1211 ? 173.869 195.528 164.942 1.00 63.40 1211 PRO A C 1
ATOM 6215 O O . PRO A 1 1211 ? 173.372 196.179 164.009 1.00 63.40 1211 PRO A O 1
ATOM 6219 N N . PRO A 1 1212 ? 175.096 195.015 164.858 1.00 65.17 1212 PRO A N 1
ATOM 6220 C CA . PRO A 1 1212 ? 175.909 195.215 163.648 1.00 65.17 1212 PRO A CA 1
ATOM 6221 C C . PRO A 1 1212 ? 175.275 194.556 162.433 1.00 65.17 1212 PRO A C 1
ATOM 6222 O O . PRO A 1 1212 ? 175.063 193.342 162.405 1.00 65.17 1212 PRO A O 1
ATOM 6226 N N . SER A 1 1213 ? 174.964 195.381 161.428 1.00 65.90 1213 SER A N 1
ATOM 6227 C CA . SER A 1 1213 ? 174.387 194.962 160.151 1.00 65.90 1213 SER A CA 1
ATOM 6228 C C . SER A 1 1213 ? 172.965 194.432 160.310 1.00 65.90 1213 SER A C 1
ATOM 6229 O O . SER A 1 1213 ? 172.595 193.915 161.368 1.00 65.90 1213 SER A O 1
ATOM 6232 N N . LEU A 1 1214 ? 172.160 194.560 159.257 1.00 59.53 1214 LEU A N 1
ATOM 6233 C CA . LEU A 1 1214 ? 170.777 194.113 159.300 1.00 59.53 1214 LEU A CA 1
ATOM 6234 C C . LEU A 1 1214 ? 170.717 192.587 159.319 1.00 59.53 1214 LEU A C 1
ATOM 6235 O O . LEU A 1 1214 ? 171.733 191.893 159.240 1.00 59.53 1214 LEU A O 1
ATOM 6240 N N . VAL A 1 1215 ? 169.502 192.058 159.427 1.00 54.99 1215 VAL A N 1
ATOM 6241 C CA . VAL A 1 1215 ? 169.280 190.622 159.562 1.00 54.99 1215 VAL A CA 1
ATOM 6242 C C . VAL A 1 1215 ? 169.209 190.019 158.158 1.00 54.99 1215 VAL A C 1
ATOM 6243 O O . VAL A 1 1215 ? 168.269 190.334 157.411 1.00 54.99 1215 VAL A O 1
ATOM 6247 N N . PRO A 1 1216 ? 170.173 189.189 157.755 1.00 55.80 1216 PRO A N 1
ATOM 6248 C CA . PRO A 1 1216 ? 170.072 188.518 156.455 1.00 55.80 1216 PRO A CA 1
ATOM 6249 C C . PRO A 1 1216 ? 169.470 187.128 156.562 1.00 55.80 1216 PRO A C 1
ATOM 6250 O O . PRO A 1 1216 ? 170.201 186.134 156.568 1.00 55.80 1216 PRO A O 1
ATOM 6254 N N . SER A 1 1217 ? 168.146 187.039 156.648 1.00 51.25 1217 SER A N 1
ATOM 6255 C CA . SER A 1 1217 ? 167.493 185.741 156.750 1.00 51.25 1217 SER A CA 1
ATOM 6256 C C . SER A 1 1217 ? 167.073 185.249 155.373 1.00 51.25 1217 SER A C 1
ATOM 6257 O O . SER A 1 1217 ? 167.835 185.362 154.408 1.00 51.25 1217 SER A O 1
ATOM 6260 N N . LEU A 1 1218 ? 165.863 184.695 155.273 1.00 47.24 1218 LEU A N 1
ATOM 6261 C CA . LEU A 1 1218 ? 165.339 184.304 153.971 1.00 47.24 1218 LEU A CA 1
ATOM 6262 C C . LEU A 1 1218 ? 164.941 185.512 153.137 1.00 47.24 1218 LEU A C 1
ATOM 6263 O O . LEU A 1 1218 ? 164.710 185.371 151.928 1.00 47.24 1218 LEU A O 1
ATOM 6268 N N . LEU A 1 1219 ? 164.850 186.691 153.758 1.00 43.01 1219 LEU A N 1
ATOM 6269 C CA . LEU A 1 1219 ? 164.587 187.902 152.994 1.00 43.01 1219 LEU A CA 1
ATOM 6270 C C . LEU A 1 1219 ? 165.677 188.146 151.964 1.00 43.01 1219 LEU A C 1
ATOM 6271 O O . LEU A 1 1219 ? 165.394 188.637 150.867 1.00 43.01 1219 LEU A O 1
ATOM 6276 N N . ASP A 1 1220 ? 166.920 187.783 152.284 1.00 41.80 1220 ASP A N 1
ATOM 6277 C CA . ASP A 1 1220 ? 168.000 187.912 151.313 1.00 41.80 1220 ASP A CA 1
ATOM 6278 C C . ASP A 1 1220 ? 167.773 187.003 150.113 1.00 41.80 1220 ASP A C 1
ATOM 6279 O O . ASP A 1 1220 ? 167.971 187.419 148.968 1.00 41.80 1220 ASP A O 1
ATOM 6281 N N . GLU A 1 1221 ? 167.337 185.765 150.352 1.00 40.58 1221 GLU A N 1
ATOM 6282 C CA . GLU A 1 1221 ? 167.094 184.848 149.244 1.00 40.58 1221 GLU A CA 1
ATOM 6283 C C . GLU A 1 1221 ? 165.914 185.296 148.392 1.00 40.58 1221 GLU A C 1
ATOM 6284 O 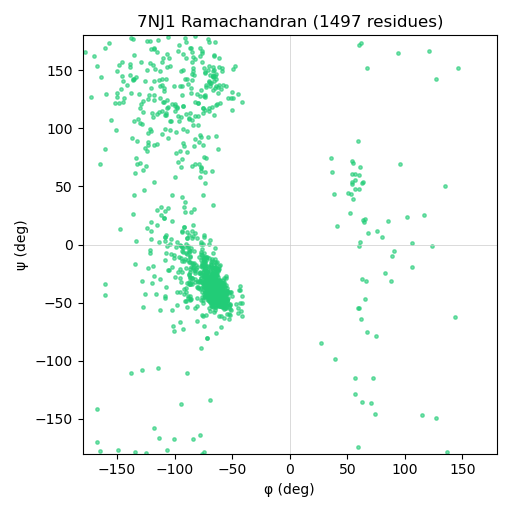O . GLU A 1 1221 ? 165.963 185.201 147.160 1.00 40.58 1221 GLU A O 1
ATOM 6290 N N . ILE A 1 1222 ? 164.852 185.804 149.016 1.00 39.06 1222 ILE A N 1
ATOM 6291 C CA . ILE A 1 1222 ? 163.713 186.216 148.204 1.00 39.06 1222 ILE A CA 1
ATOM 6292 C C . ILE A 1 1222 ? 164.019 187.512 147.465 1.00 39.06 1222 ILE A C 1
ATOM 6293 O O . ILE A 1 1222 ? 163.566 187.705 146.329 1.00 39.06 1222 ILE A O 1
ATOM 6298 N N . LEU A 1 1223 ? 164.829 188.397 148.049 1.00 37.44 1223 LEU A N 1
ATOM 6299 C CA . LEU A 1 1223 ? 165.249 189.582 147.315 1.00 37.44 1223 LEU A CA 1
ATOM 6300 C C . LEU A 1 1223 ? 166.191 189.219 146.177 1.00 37.44 1223 LEU A C 1
ATOM 6301 O O . LEU A 1 1223 ? 166.158 189.852 145.116 1.00 37.44 1223 LEU A O 1
ATOM 6306 N N . ALA A 1 1224 ? 167.010 188.185 146.363 1.00 37.77 1224 ALA A N 1
ATOM 6307 C CA . ALA A 1 1224 ? 167.870 187.715 145.286 1.00 37.77 1224 ALA A CA 1
ATOM 6308 C C . ALA A 1 1224 ? 167.053 187.120 144.149 1.00 37.77 1224 ALA A C 1
ATOM 6309 O O . ALA A 1 1224 ? 167.368 187.331 142.973 1.00 37.77 1224 ALA A O 1
ATOM 6311 N N . GLN A 1 1225 ? 165.997 186.375 144.476 1.00 36.93 1225 GLN A N 1
ATOM 6312 C CA . GLN A 1 1225 ? 165.143 185.840 143.424 1.00 36.93 1225 GLN A CA 1
ATOM 6313 C C . GLN A 1 1225 ? 164.374 186.945 142.720 1.00 36.93 1225 GLN A C 1
ATOM 6314 O O . GLN A 1 1225 ? 164.128 186.854 141.512 1.00 36.93 1225 GLN A O 1
ATOM 6320 N N . ALA A 1 1226 ? 164.001 187.997 143.446 1.00 36.56 1226 ALA A N 1
ATOM 6321 C CA . ALA A 1 1226 ? 163.386 189.147 142.799 1.00 36.56 1226 ALA A CA 1
ATOM 6322 C C . ALA A 1 1226 ? 164.361 189.826 141.847 1.00 36.56 1226 ALA A C 1
ATOM 6323 O O . ALA A 1 1226 ? 163.982 190.223 140.741 1.00 36.56 1226 ALA A O 1
ATOM 6325 N N . TYR A 1 1227 ? 165.624 189.957 142.255 1.00 37.34 1227 TYR A N 1
ATOM 6326 C CA . TYR A 1 1227 ? 166.645 190.504 141.363 1.00 37.34 1227 TYR A CA 1
ATOM 6327 C C . TYR A 1 1227 ? 166.825 189.636 140.125 1.00 37.34 1227 TYR A C 1
ATOM 6328 O O . TYR A 1 1227 ? 166.949 190.152 139.009 1.00 37.34 1227 TYR A O 1
ATOM 6337 N N . THR A 1 1228 ? 166.830 188.316 140.302 1.00 36.11 1228 THR A N 1
ATOM 6338 C CA . THR A 1 1228 ? 166.952 187.409 139.166 1.00 36.11 1228 THR A CA 1
ATOM 6339 C C . THR A 1 1228 ? 165.795 187.585 138.192 1.00 36.11 1228 THR A C 1
ATOM 6340 O O . THR A 1 1228 ? 166.003 187.781 136.988 1.00 36.11 1228 THR A O 1
ATOM 6344 N N . LEU A 1 1229 ? 164.563 187.512 138.695 1.00 36.65 1229 LEU A N 1
ATOM 6345 C CA . LEU A 1 1229 ? 163.402 187.616 137.820 1.00 36.65 1229 LEU A CA 1
ATOM 6346 C C . LEU A 1 1229 ? 163.247 189.006 137.228 1.00 36.65 1229 LEU A C 1
ATOM 6347 O O . LEU A 1 1229 ? 162.627 189.146 136.172 1.00 36.65 1229 LEU A O 1
ATOM 6352 N N . LEU A 1 1230 ? 163.796 190.032 137.871 1.00 38.24 1230 LEU A N 1
ATOM 6353 C CA . LEU A 1 1230 ? 163.745 191.370 137.308 1.00 38.24 1230 LEU A CA 1
ATOM 6354 C C . LEU A 1 1230 ? 164.865 191.610 136.311 1.00 38.24 1230 LEU A C 1
ATOM 6355 O O . LEU A 1 1230 ? 164.759 192.520 135.484 1.00 38.24 1230 LEU A O 1
ATOM 6360 N N . ALA A 1 1231 ? 165.933 190.812 136.372 1.00 40.37 1231 ALA A N 1
ATOM 6361 C CA . ALA A 1 1231 ? 166.982 190.888 135.365 1.00 40.37 1231 ALA A CA 1
ATOM 6362 C C . ALA A 1 1231 ? 166.653 190.052 134.137 1.00 40.37 1231 ALA A C 1
ATOM 6363 O O . ALA A 1 1231 ? 167.096 190.383 133.033 1.00 40.37 1231 ALA A O 1
ATOM 6365 N N . LEU A 1 1232 ? 165.888 188.972 134.300 1.00 41.51 1232 LEU A N 1
ATOM 6366 C CA . LEU A 1 1232 ? 165.463 188.186 133.146 1.00 41.51 1232 LEU A CA 1
ATOM 6367 C C . LEU A 1 1232 ? 164.470 188.916 132.252 1.00 41.51 1232 LEU A C 1
ATOM 6368 O O . LEU A 1 1232 ? 164.292 188.508 131.101 1.00 41.51 1232 LEU A O 1
ATOM 6373 N N . GLU A 1 1233 ? 163.818 189.968 132.739 1.00 47.46 1233 GLU A N 1
ATOM 6374 C CA . GLU A 1 1233 ? 162.846 190.699 131.940 1.00 47.46 1233 GLU A CA 1
ATOM 6375 C C . GLU A 1 1233 ? 163.432 191.930 131.268 1.00 47.46 1233 GLU A C 1
ATOM 6376 O O . GLU A 1 1233 ? 162.763 192.528 130.419 1.00 47.46 1233 GLU A O 1
ATOM 6382 N N . GLY A 1 1234 ? 164.651 192.329 131.631 1.00 48.73 1234 GLY A N 1
ATOM 6383 C CA . GLY A 1 1234 ? 165.346 193.350 130.871 1.00 48.73 1234 GLY A CA 1
ATOM 6384 C C . GLY A 1 1234 ? 165.898 192.862 129.553 1.00 48.73 1234 GLY A C 1
ATOM 6385 O O . GLY A 1 1234 ? 166.211 193.680 128.684 1.00 48.73 1234 GLY A O 1
ATOM 6386 N N . LEU A 1 1235 ? 166.025 191.544 129.389 1.00 47.32 1235 LEU A N 1
ATOM 6387 C CA . LEU A 1 1235 ? 166.424 190.986 128.103 1.00 47.32 1235 LEU A CA 1
ATOM 6388 C C . LEU A 1 1235 ? 165.316 191.150 127.073 1.00 47.32 1235 LEU A C 1
ATOM 6389 O O . LEU A 1 1235 ? 165.571 191.527 125.924 1.00 47.32 1235 LEU A O 1
ATOM 6394 N N . ASN A 1 1236 ? 164.077 190.856 127.463 1.00 51.65 1236 ASN A N 1
ATOM 6395 C CA . ASN A 1 1236 ? 162.963 190.940 126.531 1.00 51.65 1236 ASN A CA 1
ATOM 6396 C C . ASN A 1 1236 ? 162.561 192.377 126.238 1.00 51.65 1236 ASN A C 1
ATOM 6397 O O . ASN A 1 1236 ? 161.887 192.624 125.233 1.00 51.65 1236 ASN A O 1
ATOM 6402 N N . GLN A 1 1237 ? 162.954 193.324 127.081 1.00 54.52 1237 GLN A N 1
ATOM 6403 C CA . GLN A 1 1237 ? 162.690 194.745 126.864 1.00 54.52 1237 GLN A CA 1
ATOM 6404 C C . GLN A 1 1237 ? 164.009 195.503 126.916 1.00 54.52 1237 GLN A C 1
ATOM 6405 O O . GLN A 1 1237 ? 164.247 196.303 127.828 1.00 54.52 1237 GLN A O 1
ATOM 6411 N N . PRO A 1 1238 ? 164.891 195.281 125.942 1.00 58.42 1238 PRO A N 1
ATOM 6412 C CA . PRO A 1 1238 ? 166.229 195.898 125.999 1.00 58.42 1238 PRO A CA 1
ATOM 6413 C C . PRO A 1 1238 ? 166.195 197.360 125.578 1.00 58.42 1238 PRO A C 1
ATOM 6414 O O . PRO A 1 1238 ? 166.705 197.765 124.529 1.00 58.42 1238 PRO A O 1
ATOM 6418 N N . SER A 1 1239 ? 165.579 198.188 126.413 1.00 63.92 1239 SER A N 1
ATOM 6419 C CA . SER A 1 1239 ? 165.435 199.606 126.121 1.00 63.92 1239 SER A CA 1
ATOM 6420 C C . SER A 1 1239 ? 166.658 200.416 126.528 1.00 63.92 1239 SER A C 1
ATOM 6421 O O . SER A 1 1239 ? 166.614 201.649 126.465 1.00 63.92 1239 SER A O 1
ATOM 6424 N N . ASN A 1 1240 ? 167.739 199.751 126.935 1.00 67.20 1240 ASN A N 1
ATOM 6425 C CA . ASN A 1 1240 ? 168.975 200.410 127.356 1.00 67.20 1240 ASN A CA 1
ATOM 6426 C C . ASN A 1 1240 ? 168.703 201.444 128.447 1.00 67.20 1240 ASN A C 1
ATOM 6427 O O . ASN A 1 1240 ? 169.099 202.608 128.356 1.00 67.20 1240 ASN A O 1
ATOM 6432 N N . GLU A 1 1241 ? 168.013 201.001 129.497 1.00 62.76 1241 GLU A N 1
ATOM 6433 C CA . GLU A 1 1241 ? 167.684 201.868 130.621 1.00 62.76 1241 GLU A CA 1
ATOM 6434 C C . GLU A 1 1241 ? 167.882 201.129 131.939 1.00 62.76 1241 GLU A C 1
ATOM 6435 O O . GLU A 1 1241 ? 169.015 200.819 132.317 1.00 62.76 1241 GLU A O 1
ATOM 6441 N N . SER A 1 1242 ? 166.787 200.828 132.637 1.00 59.77 1242 SER A N 1
ATOM 6442 C CA . SER A 1 1242 ? 166.858 200.140 133.919 1.00 59.77 1242 SER A CA 1
ATOM 6443 C C . SER A 1 1242 ? 167.173 198.662 133.736 1.00 59.77 1242 SER A C 1
ATOM 6444 O O . SER A 1 1242 ? 166.568 197.809 134.391 1.00 59.77 1242 SER A O 1
ATOM 6447 N N . LEU A 1 1243 ? 168.105 198.351 132.839 1.00 54.51 1243 LEU A N 1
ATOM 6448 C CA . LEU A 1 1243 ? 168.664 197.014 132.709 1.00 54.51 1243 LEU A CA 1
ATOM 6449 C C . LEU A 1 1243 ? 170.094 196.946 133.218 1.00 54.51 1243 LEU A C 1
ATOM 6450 O O . LEU A 1 1243 ? 170.448 196.020 133.953 1.00 54.51 1243 LEU A O 1
ATOM 6455 N N . GLN A 1 1244 ? 170.930 197.915 132.843 1.00 54.37 1244 GLN A N 1
ATOM 6456 C CA . GLN A 1 1244 ? 172.262 198.028 133.421 1.00 54.37 1244 GLN A CA 1
ATOM 6457 C C . GLN A 1 1244 ? 172.233 198.598 134.831 1.00 54.37 1244 GLN A C 1
ATOM 6458 O O . GLN A 1 1244 ? 173.261 198.563 135.517 1.00 54.37 1244 GLN A O 1
ATOM 6460 N N . LYS A 1 1245 ? 171.089 199.119 135.276 1.00 50.29 1245 LYS A N 1
ATOM 6461 C CA . LYS A 1 1245 ? 170.937 199.645 136.623 1.00 50.29 1245 LYS A CA 1
ATOM 6462 C C . LYS A 1 1245 ? 170.187 198.698 137.549 1.00 50.29 1245 LYS A C 1
ATOM 6463 O O . LYS A 1 1245 ? 170.133 198.953 138.756 1.00 50.29 1245 LYS A O 1
ATOM 6465 N N . VAL A 1 1246 ? 169.613 197.612 137.011 1.00 45.51 1246 VAL A N 1
ATOM 6466 C CA . VAL A 1 1246 ? 168.939 196.594 137.874 1.00 45.51 1246 VAL A CA 1
ATOM 6467 C C . VAL A 1 1246 ? 169.827 195.348 137.963 1.00 45.51 1246 VAL A C 1
ATOM 6468 O O . VAL A 1 1246 ? 169.647 194.571 138.922 1.00 45.51 1246 VAL A O 1
ATOM 6472 N N . LEU A 1 1247 ? 170.730 195.155 136.995 1.00 43.15 1247 LEU A N 1
ATOM 6473 C CA . LEU A 1 1247 ? 171.651 194.033 137.044 1.00 43.15 1247 LEU A CA 1
ATOM 6474 C C . LEU A 1 1247 ? 172.927 194.369 137.791 1.00 43.15 1247 LEU A C 1
ATOM 6475 O O . LEU A 1 1247 ? 173.493 193.498 138.454 1.00 43.15 1247 LEU A O 1
ATOM 6480 N N . GLN A 1 1248 ? 173.382 195.620 137.705 1.00 44.33 1248 GLN A N 1
ATOM 6481 C CA . GLN A 1 1248 ? 174.530 196.048 138.494 1.00 44.33 1248 GLN A CA 1
ATOM 6482 C C . GLN A 1 1248 ? 174.208 196.033 139.980 1.00 44.33 1248 GLN A C 1
ATOM 6483 O O . GLN A 1 1248 ? 175.014 195.568 140.795 1.00 44.33 1248 GLN A O 1
ATOM 6489 N N . SER A 1 1249 ? 173.026 196.529 140.351 1.00 40.52 1249 SER A N 1
ATOM 6490 C CA . SER A 1 1249 ? 172.615 196.506 141.749 1.00 40.52 1249 SER A CA 1
ATOM 6491 C C . SER A 1 1249 ? 172.449 195.080 142.247 1.00 40.52 1249 SER A C 1
ATOM 6492 O O . SER A 1 1249 ? 172.845 194.760 143.373 1.00 40.52 1249 SER A O 1
ATOM 6495 N N . GLY A 1 1250 ? 171.868 194.211 141.425 1.00 40.44 1250 GLY A N 1
ATOM 6496 C CA . GLY A 1 1250 ? 171.735 192.820 141.816 1.00 40.44 1250 GLY A CA 1
ATOM 6497 C C . GLY A 1 1250 ? 173.075 192.136 141.978 1.00 40.44 1250 GLY A C 1
ATOM 6498 O O . GLY A 1 1250 ? 173.283 191.370 142.923 1.00 40.44 1250 GLY A O 1
ATOM 6499 N N . LEU A 1 1251 ? 174.006 192.412 141.063 1.00 39.80 1251 LEU A N 1
ATOM 6500 C CA . LEU A 1 1251 ? 175.343 191.841 141.167 1.00 39.80 1251 LEU A CA 1
ATOM 6501 C C . LEU A 1 1251 ? 176.047 192.314 142.427 1.00 39.80 1251 LEU A C 1
ATOM 6502 O O . LEU A 1 1251 ? 176.657 191.513 143.139 1.00 39.80 1251 LEU A O 1
ATOM 6507 N N . LYS A 1 1252 ? 175.954 193.607 142.735 1.00 40.55 1252 LYS A N 1
ATOM 6508 C CA . LYS A 1 1252 ? 176.581 194.126 143.946 1.00 40.55 1252 LYS A CA 1
ATOM 6509 C C . LYS A 1 1252 ? 175.969 193.497 145.192 1.00 40.55 1252 LYS A C 1
ATOM 6510 O O . LYS A 1 1252 ? 176.687 193.003 146.074 1.00 40.55 1252 LYS A O 1
ATOM 6516 N N . PHE A 1 1253 ? 174.637 193.517 145.283 1.00 39.89 1253 PHE A N 1
ATOM 6517 C CA . PHE A 1 1253 ? 173.933 192.899 146.399 1.00 39.89 1253 PHE A CA 1
ATOM 6518 C C . PHE A 1 1253 ? 174.397 191.465 146.617 1.00 39.89 1253 PHE A C 1
ATOM 6519 O O . PHE A 1 1253 ? 174.843 191.098 147.708 1.00 39.89 1253 PHE A O 1
ATOM 6527 N N . VAL A 1 1254 ? 174.301 190.637 145.577 1.00 39.76 1254 VAL A N 1
ATOM 6528 C CA . VAL A 1 1254 ? 174.646 189.234 145.717 1.00 39.76 1254 VAL A CA 1
ATOM 6529 C C . VAL A 1 1254 ? 176.141 189.031 145.933 1.00 39.76 1254 VAL A C 1
ATOM 6530 O O . VAL A 1 1254 ? 176.552 187.988 146.455 1.00 39.76 1254 VAL A O 1
ATOM 6534 N N . ALA A 1 1255 ? 176.971 190.057 145.658 1.00 40.59 1255 ALA A N 1
ATOM 6535 C CA . ALA A 1 1255 ? 178.447 189.974 145.795 1.00 40.59 1255 ALA A CA 1
ATOM 6536 C C . ALA A 1 1255 ? 178.908 190.405 147.180 1.00 40.59 1255 ALA A C 1
ATOM 6537 O O . ALA A 1 1255 ? 180.093 190.253 147.463 1.00 40.59 1255 ALA A O 1
ATOM 6539 N N . ALA A 1 1256 ? 178.044 191.021 147.968 1.00 38.49 1256 ALA A N 1
ATOM 6540 C CA . ALA A 1 1256 ? 178.398 191.333 149.361 1.00 38.49 1256 ALA A CA 1
ATOM 6541 C C . ALA A 1 1256 ? 178.282 190.044 150.172 1.00 38.49 1256 ALA A C 1
ATOM 6542 O O . ALA A 1 1256 ? 179.226 189.743 150.899 1.00 38.49 1256 ALA A O 1
ATOM 6544 N N . ARG A 1 1257 ? 177.194 189.290 150.031 1.00 38.82 1257 ARG A N 1
ATOM 6545 C CA . ARG A 1 1257 ? 177.090 187.981 150.737 1.00 38.82 1257 ARG A CA 1
ATOM 6546 C C . ARG A 1 1257 ? 177.634 186.927 149.774 1.00 38.82 1257 ARG A C 1
ATOM 6547 O O . ARG A 1 1257 ? 176.817 186.276 149.092 1.00 38.82 1257 ARG A O 1
ATOM 6555 N N . ILE A 1 1258 ? 178.954 186.735 149.752 1.00 42.19 1258 ILE A N 1
ATOM 6556 C CA . ILE A 1 1258 ? 179.567 185.830 148.734 1.00 42.19 1258 ILE A CA 1
ATOM 6557 C C . ILE A 1 1258 ? 179.273 184.335 148.916 1.00 42.19 1258 ILE A C 1
ATOM 6558 O O . ILE A 1 1258 ? 178.748 183.753 147.954 1.00 42.19 1258 ILE A O 1
ATOM 6563 N N . PRO A 1 1259 ? 179.523 183.661 150.067 1.00 41.94 1259 PRO A N 1
ATOM 6564 C CA . PRO A 1 1259 ? 179.400 182.197 150.137 1.00 41.94 1259 PRO A CA 1
ATOM 6565 C C . PRO A 1 1259 ? 177.964 181.696 150.150 1.00 41.94 1259 PRO A C 1
ATOM 6566 O O . PRO A 1 1259 ? 177.753 180.488 149.982 1.00 41.94 1259 PRO A O 1
ATOM 6570 N N . HIS A 1 1260 ? 176.977 182.575 150.322 1.00 44.85 1260 HIS A N 1
ATOM 6571 C CA . HIS A 1 1260 ? 175.603 182.144 150.550 1.00 44.85 1260 HIS A CA 1
ATOM 6572 C C . HIS A 1 1260 ? 174.752 182.243 149.290 1.00 44.85 1260 HIS A C 1
ATOM 6573 O O . HIS A 1 1260 ? 174.363 181.221 148.718 1.00 44.85 1260 HIS A O 1
ATOM 6580 N N . LEU A 1 1261 ? 174.453 183.461 148.852 1.00 42.57 1261 LEU A N 1
ATOM 6581 C CA . LEU A 1 1261 ? 173.661 183.673 147.644 1.00 42.57 1261 LEU A CA 1
ATOM 6582 C C . LEU A 1 1261 ? 174.549 183.398 146.436 1.00 42.57 1261 LEU A C 1
ATOM 6583 O O . LEU A 1 1261 ? 175.160 184.301 145.868 1.00 42.57 1261 LEU A O 1
ATOM 6588 N N . GLU A 1 1262 ? 174.631 182.130 146.040 1.00 44.04 1262 GLU A N 1
ATOM 6589 C CA . GLU A 1 1262 ? 175.512 181.749 144.942 1.00 44.04 1262 GLU A CA 1
ATOM 6590 C C . GLU A 1 1262 ? 174.742 181.384 143.676 1.00 44.04 1262 GLU A C 1
ATOM 6591 O O . GLU A 1 1262 ? 175.149 181.801 142.583 1.00 44.04 1262 GLU A O 1
ATOM 6597 N N . PRO A 1 1263 ? 173.656 180.602 143.752 1.00 40.13 1263 PRO A N 1
ATOM 6598 C CA . PRO A 1 1263 ? 172.843 180.405 142.543 1.00 40.13 1263 PRO A CA 1
ATOM 6599 C C . PRO A 1 1263 ? 172.327 181.700 141.953 1.00 40.13 1263 PRO A C 1
ATOM 6600 O O . PRO A 1 1263 ? 172.245 181.827 140.726 1.00 40.13 1263 PRO A O 1
ATOM 6604 N N . TRP A 1 1264 ? 172.014 182.686 142.784 1.00 39.15 1264 TRP A N 1
ATOM 6605 C CA . TRP A 1 1264 ? 171.520 183.943 142.246 1.00 39.15 1264 TRP A CA 1
ATOM 6606 C C . TRP A 1 1264 ? 172.636 184.767 141.622 1.00 39.15 1264 TRP A C 1
ATOM 6607 O O . TRP A 1 1264 ? 172.404 185.446 140.618 1.00 39.15 1264 TRP A O 1
ATOM 6618 N N . ARG A 1 1265 ? 173.855 184.688 142.158 1.00 40.19 1265 ARG A N 1
ATOM 6619 C CA . ARG A 1 1265 ? 174.967 185.345 141.483 1.00 40.19 1265 ARG A CA 1
ATOM 6620 C C . ARG A 1 1265 ? 175.302 184.656 140.172 1.00 40.19 1265 ARG A C 1
ATOM 6621 O O . ARG A 1 1265 ? 175.680 185.324 139.208 1.00 40.19 1265 ARG A O 1
ATOM 6629 N N . ALA A 1 1266 ? 175.151 183.332 140.104 1.00 36.45 1266 ALA A N 1
ATOM 6630 C CA . ALA A 1 1266 ? 175.355 182.639 138.836 1.00 36.45 1266 ALA A CA 1
ATOM 6631 C C . ALA A 1 1266 ? 174.303 183.040 137.810 1.00 36.45 1266 ALA A C 1
ATOM 6632 O O . ALA A 1 1266 ? 174.625 183.272 136.638 1.00 36.45 1266 ALA A O 1
ATOM 6634 N N . SER A 1 1267 ? 173.041 183.138 138.232 1.00 36.17 1267 SER A N 1
ATOM 6635 C CA . SER A 1 1267 ? 171.996 183.614 137.331 1.00 36.17 1267 SER A CA 1
ATOM 6636 C C . SER A 1 1267 ? 172.289 185.025 136.844 1.00 36.17 1267 SER A C 1
ATOM 6637 O O . SER A 1 1267 ? 172.165 185.318 135.648 1.00 36.17 1267 SER A O 1
ATOM 6640 N N . LEU A 1 1268 ? 172.690 185.912 137.754 1.00 35.92 1268 LEU A N 1
ATOM 6641 C CA . LEU A 1 1268 ? 172.968 187.289 137.369 1.00 35.92 1268 LEU A CA 1
ATOM 6642 C C . LEU A 1 1268 ? 174.186 187.393 136.461 1.00 35.92 1268 LEU A C 1
ATOM 6643 O O . LEU A 1 1268 ? 174.204 188.221 135.546 1.00 35.92 1268 LEU A O 1
ATOM 6648 N N . LEU A 1 1269 ? 175.196 186.549 136.675 1.00 37.38 1269 LEU A N 1
ATOM 6649 C CA . LEU A 1 1269 ? 176.356 186.545 135.791 1.00 37.38 1269 LEU A CA 1
ATOM 6650 C C . LEU A 1 1269 ? 175.990 186.040 134.405 1.00 37.38 1269 LEU A C 1
ATOM 6651 O O . LEU A 1 1269 ? 176.462 186.580 133.400 1.00 37.38 1269 LEU A O 1
ATOM 6656 N N . LEU A 1 1270 ? 175.160 184.997 134.330 1.00 36.14 1270 LEU A N 1
ATOM 6657 C CA . LEU A 1 1270 ? 174.698 184.518 133.034 1.00 36.14 1270 LEU A CA 1
ATOM 6658 C C . LEU A 1 1270 ? 173.905 185.590 132.297 1.00 36.14 1270 LEU A C 1
ATOM 6659 O O . LEU A 1 1270 ? 174.057 185.763 131.086 1.00 36.14 1270 LEU A O 1
ATOM 6664 N N . ILE A 1 1271 ? 173.058 186.323 133.020 1.00 37.42 1271 ILE A N 1
ATOM 6665 C CA . ILE A 1 1271 ? 172.299 187.398 132.389 1.00 37.42 1271 ILE A CA 1
ATOM 6666 C C . ILE A 1 1271 ? 173.231 188.510 131.925 1.00 37.42 1271 ILE A C 1
ATOM 6667 O O . ILE A 1 1271 ? 173.037 189.095 130.853 1.00 37.42 1271 ILE A O 1
ATOM 6672 N N . TRP A 1 1272 ? 174.263 188.815 132.713 1.00 38.77 1272 TRP A N 1
ATOM 6673 C CA . TRP A 1 1272 ? 175.246 189.812 132.299 1.00 38.77 1272 TRP A CA 1
ATOM 6674 C C . TRP A 1 1272 ? 175.977 189.378 131.037 1.00 38.77 1272 TRP A C 1
ATOM 6675 O O . TRP A 1 1272 ? 176.222 190.192 130.136 1.00 38.77 1272 TRP A O 1
ATOM 6686 N N . ALA A 1 1273 ? 176.331 188.097 130.955 1.00 38.71 1273 ALA A N 1
ATOM 6687 C CA . ALA A 1 1273 ? 176.990 187.581 129.763 1.00 38.71 1273 ALA A CA 1
ATOM 6688 C C . ALA A 1 1273 ? 176.075 187.674 128.551 1.00 38.71 1273 ALA A C 1
ATOM 6689 O O . ALA A 1 1273 ? 176.503 188.072 127.463 1.00 38.71 1273 ALA A O 1
ATOM 6691 N N . LEU A 1 1274 ? 174.806 187.304 128.720 1.00 38.28 1274 LEU A N 1
ATOM 6692 C CA . LEU A 1 1274 ? 173.852 187.398 127.623 1.00 38.28 1274 LEU A CA 1
ATOM 6693 C C . LEU A 1 1274 ? 173.564 188.837 127.229 1.00 38.28 1274 LEU A C 1
ATOM 6694 O O . LEU A 1 1274 ? 173.152 189.086 126.094 1.00 38.28 1274 LEU A O 1
ATOM 6699 N N . THR A 1 1275 ? 173.759 189.786 128.139 1.00 39.40 1275 THR A N 1
ATOM 6700 C CA . THR A 1 1275 ? 173.611 191.188 127.777 1.00 39.40 1275 THR A CA 1
ATOM 6701 C C . THR A 1 1275 ? 174.832 191.690 127.017 1.00 39.40 1275 THR A C 1
ATOM 6702 O O . THR A 1 1275 ? 174.700 192.469 126.067 1.00 39.40 1275 THR A O 1
ATOM 6706 N N . LYS A 1 1276 ? 176.024 191.245 127.411 1.00 40.73 1276 LYS A N 1
ATOM 6707 C CA . LYS A 1 1276 ? 177.243 191.623 126.708 1.00 40.73 1276 LYS A CA 1
ATOM 6708 C C . LYS A 1 1276 ? 177.415 190.898 125.380 1.00 40.73 1276 LYS A C 1
ATOM 6709 O O . LYS A 1 1276 ? 178.218 191.339 124.553 1.00 40.73 1276 LYS A O 1
ATOM 6715 N N . LEU A 1 1277 ? 176.681 189.807 125.158 1.00 39.05 1277 LEU A N 1
ATOM 6716 C CA . LEU A 1 1277 ? 176.790 189.079 123.899 1.00 39.05 1277 LEU A CA 1
ATOM 6717 C C . LEU A 1 1277 ? 176.198 189.867 122.742 1.00 39.05 1277 LEU A C 1
ATOM 6718 O O . LEU A 1 1277 ? 176.692 189.771 121.612 1.00 39.05 1277 LEU A O 1
ATOM 6723 N N . GLY A 1 1278 ? 175.156 190.649 122.995 1.00 39.78 1278 GLY A N 1
ATOM 6724 C CA . GLY A 1 1278 ? 174.557 191.478 121.966 1.00 39.78 1278 GLY A CA 1
ATOM 6725 C C . GLY A 1 1278 ? 173.045 191.418 121.954 1.00 39.78 1278 GLY A C 1
ATOM 6726 O O . GLY A 1 1278 ? 172.458 190.448 121.478 1.00 39.78 1278 GLY A O 1
ATOM 6727 N N . SER A 1 1572 ? 188.964 192.513 124.614 1.00 48.67 1572 SER A N 1
ATOM 6728 C CA . SER A 1 1572 ? 188.062 191.569 123.967 1.00 48.67 1572 SER A CA 1
ATOM 6729 C C . SER A 1 1572 ? 186.863 191.272 124.858 1.00 48.67 1572 SER A C 1
ATOM 6730 O O . SER A 1 1572 ? 186.946 191.377 126.080 1.00 48.67 1572 SER A O 1
ATOM 6733 N N . THR A 1 1573 ? 185.745 190.902 124.236 1.00 47.01 1573 THR A N 1
ATOM 6734 C CA . THR A 1 1573 ? 184.517 190.610 124.963 1.00 47.01 1573 THR A CA 1
ATOM 6735 C C . THR A 1 1573 ? 184.282 189.123 125.165 1.00 47.01 1573 THR A C 1
ATOM 6736 O O . THR A 1 1573 ? 183.633 188.736 126.145 1.00 47.01 1573 THR A O 1
ATOM 6740 N N . LEU A 1 1574 ? 184.800 188.284 124.269 1.00 44.90 1574 LEU A N 1
ATOM 6741 C CA . LEU A 1 1574 ? 184.647 186.845 124.438 1.00 44.90 1574 LEU A CA 1
ATOM 6742 C C . LEU A 1 1574 ? 185.366 186.365 125.689 1.00 44.90 1574 LEU A C 1
ATOM 6743 O O . LEU A 1 1574 ? 184.836 185.535 126.438 1.00 44.90 1574 LEU A O 1
ATOM 6748 N N . ASP A 1 1575 ? 186.563 186.890 125.949 1.00 45.04 1575 ASP A N 1
ATOM 6749 C CA . ASP A 1 1575 ? 187.284 186.490 127.151 1.00 45.04 1575 ASP A CA 1
ATOM 6750 C C . ASP A 1 1575 ? 186.585 186.982 128.409 1.00 45.04 1575 ASP A C 1
ATOM 6751 O O . ASP A 1 1575 ? 186.588 186.286 129.431 1.00 45.04 1575 ASP A O 1
ATOM 6756 N N . SER A 1 1576 ? 185.970 188.165 128.350 1.00 42.10 1576 SER A N 1
ATOM 6757 C CA . SER A 1 1576 ? 185.231 188.677 129.498 1.00 42.10 1576 SER A CA 1
ATOM 6758 C C . SER A 1 1576 ? 184.027 187.798 129.801 1.00 42.10 1576 SER A C 1
ATOM 6759 O O . SER A 1 1576 ? 183.784 187.426 130.957 1.00 42.10 1576 SER A O 1
ATOM 6762 N N . ILE A 1 1577 ? 183.260 187.452 128.765 1.00 41.59 1577 ILE A N 1
ATOM 6763 C CA . ILE A 1 1577 ? 182.150 186.522 128.942 1.00 41.59 1577 ILE A CA 1
ATOM 6764 C C . ILE A 1 1577 ? 182.644 185.202 129.516 1.00 41.59 1577 ILE A C 1
ATOM 6765 O O . ILE A 1 1577 ? 182.033 184.642 130.432 1.00 41.59 1577 ILE A O 1
ATOM 6770 N N . CYS A 1 1578 ? 183.756 184.685 128.994 1.00 43.30 1578 CYS A N 1
ATOM 6771 C CA . CYS A 1 1578 ? 184.243 183.387 129.444 1.00 43.30 1578 CYS A CA 1
ATOM 6772 C C . CYS A 1 1578 ? 184.643 183.415 130.913 1.00 43.30 1578 CYS A C 1
ATOM 6773 O O . CYS A 1 1578 ? 184.310 182.495 131.664 1.00 43.30 1578 CYS A O 1
ATOM 6776 N N . ASP A 1 1579 ? 185.343 184.465 131.351 1.00 42.90 1579 ASP A N 1
ATOM 6777 C CA . ASP A 1 1579 ? 185.754 184.508 132.754 1.00 42.90 1579 ASP A CA 1
ATOM 6778 C C . ASP A 1 1579 ? 184.559 184.720 133.679 1.00 42.90 1579 ASP A C 1
ATOM 6779 O O . ASP A 1 1579 ? 184.476 184.092 134.744 1.00 42.90 1579 ASP A O 1
ATOM 6784 N N . SER A 1 1580 ? 183.622 185.593 133.295 1.00 40.50 1580 SER A N 1
ATOM 6785 C CA . SER A 1 1580 ? 182.414 185.778 134.094 1.00 40.50 1580 SER A CA 1
ATOM 6786 C C . SER A 1 1580 ? 181.649 184.467 134.244 1.00 40.50 1580 SER A C 1
ATOM 6787 O O . SER A 1 1580 ? 181.262 184.070 135.354 1.00 40.50 1580 SER A O 1
ATOM 6790 N N . LEU A 1 1581 ? 181.430 183.770 133.132 1.00 38.56 1581 LEU A N 1
ATOM 6791 C CA . LEU A 1 1581 ? 180.688 182.523 133.190 1.00 38.56 1581 LEU A CA 1
ATOM 6792 C C . LEU A 1 1581 ? 181.465 181.437 133.912 1.00 38.56 1581 LEU A C 1
ATOM 6793 O O . LEU A 1 1581 ? 180.856 180.539 134.491 1.00 38.56 1581 LEU A O 1
ATOM 6798 N N . SER A 1 1582 ? 182.796 181.484 133.891 1.00 40.19 1582 SER A N 1
ATOM 6799 C CA . SER A 1 1582 ? 183.556 180.495 134.645 1.00 40.19 1582 SER A CA 1
ATOM 6800 C C . SER A 1 1582 ? 183.415 180.732 136.140 1.00 40.19 1582 SER A C 1
ATOM 6801 O O . SER A 1 1582 ? 183.286 179.779 136.919 1.00 40.19 1582 SER A O 1
ATOM 6804 N N . VAL A 1 1583 ? 183.436 182.002 136.555 1.00 38.66 1583 VAL A N 1
ATOM 6805 C CA . VAL A 1 1583 ? 183.091 182.350 137.933 1.00 38.66 1583 VAL A CA 1
ATOM 6806 C C . VAL A 1 1583 ? 181.745 181.744 138.307 1.00 38.66 1583 VAL A C 1
ATOM 6807 O O . VAL A 1 1583 ? 181.614 181.045 139.319 1.00 38.66 1583 VAL A O 1
ATOM 6811 N N . ALA A 1 1584 ? 180.727 181.987 137.478 1.00 38.29 1584 ALA A N 1
ATOM 6812 C CA . ALA A 1 1584 ? 179.391 181.472 137.785 1.00 38.29 1584 ALA A CA 1
ATOM 6813 C C . ALA A 1 1584 ? 179.371 179.946 137.845 1.00 38.29 1584 ALA A C 1
ATOM 6814 O O . ALA A 1 1584 ? 178.787 179.352 138.766 1.00 38.29 1584 ALA A O 1
ATOM 6816 N N . PHE A 1 1585 ? 180.004 179.299 136.870 1.00 39.27 1585 PHE A N 1
ATOM 6817 C CA . PHE A 1 1585 ? 180.015 177.845 136.796 1.00 39.27 1585 PHE A CA 1
ATOM 6818 C C . PHE A 1 1585 ? 180.641 177.241 138.041 1.00 39.27 1585 PHE A C 1
ATOM 6819 O O . PHE A 1 1585 ? 180.091 176.306 138.634 1.00 39.27 1585 PHE A O 1
ATOM 6827 N N . ARG A 1 1586 ? 181.799 177.759 138.454 1.00 42.18 1586 ARG A N 1
ATOM 6828 C CA . ARG A 1 1586 ? 182.372 177.315 139.718 1.00 42.18 1586 ARG A CA 1
ATOM 6829 C C . ARG A 1 1586 ? 181.485 177.696 140.890 1.00 42.18 1586 ARG A C 1
ATOM 6830 O O . ARG A 1 1586 ? 181.585 177.083 141.957 1.00 42.18 1586 ARG A O 1
ATOM 6838 N N . GLY A 1 1587 ? 180.617 178.692 140.708 1.00 40.13 1587 GLY A N 1
ATOM 6839 C CA . GLY A 1 1587 ? 179.674 179.047 141.751 1.00 40.13 1587 GLY A CA 1
ATOM 6840 C C . GLY A 1 1587 ? 178.569 178.031 141.956 1.00 40.13 1587 GLY A C 1
ATOM 6841 O O . GLY A 1 1587 ? 178.053 177.901 143.068 1.00 40.13 1587 GLY A O 1
ATOM 6842 N N . ILE A 1 1588 ? 178.180 177.306 140.907 1.00 38.47 1588 ILE A N 1
ATOM 6843 C CA . ILE A 1 1588 ? 177.076 176.356 141.025 1.00 38.47 1588 ILE A CA 1
ATOM 6844 C C . ILE A 1 1588 ? 177.463 174.918 140.712 1.00 38.47 1588 ILE A C 1
ATOM 6845 O O . ILE A 1 1588 ? 176.589 174.053 140.700 1.00 38.47 1588 ILE A O 1
ATOM 6850 N N . SER A 1 1589 ? 178.739 174.624 140.467 1.00 39.18 1589 SER A N 1
ATOM 6851 C CA . SER A 1 1589 ? 179.106 173.278 140.034 1.00 39.18 1589 SER A CA 1
ATOM 6852 C C . SER A 1 1589 ? 178.866 172.233 141.116 1.00 39.18 1589 SER A C 1
ATOM 6853 O O . SER A 1 1589 ? 178.593 171.070 140.800 1.00 39.18 1589 SER A O 1
ATOM 6856 N N . HIS A 1 1590 ? 178.970 172.621 142.387 1.00 39.44 1590 HIS A N 1
ATOM 6857 C CA . HIS A 1 1590 ? 178.876 171.661 143.484 1.00 39.44 1590 HIS A CA 1
ATOM 6858 C C . HIS A 1 1590 ? 177.466 171.106 143.627 1.00 39.44 1590 HIS A C 1
ATOM 6859 O O . HIS A 1 1590 ? 177.286 169.935 143.972 1.00 39.44 1590 HIS A O 1
ATOM 6866 N N . CYS A 1 1591 ? 176.454 171.942 143.402 1.00 41.07 1591 CYS A N 1
ATOM 6867 C CA . CYS A 1 1591 ? 175.055 171.515 143.436 1.00 41.07 1591 CYS A CA 1
ATOM 6868 C C . CYS A 1 1591 ? 174.300 172.427 142.481 1.00 41.07 1591 CYS A C 1
ATOM 6869 O O . CYS A 1 1591 ? 173.951 173.564 142.834 1.00 41.07 1591 CYS A O 1
ATOM 6872 N N . PRO A 1 1592 ? 174.041 171.974 141.260 1.00 37.80 1592 PRO A N 1
ATOM 6873 C CA . PRO A 1 1592 ? 173.559 172.875 140.213 1.00 37.80 1592 PRO A CA 1
ATOM 6874 C C . PRO A 1 1592 ? 172.054 173.045 140.267 1.00 37.80 1592 PRO A C 1
ATOM 6875 O O . PRO A 1 1592 ? 171.338 172.186 140.801 1.00 37.80 1592 PRO A O 1
ATOM 6879 N N . PRO A 1 1593 ? 171.535 174.145 139.721 1.00 37.87 1593 PRO A N 1
ATOM 6880 C CA . PRO A 1 1593 ? 170.086 174.345 139.656 1.00 37.87 1593 PRO A CA 1
ATOM 6881 C C . PRO A 1 1593 ? 169.403 173.701 138.460 1.00 37.87 1593 PRO A C 1
ATOM 6882 O O . PRO A 1 1593 ? 168.241 174.026 138.200 1.00 37.87 1593 PRO A O 1
ATOM 6886 N N . SER A 1 1594 ? 170.086 172.829 137.717 1.00 37.38 1594 SER A N 1
ATOM 6887 C CA . SER A 1 1594 ? 169.500 172.059 136.621 1.00 37.38 1594 SER A CA 1
ATOM 6888 C C . SER A 1 1594 ? 169.052 172.928 135.449 1.00 37.38 1594 SER A C 1
ATOM 6889 O O . SER A 1 1594 ? 169.333 172.602 134.294 1.00 37.38 1594 SER A O 1
ATOM 6892 N N . GLY A 1 1595 ? 168.349 174.017 135.723 1.00 37.11 1595 GLY A N 1
ATOM 6893 C CA . GLY A 1 1595 ? 167.928 174.907 134.663 1.00 37.11 1595 GLY A CA 1
ATOM 6894 C C . GLY A 1 1595 ? 168.975 175.948 134.339 1.00 37.11 1595 GLY A C 1
ATOM 6895 O O . GLY A 1 1595 ? 169.117 176.365 133.187 1.00 37.11 1595 GLY A O 1
ATOM 6896 N N . LEU A 1 1596 ? 169.712 176.385 135.358 1.00 36.15 1596 LEU A N 1
ATOM 6897 C CA . LEU A 1 1596 ? 170.798 177.331 135.146 1.00 36.15 1596 LEU A CA 1
ATOM 6898 C C . LEU A 1 1596 ? 172.066 176.632 134.686 1.00 36.15 1596 LEU A C 1
ATOM 6899 O O . LEU A 1 1596 ? 172.841 177.206 133.914 1.00 36.15 1596 LEU A O 1
ATOM 6904 N N . TYR A 1 1597 ? 172.285 175.400 135.144 1.00 36.91 1597 TYR A N 1
ATOM 6905 C CA . TYR A 1 1597 ? 173.502 174.679 134.797 1.00 36.91 1597 TYR A CA 1
ATOM 6906 C C . TYR A 1 1597 ? 173.572 174.400 133.306 1.00 36.91 1597 TYR A C 1
ATOM 6907 O O . TYR A 1 1597 ? 174.646 174.484 132.705 1.00 36.91 1597 TYR A O 1
ATOM 6916 N N . ALA A 1 1598 ? 172.437 174.078 132.687 1.00 36.77 1598 ALA A N 1
ATOM 6917 C CA . ALA A 1 1598 ? 172.426 173.836 131.250 1.00 36.77 1598 ALA A CA 1
ATOM 6918 C C . ALA A 1 1598 ? 172.773 175.103 130.481 1.00 36.77 1598 ALA A C 1
ATOM 6919 O O . ALA A 1 1598 ? 173.665 175.101 129.625 1.00 36.77 1598 ALA A O 1
ATOM 6921 N N . HIS A 1 1599 ? 172.075 176.200 130.777 1.00 38.73 1599 HIS A N 1
ATOM 6922 C CA . HIS A 1 1599 ? 172.354 177.461 130.100 1.00 38.73 1599 HIS A CA 1
ATOM 6923 C C . HIS A 1 1599 ? 173.792 177.905 130.310 1.00 38.73 1599 HIS A C 1
ATOM 6924 O O . HIS A 1 1599 ? 174.385 178.528 129.424 1.00 38.73 1599 HIS A O 1
ATOM 6931 N N . LEU A 1 1600 ? 174.366 177.604 131.474 1.00 37.88 1600 LEU A N 1
ATOM 6932 C CA . LEU A 1 1600 ? 175.718 178.054 131.773 1.00 37.88 1600 LEU A CA 1
ATOM 6933 C C . LEU A 1 1600 ? 176.765 177.173 131.108 1.00 37.88 1600 LEU A C 1
ATOM 6934 O O . LEU A 1 1600 ? 177.800 177.671 130.657 1.00 37.88 1600 LEU A O 1
ATOM 6939 N N . CYS A 1 1601 ? 176.519 175.865 131.043 1.00 37.66 1601 CYS A N 1
ATOM 6940 C CA . CYS A 1 1601 ? 177.453 174.973 130.369 1.00 37.66 1601 CYS A CA 1
ATOM 6941 C C . CYS A 1 1601 ? 177.449 175.204 128.867 1.00 37.66 1601 CYS A C 1
ATOM 6942 O O . CYS A 1 1601 ? 178.510 175.219 128.234 1.00 37.66 1601 CYS A O 1
ATOM 6945 N N . ARG A 1 1602 ? 176.269 175.388 128.277 1.00 35.58 1602 ARG A N 1
ATOM 6946 C CA . ARG A 1 1602 ? 176.197 175.495 126.826 1.00 35.58 1602 ARG A CA 1
ATOM 6947 C C . ARG A 1 1602 ? 176.628 176.863 126.320 1.00 35.58 1602 ARG A C 1
ATOM 6948 O O . ARG A 1 1602 ? 177.176 176.958 125.218 1.00 35.58 1602 ARG A O 1
ATOM 6956 N N . PHE A 1 1603 ? 176.400 177.924 127.089 1.00 36.45 1603 PHE A N 1
ATOM 6957 C CA . PHE A 1 1603 ? 176.955 179.220 126.715 1.00 36.45 1603 PHE A CA 1
ATOM 6958 C C . PHE A 1 1603 ? 178.470 179.213 126.840 1.00 36.45 1603 PHE A C 1
ATOM 6959 O O . PHE A 1 1603 ? 179.170 179.850 126.047 1.00 36.45 1603 PHE A O 1
ATOM 6967 N N . LEU A 1 1604 ? 178.995 178.491 127.824 1.00 37.88 1604 LEU A N 1
ATOM 6968 C CA . LEU A 1 1604 ? 180.434 178.417 128.020 1.00 37.88 1604 LEU A CA 1
ATOM 6969 C C . LEU A 1 1604 ? 181.109 177.470 127.036 1.00 37.88 1604 LEU A C 1
ATOM 6970 O O . LEU A 1 1604 ? 182.301 177.635 126.760 1.00 37.88 1604 LEU A O 1
ATOM 6975 N N . ALA A 1 1605 ? 180.383 176.487 126.504 1.00 37.35 1605 ALA A N 1
ATOM 6976 C CA . ALA A 1 1605 ? 180.900 175.618 125.458 1.00 37.35 1605 ALA A CA 1
ATOM 6977 C C . ALA A 1 1605 ? 180.700 176.191 124.066 1.00 37.35 1605 ALA A C 1
ATOM 6978 O O . ALA A 1 1605 ? 181.252 175.651 123.105 1.00 37.35 1605 ALA A O 1
ATOM 6980 N N . LEU A 1 1606 ? 179.926 177.262 123.937 1.00 40.74 1606 LEU A N 1
ATOM 6981 C CA . LEU A 1 1606 ? 179.759 177.953 122.668 1.00 40.74 1606 LEU A CA 1
ATOM 6982 C C . LEU A 1 1606 ? 180.800 179.050 122.496 1.00 40.74 1606 LEU A C 1
ATOM 6983 O O . LEU A 1 1606 ? 181.334 179.233 121.398 1.00 40.74 1606 LEU A O 1
ATOM 6988 N N . CYS A 1 1607 ? 181.090 179.788 123.565 1.00 43.40 1607 CYS A N 1
ATOM 6989 C CA . CYS A 1 1607 ? 182.174 180.760 123.528 1.00 43.40 1607 CYS A CA 1
ATOM 6990 C C . CYS A 1 1607 ? 183.521 180.061 123.439 1.00 43.40 1607 CYS A C 1
ATOM 6991 O O . CYS A 1 1607 ? 184.377 180.431 122.628 1.00 43.40 1607 CYS A O 1
ATOM 6994 N N . LEU A 1 1608 ? 183.719 179.047 124.263 1.00 43.07 1608 LEU A N 1
ATOM 6995 C CA . LEU A 1 1608 ? 184.968 178.301 124.336 1.00 43.07 1608 LEU A CA 1
ATOM 6996 C C . LEU A 1 1608 ? 184.796 177.023 123.526 1.00 43.07 1608 LEU A C 1
ATOM 6997 O O . LEU A 1 1608 ? 184.261 176.030 124.022 1.00 43.07 1608 LEU A O 1
ATOM 7002 N N . GLY A 1 1609 ? 185.247 177.048 122.278 1.00 45.17 1609 GLY A N 1
ATOM 7003 C CA . GLY A 1 1609 ? 185.065 175.909 121.402 1.00 45.17 1609 GLY A CA 1
ATOM 7004 C C . GLY A 1 1609 ? 186.164 175.780 120.373 1.00 45.17 1609 GLY A C 1
ATOM 7005 O O . GLY A 1 1609 ? 186.515 176.761 119.710 1.00 45.17 1609 GLY A O 1
ATOM 7006 N N . HIS A 1 1610 ? 186.726 174.576 120.251 1.00 47.03 1610 HIS A N 1
ATOM 7007 C CA . HIS A 1 1610 ? 187.873 174.290 119.392 1.00 47.03 1610 HIS A CA 1
ATOM 7008 C C . HIS A 1 1610 ? 189.130 175.007 119.873 1.00 47.03 1610 HIS A C 1
ATOM 7009 O O . HIS A 1 1610 ? 190.241 174.496 119.700 1.00 47.03 1610 HIS A O 1
ATOM 7016 N N . ARG A 1 1611 ? 188.976 176.187 120.476 1.00 48.21 1611 ARG A N 1
ATOM 7017 C CA . ARG A 1 1611 ? 190.050 176.769 121.266 1.00 48.21 1611 ARG A CA 1
ATOM 7018 C C . ARG A 1 1611 ? 190.364 175.937 122.500 1.00 48.21 1611 ARG A C 1
ATOM 7019 O O . ARG A 1 1611 ? 191.418 176.137 123.112 1.00 48.21 1611 ARG A O 1
ATOM 7027 N N . ASP A 1 1612 ? 189.481 175.015 122.871 1.00 47.20 1612 ASP A N 1
ATOM 7028 C CA . ASP A 1 1612 ? 189.664 174.094 123.982 1.00 47.20 1612 ASP A CA 1
ATOM 7029 C C . ASP A 1 1612 ? 188.720 172.913 123.798 1.00 47.20 1612 ASP A C 1
ATOM 7030 O O . ASP A 1 1612 ? 187.643 172.879 124.406 1.00 47.20 1612 ASP A O 1
ATOM 7035 N N . PRO A 1 1613 ? 189.077 171.901 122.975 1.00 43.64 1613 PRO A N 1
ATOM 7036 C CA . PRO A 1 1613 ? 188.165 170.784 122.669 1.00 43.64 1613 PRO A CA 1
ATOM 7037 C C . PRO A 1 1613 ? 187.599 170.006 123.867 1.00 43.64 1613 PRO A C 1
ATOM 7038 O O . PRO A 1 1613 ? 186.392 169.868 123.946 1.00 43.64 1613 PRO A O 1
ATOM 7042 N N . TYR A 1 1614 ? 188.463 169.511 124.755 1.00 42.21 1614 TYR A N 1
ATOM 7043 C CA . TYR A 1 1614 ? 187.981 168.661 125.878 1.00 42.21 1614 TYR A CA 1
ATOM 7044 C C . TYR A 1 1614 ? 187.034 169.457 126.783 1.00 42.21 1614 TYR A C 1
ATOM 7045 O O . TYR A 1 1614 ? 185.973 168.919 127.152 1.00 42.21 1614 TYR A O 1
ATOM 7054 N N . ALA A 1 1615 ? 187.379 170.712 127.085 1.00 42.58 1615 ALA A N 1
ATOM 7055 C CA . ALA A 1 1615 ? 186.537 171.529 127.989 1.00 42.58 1615 ALA A CA 1
ATOM 7056 C C . ALA A 1 1615 ? 185.155 171.730 127.359 1.00 42.58 1615 ALA A C 1
ATOM 7057 O O . ALA A 1 1615 ? 184.153 171.574 128.082 1.00 42.58 1615 ALA A O 1
ATOM 7059 N N . THR A 1 1616 ? 185.107 172.006 126.050 1.00 41.23 1616 THR A N 1
ATOM 7060 C CA . THR A 1 1616 ? 183.808 172.266 125.371 1.00 41.23 1616 THR A CA 1
ATOM 7061 C C . THR A 1 1616 ? 182.938 171.006 125.460 1.00 41.23 1616 THR A C 1
ATOM 7062 O O . THR A 1 1616 ? 181.750 171.140 125.818 1.00 41.23 1616 THR A O 1
ATOM 7066 N N . ALA A 1 1617 ? 183.528 169.829 125.229 1.00 41.37 1617 ALA A N 1
ATOM 7067 C CA . ALA A 1 1617 ? 182.773 168.555 125.288 1.00 41.37 1617 ALA A CA 1
ATOM 7068 C C . ALA A 1 1617 ? 182.266 168.315 126.713 1.00 41.37 1617 ALA A C 1
ATOM 7069 O O . ALA A 1 1617 ? 181.103 167.895 126.858 1.00 41.37 1617 ALA A O 1
ATOM 7071 N N . PHE A 1 1618 ? 183.094 168.613 127.721 1.00 42.08 1618 PHE A N 1
ATOM 7072 C CA . PHE A 1 1618 ? 182.711 168.359 129.135 1.00 42.08 1618 PHE A CA 1
ATOM 7073 C C . PHE A 1 1618 ? 181.470 169.184 129.488 1.00 42.08 1618 PHE A C 1
ATOM 7074 O O . PHE A 1 1618 ? 180.548 168.635 130.124 1.00 42.08 1618 PHE A O 1
ATOM 7082 N N . LEU A 1 1619 ? 181.440 170.451 129.066 1.00 39.10 1619 LEU A N 1
ATOM 7083 C CA . LEU A 1 1619 ? 180.291 171.337 129.389 1.00 39.10 1619 LEU A CA 1
ATOM 7084 C C . LEU A 1 1619 ? 179.019 170.801 128.722 1.00 39.10 1619 LEU A C 1
ATOM 7085 O O . LEU A 1 1619 ? 177.983 170.716 129.411 1.00 39.10 1619 LEU A O 1
ATOM 7090 N N . VAL A 1 1620 ? 179.117 170.380 127.457 1.00 39.69 1620 VAL A N 1
ATOM 7091 C CA . VAL A 1 1620 ? 177.939 169.816 126.732 1.00 39.69 1620 VAL A CA 1
ATOM 7092 C C . VAL A 1 1620 ? 177.492 168.539 127.451 1.00 39.69 1620 VAL A C 1
ATOM 7093 O O . VAL A 1 1620 ? 176.270 168.351 127.611 1.00 39.69 1620 VAL A O 1
ATOM 7097 N N . THR A 1 1621 ? 178.448 167.723 127.905 1.00 41.21 1621 THR A N 1
ATOM 7098 C CA . THR A 1 1621 ? 178.127 166.443 128.593 1.00 41.21 1621 THR A CA 1
ATOM 7099 C C . THR A 1 1621 ? 177.351 166.703 129.890 1.00 41.21 1621 THR A C 1
ATOM 7100 O O . THR A 1 1621 ? 176.502 165.861 130.234 1.00 41.21 1621 THR A O 1
ATOM 7104 N N . GLU A 1 1622 ? 177.683 167.771 130.622 1.00 43.10 1622 GLU A N 1
ATOM 7105 C CA . GLU A 1 1622 ? 177.034 168.017 131.940 1.00 43.10 1622 GLU A CA 1
ATOM 7106 C C . GLU A 1 1622 ? 175.728 168.810 131.792 1.00 43.10 1622 GLU A C 1
ATOM 7107 O O . GLU A 1 1622 ? 175.050 168.996 132.819 1.00 43.10 1622 GLU A O 1
ATOM 7113 N N . SER A 1 1623 ? 175.385 169.259 130.581 1.00 38.77 1623 SER A N 1
ATOM 7114 C CA . SER A 1 1623 ? 174.177 170.109 130.394 1.00 38.77 1623 SER A CA 1
ATOM 7115 C C . SER A 1 1623 ? 172.931 169.254 130.136 1.00 38.77 1623 SER A C 1
ATOM 7116 O O . SER A 1 1623 ? 171.864 169.845 129.884 1.00 38.77 1623 SER A O 1
ATOM 7119 N N . VAL A 1 1624 ? 173.048 167.925 130.218 1.00 41.52 1624 VAL A N 1
ATOM 7120 C CA . VAL A 1 1624 ? 171.940 167.022 129.944 1.00 41.52 1624 VAL A CA 1
ATOM 7121 C C . VAL A 1 1624 ? 171.664 166.178 131.180 1.00 41.52 1624 VAL A C 1
ATOM 7122 O O . VAL A 1 1624 ? 172.596 165.668 131.811 1.00 41.52 1624 VAL A O 1
ATOM 7126 N N . SER A 1 1625 ? 170.382 166.048 131.525 1.00 42.81 1625 SER A N 1
ATOM 7127 C CA . SER A 1 1625 ? 169.910 165.127 132.560 1.00 42.81 1625 SER A CA 1
ATOM 7128 C C . SER A 1 1625 ? 170.536 165.430 133.920 1.00 42.81 1625 SER A C 1
ATOM 7129 O O . SER A 1 1625 ? 171.019 164.540 134.622 1.00 42.81 1625 SER A O 1
ATOM 7132 N N . ILE A 1 1626 ? 170.523 166.708 134.290 1.00 39.83 1626 ILE A N 1
ATOM 7133 C CA . ILE A 1 1626 ? 171.027 167.108 135.597 1.00 39.83 1626 ILE A CA 1
ATOM 7134 C C . ILE A 1 1626 ? 170.093 166.629 136.702 1.00 39.83 1626 ILE A C 1
ATOM 7135 O O . ILE A 1 1626 ? 170.540 166.125 137.743 1.00 39.83 1626 ILE A O 1
ATOM 7140 N N . THR A 1 1627 ? 168.783 166.778 136.499 1.00 40.13 1627 THR A N 1
ATOM 7141 C CA . THR A 1 1627 ? 167.825 166.362 137.516 1.00 40.13 1627 THR A CA 1
ATOM 7142 C C . THR A 1 1627 ? 167.864 164.857 137.716 1.00 40.13 1627 THR A C 1
ATOM 7143 O O . THR A 1 1627 ? 167.770 164.373 138.851 1.00 40.13 1627 THR A O 1
ATOM 7147 N N . CYS A 1 1628 ? 167.999 164.102 136.629 1.00 41.95 1628 CYS A N 1
ATOM 7148 C CA . CYS A 1 1628 ? 168.166 162.663 136.760 1.00 41.95 1628 CYS A CA 1
ATOM 7149 C C . CYS A 1 1628 ? 169.435 162.326 137.530 1.00 41.95 1628 CYS A C 1
ATOM 7150 O O . CYS A 1 1628 ? 169.477 161.326 138.250 1.00 41.95 1628 CYS A O 1
ATOM 7153 N N . ARG A 1 1629 ? 170.461 163.171 137.425 1.00 41.88 1629 ARG A N 1
ATOM 7154 C CA . ARG A 1 1629 ? 171.698 162.958 138.171 1.00 41.88 1629 ARG A CA 1
ATOM 7155 C C . ARG A 1 1629 ? 171.482 163.168 139.667 1.00 41.88 1629 ARG A C 1
ATOM 7156 O O . ARG A 1 1629 ? 171.916 162.350 140.491 1.00 41.88 1629 ARG A O 1
ATOM 7164 N N . HIS A 1 1630 ? 170.815 164.266 140.036 1.00 37.95 1630 HIS A N 1
ATOM 7165 C CA . HIS A 1 1630 ? 170.438 164.480 141.432 1.00 37.95 1630 HIS A CA 1
ATOM 7166 C C . HIS A 1 1630 ? 169.640 163.302 141.971 1.00 37.95 1630 HIS A C 1
ATOM 7167 O O . HIS A 1 1630 ? 169.917 162.781 143.062 1.00 37.95 1630 HIS A O 1
ATOM 7174 N N . GLN A 1 1631 ? 168.630 162.880 141.214 1.00 39.73 1631 GLN A N 1
ATOM 7175 C CA . GLN A 1 1631 ? 167.761 161.805 141.661 1.00 39.73 1631 GLN A CA 1
ATOM 7176 C C . GLN A 1 1631 ? 168.513 160.495 141.783 1.00 39.73 1631 GLN A C 1
ATOM 7177 O O . GLN A 1 1631 ? 168.236 159.710 142.694 1.00 39.73 1631 GLN A O 1
ATOM 7183 N N . LEU A 1 1632 ? 169.479 160.248 140.902 1.00 40.55 1632 LEU A N 1
ATOM 7184 C CA . LEU A 1 1632 ? 170.252 159.020 141.006 1.00 40.55 1632 LEU A CA 1
ATOM 7185 C C . LEU A 1 1632 ? 171.159 159.043 142.225 1.00 40.55 1632 LEU A C 1
ATOM 7186 O O . LEU A 1 1632 ? 171.332 158.020 142.890 1.00 40.55 1632 LEU A O 1
ATOM 7191 N N . LEU A 1 1633 ? 171.751 160.196 142.536 1.00 39.91 1633 LEU A N 1
ATOM 7192 C CA . LEU A 1 1633 ? 172.552 160.295 143.753 1.00 39.91 1633 LEU A CA 1
ATOM 7193 C C . LEU A 1 1633 ? 171.704 160.006 144.985 1.00 39.91 1633 LEU A C 1
ATOM 7194 O O . LEU A 1 1633 ? 172.099 159.225 145.865 1.00 39.91 1633 LEU A O 1
ATOM 7199 N N . THR A 1 1634 ? 170.523 160.622 145.056 1.00 38.66 1634 THR A N 1
ATOM 7200 C CA . THR A 1 1634 ? 169.627 160.376 146.183 1.00 38.66 1634 THR A CA 1
ATOM 7201 C C . THR A 1 1634 ? 169.219 158.909 146.263 1.00 38.66 1634 THR A C 1
ATOM 7202 O O . THR A 1 1634 ? 169.186 158.317 147.353 1.00 38.66 1634 THR A O 1
ATOM 7206 N N . HIS A 1 1635 ? 168.929 158.301 145.116 1.00 39.91 1635 HIS A N 1
ATOM 7207 C CA . HIS A 1 1635 ? 168.507 156.909 145.093 1.00 39.91 1635 HIS A CA 1
ATOM 7208 C C . HIS A 1 1635 ? 169.631 155.987 145.538 1.00 39.91 1635 HIS A C 1
ATOM 7209 O O . HIS A 1 1635 ? 169.393 155.004 146.247 1.00 39.91 1635 HIS A O 1
ATOM 7216 N N . LEU A 1 1636 ? 170.866 156.292 145.140 1.00 41.61 1636 LEU A N 1
ATOM 7217 C CA . LEU A 1 1636 ? 172.000 155.476 145.553 1.00 41.61 1636 LEU A CA 1
ATOM 7218 C C . LEU A 1 1636 ? 172.239 155.588 147.049 1.00 41.61 1636 LEU A C 1
ATOM 7219 O O . LEU A 1 1636 ? 172.598 154.601 147.702 1.00 41.61 1636 LEU A O 1
ATOM 7224 N N . HIS A 1 1637 ? 172.063 156.783 147.611 1.00 41.82 1637 HIS A N 1
ATOM 7225 C CA . HIS A 1 1637 ? 172.200 156.903 149.057 1.00 41.82 1637 HIS A CA 1
ATOM 7226 C C . HIS A 1 1637 ? 171.137 156.086 149.780 1.00 41.82 1637 HIS A C 1
ATOM 7227 O O . HIS A 1 1637 ? 171.433 155.411 150.773 1.00 41.82 1637 HIS A O 1
ATOM 7234 N N . ARG A 1 1638 ? 169.891 156.137 149.304 1.00 41.49 1638 ARG A N 1
ATOM 7235 C CA . ARG A 1 1638 ? 168.850 155.320 149.922 1.00 41.49 1638 ARG A CA 1
ATOM 7236 C C . ARG A 1 1638 ? 169.166 153.837 149.788 1.00 41.49 1638 ARG A C 1
ATOM 7237 O O . ARG A 1 1638 ? 168.884 153.046 150.695 1.00 41.49 1638 ARG A O 1
ATOM 7245 N N . GLN A 1 1639 ? 169.758 153.443 148.660 1.00 45.57 1639 GLN A N 1
ATOM 7246 C CA . GLN A 1 1639 ? 170.150 152.051 148.468 1.00 45.57 1639 GLN A CA 1
ATOM 7247 C C . GLN A 1 1639 ? 171.210 151.638 149.477 1.00 45.57 1639 GLN A C 1
ATOM 7248 O O . GLN A 1 1639 ? 171.133 150.557 150.070 1.00 45.57 1639 GLN A O 1
ATOM 7254 N N . LEU A 1 1640 ? 172.223 152.484 149.672 1.00 47.87 1640 LEU A N 1
ATOM 7255 C CA . LEU A 1 1640 ? 173.237 152.203 150.684 1.00 47.87 1640 LEU A CA 1
ATOM 7256 C C . LEU A 1 1640 ? 172.610 152.074 152.064 1.00 47.87 1640 LEU A C 1
ATOM 7257 O O . LEU A 1 1640 ? 172.932 151.147 152.818 1.00 47.87 1640 LEU A O 1
ATOM 7262 N N . SER A 1 1641 ? 171.706 152.994 152.406 1.00 49.03 1641 SER A N 1
ATOM 7263 C CA . SER A 1 1641 ? 171.058 152.959 153.712 1.00 49.03 1641 SER A CA 1
ATOM 7264 C C . SER A 1 1641 ? 170.316 151.646 153.924 1.00 49.03 1641 SER A C 1
ATOM 7265 O O . SER A 1 1641 ? 170.511 150.966 154.939 1.00 49.03 1641 SER A O 1
ATOM 7268 N N . LYS A 1 1642 ? 169.463 151.269 152.971 1.00 52.08 1642 LYS A N 1
ATOM 7269 C CA . LYS A 1 1642 ? 168.668 150.061 153.152 1.00 52.08 1642 LYS A CA 1
ATOM 7270 C C . LYS A 1 1642 ? 169.526 148.804 153.104 1.00 52.08 1642 LYS A C 1
ATOM 7271 O O . LYS A 1 1642 ? 169.229 147.832 153.805 1.00 52.08 1642 LYS A O 1
ATOM 7277 N N . ALA A 1 1643 ? 170.596 148.802 152.305 1.00 56.34 1643 ALA A N 1
ATOM 7278 C CA . ALA A 1 1643 ? 171.459 147.629 152.241 1.00 56.34 1643 ALA A CA 1
ATOM 7279 C C . ALA A 1 1643 ? 172.229 147.445 153.539 1.00 56.34 1643 ALA A C 1
ATOM 7280 O O . ALA A 1 1643 ? 172.430 146.313 153.992 1.00 56.34 1643 ALA A O 1
ATOM 7282 N N . GLN A 1 1644 ? 172.673 148.543 154.151 1.00 60.71 1644 GLN A N 1
ATOM 7283 C CA . GLN A 1 1644 ? 173.311 148.437 155.458 1.00 60.71 1644 GLN A CA 1
ATOM 7284 C C . GLN A 1 1644 ? 172.313 147.992 156.518 1.00 60.71 1644 GLN A C 1
ATOM 7285 O O . GLN A 1 1644 ? 172.620 147.121 157.340 1.00 60.71 1644 GLN A O 1
ATOM 7291 N N . LYS A 1 1645 ? 171.109 148.572 156.510 1.00 64.39 1645 LYS A N 1
ATOM 7292 C CA . LYS A 1 1645 ? 170.113 148.224 157.519 1.00 64.39 1645 LYS A CA 1
ATOM 7293 C C . LYS A 1 1645 ? 169.644 146.780 157.386 1.00 64.39 1645 LYS A C 1
ATOM 7294 O O . LYS A 1 1645 ? 169.237 146.170 158.381 1.00 64.39 1645 LYS A O 1
ATOM 7296 N N . HIS A 1 1646 ? 169.691 146.217 156.177 1.00 69.63 1646 HIS A N 1
ATOM 7297 C CA . HIS A 1 1646 ? 169.178 144.867 155.974 1.00 69.63 1646 HIS A CA 1
ATOM 7298 C C . HIS A 1 1646 ? 170.135 143.821 156.535 1.00 69.63 1646 HIS A C 1
ATOM 7299 O O . HIS A 1 1646 ? 169.717 142.903 157.251 1.00 69.63 1646 HIS A O 1
ATOM 7306 N N . ARG A 1 1647 ? 171.421 143.938 156.217 1.00 69.87 1647 ARG A N 1
ATOM 7307 C CA . ARG A 1 1647 ? 172.411 142.968 156.671 1.00 69.87 1647 ARG A CA 1
ATOM 7308 C C . ARG A 1 1647 ? 172.777 143.191 158.136 1.00 69.87 1647 ARG A C 1
ATOM 7309 O O . ARG A 1 1647 ? 173.017 144.322 158.561 1.00 69.87 1647 ARG A O 1
ATOM 7311 N N . ASP A 1 1667 ? 178.501 148.516 149.698 1.00 60.34 1667 ASP A N 1
ATOM 7312 C CA . ASP A 1 1667 ? 178.516 147.967 148.348 1.00 60.34 1667 ASP A CA 1
ATOM 7313 C C . ASP A 1 1667 ? 179.489 148.752 147.471 1.00 60.34 1667 ASP A C 1
ATOM 7314 O O . ASP A 1 1667 ? 179.407 149.976 147.381 1.00 60.34 1667 ASP A O 1
ATOM 7319 N N . VAL A 1 1668 ? 180.410 148.038 146.831 1.00 56.38 1668 VAL A N 1
ATOM 7320 C CA . VAL A 1 1668 ? 181.476 148.656 146.044 1.00 56.38 1668 VAL A CA 1
ATOM 7321 C C . VAL A 1 1668 ? 180.922 149.330 144.791 1.00 56.38 1668 VAL A C 1
ATOM 7322 O O . VAL A 1 1668 ? 181.235 150.510 144.553 1.00 56.38 1668 VAL A O 1
ATOM 7326 N N . PRO A 1 1669 ? 180.118 148.655 143.955 1.00 53.93 1669 PRO A N 1
ATOM 7327 C CA . PRO A 1 1669 ? 179.612 149.343 142.759 1.00 53.93 1669 PRO A CA 1
ATOM 7328 C C . PRO A 1 1669 ? 178.749 150.541 143.084 1.00 53.93 1669 PRO A C 1
ATOM 7329 O O . PRO A 1 1669 ? 178.753 151.516 142.326 1.00 53.93 1669 PRO A O 1
ATOM 7333 N N . LEU A 1 1670 ? 178.024 150.512 144.202 1.00 52.08 1670 LEU A N 1
ATOM 7334 C CA . LEU A 1 1670 ? 177.212 151.663 144.580 1.00 52.08 1670 LEU A CA 1
ATOM 7335 C C . LEU A 1 1670 ? 178.087 152.879 144.851 1.00 52.08 1670 LEU A C 1
ATOM 7336 O O . LEU A 1 1670 ? 177.812 153.980 144.356 1.00 52.08 1670 LEU A O 1
ATOM 7341 N N . ALA A 1 1671 ? 179.161 152.696 145.620 1.00 49.95 1671 ALA A N 1
ATOM 7342 C CA . ALA A 1 1671 ? 180.051 153.814 145.910 1.00 49.95 1671 ALA A CA 1
ATOM 7343 C C . ALA A 1 1671 ? 180.772 154.280 144.654 1.00 49.95 1671 ALA A C 1
ATOM 7344 O O . ALA A 1 1671 ? 181.022 155.479 144.484 1.00 49.95 1671 ALA A O 1
ATOM 7346 N N . ARG A 1 1672 ? 181.112 153.350 143.758 1.00 48.64 1672 ARG A N 1
ATOM 7347 C CA . ARG A 1 1672 ? 181.764 153.750 142.517 1.00 48.64 1672 ARG A CA 1
ATOM 7348 C C . ARG A 1 1672 ? 180.836 154.590 141.652 1.00 48.64 1672 ARG A C 1
ATOM 7349 O O . ARG A 1 1672 ? 181.251 155.617 141.104 1.00 48.64 1672 ARG A O 1
ATOM 7357 N N . ILE A 1 1673 ? 179.578 154.173 141.518 1.00 46.24 1673 ILE A N 1
ATOM 7358 C CA . ILE A 1 1673 ? 178.613 154.957 140.752 1.00 46.24 1673 ILE A CA 1
ATOM 7359 C C . ILE A 1 1673 ? 178.401 156.312 141.406 1.00 46.24 1673 ILE A C 1
ATOM 7360 O O . ILE A 1 1673 ? 178.242 157.332 140.724 1.00 46.24 1673 ILE A O 1
ATOM 7365 N N . GLN A 1 1674 ? 178.401 156.346 142.738 1.00 45.78 1674 GLN A N 1
ATOM 7366 C CA . GLN A 1 1674 ? 178.250 157.610 143.447 1.00 45.78 1674 GLN A CA 1
ATOM 7367 C C . GLN A 1 1674 ? 179.400 158.554 143.131 1.00 45.78 1674 GLN A C 1
ATOM 7368 O O . GLN A 1 1674 ? 179.189 159.744 142.876 1.00 45.78 1674 GLN A O 1
ATOM 7374 N N . ARG A 1 1675 ? 180.628 158.034 143.142 1.00 47.13 1675 ARG A N 1
ATOM 7375 C CA . ARG A 1 1675 ? 181.781 158.831 142.742 1.00 47.13 1675 ARG A CA 1
ATOM 7376 C C . ARG A 1 1675 ? 181.650 159.293 141.298 1.00 47.13 1675 ARG A C 1
ATOM 7377 O O . ARG A 1 1675 ? 182.049 160.411 140.955 1.00 47.13 1675 ARG A O 1
ATOM 7385 N N . LEU A 1 1676 ? 181.087 158.441 140.440 1.00 43.79 1676 LEU A N 1
ATOM 7386 C CA . LEU A 1 1676 ? 180.936 158.779 139.029 1.00 43.79 1676 LEU A CA 1
ATOM 7387 C C . LEU A 1 1676 ? 179.955 159.927 138.828 1.00 43.79 1676 LEU A C 1
ATOM 7388 O O . LEU A 1 1676 ? 180.179 160.801 137.984 1.00 43.79 1676 LEU A O 1
ATOM 7393 N N . PHE A 1 1677 ? 178.868 159.947 139.593 1.00 42.88 1677 PHE A N 1
ATOM 7394 C CA . PHE A 1 1677 ? 177.854 160.982 139.449 1.00 42.88 1677 PHE A CA 1
ATOM 7395 C C . PHE A 1 1677 ? 178.071 162.171 140.369 1.00 42.88 1677 PHE A C 1
ATOM 7396 O O . PHE A 1 1677 ? 177.351 163.165 140.242 1.00 42.88 1677 PHE A O 1
ATOM 7404 N N . SER A 1 1678 ? 179.040 162.094 141.277 1.00 41.89 1678 SER A N 1
ATOM 7405 C CA . SER A 1 1678 ? 179.263 163.153 142.249 1.00 41.89 1678 SER A CA 1
ATOM 7406 C C . SER A 1 1678 ? 179.547 164.476 141.555 1.00 41.89 1678 SER A C 1
ATOM 7407 O O . SER A 1 1678 ? 180.104 164.522 140.458 1.00 41.89 1678 SER A O 1
ATOM 7410 N N . PHE A 1 1679 ? 179.150 165.559 142.207 1.00 40.12 1679 PHE A N 1
ATOM 7411 C CA . PHE A 1 1679 ? 179.377 166.893 141.680 1.00 40.12 1679 PHE A CA 1
ATOM 7412 C C . PHE A 1 1679 ? 180.663 167.531 142.185 1.00 40.12 1679 PHE A C 1
ATOM 7413 O O . PHE A 1 1679 ? 181.098 168.534 141.613 1.00 40.12 1679 PHE A O 1
ATOM 7421 N N . ARG A 1 1680 ? 181.281 166.990 143.231 1.00 40.23 1680 ARG A N 1
ATOM 7422 C CA . ARG A 1 1680 ? 182.490 167.576 143.800 1.00 40.23 1680 ARG A CA 1
ATOM 7423 C C . ARG A 1 1680 ? 183.535 166.501 144.082 1.00 40.23 1680 ARG A C 1
ATOM 7424 O O . ARG A 1 1680 ? 184.211 166.504 145.113 1.00 40.23 1680 ARG A O 1
ATOM 7432 N N . ALA A 1 1681 ? 183.692 165.565 143.146 1.00 42.47 1681 ALA A N 1
ATOM 7433 C CA . ALA A 1 1681 ? 184.801 164.620 143.163 1.00 42.47 1681 ALA A CA 1
ATOM 7434 C C . ALA A 1 1681 ? 185.973 165.112 142.324 1.00 42.47 1681 ALA A C 1
ATOM 7435 O O . ALA A 1 1681 ? 186.593 164.331 141.597 1.00 42.47 1681 ALA A O 1
ATOM 7437 N N . LEU A 1 1682 ? 186.278 166.401 142.409 1.00 45.63 1682 LEU A N 1
ATOM 7438 C CA . LEU A 1 1682 ? 187.299 167.052 141.605 1.00 45.63 1682 LEU A CA 1
ATOM 7439 C C . LEU A 1 1682 ? 188.535 167.358 142.441 1.00 45.63 1682 LEU A C 1
ATOM 7440 O O . LEU A 1 1682 ? 188.501 167.343 143.674 1.00 45.63 1682 LEU A O 1
ATOM 7445 N N . GLU A 1 1683 ? 189.635 167.640 141.750 1.00 48.21 1683 GLU A N 1
ATOM 7446 C CA . GLU A 1 1683 ? 190.858 168.081 142.399 1.00 48.21 1683 GLU A CA 1
ATOM 7447 C C . GLU A 1 1683 ? 190.944 169.604 142.378 1.00 48.21 1683 GLU A C 1
ATOM 7448 O O . GLU A 1 1683 ? 190.148 170.289 141.739 1.00 48.21 1683 GLU A O 1
ATOM 7454 N N . SER A 1 1684 ? 191.926 170.133 143.098 1.00 47.86 1684 SER A N 1
ATOM 7455 C CA . SER A 1 1684 ? 192.111 171.575 143.145 1.00 47.86 1684 SER A CA 1
ATOM 7456 C C . SER A 1 1684 ? 192.681 172.075 141.827 1.00 47.86 1684 SER A C 1
ATOM 7457 O O . SER A 1 1684 ? 193.585 171.463 141.252 1.00 47.86 1684 SER A O 1
ATOM 7460 N N . GLY A 1 1685 ? 192.151 173.189 141.348 1.00 49.25 1685 GLY A N 1
ATOM 7461 C CA . GLY A 1 1685 ? 192.600 173.700 140.073 1.00 49.25 1685 GLY A CA 1
ATOM 7462 C C . GLY A 1 1685 ? 192.111 175.109 139.851 1.00 49.25 1685 GLY A C 1
ATOM 7463 O O . GLY A 1 1685 ? 191.572 175.749 140.754 1.00 49.25 1685 GLY A O 1
ATOM 7464 N N . HIS A 1 1686 ? 192.300 175.585 138.626 1.00 54.87 1686 HIS A N 1
ATOM 7465 C CA . HIS A 1 1686 ? 191.899 176.943 138.297 1.00 54.87 1686 HIS A CA 1
ATOM 7466 C C . HIS A 1 1686 ? 190.461 176.961 137.802 1.00 54.87 1686 HIS A C 1
ATOM 7467 O O . HIS A 1 1686 ? 189.531 176.725 138.580 1.00 54.87 1686 HIS A O 1
ATOM 7474 N N . PHE A 1 1687 ? 190.263 177.239 136.518 1.00 54.95 1687 PHE A N 1
ATOM 7475 C CA . PHE A 1 1687 ? 188.905 177.302 135.997 1.00 54.95 1687 PHE A CA 1
ATOM 7476 C C . PHE A 1 1687 ? 188.538 176.042 135.213 1.00 54.95 1687 PHE A C 1
ATOM 7477 O O . PHE A 1 1687 ? 187.539 175.395 135.549 1.00 54.95 1687 PHE A O 1
ATOM 7485 N N . PRO A 1 1688 ? 189.293 175.645 134.165 1.00 48.45 1688 PRO A N 1
ATOM 7486 C CA . PRO A 1 1688 ? 188.835 174.520 133.348 1.00 48.45 1688 PRO A CA 1
ATOM 7487 C C . PRO A 1 1688 ? 189.634 173.239 133.508 1.00 48.45 1688 PRO A C 1
ATOM 7488 O O . PRO A 1 1688 ? 189.387 172.281 132.773 1.00 48.45 1688 PRO A O 1
ATOM 7492 N N . GLN A 1 1689 ? 190.575 173.185 134.441 1.00 48.28 1689 GLN A N 1
ATOM 7493 C CA . GLN A 1 1689 ? 191.557 172.104 134.401 1.00 48.28 1689 GLN A CA 1
ATOM 7494 C C . GLN A 1 1689 ? 191.133 170.844 135.156 1.00 48.28 1689 GLN A C 1
ATOM 7495 O O . GLN A 1 1689 ? 191.154 169.756 134.564 1.00 48.28 1689 GLN A O 1
ATOM 7501 N N . PRO A 1 1690 ? 190.754 170.914 136.438 1.00 46.88 1690 PRO A N 1
ATOM 7502 C CA . PRO A 1 1690 ? 190.361 169.669 137.123 1.00 46.88 1690 PRO A CA 1
ATOM 7503 C C . PRO A 1 1690 ? 189.113 169.042 136.535 1.00 46.88 1690 PRO A C 1
ATOM 7504 O O . PRO A 1 1690 ? 189.001 167.808 136.468 1.00 46.88 1690 PRO A O 1
ATOM 7508 N N . GLU A 1 1691 ? 188.159 169.878 136.118 1.00 47.49 1691 GLU A N 1
ATOM 7509 C CA . GLU A 1 1691 ? 186.994 169.392 135.389 1.00 47.49 1691 GLU A CA 1
ATOM 7510 C C . GLU A 1 1691 ? 187.414 168.633 134.141 1.00 47.49 1691 GLU A C 1
ATOM 7511 O O . GLU A 1 1691 ? 186.900 167.545 133.863 1.00 47.49 1691 GLU A O 1
ATOM 7517 N N . LYS A 1 1692 ? 188.364 169.190 133.387 1.00 45.42 1692 LYS A N 1
ATOM 7518 C CA . LYS A 1 1692 ? 188.838 168.541 132.171 1.00 45.42 1692 LYS A CA 1
ATOM 7519 C C . LYS A 1 1692 ? 189.532 167.221 132.477 1.00 45.42 1692 LYS A C 1
ATOM 7520 O O . LYS A 1 1692 ? 189.419 166.263 131.707 1.00 45.42 1692 LYS A O 1
ATOM 7526 N N . GLU A 1 1693 ? 190.241 167.138 133.602 1.00 47.84 1693 GLU A N 1
ATOM 7527 C CA . GLU A 1 1693 ? 190.915 165.887 133.939 1.00 47.84 1693 GLU A CA 1
ATOM 7528 C C . GLU A 1 1693 ? 189.914 164.803 134.321 1.00 47.84 1693 GLU A C 1
ATOM 7529 O O . GLU A 1 1693 ? 190.040 163.645 133.891 1.00 47.84 1693 GLU A O 1
ATOM 7535 N N . SER A 1 1694 ? 188.908 165.158 135.123 1.00 46.24 1694 SER A N 1
ATOM 7536 C CA . SER A 1 1694 ? 187.854 164.197 135.435 1.00 46.24 1694 SER A CA 1
ATOM 7537 C C . SER A 1 1694 ? 187.116 163.769 134.171 1.00 46.24 1694 SER A C 1
ATOM 7538 O O . SER A 1 1694 ? 186.763 162.592 134.009 1.00 46.24 1694 SER A O 1
ATOM 7541 N N . PHE A 1 1695 ? 186.900 164.708 133.249 1.00 42.56 1695 PHE A N 1
ATOM 7542 C CA . PHE A 1 1695 ? 186.233 164.372 131.998 1.00 42.56 1695 PHE A CA 1
ATOM 7543 C C . PHE A 1 1695 ? 187.089 163.449 131.147 1.00 42.56 1695 PHE A C 1
ATOM 7544 O O . PHE A 1 1695 ? 186.563 162.571 130.458 1.00 42.56 1695 PHE A O 1
ATOM 7552 N N . GLN A 1 1696 ? 188.408 163.631 131.174 1.00 42.85 1696 GLN A N 1
ATOM 7553 C CA . GLN A 1 1696 ? 189.281 162.736 130.425 1.00 42.85 1696 GLN A CA 1
ATOM 7554 C C . GLN A 1 1696 ? 189.260 161.337 131.016 1.00 42.85 1696 GLN A C 1
ATOM 7555 O O . GLN A 1 1696 ? 189.312 160.347 130.280 1.00 42.85 1696 GLN A O 1
ATOM 7561 N N . GLU A 1 1697 ? 189.165 161.230 132.339 1.00 44.97 1697 GLU A N 1
ATOM 7562 C CA . GLU A 1 1697 ? 189.000 159.909 132.941 1.00 44.97 1697 GLU A CA 1
ATOM 7563 C C . GLU A 1 1697 ? 187.701 159.259 132.477 1.00 44.97 1697 GLU A C 1
ATOM 7564 O O . GLU A 1 1697 ? 187.680 158.086 132.068 1.00 44.97 1697 GLU A O 1
ATOM 7570 N N . ARG A 1 1698 ? 186.604 160.019 132.518 1.00 43.06 1698 ARG A N 1
ATOM 7571 C CA . ARG A 1 1698 ? 185.323 159.487 132.061 1.00 43.06 1698 ARG A CA 1
ATOM 7572 C C . ARG A 1 1698 ? 185.393 159.041 130.603 1.00 43.06 1698 ARG A C 1
ATOM 7573 O O . ARG A 1 1698 ? 184.893 157.966 130.253 1.00 43.06 1698 ARG A O 1
ATOM 7581 N N . LEU A 1 1699 ? 186.015 159.850 129.740 1.00 40.40 1699 LEU A N 1
ATOM 7582 C CA . LEU A 1 1699 ? 186.209 159.454 128.347 1.00 40.40 1699 LEU A CA 1
ATOM 7583 C C . LEU A 1 1699 ? 187.020 158.175 128.248 1.00 40.40 1699 LEU A C 1
ATOM 7584 O O . LEU A 1 1699 ? 186.738 157.314 127.409 1.00 40.40 1699 LEU A O 1
ATOM 7589 N N . ALA A 1 1700 ? 188.040 158.036 129.092 1.00 40.36 1700 ALA A N 1
ATOM 7590 C CA . ALA A 1 1700 ? 188.818 156.810 129.110 1.00 40.36 1700 ALA A CA 1
ATOM 7591 C C . ALA A 1 1700 ? 187.983 155.619 129.537 1.00 40.36 1700 ALA A C 1
ATOM 7592 O O . ALA A 1 1700 ? 188.362 154.477 129.260 1.00 40.36 1700 ALA A O 1
ATOM 7594 N N . LEU A 1 1701 ? 186.857 155.855 130.200 1.00 41.10 1701 LEU A N 1
ATOM 7595 C CA . LEU A 1 1701 ? 186.035 154.759 130.697 1.00 41.10 1701 LEU A CA 1
ATOM 7596 C C . LEU A 1 1701 ? 185.035 154.214 129.673 1.00 41.10 1701 LEU A C 1
ATOM 7597 O O . LEU A 1 1701 ? 184.350 153.233 129.977 1.00 41.10 1701 LEU A O 1
ATOM 7602 N N . ILE A 1 1702 ? 184.946 154.796 128.479 1.00 39.34 1702 ILE A N 1
ATOM 7603 C CA . ILE A 1 1702 ? 183.936 154.378 127.492 1.00 39.34 1702 ILE A CA 1
ATOM 7604 C C . ILE A 1 1702 ? 184.227 152.954 127.036 1.00 39.34 1702 ILE A C 1
ATOM 7605 O O . ILE A 1 1702 ? 185.405 152.597 126.853 1.00 39.34 1702 ILE A O 1
ATOM 7610 N N . PRO A 1 1703 ? 183.217 152.112 126.841 1.00 38.95 1703 PRO A N 1
ATOM 7611 C CA . PRO A 1 1703 ? 183.455 150.773 126.296 1.00 38.95 1703 PRO A CA 1
ATOM 7612 C C . PRO A 1 1703 ? 183.672 150.813 124.788 1.00 38.95 1703 PRO A C 1
ATOM 7613 O O . PRO A 1 1703 ? 183.454 151.823 124.120 1.00 38.95 1703 PRO A O 1
ATOM 7617 N N . SER A 1 1704 ? 184.117 149.677 124.259 1.00 39.70 1704 SER A N 1
ATOM 7618 C CA . SER A 1 1704 ? 184.496 149.581 122.856 1.00 39.70 1704 SER A CA 1
ATOM 7619 C C . SER A 1 1704 ? 183.287 149.309 121.974 1.00 39.70 1704 SER A C 1
ATOM 7620 O O . SER A 1 1704 ? 182.389 148.547 122.339 1.00 39.70 1704 SER A O 1
ATOM 7623 N N . GLY A 1 1705 ? 183.271 149.937 120.803 1.00 39.35 1705 GLY A N 1
ATOM 7624 C CA . GLY A 1 1705 ? 182.208 149.724 119.846 1.00 39.35 1705 GLY A CA 1
ATOM 7625 C C . GLY A 1 1705 ? 180.979 150.577 120.046 1.00 39.35 1705 GLY A C 1
ATOM 7626 O O . GLY A 1 1705 ? 179.909 150.219 119.542 1.00 39.35 1705 GLY A O 1
ATOM 7627 N N . VAL A 1 1706 ? 181.090 151.692 120.762 1.00 37.42 1706 VAL A N 1
ATOM 7628 C CA . VAL A 1 1706 ? 179.950 152.536 121.086 1.00 37.42 1706 VAL A CA 1
ATOM 7629 C C . VAL A 1 1706 ? 180.298 153.975 120.752 1.00 37.42 1706 VAL A C 1
ATOM 7630 O O . VAL A 1 1706 ? 181.351 154.474 121.160 1.00 37.42 1706 VAL A O 1
ATOM 7634 N N . THR A 1 1707 ? 179.421 154.634 120.009 1.00 37.28 1707 THR A N 1
ATOM 7635 C CA . THR A 1 1707 ? 179.542 156.047 119.698 1.00 37.28 1707 THR A CA 1
ATOM 7636 C C . THR A 1 1707 ? 178.470 156.813 120.457 1.00 37.28 1707 THR A C 1
ATOM 7637 O O . THR A 1 1707 ? 177.307 156.401 120.487 1.00 37.28 1707 THR A O 1
ATOM 7641 N N . VAL A 1 1708 ? 178.859 157.921 121.074 1.00 36.86 1708 VAL A N 1
ATOM 7642 C CA . VAL A 1 1708 ? 177.971 158.704 121.920 1.00 36.86 1708 VAL A CA 1
ATOM 7643 C C . VAL A 1 1708 ? 177.852 160.085 121.301 1.00 36.86 1708 VAL A C 1
ATOM 7644 O O . VAL A 1 1708 ? 178.811 160.867 121.325 1.00 36.86 1708 VAL A O 1
ATOM 7648 N N . CYS A 1 1709 ? 176.684 160.390 120.750 1.00 37.48 1709 CYS A N 1
ATOM 7649 C CA . CYS A 1 1709 ? 176.401 161.701 120.189 1.00 37.48 1709 CYS A CA 1
ATOM 7650 C C . CYS A 1 1709 ? 175.480 162.444 121.144 1.00 37.48 1709 CYS A C 1
ATOM 7651 O O . CYS A 1 1709 ? 174.369 161.987 121.419 1.00 37.48 1709 CYS A O 1
ATOM 7654 N N . VAL A 1 1710 ? 175.952 163.571 121.658 1.00 37.17 1710 VAL A N 1
ATOM 7655 C CA . VAL A 1 1710 ? 175.190 164.395 122.583 1.00 37.17 1710 VAL A CA 1
ATOM 7656 C C . VAL A 1 1710 ? 174.683 165.597 121.801 1.00 37.17 1710 VAL A C 1
ATOM 7657 O O . VAL A 1 1710 ? 175.412 166.567 121.587 1.00 37.17 1710 VAL A O 1
ATOM 7661 N N . LEU A 1 1711 ? 173.430 165.535 121.369 1.00 36.82 1711 LEU A N 1
ATOM 7662 C CA . LEU A 1 1711 ? 172.780 166.670 120.733 1.00 36.82 1711 LEU A CA 1
ATOM 7663 C C . LEU A 1 1711 ? 172.189 167.568 121.808 1.00 36.82 1711 LEU A C 1
ATOM 7664 O O . LEU A 1 1711 ? 171.491 167.090 122.707 1.00 36.82 1711 LEU A O 1
ATOM 7669 N N . ALA A 1 1712 ? 172.469 168.862 121.718 1.00 35.87 1712 ALA A N 1
ATOM 7670 C CA . ALA A 1 1712 ? 172.025 169.810 122.725 1.00 35.87 1712 ALA A CA 1
ATOM 7671 C C . ALA A 1 1712 ? 171.691 171.127 122.050 1.00 35.87 1712 ALA A C 1
ATOM 7672 O O . ALA A 1 1712 ? 172.396 171.559 121.136 1.00 35.87 1712 ALA A O 1
ATOM 7674 N N . LEU A 1 1713 ? 170.620 171.761 122.507 1.00 38.35 1713 LEU A N 1
ATOM 7675 C CA . LEU A 1 1713 ? 170.196 173.046 121.973 1.00 38.35 1713 LEU A CA 1
ATOM 7676 C C . LEU A 1 1713 ? 170.803 174.163 122.811 1.00 38.35 1713 LEU A C 1
ATOM 7677 O O . LEU A 1 1713 ? 170.536 174.260 124.012 1.00 38.35 1713 LEU A O 1
ATOM 7682 N N . ALA A 1 1714 ? 171.612 175.003 122.178 1.00 38.37 1714 ALA A N 1
ATOM 7683 C CA . ALA A 1 1714 ? 172.222 176.136 122.857 1.00 38.37 1714 ALA A CA 1
ATOM 7684 C C . ALA A 1 1714 ? 171.201 177.259 122.947 1.00 38.37 1714 ALA A C 1
ATOM 7685 O O . ALA A 1 1714 ? 170.845 177.868 121.935 1.00 38.37 1714 ALA A O 1
ATOM 7687 N N . THR A 1 1715 ? 170.733 177.537 124.160 1.00 45.31 1715 THR A N 1
ATOM 7688 C CA . THR A 1 1715 ? 169.682 178.516 124.400 1.00 45.31 1715 THR A CA 1
ATOM 7689 C C . THR A 1 1715 ? 170.301 179.831 124.860 1.00 45.31 1715 THR A C 1
ATOM 7690 O O . THR A 1 1715 ? 170.997 179.872 125.881 1.00 45.31 1715 THR A O 1
ATOM 7694 N N . LEU A 1 1716 ? 170.043 180.900 124.108 1.00 49.04 1716 LEU A N 1
ATOM 7695 C CA . LEU A 1 1716 ? 170.566 182.222 124.426 1.00 49.04 1716 LEU A CA 1
ATOM 7696 C C . LEU A 1 1716 ? 169.671 183.012 125.369 1.00 49.04 1716 LEU A C 1
ATOM 7697 O O . LEU A 1 1716 ? 170.057 184.108 125.786 1.00 49.04 1716 LEU A O 1
ATOM 7702 N N . GLN A 1 1717 ? 168.485 182.509 125.689 1.00 48.31 1717 GLN A N 1
ATOM 7703 C CA . GLN A 1 1717 ? 167.624 183.114 126.689 1.00 48.31 1717 GLN A CA 1
ATOM 7704 C C . GLN A 1 1717 ? 167.101 182.037 127.622 1.00 48.31 1717 GLN A C 1
ATOM 7705 O O . GLN A 1 1717 ? 166.841 180.910 127.192 1.00 48.31 1717 GLN A O 1
ATOM 7711 N N . PRO A 1 1718 ? 166.954 182.346 128.910 1.00 47.67 1718 PRO A N 1
ATOM 7712 C CA . PRO A 1 1718 ? 166.290 181.400 129.815 1.00 47.67 1718 PRO A CA 1
ATOM 7713 C C . PRO A 1 1718 ? 164.788 181.420 129.571 1.00 47.67 1718 PRO A C 1
ATOM 7714 O O . PRO A 1 1718 ? 164.131 182.447 129.752 1.00 47.67 1718 PRO A O 1
ATOM 7718 N N . GLY A 1 1719 ? 164.246 180.281 129.151 1.00 48.83 1719 GLY A N 1
ATOM 7719 C CA . GLY A 1 1719 ? 162.838 180.170 128.844 1.00 48.83 1719 GLY A CA 1
ATOM 7720 C C . GLY A 1 1719 ? 162.502 180.090 127.371 1.00 48.83 1719 GLY A C 1
ATOM 7721 O O . GLY A 1 1719 ? 161.315 180.023 127.030 1.00 48.83 1719 GLY A O 1
ATOM 7722 N N . THR A 1 1720 ? 163.496 180.095 126.493 1.00 49.70 1720 THR A N 1
ATOM 7723 C CA . THR A 1 1720 ? 163.289 179.956 125.061 1.00 49.70 1720 THR A CA 1
ATOM 7724 C C . THR A 1 1720 ? 163.730 178.567 124.615 1.00 49.70 1720 THR A C 1
ATOM 7725 O O . THR A 1 1720 ? 164.128 177.725 125.422 1.00 49.70 1720 THR A O 1
ATOM 7729 N N . VAL A 1 1721 ? 163.648 178.329 123.312 1.00 48.38 1721 VAL A N 1
ATOM 7730 C CA . VAL A 1 1721 ? 163.977 177.034 122.733 1.00 48.38 1721 VAL A CA 1
ATOM 7731 C C . VAL A 1 1721 ? 165.390 177.013 122.168 1.00 48.38 1721 VAL A C 1
ATOM 7732 O O . VAL A 1 1721 ? 166.179 176.122 122.484 1.00 48.38 1721 VAL A O 1
ATOM 7736 N N . GLY A 1 1722 ? 165.728 177.979 121.325 1.00 45.52 1722 GLY A N 1
ATOM 7737 C CA . GLY A 1 1722 ? 167.039 178.021 120.714 1.00 45.52 1722 GLY A CA 1
ATOM 7738 C C . GLY A 1 1722 ? 167.070 177.346 119.354 1.00 45.52 1722 GLY A C 1
ATOM 7739 O O . GLY A 1 1722 ? 166.177 176.590 118.977 1.00 45.52 1722 GLY A O 1
ATOM 7740 N N . ASN A 1 1723 ? 168.137 177.627 118.606 1.00 43.75 1723 ASN A N 1
ATOM 7741 C CA . ASN A 1 1723 ? 168.238 177.146 117.234 1.00 43.75 1723 ASN A CA 1
ATOM 7742 C C . ASN A 1 1723 ? 169.551 176.425 116.947 1.00 43.75 1723 ASN A C 1
ATOM 7743 O O . ASN A 1 1723 ? 169.583 175.502 116.128 1.00 43.75 1723 ASN A O 1
ATOM 7748 N N . THR A 1 1724 ? 170.636 176.827 117.605 1.00 38.12 1724 THR A N 1
ATOM 7749 C CA . THR A 1 1724 ? 171.949 176.263 117.310 1.00 38.12 1724 THR A CA 1
ATOM 7750 C C . THR A 1 1724 ? 172.091 174.910 117.989 1.00 38.12 1724 THR A C 1
ATOM 7751 O O . THR A 1 1724 ? 171.976 174.807 119.212 1.00 38.12 1724 THR A O 1
ATOM 7755 N N . LEU A 1 1725 ? 172.350 173.880 117.198 1.00 36.12 1725 LEU A N 1
ATOM 7756 C CA . LEU A 1 1725 ? 172.454 172.519 117.698 1.00 36.12 1725 LEU A CA 1
ATOM 7757 C C . LEU A 1 1725 ? 173.910 172.209 118.016 1.00 36.12 1725 LEU A C 1
ATOM 7758 O O . LEU A 1 1725 ? 174.766 172.246 117.127 1.00 36.12 1725 LEU A O 1
ATOM 7763 N N . LEU A 1 1726 ? 174.189 171.905 119.279 1.00 36.38 1726 LEU A N 1
ATOM 7764 C CA . LEU A 1 1726 ? 175.520 171.483 119.700 1.00 36.38 1726 LEU A CA 1
ATOM 7765 C C . LEU A 1 1726 ? 175.599 169.968 119.596 1.00 36.38 1726 LEU A C 1
ATOM 7766 O O . LEU A 1 1726 ? 174.933 169.250 120.345 1.00 36.38 1726 LEU A O 1
ATOM 7771 N N . LEU A 1 1727 ? 176.410 169.485 118.666 1.00 38.01 1727 LEU A N 1
ATOM 7772 C CA . LEU A 1 1727 ? 176.609 168.062 118.442 1.00 38.01 1727 LEU A CA 1
ATOM 7773 C C . LEU A 1 1727 ? 178.018 167.709 118.892 1.00 38.01 1727 LEU A C 1
ATOM 7774 O O . LEU A 1 1727 ? 178.993 168.291 118.406 1.00 38.01 1727 LEU A O 1
ATOM 7779 N N . THR A 1 1728 ? 178.123 166.762 119.817 1.00 37.89 1728 THR A N 1
ATOM 7780 C CA . THR A 1 1728 ? 179.403 166.355 120.380 1.00 37.89 1728 THR A CA 1
ATOM 7781 C C . THR A 1 1728 ? 179.499 164.842 120.319 1.00 37.89 1728 THR A C 1
ATOM 7782 O O . THR A 1 1728 ? 178.700 164.144 120.948 1.00 37.89 1728 THR A O 1
ATOM 7786 N N . ARG A 1 1729 ? 180.473 164.340 119.573 1.00 38.59 1729 ARG A N 1
ATOM 7787 C CA . ARG A 1 1729 ? 180.652 162.911 119.384 1.00 38.59 1729 ARG A CA 1
ATOM 7788 C C . ARG A 1 1729 ? 181.763 162.397 120.289 1.00 38.59 1729 ARG A C 1
ATOM 7789 O O . ARG A 1 1729 ? 182.820 163.021 120.408 1.00 38.59 1729 ARG A O 1
ATOM 7797 N N . LEU A 1 1730 ? 181.517 161.258 120.925 1.00 38.45 1730 LEU A N 1
ATOM 7798 C CA . LEU A 1 1730 ? 182.419 160.686 121.914 1.00 38.45 1730 LEU A CA 1
ATOM 7799 C C . LEU A 1 1730 ? 182.728 159.247 121.539 1.00 38.45 1730 LEU A C 1
ATOM 7800 O O . LEU A 1 1730 ? 181.813 158.431 121.402 1.00 38.45 1730 LEU A O 1
ATOM 7805 N N . GLU A 1 1731 ? 184.010 158.934 121.389 1.00 43.27 1731 GLU A N 1
ATOM 7806 C CA . GLU A 1 1731 ? 184.459 157.586 121.082 1.00 43.27 1731 GLU A CA 1
ATOM 7807 C C . GLU A 1 1731 ? 185.475 157.156 122.129 1.00 43.27 1731 GLU A C 1
ATOM 7808 O O . GLU A 1 1731 ? 185.798 157.904 123.055 1.00 43.27 1731 GLU A O 1
ATOM 7814 N N . LYS A 1 1732 ? 185.986 155.938 121.981 1.00 46.44 1732 LYS A N 1
ATOM 7815 C CA . LYS A 1 1732 ? 186.892 155.395 122.982 1.00 46.44 1732 LYS A CA 1
ATOM 7816 C C . LYS A 1 1732 ? 188.247 156.082 122.929 1.00 46.44 1732 LYS A C 1
ATOM 7817 O O . LYS A 1 1732 ? 188.529 156.977 123.733 1.00 46.44 1732 LYS A O 1
ATOM 7823 N N . ASP A 1 1733 ? 189.092 155.675 121.989 1.00 48.75 1733 ASP A N 1
ATOM 7824 C CA . ASP A 1 1733 ? 190.438 156.229 121.870 1.00 48.75 1733 ASP A CA 1
ATOM 7825 C C . ASP A 1 1733 ? 190.482 157.290 120.775 1.00 48.75 1733 ASP A C 1
ATOM 7826 O O . ASP A 1 1733 ? 191.240 157.207 119.811 1.00 48.75 1733 ASP A O 1
ATOM 7831 N N . SER A 1 1734 ? 189.646 158.307 120.945 1.00 44.76 1734 SER A N 1
ATOM 7832 C CA . SER A 1 1734 ? 189.576 159.404 119.997 1.00 44.76 1734 SER A CA 1
ATOM 7833 C C . SER A 1 1734 ? 189.287 160.683 120.758 1.00 44.76 1734 SER A C 1
ATOM 7834 O O . SER A 1 1734 ? 188.565 160.655 121.760 1.00 44.76 1734 SER A O 1
ATOM 7837 N N . PRO A 1 1735 ? 189.846 161.810 120.326 1.00 42.62 1735 PRO A N 1
ATOM 7838 C CA . PRO A 1 1735 ? 189.494 163.078 120.945 1.00 42.62 1735 PRO A CA 1
ATOM 7839 C C . PRO A 1 1735 ? 188.014 163.369 120.767 1.00 42.62 1735 PRO A C 1
ATOM 7840 O O . PRO A 1 1735 ? 187.386 162.904 119.800 1.00 42.62 1735 PRO A O 1
ATOM 7844 N N . PRO A 1 1736 ? 187.421 164.132 121.683 1.00 40.25 1736 PRO A N 1
ATOM 7845 C CA . PRO A 1 1736 ? 186.015 164.526 121.520 1.00 40.25 1736 PRO A CA 1
ATOM 7846 C C . PRO A 1 1736 ? 185.855 165.474 120.343 1.00 40.25 1736 PRO A C 1
ATOM 7847 O O . PRO A 1 1736 ? 186.427 166.563 120.326 1.00 40.25 1736 PRO A O 1
ATOM 7851 N N . VAL A 1 1737 ? 185.078 165.052 119.355 1.00 39.57 1737 VAL A N 1
ATOM 7852 C CA . VAL A 1 1737 ? 184.793 165.863 118.180 1.00 39.57 1737 VAL A CA 1
ATOM 7853 C C . VAL A 1 1737 ? 183.448 166.538 118.387 1.00 39.57 1737 VAL A C 1
ATOM 7854 O O . VAL A 1 1737 ? 182.419 165.865 118.519 1.00 39.57 1737 VAL A O 1
ATOM 7858 N N . SER A 1 1738 ? 183.451 167.861 118.424 1.00 37.63 1738 SER A N 1
ATOM 7859 C CA . SER A 1 1738 ? 182.247 168.645 118.620 1.00 37.63 1738 SER A CA 1
ATOM 7860 C C . SER A 1 1738 ? 182.022 169.537 117.411 1.00 37.63 1738 SER A C 1
ATOM 7861 O O . SER A 1 1738 ? 182.965 169.881 116.694 1.00 37.63 1738 SER A O 1
ATOM 7864 N N . VAL A 1 1739 ? 180.766 169.905 117.179 1.00 36.80 1739 VAL A N 1
ATOM 7865 C CA . VAL A 1 1739 ? 180.429 170.785 116.071 1.00 36.80 1739 VAL A CA 1
ATOM 7866 C C . VAL A 1 1739 ? 179.234 171.634 116.470 1.00 36.80 1739 VAL A C 1
ATOM 7867 O O . VAL A 1 1739 ? 178.443 171.263 117.339 1.00 36.80 1739 VAL A O 1
ATOM 7871 N N . GLN A 1 1740 ? 179.127 172.796 115.844 1.00 37.17 1740 GLN A N 1
ATOM 7872 C CA . GLN A 1 1740 ? 178.041 173.738 116.067 1.00 37.17 1740 GLN A CA 1
ATOM 7873 C C . GLN A 1 1740 ? 177.283 173.901 114.760 1.00 37.17 1740 GLN A C 1
ATOM 7874 O O . GLN A 1 1740 ? 177.882 174.237 113.733 1.00 37.17 1740 GLN A O 1
ATOM 7880 N N . ILE A 1 1741 ? 175.979 173.652 114.793 1.00 37.88 1741 ILE A N 1
ATOM 7881 C CA . ILE A 1 1741 ? 175.152 173.714 113.593 1.00 37.88 1741 ILE A CA 1
ATOM 7882 C C . ILE A 1 1741 ? 174.147 174.847 113.751 1.00 37.88 1741 ILE A C 1
ATOM 7883 O O . ILE A 1 1741 ? 173.022 174.615 114.211 1.00 37.88 1741 ILE A O 1
ATOM 7888 N N . PRO A 1 1742 ? 174.501 176.071 113.399 1.00 40.37 1742 PRO A N 1
ATOM 7889 C CA . PRO A 1 1742 ? 173.564 177.186 113.568 1.00 40.37 1742 PRO A CA 1
ATOM 7890 C C . PRO A 1 1742 ? 172.399 177.128 112.595 1.00 40.37 1742 PRO A C 1
ATOM 7891 O O . PRO A 1 1742 ? 172.494 177.641 111.476 1.00 40.37 1742 PRO A O 1
ATOM 7895 N N . THR A 1 1743 ? 171.296 176.510 113.008 1.00 44.03 1743 THR A N 1
ATOM 7896 C CA . THR A 1 1743 ? 170.101 176.428 112.175 1.00 44.03 1743 THR A CA 1
ATOM 7897 C C . THR A 1 1743 ? 169.160 177.577 112.527 1.00 44.03 1743 THR A C 1
ATOM 7898 O O . THR A 1 1743 ? 168.064 177.395 113.055 1.00 44.03 1743 THR A O 1
ATOM 7902 N N . GLY A 1 1744 ? 169.621 178.783 112.223 1.00 46.50 1744 GLY A N 1
ATOM 7903 C CA . GLY A 1 1744 ? 168.864 179.974 112.542 1.00 46.50 1744 GLY A CA 1
ATOM 7904 C C . GLY A 1 1744 ? 168.537 180.795 111.315 1.00 46.50 1744 GLY A C 1
ATOM 7905 O O . GLY A 1 1744 ? 167.826 181.800 111.395 1.00 46.50 1744 GLY A O 1
ATOM 7906 N N . GLN A 1 1745 ? 169.062 180.368 110.170 1.00 48.51 1745 GLN A N 1
ATOM 7907 C CA . GLN A 1 1745 ? 168.798 181.014 108.893 1.00 48.51 1745 GLN A CA 1
ATOM 7908 C C . GLN A 1 1745 ? 168.453 180.002 107.810 1.00 48.51 1745 GLN A C 1
ATOM 7909 O O . GLN A 1 1745 ? 168.249 180.391 106.656 1.00 48.51 1745 GLN A O 1
ATOM 7915 N N . ASN A 1 1746 ? 168.374 178.715 108.156 1.00 49.82 1746 ASN A N 1
ATOM 7916 C CA . ASN A 1 1746 ? 168.196 177.635 107.195 1.00 49.82 1746 ASN A CA 1
ATOM 7917 C C . ASN A 1 1746 ? 166.742 177.416 106.805 1.00 49.82 1746 ASN A C 1
ATOM 7918 O O . ASN A 1 1746 ? 166.355 176.276 106.517 1.00 49.82 1746 ASN A O 1
ATOM 7923 N N . LYS A 1 1747 ? 165.922 178.468 106.807 1.00 50.46 1747 LYS A N 1
ATOM 7924 C CA . LYS A 1 1747 ? 164.530 178.383 106.376 1.00 50.46 1747 LYS A CA 1
ATOM 7925 C C . LYS A 1 1747 ? 163.723 177.397 107.213 1.00 50.46 1747 LYS A C 1
ATOM 7926 O O . LYS A 1 1747 ? 162.681 177.757 107.769 1.00 50.46 1747 LYS A O 1
ATOM 7932 N N . LEU A 1 1748 ? 164.191 176.152 107.308 1.00 48.23 1748 LEU A N 1
ATOM 7933 C CA . LEU A 1 1748 ? 163.445 175.141 108.045 1.00 48.23 1748 LEU A CA 1
ATOM 7934 C C . LEU A 1 1748 ? 163.541 175.340 109.551 1.00 48.23 1748 LEU A C 1
ATOM 7935 O O . LEU A 1 1748 ? 162.614 174.962 110.277 1.00 48.23 1748 LEU A O 1
ATOM 7940 N N . HIS A 1 1749 ? 164.646 175.909 110.039 1.00 46.50 1749 HIS A N 1
ATOM 7941 C CA . HIS A 1 1749 ? 164.878 176.081 111.471 1.00 46.50 1749 HIS A CA 1
ATOM 7942 C C . HIS A 1 1749 ? 164.862 174.747 112.202 1.00 46.50 1749 HIS A C 1
ATOM 7943 O O . HIS A 1 1749 ? 164.802 173.682 111.582 1.00 46.50 1749 HIS A O 1
ATOM 7950 N N . LEU A 1 1750 ? 164.939 174.806 113.522 1.00 44.84 1750 LEU A N 1
ATOM 7951 C CA . LEU A 1 1750 ? 164.663 173.679 114.396 1.00 44.84 1750 LEU A CA 1
ATOM 7952 C C . LEU A 1 1750 ? 163.521 173.968 115.352 1.00 44.84 1750 LEU A C 1
ATOM 7953 O O . LEU A 1 1750 ? 162.763 173.054 115.702 1.00 44.84 1750 LEU A O 1
ATOM 7958 N N . ARG A 1 1751 ? 163.380 175.227 115.771 1.00 46.37 1751 ARG A N 1
ATOM 7959 C CA . ARG A 1 1751 ? 162.165 175.681 116.430 1.00 46.37 1751 ARG A CA 1
ATOM 7960 C C . ARG A 1 1751 ? 160.938 175.350 115.595 1.00 46.37 1751 ARG A C 1
ATOM 7961 O O . ARG A 1 1751 ? 159.914 174.906 116.127 1.00 46.37 1751 ARG A O 1
ATOM 7969 N N . SER A 1 1752 ? 161.027 175.552 114.278 1.00 45.02 1752 SER A N 1
ATOM 7970 C CA . SER A 1 1752 ? 159.908 175.226 113.404 1.00 45.02 1752 SER A CA 1
ATOM 7971 C C . SER A 1 1752 ? 159.653 173.726 113.365 1.00 45.02 1752 SER A C 1
ATOM 7972 O O . SER A 1 1752 ? 158.501 173.293 113.270 1.00 45.02 1752 SER A O 1
ATOM 7975 N N . VAL A 1 1753 ? 160.710 172.916 113.443 1.00 43.75 1753 VAL A N 1
ATOM 7976 C CA . VAL A 1 1753 ? 160.530 171.467 113.477 1.00 43.75 1753 VAL A CA 1
ATOM 7977 C C . VAL A 1 1753 ? 159.784 171.052 114.737 1.00 43.75 1753 VAL A C 1
ATOM 7978 O O . VAL A 1 1753 ? 158.860 170.228 114.689 1.00 43.75 1753 VAL A O 1
ATOM 7982 N N . LEU A 1 1754 ? 160.173 171.607 115.885 1.00 44.53 1754 LEU A N 1
ATOM 7983 C CA . LEU A 1 1754 ? 159.481 171.269 117.125 1.00 44.53 1754 LEU A CA 1
ATOM 7984 C C . LEU A 1 1754 ? 158.038 171.758 117.101 1.00 44.53 1754 LEU A C 1
ATOM 7985 O O . LEU A 1 1754 ? 157.129 171.059 117.572 1.00 44.53 1754 LEU A O 1
ATOM 7990 N N . ASN A 1 1755 ? 157.806 172.952 116.549 1.00 44.06 1755 ASN A N 1
ATOM 7991 C CA . ASN A 1 1755 ? 156.442 173.448 116.403 1.00 44.06 1755 ASN A CA 1
ATOM 7992 C C . ASN A 1 1755 ? 155.614 172.531 115.516 1.00 44.06 1755 ASN A C 1
ATOM 7993 O O . ASN A 1 1755 ? 154.447 172.261 115.812 1.00 44.06 1755 ASN A O 1
ATOM 7998 N N . GLU A 1 1756 ? 156.201 172.035 114.427 1.00 45.47 1756 GLU A N 1
ATOM 7999 C CA . GLU A 1 1756 ? 155.464 171.152 113.532 1.00 45.47 1756 GLU A CA 1
ATOM 8000 C C . GLU A 1 1756 ? 155.160 169.819 114.199 1.00 45.47 1756 GLU A C 1
ATOM 8001 O O . GLU A 1 1756 ? 154.082 169.252 113.997 1.00 45.47 1756 GLU A O 1
ATOM 8007 N N . PHE A 1 1757 ? 156.091 169.302 114.997 1.00 42.90 1757 PHE A N 1
ATOM 8008 C CA . PHE A 1 1757 ? 155.824 168.065 115.725 1.00 42.90 1757 PHE A CA 1
ATOM 8009 C C . PHE A 1 1757 ? 154.677 168.254 116.714 1.00 42.90 1757 PHE A C 1
ATOM 8010 O O . PHE A 1 1757 ? 153.775 167.410 116.814 1.00 42.90 1757 PHE A O 1
ATOM 8018 N N . ASP A 1 1758 ? 154.700 169.363 117.460 1.00 46.64 1758 ASP A N 1
ATOM 8019 C CA . ASP A 1 1758 ? 153.608 169.653 118.385 1.00 46.64 1758 ASP A CA 1
ATOM 8020 C C . ASP A 1 1758 ? 152.287 169.806 117.641 1.00 46.64 1758 ASP A C 1
ATOM 8021 O O . ASP A 1 1758 ? 151.240 169.347 118.114 1.00 46.64 1758 ASP A O 1
ATOM 8026 N N . ALA A 1 1759 ? 152.320 170.441 116.469 1.00 44.28 1759 ALA A N 1
ATOM 8027 C CA . ALA A 1 1759 ? 151.111 170.593 115.672 1.00 44.28 1759 ALA A CA 1
ATOM 8028 C C . ALA A 1 1759 ? 150.581 169.244 115.216 1.00 44.28 1759 ALA A C 1
ATOM 8029 O O . ALA A 1 1759 ? 149.367 169.014 115.218 1.00 44.28 1759 ALA A O 1
ATOM 8031 N N . ILE A 1 1760 ? 151.473 168.341 114.815 1.00 43.08 1760 ILE A N 1
ATOM 8032 C CA . ILE A 1 1760 ? 151.046 167.011 114.396 1.00 43.08 1760 ILE A CA 1
ATOM 8033 C C . ILE A 1 1760 ? 150.389 166.277 115.554 1.00 43.08 1760 ILE A C 1
ATOM 8034 O O . ILE A 1 1760 ? 149.336 165.645 115.395 1.00 43.08 1760 ILE A O 1
ATOM 8039 N N . GLN A 1 1761 ? 150.987 166.361 116.742 1.00 45.66 1761 GLN A N 1
ATOM 8040 C CA . GLN A 1 1761 ? 150.428 165.644 117.883 1.00 45.66 1761 GLN A CA 1
ATOM 8041 C C . GLN A 1 1761 ? 149.115 166.252 118.354 1.00 45.66 1761 GLN A C 1
ATOM 8042 O O . GLN A 1 1761 ? 148.263 165.539 118.892 1.00 45.66 1761 GLN A O 1
ATOM 8048 N N . LYS A 1 1762 ? 148.933 167.557 118.167 1.00 46.64 1762 LYS A N 1
ATOM 8049 C CA . LYS A 1 1762 ? 147.656 168.177 118.503 1.00 46.64 1762 LYS A CA 1
ATOM 8050 C C . LYS A 1 1762 ? 146.582 167.806 117.487 1.00 46.64 1762 LYS A C 1
ATOM 8051 O O . LYS A 1 1762 ? 145.440 167.497 117.857 1.00 46.64 1762 LYS A O 1
ATOM 8057 N N . ALA A 1 1763 ? 146.938 167.809 116.201 1.00 46.67 1763 ALA A N 1
ATOM 8058 C CA . ALA A 1 1763 ? 145.987 167.445 115.162 1.00 46.67 1763 ALA A CA 1
ATOM 8059 C C . ALA A 1 1763 ? 145.572 165.988 115.262 1.00 46.67 1763 ALA A C 1
ATOM 8060 O O . ALA A 1 1763 ? 144.432 165.654 114.931 1.00 46.67 1763 ALA A O 1
ATOM 8062 N N . GLN A 1 1764 ? 146.464 165.110 115.719 1.00 47.23 1764 GLN A N 1
ATOM 8063 C CA . GLN A 1 1764 ? 146.094 163.707 115.872 1.00 47.23 1764 GLN A CA 1
ATOM 8064 C C . GLN A 1 1764 ? 144.928 163.547 116.839 1.00 47.23 1764 GLN A C 1
ATOM 8065 O O . GLN A 1 1764 ? 143.925 162.891 116.525 1.00 47.23 1764 GLN A O 1
ATOM 8071 N N . LYS A 1 1765 ? 145.039 164.149 118.024 1.00 50.12 1765 LYS A N 1
ATOM 8072 C CA . LYS A 1 1765 ? 143.974 164.019 119.009 1.00 50.12 1765 LYS A CA 1
ATOM 8073 C C . LYS A 1 1765 ? 142.734 164.801 118.604 1.00 50.12 1765 LYS A C 1
ATOM 8074 O O . LYS A 1 1765 ? 141.616 164.374 118.907 1.00 50.12 1765 LYS A O 1
ATOM 8080 N N . GLU A 1 1766 ? 142.894 165.931 117.910 1.00 51.51 1766 GLU A N 1
ATOM 8081 C CA . GLU A 1 1766 ? 141.706 166.652 117.469 1.00 51.51 1766 GLU A CA 1
ATOM 8082 C C . GLU A 1 1766 ? 141.000 165.949 116.319 1.00 51.51 1766 GLU A C 1
ATOM 8083 O O . GLU A 1 1766 ? 139.814 166.201 116.091 1.00 51.51 1766 GLU A O 1
ATOM 8089 N N . ASN A 1 1767 ? 141.698 165.086 115.588 1.00 53.36 1767 ASN A N 1
ATOM 8090 C CA . ASN A 1 1767 ? 141.087 164.319 114.514 1.00 53.36 1767 ASN A CA 1
ATOM 8091 C C . ASN A 1 1767 ? 140.471 163.022 115.004 1.00 53.36 1767 ASN A C 1
ATOM 8092 O O . ASN A 1 1767 ? 139.463 162.576 114.444 1.00 53.36 1767 ASN A O 1
ATOM 8097 N N . SER A 1 1768 ? 141.044 162.406 116.036 1.00 55.71 1768 SER A N 1
ATOM 8098 C CA . SER A 1 1768 ? 140.531 161.115 116.478 1.00 55.71 1768 SER A CA 1
ATOM 8099 C C . SER A 1 1768 ? 139.152 161.193 117.123 1.00 55.71 1768 SER A C 1
ATOM 8100 O O . SER A 1 1768 ? 138.663 160.163 117.601 1.00 55.71 1768 SER A O 1
ATOM 8103 N N . SER A 1 1769 ? 138.520 162.365 117.159 1.00 61.88 1769 SER A N 1
ATOM 8104 C CA . SER A 1 1769 ? 137.153 162.483 117.648 1.00 61.88 1769 SER A CA 1
ATOM 8105 C C . SER A 1 1769 ? 136.114 162.312 116.550 1.00 61.88 1769 SER A C 1
ATOM 8106 O O . SER A 1 1769 ? 134.955 162.012 116.857 1.00 61.88 1769 SER A O 1
ATOM 8109 N N . CYS A 1 1770 ? 136.494 162.498 115.288 1.00 66.81 1770 CYS A N 1
ATOM 8110 C CA . CYS A 1 1770 ? 135.555 162.335 114.188 1.00 66.81 1770 CYS A CA 1
ATOM 8111 C C . CYS A 1 1770 ? 135.129 160.879 114.059 1.00 66.81 1770 CYS A C 1
ATOM 8112 O O . CYS A 1 1770 ? 135.888 159.961 114.380 1.00 66.81 1770 CYS A O 1
ATOM 8115 N N . THR A 1 1771 ? 133.896 160.671 113.599 1.00 68.49 1771 THR A N 1
ATOM 8116 C CA . THR A 1 1771 ? 133.349 159.332 113.431 1.00 68.49 1771 THR A CA 1
ATOM 8117 C C . THR A 1 1771 ? 133.222 158.909 111.975 1.00 68.49 1771 THR A C 1
ATOM 8118 O O . THR A 1 1771 ? 133.004 157.722 111.712 1.00 68.49 1771 THR A O 1
ATOM 8122 N N . ASP A 1 1772 ? 133.339 159.839 111.032 1.00 65.92 1772 ASP A N 1
ATOM 8123 C CA . ASP A 1 1772 ? 133.328 159.483 109.619 1.00 65.92 1772 ASP A CA 1
ATOM 8124 C C . ASP A 1 1772 ? 134.619 158.752 109.283 1.00 65.92 1772 ASP A C 1
ATOM 8125 O O . ASP A 1 1772 ? 135.705 159.334 109.364 1.00 65.92 1772 ASP A O 1
ATOM 8130 N N . LYS A 1 1773 ? 134.508 157.475 108.915 1.00 59.79 1773 LYS A N 1
ATOM 8131 C CA . LYS A 1 1773 ? 135.711 156.674 108.725 1.00 59.79 1773 LYS A CA 1
ATOM 8132 C C . LYS A 1 1773 ? 136.562 157.218 107.588 1.00 59.79 1773 LYS A C 1
ATOM 8133 O O . LYS A 1 1773 ? 137.798 157.168 107.648 1.00 59.79 1773 LYS A O 1
ATOM 8139 N N . ARG A 1 1774 ? 135.925 157.754 106.547 1.00 59.72 1774 ARG A N 1
ATOM 8140 C CA . ARG A 1 1774 ? 136.681 158.252 105.403 1.00 59.72 1774 ARG A CA 1
ATOM 8141 C C . ARG A 1 1774 ? 137.506 159.476 105.778 1.00 59.72 1774 ARG A C 1
ATOM 8142 O O . ARG A 1 1774 ? 138.706 159.542 105.488 1.00 59.72 1774 ARG A O 1
ATOM 8150 N N . GLU A 1 1775 ? 136.884 160.449 106.442 1.00 58.06 1775 GLU A N 1
ATOM 8151 C CA . GLU A 1 1775 ? 137.630 161.619 106.890 1.00 58.06 1775 GLU A CA 1
ATOM 8152 C C . GLU A 1 1775 ? 138.669 161.239 107.939 1.00 58.06 1775 GLU A C 1
ATOM 8153 O O . GLU A 1 1775 ? 139.757 161.827 107.988 1.00 58.06 1775 GLU A O 1
ATOM 8159 N N . TRP A 1 1776 ? 138.355 160.251 108.779 1.00 54.57 1776 TRP A N 1
ATOM 8160 C CA . TRP A 1 1776 ? 139.319 159.764 109.759 1.00 54.57 1776 TRP A CA 1
ATOM 8161 C C . TRP A 1 1776 ? 140.578 159.247 109.077 1.00 54.57 1776 TRP A C 1
ATOM 8162 O O . TRP A 1 1776 ? 141.701 159.638 109.426 1.00 54.57 1776 TRP A O 1
ATOM 8173 N N . TRP A 1 1777 ? 140.408 158.377 108.084 1.00 52.83 1777 TRP A N 1
ATOM 8174 C CA . TRP A 1 1777 ? 141.567 157.809 107.410 1.00 52.83 1777 TRP A CA 1
ATOM 8175 C C . TRP A 1 1777 ? 142.295 158.865 106.587 1.00 52.83 1777 TRP A C 1
ATOM 8176 O O . TRP A 1 1777 ? 143.527 158.826 106.472 1.00 52.83 1777 TRP A O 1
ATOM 8187 N N . THR A 1 1778 ? 141.560 159.830 106.028 1.00 51.82 1778 THR A N 1
ATOM 8188 C CA . THR A 1 1778 ? 142.207 160.923 105.309 1.00 51.82 1778 THR A CA 1
ATOM 8189 C C . THR A 1 1778 ? 143.098 161.741 106.233 1.00 51.82 1778 THR A C 1
ATOM 8190 O O . THR A 1 1778 ? 144.238 162.072 105.880 1.00 51.82 1778 THR A O 1
ATOM 8194 N N . GLY A 1 1779 ? 142.595 162.079 107.421 1.00 50.70 1779 GLY A N 1
ATOM 8195 C CA . GLY A 1 1779 ? 143.409 162.818 108.371 1.00 50.70 1779 GLY A CA 1
ATOM 8196 C C . GLY A 1 1779 ? 144.621 162.030 108.829 1.00 50.70 1779 GLY A C 1
ATOM 8197 O O . GLY A 1 1779 ? 145.715 162.582 108.975 1.00 50.70 1779 GLY A O 1
ATOM 8198 N N . ARG A 1 1780 ? 144.442 160.728 109.059 1.00 48.34 1780 ARG A N 1
ATOM 8199 C CA . ARG A 1 1780 ? 145.574 159.882 109.419 1.00 48.34 1780 ARG A CA 1
ATOM 8200 C C . ARG A 1 1780 ? 146.642 159.894 108.334 1.00 48.34 1780 ARG A C 1
ATOM 8201 O O . ARG A 1 1780 ? 147.839 160.011 108.625 1.00 48.34 1780 ARG A O 1
ATOM 8209 N N . LEU A 1 1781 ? 146.229 159.775 107.072 1.00 47.97 1781 LEU A N 1
ATOM 8210 C CA . LEU A 1 1781 ? 147.203 159.782 105.986 1.00 47.97 1781 LEU A CA 1
ATOM 8211 C C . LEU A 1 1781 ? 147.911 161.126 105.885 1.00 47.97 1781 LEU A C 1
ATOM 8212 O O . LEU A 1 1781 ? 149.127 161.179 105.651 1.00 47.97 1781 LEU A O 1
ATOM 8217 N N . ALA A 1 1782 ? 147.171 162.224 106.045 1.00 45.34 1782 ALA A N 1
ATOM 8218 C CA . ALA A 1 1782 ? 147.803 163.537 105.966 1.00 45.34 1782 ALA A CA 1
ATOM 8219 C C . ALA A 1 1782 ? 148.816 163.722 107.088 1.00 45.34 1782 ALA A C 1
ATOM 8220 O O . ALA A 1 1782 ? 149.906 164.268 106.873 1.00 45.34 1782 ALA A O 1
ATOM 8222 N N . LEU A 1 1783 ? 148.479 163.258 108.292 1.00 44.94 1783 LEU A N 1
ATOM 8223 C CA . LEU A 1 1783 ? 149.417 163.352 109.403 1.00 44.94 1783 LEU A CA 1
ATOM 8224 C C . LEU A 1 1783 ? 150.643 162.477 109.172 1.00 44.94 1783 LEU A C 1
ATOM 8225 O O . LEU A 1 1783 ? 151.760 162.863 109.527 1.00 44.94 1783 LEU A O 1
ATOM 8230 N N . ASP A 1 1784 ? 150.462 161.295 108.577 1.00 44.76 1784 ASP A N 1
ATOM 8231 C CA . ASP A 1 1784 ? 151.613 160.437 108.310 1.00 44.76 1784 ASP A CA 1
ATOM 8232 C C . ASP A 1 1784 ? 152.536 161.057 107.269 1.00 44.76 1784 ASP A C 1
ATOM 8233 O O . ASP A 1 1784 ? 153.766 160.969 107.384 1.00 44.76 1784 ASP A O 1
ATOM 8238 N N . HIS A 1 1785 ? 151.964 161.680 106.239 1.00 43.94 1785 HIS A N 1
ATOM 8239 C CA . HIS A 1 1785 ? 152.783 162.376 105.252 1.00 43.94 1785 HIS A CA 1
ATOM 8240 C C . HIS A 1 1785 ? 153.528 163.548 105.881 1.00 43.94 1785 HIS A C 1
ATOM 8241 O O . HIS A 1 1785 ? 154.722 163.750 105.622 1.00 43.94 1785 HIS A O 1
ATOM 8248 N N . ARG A 1 1786 ? 152.842 164.327 106.719 1.00 43.09 1786 ARG A N 1
ATOM 8249 C CA . ARG A 1 1786 ? 153.513 165.398 107.448 1.00 43.09 1786 ARG A CA 1
ATOM 8250 C C . ARG A 1 1786 ? 154.653 164.850 108.300 1.00 43.09 1786 ARG A C 1
ATOM 8251 O O . ARG A 1 1786 ? 155.740 165.439 108.359 1.00 43.09 1786 ARG A O 1
ATOM 8259 N N . MET A 1 1787 ? 154.432 163.703 108.940 1.00 43.30 1787 MET A N 1
ATOM 8260 C CA . MET A 1 1787 ? 155.443 163.122 109.815 1.00 43.30 1787 MET A CA 1
ATOM 8261 C C . MET A 1 1787 ? 156.671 162.674 109.033 1.00 43.30 1787 MET A C 1
ATOM 8262 O O . MET A 1 1787 ? 157.810 162.882 109.470 1.00 43.30 1787 MET A O 1
ATOM 8267 N N . GLU A 1 1788 ? 156.463 162.019 107.890 1.00 42.58 1788 GLU A N 1
ATOM 8268 C CA . GLU A 1 1788 ? 157.607 161.585 107.090 1.00 42.58 1788 GLU A CA 1
ATOM 8269 C C . GLU A 1 1788 ? 158.361 162.782 106.524 1.00 42.58 1788 GLU A C 1
ATOM 8270 O O . GLU A 1 1788 ? 159.593 162.764 106.430 1.00 42.58 1788 GLU A O 1
ATOM 8276 N N . VAL A 1 1789 ? 157.638 163.836 106.138 1.00 40.59 1789 VAL A N 1
ATOM 8277 C CA . VAL A 1 1789 ? 158.308 165.067 105.728 1.00 40.59 1789 VAL A CA 1
ATOM 8278 C C . VAL A 1 1789 ? 159.173 165.605 106.862 1.00 40.59 1789 VAL A C 1
ATOM 8279 O O . VAL A 1 1789 ? 160.313 166.032 106.643 1.00 40.59 1789 VAL A O 1
ATOM 8283 N N . LEU A 1 1790 ? 158.657 165.574 108.094 1.00 41.13 1790 LEU A N 1
ATOM 8284 C CA . LEU A 1 1790 ? 159.432 166.054 109.239 1.00 41.13 1790 LEU A CA 1
ATOM 8285 C C . LEU A 1 1790 ? 160.694 165.220 109.448 1.00 41.13 1790 LEU A C 1
ATOM 8286 O O . LEU A 1 1790 ? 161.781 165.760 109.701 1.00 41.13 1790 LEU A O 1
ATOM 8291 N N . ILE A 1 1791 ? 160.561 163.896 109.370 1.00 39.87 1791 ILE A N 1
ATOM 8292 C CA . ILE A 1 1791 ? 161.715 163.022 109.562 1.00 39.87 1791 ILE A CA 1
ATOM 8293 C C . ILE A 1 1791 ? 162.771 163.284 108.497 1.00 39.87 1791 ILE A C 1
ATOM 8294 O O . ILE A 1 1791 ? 163.968 163.381 108.799 1.00 39.87 1791 ILE A O 1
ATOM 8299 N N . ALA A 1 1792 ? 162.353 163.403 107.235 1.00 41.98 1792 ALA A N 1
ATOM 8300 C CA . ALA A 1 1792 ? 163.302 163.728 106.174 1.00 41.98 1792 ALA A CA 1
ATOM 8301 C C . ALA A 1 1792 ? 163.980 165.071 106.419 1.00 41.98 1792 ALA A C 1
ATOM 8302 O O . ALA A 1 1792 ? 165.187 165.226 106.179 1.00 41.98 1792 ALA A O 1
ATOM 8304 N N . SER A 1 1793 ? 163.216 166.054 106.895 1.00 41.65 1793 SER A N 1
ATOM 8305 C CA . SER A 1 1793 ? 163.772 167.382 107.114 1.00 41.65 1793 SER A CA 1
ATOM 8306 C C . SER A 1 1793 ? 164.817 167.365 108.213 1.00 41.65 1793 SER A C 1
ATOM 8307 O O . SER A 1 1793 ? 165.810 168.091 108.134 1.00 41.65 1793 SER A O 1
ATOM 8310 N N . LEU A 1 1794 ? 164.605 166.555 109.250 1.00 42.16 1794 LEU A N 1
ATOM 8311 C CA . LEU A 1 1794 ? 165.613 166.447 110.301 1.00 42.16 1794 LEU A CA 1
ATOM 8312 C C . LEU A 1 1794 ? 166.979 166.145 109.704 1.00 42.16 1794 LEU A C 1
ATOM 8313 O O . LEU A 1 1794 ? 167.932 166.917 109.874 1.00 42.16 1794 LEU A O 1
ATOM 8318 N N . GLU A 1 1795 ? 167.061 165.071 108.921 1.00 43.28 1795 GLU A N 1
ATOM 8319 C CA . GLU A 1 1795 ? 168.331 164.652 108.346 1.00 43.28 1795 GLU A CA 1
ATOM 8320 C C . GLU A 1 1795 ? 168.864 165.663 107.342 1.00 43.28 1795 GLU A C 1
ATOM 8321 O O . GLU A 1 1795 ? 170.058 165.975 107.355 1.00 43.28 1795 GLU A O 1
ATOM 8327 N N . LYS A 1 1796 ? 168.010 166.193 106.468 1.00 44.27 1796 LYS A N 1
ATOM 8328 C CA . LYS A 1 1796 ? 168.504 167.102 105.425 1.00 44.27 1796 LYS A CA 1
ATOM 8329 C C . LYS A 1 1796 ? 168.903 168.463 105.992 1.00 44.27 1796 LYS A C 1
ATOM 8330 O O . LYS A 1 1796 ? 170.052 168.886 105.852 1.00 44.27 1796 LYS A O 1
ATOM 8336 N N . SER A 1 1797 ? 167.958 169.174 106.600 1.00 45.02 1797 SER A N 1
ATOM 8337 C CA . SER A 1 1797 ? 168.239 170.546 107.005 1.00 45.02 1797 SER A CA 1
ATOM 8338 C C . SER A 1 1797 ? 168.798 170.638 108.421 1.00 45.02 1797 SER A C 1
ATOM 8339 O O . SER A 1 1797 ? 169.664 171.477 108.687 1.00 45.02 1797 SER A O 1
ATOM 8342 N N . VAL A 1 1798 ? 168.309 169.810 109.347 1.00 44.71 1798 VAL A N 1
ATOM 8343 C CA . VAL A 1 1798 ? 168.699 169.966 110.744 1.00 44.71 1798 VAL A CA 1
ATOM 8344 C C . VAL A 1 1798 ? 170.163 169.595 110.933 1.00 44.71 1798 VAL A C 1
ATOM 8345 O O . VAL A 1 1798 ? 170.942 170.351 111.525 1.00 44.71 1798 VAL A O 1
ATOM 8349 N N . LEU A 1 1799 ? 170.562 168.433 110.425 1.00 42.95 1799 LEU A N 1
ATOM 8350 C CA . LEU A 1 1799 ? 171.954 168.021 110.503 1.00 42.95 1799 LEU A CA 1
ATOM 8351 C C . LEU A 1 1799 ? 172.743 168.485 109.286 1.00 42.95 1799 LEU A C 1
ATOM 8352 O O . LEU A 1 1799 ? 173.824 169.064 109.426 1.00 42.95 1799 LEU A O 1
ATOM 8357 N N . GLY A 1 1800 ? 172.213 168.252 108.095 1.00 45.07 1800 GLY A N 1
ATOM 8358 C CA . GLY A 1 1800 ? 172.923 168.665 106.900 1.00 45.07 1800 GLY A CA 1
ATOM 8359 C C . GLY A 1 1800 ? 174.149 167.810 106.678 1.00 45.07 1800 GLY A C 1
ATOM 8360 O O . GLY A 1 1800 ? 174.115 166.584 106.818 1.00 45.07 1800 GLY A O 1
ATOM 8361 N N . CYS A 1 1801 ? 175.252 168.465 106.321 1.00 50.42 1801 CYS A N 1
ATOM 8362 C CA . CYS A 1 1801 ? 176.492 167.740 106.076 1.00 50.42 1801 CYS A CA 1
ATOM 8363 C C . CYS A 1 1801 ? 176.982 167.047 107.337 1.00 50.42 1801 CYS A C 1
ATOM 8364 O O . CYS A 1 1801 ? 177.465 165.911 107.282 1.00 50.42 1801 CYS A O 1
ATOM 8367 N N . TRP A 1 1802 ? 176.840 167.707 108.489 1.00 44.60 1802 TRP A N 1
ATOM 8368 C CA . TRP A 1 1802 ? 177.339 167.189 109.763 1.00 44.60 1802 TRP A CA 1
ATOM 8369 C C . TRP A 1 1802 ? 176.393 166.113 110.287 1.00 44.60 1802 TRP A C 1
ATOM 8370 O O . TRP A 1 1802 ? 175.861 166.187 111.396 1.00 44.60 1802 TRP A O 1
ATOM 8381 N N . LYS A 1 1803 ? 176.202 165.081 109.475 1.00 44.24 1803 LYS A N 1
ATOM 8382 C CA . LYS A 1 1803 ? 175.358 163.971 109.875 1.00 44.24 1803 LYS A CA 1
ATOM 8383 C C . LYS A 1 1803 ? 176.081 162.641 109.883 1.00 44.24 1803 LYS A C 1
ATOM 8384 O O . LYS A 1 1803 ? 175.497 161.651 110.332 1.00 44.24 1803 LYS A O 1
ATOM 8390 N N . GLY A 1 1804 ? 177.322 162.580 109.408 1.00 44.90 1804 GLY A N 1
ATOM 8391 C CA . GLY A 1 1804 ? 178.130 161.395 109.592 1.00 44.90 1804 GLY A CA 1
ATOM 8392 C C . GLY A 1 1804 ? 178.703 161.258 110.976 1.00 44.90 1804 GLY A C 1
ATOM 8393 O O . GLY A 1 1804 ? 179.280 160.217 111.301 1.00 44.90 1804 GLY A O 1
ATOM 8394 N N . LEU A 1 1805 ? 178.550 162.295 111.802 1.00 43.14 1805 LEU A N 1
ATOM 8395 C CA . LEU A 1 1805 ? 178.972 162.217 113.192 1.00 43.14 1805 LEU A CA 1
ATOM 8396 C C . LEU A 1 1805 ? 178.206 161.154 113.960 1.00 43.14 1805 LEU A C 1
ATOM 8397 O O . LEU A 1 1805 ? 178.690 160.680 114.992 1.00 43.14 1805 LEU A O 1
ATOM 8402 N N . LEU A 1 1806 ? 177.027 160.764 113.478 1.00 43.33 1806 LEU A N 1
ATOM 8403 C CA . LEU A 1 1806 ? 176.241 159.712 114.102 1.00 43.33 1806 LEU A CA 1
ATOM 8404 C C . LEU A 1 1806 ? 176.535 158.338 113.526 1.00 43.33 1806 LEU A C 1
ATOM 8405 O O . LEU A 1 1806 ? 176.149 157.334 114.133 1.00 43.33 1806 LEU A O 1
ATOM 8410 N N . LEU A 1 1807 ? 177.207 158.267 112.389 1.00 44.63 1807 LEU A N 1
ATOM 8411 C CA . LEU A 1 1807 ? 177.501 156.992 111.765 1.00 44.63 1807 LEU A CA 1
ATOM 8412 C C . LEU A 1 1807 ? 178.736 156.364 112.399 1.00 44.63 1807 LEU A C 1
ATOM 8413 O O . LEU A 1 1807 ? 179.541 157.053 113.030 1.00 44.63 1807 LEU A O 1
ATOM 8418 N N . PRO A 1 1808 ? 178.903 155.050 112.260 1.00 49.93 1808 PRO A N 1
ATOM 8419 C CA . PRO A 1 1808 ? 180.093 154.391 112.815 1.00 49.93 1808 PRO A CA 1
ATOM 8420 C C . PRO A 1 1808 ? 181.387 154.836 112.153 1.00 49.93 1808 PRO A C 1
ATOM 8421 O O . PRO A 1 1808 ? 181.368 155.588 111.176 1.00 49.93 1808 PRO A O 1
ATOM 8425 N N . SER A 1 1809 ? 182.517 154.372 112.679 1.00 59.13 1809 SER A N 1
ATOM 8426 C CA . SER A 1 1809 ? 183.838 154.741 112.190 1.00 59.13 1809 SER A CA 1
ATOM 8427 C C . SER A 1 1809 ? 184.462 153.564 111.455 1.00 59.13 1809 SER A C 1
ATOM 8428 O O . SER A 1 1809 ? 184.293 152.411 111.860 1.00 59.13 1809 SER A O 1
ATOM 8431 N N . SER A 1 1810 ? 185.178 153.856 110.372 1.00 63.79 1810 SER A N 1
ATOM 8432 C CA . SER A 1 1810 ? 185.782 152.812 109.551 1.00 63.79 1810 SER A CA 1
ATOM 8433 C C . SER A 1 1810 ? 187.011 152.246 110.249 1.00 63.79 1810 SER A C 1
ATOM 8434 O O . SER A 1 1810 ? 188.014 152.947 110.413 1.00 63.79 1810 SER A O 1
ATOM 8437 N N . GLU A 1 1811 ? 186.938 150.977 110.653 1.00 69.24 1811 GLU A N 1
ATOM 8438 C CA . GLU A 1 1811 ? 188.106 150.326 111.240 1.00 69.24 1811 GLU A CA 1
ATOM 8439 C C . GLU A 1 1811 ? 189.245 150.226 110.231 1.00 69.24 1811 GLU A C 1
ATOM 8440 O O . GLU A 1 1811 ? 190.421 150.347 110.597 1.00 69.24 1811 GLU A O 1
ATOM 8446 N N . GLU A 1 1812 ? 188.917 150.011 108.961 1.00 74.54 1812 GLU A N 1
ATOM 8447 C CA . GLU A 1 1812 ? 189.944 149.846 107.945 1.00 74.54 1812 GLU A CA 1
ATOM 8448 C C . GLU A 1 1812 ? 190.716 151.149 107.755 1.00 74.54 1812 GLU A C 1
ATOM 8449 O O . GLU A 1 1812 ? 190.137 152.237 107.858 1.00 74.54 1812 GLU A O 1
ATOM 8455 N N . PRO A 1 1813 ? 192.014 151.080 107.474 1.00 74.26 1813 PRO A N 1
ATOM 8456 C CA . PRO A 1 1813 ? 192.760 152.300 107.161 1.00 74.26 1813 PRO A CA 1
ATOM 8457 C C . PRO A 1 1813 ? 192.350 152.848 105.809 1.00 74.26 1813 PRO A C 1
ATOM 8458 O O . PRO A 1 1813 ? 191.896 152.119 104.924 1.00 74.26 1813 PRO A O 1
ATOM 8462 N N . GLY A 1 1814 ? 192.516 154.153 105.657 1.00 67.55 1814 GLY A N 1
ATOM 8463 C CA . GLY A 1 1814 ? 192.049 154.837 104.481 1.00 67.55 1814 GLY A CA 1
ATOM 8464 C C . GLY A 1 1814 ? 191.533 156.211 104.839 1.00 67.55 1814 GLY A C 1
ATOM 8465 O O . GLY A 1 1814 ? 192.062 157.234 104.397 1.00 67.55 1814 GLY A O 1
ATOM 8466 N N . PRO A 1 1815 ? 190.482 156.262 105.659 1.00 67.13 1815 PRO A N 1
ATOM 8467 C CA . PRO A 1 1815 ? 190.052 157.564 106.190 1.00 67.13 1815 PRO A CA 1
ATOM 8468 C C . PRO A 1 1815 ? 191.146 158.279 106.967 1.00 67.13 1815 PRO A C 1
ATOM 8469 O O . PRO A 1 1815 ? 191.207 159.512 106.938 1.00 67.13 1815 PRO A O 1
ATOM 8473 N N . ALA A 1 1816 ? 192.016 157.539 107.662 1.00 61.80 1816 ALA A N 1
ATOM 8474 C CA . ALA A 1 1816 ? 193.057 158.172 108.469 1.00 61.80 1816 ALA A CA 1
ATOM 8475 C C . ALA A 1 1816 ? 194.130 158.833 107.607 1.00 61.80 1816 ALA A C 1
ATOM 8476 O O . ALA A 1 1816 ? 194.544 159.969 107.876 1.00 61.80 1816 ALA A O 1
ATOM 8478 N N . GLN A 1 1817 ? 194.611 158.130 106.578 1.00 62.86 1817 GLN A N 1
ATOM 8479 C CA . GLN A 1 1817 ? 195.661 158.691 105.735 1.00 62.86 1817 GLN A CA 1
ATOM 8480 C C . GLN A 1 1817 ? 195.154 159.903 104.973 1.00 62.86 1817 GLN A C 1
ATOM 8481 O O . GLN A 1 1817 ? 195.809 160.960 104.946 1.00 62.86 1817 GLN A O 1
ATOM 8487 N N . GLU A 1 1818 ? 193.988 159.764 104.344 1.00 62.43 1818 GLU A N 1
ATOM 8488 C CA . GLU A 1 1818 ? 193.375 160.909 103.693 1.00 62.43 1818 GLU A CA 1
ATOM 8489 C C . GLU A 1 1818 ? 193.120 162.020 104.695 1.00 62.43 1818 GLU A C 1
ATOM 8490 O O . GLU A 1 1818 ? 193.224 163.198 104.356 1.00 62.43 1818 GLU A O 1
ATOM 8496 N N . ALA A 1 1819 ? 192.799 161.666 105.939 1.00 58.94 1819 ALA A N 1
ATOM 8497 C CA . ALA A 1 1819 ? 192.568 162.683 106.958 1.00 58.94 1819 ALA A CA 1
ATOM 8498 C C . ALA A 1 1819 ? 193.826 163.499 107.201 1.00 58.94 1819 ALA A C 1
ATOM 8499 O O . ALA A 1 1819 ? 193.772 164.727 107.294 1.00 58.94 1819 ALA A O 1
ATOM 8501 N N . SER A 1 1820 ? 194.972 162.827 107.300 1.00 61.36 1820 SER A N 1
ATOM 8502 C CA . SER A 1 1820 ? 196.235 163.541 107.482 1.00 61.36 1820 SER A CA 1
ATOM 8503 C C . SER A 1 1820 ? 196.511 164.473 106.307 1.00 61.36 1820 SER A C 1
ATOM 8504 O O . SER A 1 1820 ? 196.804 165.670 106.488 1.00 61.36 1820 SER A O 1
ATOM 8507 N N . ARG A 1 1821 ? 196.415 163.936 105.088 1.00 62.69 1821 ARG A N 1
ATOM 8508 C CA . ARG A 1 1821 ? 196.725 164.745 103.913 1.00 62.69 1821 ARG A CA 1
ATOM 8509 C C . ARG A 1 1821 ? 195.785 165.938 103.800 1.00 62.69 1821 ARG A C 1
ATOM 8510 O O . ARG A 1 1821 ? 196.228 167.069 103.555 1.00 62.69 1821 ARG A O 1
ATOM 8518 N N . LEU A 1 1822 ? 194.485 165.707 103.986 1.00 60.37 1822 LEU A N 1
ATOM 8519 C CA . LEU A 1 1822 ? 193.513 166.786 103.887 1.00 60.37 1822 LEU A CA 1
ATOM 8520 C C . LEU A 1 1822 ? 193.707 167.792 105.005 1.00 60.37 1822 LEU A C 1
ATOM 8521 O O . LEU A 1 1822 ? 193.502 168.990 104.805 1.00 60.37 1822 LEU A O 1
ATOM 8526 N N . GLN A 1 1823 ? 194.091 167.324 106.194 1.00 61.14 1823 GLN A N 1
ATOM 8527 C CA . GLN A 1 1823 ? 194.363 168.235 107.294 1.00 61.14 1823 GLN A CA 1
ATOM 8528 C C . GLN A 1 1823 ? 195.412 169.248 106.891 1.00 61.14 1823 GLN A C 1
ATOM 8529 O O . GLN A 1 1823 ? 195.177 170.460 106.947 1.00 61.14 1823 GLN A O 1
ATOM 8535 N N . GLU A 1 1824 ? 196.561 168.760 106.423 1.00 59.82 1824 GLU A N 1
ATOM 8536 C CA . GLU A 1 1824 ? 197.614 169.678 105.996 1.00 59.82 1824 GLU A CA 1
ATOM 8537 C C . GLU A 1 1824 ? 197.135 170.586 104.865 1.00 59.82 1824 GLU A C 1
ATOM 8538 O O . GLU A 1 1824 ? 197.253 171.818 104.947 1.00 59.82 1824 GLU A O 1
ATOM 8544 N N . LEU A 1 1825 ? 196.554 170.001 103.815 1.00 59.79 1825 LEU A N 1
ATOM 8545 C CA . LEU A 1 1825 ? 196.275 170.786 102.617 1.00 59.79 1825 LEU A CA 1
ATOM 8546 C C . LEU A 1 1825 ? 195.167 171.806 102.853 1.00 59.79 1825 LEU A C 1
ATOM 8547 O O . LEU A 1 1825 ? 195.223 172.917 102.320 1.00 59.79 1825 LEU A O 1
ATOM 8552 N N . LEU A 1 1826 ? 194.149 171.452 103.639 1.00 58.37 1826 LEU A N 1
ATOM 8553 C CA . LEU A 1 1826 ? 193.091 172.401 103.960 1.00 58.37 1826 LEU A CA 1
ATOM 8554 C C . LEU A 1 1826 ? 193.588 173.455 104.933 1.00 58.37 1826 LEU A C 1
ATOM 8555 O O . LEU A 1 1826 ? 193.159 174.613 104.874 1.00 58.37 1826 LEU A O 1
ATOM 8560 N N . GLN A 1 1827 ? 194.488 173.074 105.842 1.00 59.80 1827 GLN A N 1
ATOM 8561 C CA . GLN A 1 1827 ? 195.107 174.065 106.707 1.00 59.80 1827 GLN A CA 1
ATOM 8562 C C . GLN A 1 1827 ? 195.821 175.112 105.878 1.00 59.80 1827 GLN A C 1
ATOM 8563 O O . GLN A 1 1827 ? 195.847 176.292 106.242 1.00 59.80 1827 GLN A O 1
ATOM 8569 N N . ASP A 1 1828 ? 196.410 174.693 104.757 1.00 58.72 1828 ASP A N 1
ATOM 8570 C CA . ASP A 1 1828 ? 196.923 175.668 103.803 1.00 58.72 1828 ASP A CA 1
ATOM 8571 C C . ASP A 1 1828 ? 195.797 176.515 103.225 1.00 58.72 1828 ASP A C 1
ATOM 8572 O O . ASP A 1 1828 ? 195.978 177.712 102.979 1.00 58.72 1828 ASP A O 1
ATOM 8577 N N . CYS A 1 1829 ? 194.628 175.916 102.997 1.00 61.54 1829 CYS A N 1
ATOM 8578 C CA . CYS A 1 1829 ? 193.516 176.633 102.387 1.00 61.54 1829 CY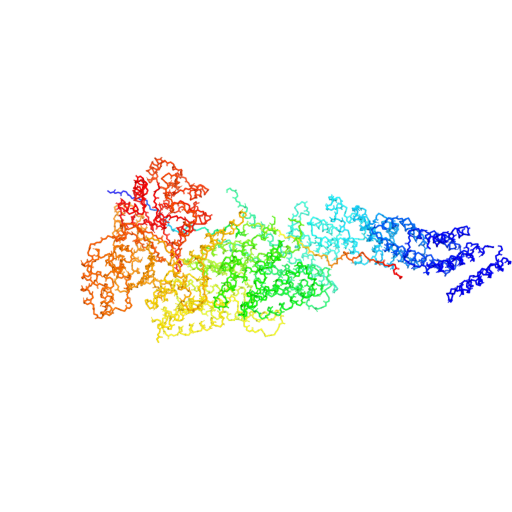S A CA 1
ATOM 8579 C C . CYS A 1 1829 ? 192.836 177.611 103.337 1.00 61.54 1829 CYS A C 1
ATOM 8580 O O . CYS A 1 1829 ? 192.023 178.422 102.882 1.00 61.54 1829 CYS A O 1
ATOM 8583 N N . GLY A 1 1830 ? 193.133 177.555 104.632 1.00 58.54 1830 GLY A N 1
ATOM 8584 C CA . GLY A 1 1830 ? 192.568 178.508 105.566 1.00 58.54 1830 GLY A CA 1
ATOM 8585 C C . GLY A 1 1830 ? 191.669 177.876 106.606 1.00 58.54 1830 GLY A C 1
ATOM 8586 O O . GLY A 1 1830 ? 190.776 178.533 107.146 1.00 58.54 1830 GLY A O 1
ATOM 8587 N N . TRP A 1 1831 ? 191.887 176.598 106.887 1.00 52.04 1831 TRP A N 1
ATOM 8588 C CA . TRP A 1 1831 ? 191.107 175.887 107.890 1.00 52.04 1831 TRP A CA 1
ATOM 8589 C C . TRP A 1 1831 ? 191.718 176.137 109.260 1.00 52.04 1831 TRP A C 1
ATOM 8590 O O . TRP A 1 1831 ? 192.781 175.595 109.578 1.00 52.04 1831 TRP A O 1
ATOM 8601 N N . LYS A 1 1832 ? 191.055 176.949 110.077 1.00 52.32 1832 LYS A N 1
ATOM 8602 C CA . LYS A 1 1832 ? 191.511 177.112 111.447 1.00 52.32 1832 LYS A CA 1
ATOM 8603 C C . LYS A 1 1832 ? 191.110 175.895 112.273 1.00 52.32 1832 LYS A C 1
ATOM 8604 O O . LYS A 1 1832 ? 190.164 175.175 111.943 1.00 52.32 1832 LYS A O 1
ATOM 8610 N N . TYR A 1 1833 ? 191.840 175.674 113.358 1.00 48.93 1833 TYR A N 1
ATOM 8611 C CA . TYR A 1 1833 ? 191.629 174.523 114.229 1.00 48.93 1833 TYR A CA 1
ATOM 8612 C C . TYR A 1 1833 ? 191.672 173.212 113.449 1.00 48.93 1833 TYR A C 1
ATOM 8613 O O . TYR A 1 1833 ? 190.729 172.418 113.538 1.00 48.93 1833 TYR A O 1
ATOM 8622 N N . PRO A 1 1834 ? 192.729 172.940 112.683 1.00 50.45 1834 PRO A N 1
ATOM 8623 C CA . PRO A 1 1834 ? 192.764 171.696 111.902 1.00 50.45 1834 PRO A CA 1
ATOM 8624 C C . PRO A 1 1834 ? 192.790 170.470 112.801 1.00 50.45 1834 PRO A C 1
ATOM 8625 O O . PRO A 1 1834 ? 193.541 170.408 113.774 1.00 50.45 1834 PRO A O 1
ATOM 8629 N N . ASP A 1 1835 ? 191.961 169.486 112.461 1.00 51.76 1835 ASP A N 1
ATOM 8630 C CA . ASP A 1 1835 ? 191.822 168.277 113.258 1.00 51.76 1835 ASP A CA 1
ATOM 8631 C C . ASP A 1 1835 ? 191.732 167.065 112.345 1.00 51.76 1835 ASP A C 1
ATOM 8632 O O . ASP A 1 1835 ? 191.269 167.162 111.207 1.00 51.76 1835 ASP A O 1
ATOM 8637 N N . ARG A 1 1836 ? 192.166 165.919 112.861 1.00 54.41 1836 ARG A N 1
ATOM 8638 C CA . ARG A 1 1836 ? 192.228 164.686 112.087 1.00 54.41 1836 ARG A CA 1
ATOM 8639 C C . ARG A 1 1836 ? 191.038 163.769 112.322 1.00 54.41 1836 ARG A C 1
ATOM 8640 O O . ARG A 1 1836 ? 190.531 163.172 111.368 1.00 54.41 1836 ARG A O 1
ATOM 8648 N N . THR A 1 1837 ? 190.577 163.636 113.566 1.00 52.45 1837 THR A N 1
ATOM 8649 C CA . THR A 1 1837 ? 189.501 162.693 113.851 1.00 52.45 1837 THR A CA 1
ATOM 8650 C C . THR A 1 1837 ? 188.181 163.122 113.226 1.00 52.45 1837 THR A C 1
ATOM 8651 O O . THR A 1 1837 ? 187.375 162.266 112.836 1.00 52.45 1837 THR A O 1
ATOM 8655 N N . LEU A 1 1838 ? 187.941 164.429 113.116 1.00 49.66 1838 LEU A N 1
ATOM 8656 C CA . LEU A 1 1838 ? 186.742 164.893 112.428 1.00 49.66 1838 LEU A CA 1
ATOM 8657 C C . LEU A 1 1838 ? 186.716 164.399 110.991 1.00 49.66 1838 LEU A C 1
ATOM 8658 O O . LEU A 1 1838 ? 185.706 163.861 110.527 1.00 49.66 1838 LEU A O 1
ATOM 8663 N N . LEU A 1 1839 ? 187.823 164.568 110.269 1.00 51.07 1839 LEU A N 1
ATOM 8664 C CA . LEU A 1 1839 ? 187.868 164.084 108.898 1.00 51.07 1839 LEU A CA 1
ATOM 8665 C C . LEU A 1 1839 ? 187.894 162.565 108.845 1.00 51.07 1839 LEU A C 1
ATOM 8666 O O . LEU A 1 1839 ? 187.424 161.975 107.868 1.00 51.07 1839 LEU A O 1
ATOM 8671 N N . LYS A 1 1840 ? 188.405 161.914 109.887 1.00 52.19 1840 LYS A N 1
ATOM 8672 C CA . LYS A 1 1840 ? 188.438 160.458 109.887 1.00 52.19 1840 LYS A CA 1
ATOM 8673 C C . LYS A 1 1840 ? 187.043 159.871 110.034 1.00 52.19 1840 LYS A C 1
ATOM 8674 O O . LYS A 1 1840 ? 186.755 158.812 109.466 1.00 52.19 1840 LYS A O 1
ATOM 8680 N N . ILE A 1 1841 ? 186.168 160.533 110.791 1.00 51.67 1841 ILE A N 1
ATOM 8681 C CA . ILE A 1 1841 ? 184.784 160.074 110.878 1.00 51.67 1841 ILE A CA 1
ATOM 8682 C C . ILE A 1 1841 ? 183.902 160.637 109.768 1.00 51.67 1841 ILE A C 1
ATOM 8683 O O . ILE A 1 1841 ? 182.876 160.025 109.439 1.00 51.67 1841 ILE A O 1
ATOM 8688 N N . MET A 1 1842 ? 184.269 161.773 109.176 1.00 52.72 1842 MET A N 1
ATOM 8689 C CA . MET A 1 1842 ? 183.510 162.320 108.062 1.00 52.72 1842 MET A CA 1
ATOM 8690 C C . MET A 1 1842 ? 183.855 161.663 106.735 1.00 52.72 1842 MET A C 1
ATOM 8691 O O . MET A 1 1842 ? 183.080 161.780 105.780 1.00 52.72 1842 MET A O 1
ATOM 8696 N N . LEU A 1 1843 ? 184.992 160.977 106.650 1.00 55.86 1843 LEU A N 1
ATOM 8697 C CA . LEU A 1 1843 ? 185.349 160.227 105.461 1.00 55.86 1843 LEU A CA 1
ATOM 8698 C C . LEU A 1 1843 ? 185.072 158.742 105.599 1.00 55.86 1843 LEU A C 1
ATOM 8699 O O . LEU A 1 1843 ? 185.108 158.027 104.592 1.00 55.86 1843 LEU A O 1
ATOM 8704 N N . SER A 1 1844 ? 184.788 158.264 106.808 1.00 56.61 1844 SER A N 1
ATOM 8705 C CA . SER A 1 1844 ? 184.384 156.881 106.990 1.00 56.61 1844 SER A CA 1
ATOM 8706 C C . SER A 1 1844 ? 183.045 156.583 106.337 1.00 56.61 1844 SER A C 1
ATOM 8707 O O . SER A 1 1844 ? 182.732 155.411 106.110 1.00 56.61 1844 SER A O 1
ATOM 8710 N N . GLY A 1 1845 ? 182.258 157.609 106.029 1.00 61.73 1845 GLY A N 1
ATOM 8711 C CA . GLY A 1 1845 ? 181.004 157.433 105.330 1.00 61.73 1845 GLY A CA 1
ATOM 8712 C C . GLY A 1 1845 ? 181.007 158.073 103.958 1.00 61.73 1845 GLY A C 1
ATOM 8713 O O . GLY A 1 1845 ? 179.965 158.513 103.466 1.00 61.73 1845 GLY A O 1
ATOM 8714 N N . ALA A 1 1846 ? 182.185 158.141 103.335 1.00 65.57 1846 ALA A N 1
ATOM 8715 C CA . ALA A 1 1846 ? 182.305 158.750 102.016 1.00 65.57 1846 ALA A CA 1
ATOM 8716 C C . ALA A 1 1846 ? 181.502 158.007 100.959 1.00 65.57 1846 ALA A C 1
ATOM 8717 O O . ALA A 1 1846 ? 181.156 158.600 99.931 1.00 65.57 1846 ALA A O 1
ATOM 8719 N N . GLY A 1 1847 ? 181.204 156.726 101.181 1.00 65.02 1847 GLY A N 1
ATOM 8720 C CA . GLY A 1 1847 ? 180.406 155.986 100.218 1.00 65.02 1847 GLY A CA 1
ATOM 8721 C C . GLY A 1 1847 ? 179.033 156.591 100.006 1.00 65.02 1847 GLY A C 1
ATOM 8722 O O . GLY A 1 1847 ? 178.527 156.633 98.882 1.00 65.02 1847 GLY A O 1
ATOM 8723 N N . ALA A 1 1848 ? 178.414 157.074 101.079 1.00 66.78 1848 ALA A N 1
ATOM 8724 C CA . ALA A 1 1848 ? 177.101 157.692 101.008 1.00 66.78 1848 ALA A CA 1
ATOM 8725 C C . ALA A 1 1848 ? 177.161 159.209 100.949 1.00 66.78 1848 ALA A C 1
ATOM 8726 O O . ALA A 1 1848 ? 176.110 159.857 100.935 1.00 66.78 1848 ALA A O 1
ATOM 8728 N N . LEU A 1 1849 ? 178.356 159.792 100.921 1.00 66.72 1849 LEU A N 1
ATOM 8729 C CA . LEU A 1 1849 ? 178.471 161.243 100.928 1.00 66.72 1849 LEU A CA 1
ATOM 8730 C C . LEU A 1 1849 ? 178.077 161.808 99.569 1.00 66.72 1849 LEU A C 1
ATOM 8731 O O . LEU A 1 1849 ? 178.602 161.389 98.534 1.00 66.72 1849 LEU A O 1
ATOM 8736 N N . THR A 1 1850 ? 177.158 162.757 99.578 1.00 64.09 1850 THR A N 1
ATOM 8737 C CA . THR A 1 1850 ? 176.656 163.376 98.361 1.00 64.09 1850 THR A CA 1
ATOM 8738 C C . THR A 1 1850 ? 177.491 164.595 98.012 1.00 64.09 1850 THR A C 1
ATOM 8739 O O . THR A 1 1850 ? 178.191 165.153 98.859 1.00 64.09 1850 THR A O 1
ATOM 8743 N N . PRO A 1 1851 ? 177.434 165.050 96.756 1.00 63.30 1851 PRO A N 1
ATOM 8744 C CA . PRO A 1 1851 ? 178.213 166.238 96.377 1.00 63.30 1851 PRO A CA 1
ATOM 8745 C C . PRO A 1 1851 ? 177.797 167.508 97.098 1.00 63.30 1851 PRO A C 1
ATOM 8746 O O . PRO A 1 1851 ? 178.643 168.394 97.277 1.00 63.30 1851 PRO A O 1
ATOM 8750 N N . GLN A 1 1852 ? 176.548 167.622 97.543 1.00 64.03 1852 GLN A N 1
ATOM 8751 C CA . GLN A 1 1852 ? 176.141 168.820 98.266 1.00 64.03 1852 GLN A CA 1
ATOM 8752 C C . GLN A 1 1852 ? 176.615 168.803 99.709 1.00 64.03 1852 GLN A C 1
ATOM 8753 O O . GLN A 1 1852 ? 176.926 169.863 100.267 1.00 64.03 1852 GLN A O 1
ATOM 8759 N N . ASP A 1 1853 ? 176.718 167.618 100.311 1.00 61.51 1853 ASP A N 1
ATOM 8760 C CA . ASP A 1 1853 ? 177.336 167.511 101.626 1.00 61.51 1853 ASP A CA 1
ATOM 8761 C C . ASP A 1 1853 ? 178.802 167.913 101.566 1.00 61.51 1853 ASP A C 1
ATOM 8762 O O . ASP A 1 1853 ? 179.286 168.662 102.421 1.00 61.51 1853 ASP A O 1
ATOM 8767 N N . ILE A 1 1854 ? 179.521 167.431 100.550 1.00 59.36 1854 ILE A N 1
ATOM 8768 C CA . ILE A 1 1854 ? 180.917 167.812 100.366 1.00 59.36 1854 ILE A CA 1
ATOM 8769 C C . ILE A 1 1854 ? 181.031 169.302 100.079 1.00 59.36 1854 ILE A C 1
ATOM 8770 O O . ILE A 1 1854 ? 181.953 169.971 100.557 1.00 59.36 1854 ILE A O 1
ATOM 8775 N N . GLN A 1 1855 ? 180.083 169.853 99.322 1.00 56.76 1855 GLN A N 1
ATOM 8776 C CA . GLN A 1 1855 ? 180.109 171.282 99.026 1.00 56.76 1855 GLN A CA 1
ATOM 8777 C C . GLN A 1 1855 ? 179.956 172.113 100.294 1.00 56.76 1855 GLN A C 1
ATOM 8778 O O . GLN A 1 1855 ? 180.755 173.020 100.553 1.00 56.76 1855 GLN A O 1
ATOM 8784 N N . ALA A 1 1856 ? 178.920 171.834 101.089 1.00 55.81 1856 ALA A N 1
ATOM 8785 C CA . ALA A 1 1856 ? 178.719 172.584 102.326 1.00 55.81 1856 ALA A CA 1
ATOM 8786 C C . ALA A 1 1856 ? 179.885 172.390 103.285 1.00 55.81 1856 ALA A C 1
ATOM 8787 O O . ALA A 1 1856 ? 180.368 173.355 103.891 1.00 55.81 1856 ALA A O 1
ATOM 8789 N N . LEU A 1 1857 ? 180.365 171.151 103.418 1.00 54.01 1857 LEU A N 1
ATOM 8790 C CA . LEU A 1 1857 ? 181.482 170.860 104.306 1.00 54.01 1857 LEU A CA 1
ATOM 8791 C C . LEU A 1 1857 ? 182.732 171.637 103.912 1.00 54.01 1857 LEU A C 1
ATOM 8792 O O . LEU A 1 1857 ? 183.402 172.225 104.770 1.00 54.01 1857 LEU A O 1
ATOM 8797 N N . ALA A 1 1858 ? 183.058 171.665 102.619 1.00 54.15 1858 ALA A N 1
ATOM 8798 C CA . ALA A 1 1858 ? 184.237 172.392 102.169 1.00 54.15 1858 ALA A CA 1
ATOM 8799 C C . ALA A 1 1858 ? 184.058 173.891 102.341 1.00 54.15 1858 ALA A C 1
ATOM 8800 O O . ALA A 1 1858 ? 184.926 174.567 102.903 1.00 54.15 1858 ALA A O 1
ATOM 8802 N N . TYR A 1 1859 ? 182.939 174.435 101.862 1.00 56.01 1859 TYR A N 1
ATOM 8803 C CA . TYR A 1 1859 ? 182.699 175.865 101.995 1.00 56.01 1859 TYR A CA 1
ATOM 8804 C C . TYR A 1 1859 ? 182.594 176.312 103.446 1.00 56.01 1859 TYR A C 1
ATOM 8805 O O . TYR A 1 1859 ? 182.675 177.515 103.712 1.00 56.01 1859 TYR A O 1
ATOM 8814 N N . GLY A 1 1860 ? 182.413 175.388 104.383 1.00 53.71 1860 GLY A N 1
ATOM 8815 C CA . GLY A 1 1860 ? 182.415 175.752 105.784 1.00 53.71 1860 GLY A CA 1
ATOM 8816 C C . GLY A 1 1860 ? 183.777 175.641 106.435 1.00 53.71 1860 GLY A C 1
ATOM 8817 O O . GLY A 1 1860 ? 184.168 176.520 107.208 1.00 53.71 1860 GLY A O 1
ATOM 8818 N N . LEU A 1 1861 ? 184.509 174.564 106.138 1.00 52.94 1861 LEU A N 1
ATOM 8819 C CA . LEU A 1 1861 ? 185.813 174.361 106.764 1.00 52.94 1861 LEU A CA 1
ATOM 8820 C C . LEU A 1 1861 ? 186.825 175.403 106.302 1.00 52.94 1861 LEU A C 1
ATOM 8821 O O . LEU A 1 1861 ? 187.579 175.952 107.113 1.00 52.94 1861 LEU A O 1
ATOM 8826 N N . CYS A 1 1862 ? 186.868 175.675 104.997 1.00 56.95 1862 CYS A N 1
ATOM 8827 C CA . CYS A 1 1862 ? 187.868 176.550 104.387 1.00 56.95 1862 CYS A CA 1
ATOM 8828 C C . CYS A 1 1862 ? 187.152 177.669 103.646 1.00 56.95 1862 CYS A C 1
ATOM 8829 O O . CYS A 1 1862 ? 186.870 177.548 102.446 1.00 56.95 1862 CYS A O 1
ATOM 8832 N N . PRO A 1 1863 ? 186.842 178.769 104.310 1.00 58.49 1863 PRO A N 1
ATOM 8833 C CA . PRO A 1 1863 ? 186.073 179.835 103.653 1.00 58.49 1863 PRO A CA 1
ATOM 8834 C C . PRO A 1 1863 ? 186.894 180.699 102.709 1.00 58.49 1863 PRO A C 1
ATOM 8835 O O . PRO A 1 1863 ? 186.367 181.193 101.707 1.00 58.49 1863 PRO A O 1
ATOM 8839 N N . THR A 1 1864 ? 188.179 180.898 103.016 1.00 62.46 1864 THR A N 1
ATOM 8840 C CA . THR A 1 1864 ? 188.992 181.820 102.224 1.00 62.46 1864 THR A CA 1
ATOM 8841 C C . THR A 1 1864 ? 189.247 181.280 100.823 1.00 62.46 1864 THR A C 1
ATOM 8842 O O . THR A 1 1864 ? 189.057 181.992 99.831 1.00 62.46 1864 THR A O 1
ATOM 8846 N N . GLN A 1 1865 ? 189.673 180.023 100.721 1.00 62.71 1865 GLN A N 1
ATOM 8847 C CA . GLN A 1 1865 ? 189.939 179.364 99.443 1.00 62.71 1865 GLN A CA 1
ATOM 8848 C C . GLN A 1 1865 ? 189.101 178.095 99.408 1.00 62.71 1865 GLN A C 1
ATOM 8849 O O . GLN A 1 1865 ? 189.599 176.997 99.688 1.00 62.71 1865 GLN A O 1
ATOM 8855 N N . PRO A 1 1866 ? 187.815 178.211 99.077 1.00 64.82 1866 PRO A N 1
ATOM 8856 C CA . PRO A 1 1866 ? 186.910 177.062 99.208 1.00 64.82 1866 PRO A CA 1
ATOM 8857 C C . PRO A 1 1866 ? 186.904 176.137 98.004 1.00 64.82 1866 PRO A C 1
ATOM 8858 O O . PRO A 1 1866 ? 186.702 174.928 98.152 1.00 64.82 1866 PRO A O 1
ATOM 8862 N N . GLU A 1 1867 ? 187.111 176.696 96.808 1.00 66.56 1867 GLU A N 1
ATOM 8863 C CA . GLU A 1 1867 ? 186.951 175.918 95.583 1.00 66.56 1867 GLU A CA 1
ATOM 8864 C C . GLU A 1 1867 ? 187.915 174.740 95.543 1.00 66.56 1867 GLU A C 1
ATOM 8865 O O . GLU A 1 1867 ? 187.504 173.592 95.343 1.00 66.56 1867 GLU A O 1
ATOM 8871 N N . ARG A 1 1868 ? 189.207 175.001 95.730 1.00 67.37 1868 ARG A N 1
ATOM 8872 C CA . ARG A 1 1868 ? 190.168 173.907 95.724 1.00 67.37 1868 ARG A CA 1
ATOM 8873 C C . ARG A 1 1868 ? 190.041 173.028 96.958 1.00 67.37 1868 ARG A C 1
ATOM 8874 O O . ARG A 1 1868 ? 190.530 171.894 96.948 1.00 67.37 1868 ARG A O 1
ATOM 8882 N N . ALA A 1 1869 ? 189.400 173.520 98.018 1.00 69.52 1869 ALA A N 1
ATOM 8883 C CA . ALA A 1 1869 ? 189.067 172.641 99.131 1.00 69.52 1869 ALA A CA 1
ATOM 8884 C C . ALA A 1 1869 ? 188.028 171.612 98.709 1.00 69.52 1869 ALA A C 1
ATOM 8885 O O . ALA A 1 1869 ? 188.124 170.434 99.072 1.00 69.52 1869 ALA A O 1
ATOM 8887 N N . GLN A 1 1870 ? 187.035 172.040 97.930 1.00 70.90 1870 GLN A N 1
ATOM 8888 C CA . GLN A 1 1870 ? 186.052 171.106 97.395 1.00 70.90 1870 GLN A CA 1
ATOM 8889 C C . GLN A 1 1870 ? 186.706 170.103 96.457 1.00 70.90 1870 GLN A C 1
ATOM 8890 O O . GLN A 1 1870 ? 186.496 168.892 96.584 1.00 70.90 1870 GLN A O 1
ATOM 8896 N N . GLU A 1 1871 ? 187.515 170.591 95.513 1.00 70.61 1871 GLU A N 1
ATOM 8897 C CA . GLU A 1 1871 ? 188.159 169.703 94.550 1.00 70.61 1871 GLU A CA 1
ATOM 8898 C C . GLU A 1 1871 ? 189.004 168.655 95.255 1.00 70.61 1871 GLU A C 1
ATOM 8899 O O . GLU A 1 1871 ? 188.973 167.471 94.905 1.00 70.61 1871 GLU A O 1
ATOM 8905 N N . LEU A 1 1872 ? 189.765 169.078 96.258 1.00 68.66 1872 LEU A N 1
ATOM 8906 C CA . LEU A 1 1872 ? 190.565 168.136 97.025 1.00 68.66 1872 LEU A CA 1
ATOM 8907 C C . LEU A 1 1872 ? 189.685 167.152 97.783 1.00 68.66 1872 LEU A C 1
ATOM 8908 O O . LEU A 1 1872 ? 189.986 165.954 97.840 1.00 68.66 1872 LEU A O 1
ATOM 8913 N N . LEU A 1 1873 ? 188.593 167.636 98.375 1.00 69.98 1873 LEU A N 1
ATOM 8914 C CA . LEU A 1 1873 ? 187.675 166.737 99.066 1.00 69.98 1873 LEU A CA 1
ATOM 8915 C C . LEU A 1 1873 ? 187.022 165.765 98.092 1.00 69.98 1873 LEU A C 1
ATOM 8916 O O . LEU A 1 1873 ? 186.825 164.588 98.415 1.00 69.98 1873 LEU A O 1
ATOM 8921 N N . ASN A 1 1874 ? 186.677 166.242 96.893 1.00 74.16 1874 ASN A N 1
ATOM 8922 C CA . ASN A 1 1874 ? 186.123 165.354 95.878 1.00 74.16 1874 ASN A CA 1
ATOM 8923 C C . ASN A 1 1874 ? 187.123 164.276 95.495 1.00 74.16 1874 ASN A C 1
ATOM 8924 O O . ASN A 1 1874 ? 186.761 163.103 95.363 1.00 74.16 1874 ASN A O 1
ATOM 8929 N N . GLU A 1 1875 ? 188.390 164.652 95.315 1.00 72.85 1875 GLU A N 1
ATOM 8930 C CA . GLU A 1 1875 ? 189.414 163.658 95.018 1.00 72.85 1875 GLU A CA 1
ATOM 8931 C C . GLU A 1 1875 ? 189.551 162.656 96.156 1.00 72.85 1875 GLU A C 1
ATOM 8932 O O . GLU A 1 1875 ? 189.675 161.448 95.921 1.00 72.85 1875 GLU A O 1
ATOM 8938 N N . ALA A 1 1876 ? 189.502 163.136 97.400 1.00 71.05 1876 ALA A N 1
ATOM 8939 C CA . ALA A 1 1876 ? 189.651 162.242 98.543 1.00 71.05 1876 ALA A CA 1
ATOM 8940 C C . ALA A 1 1876 ? 188.497 161.250 98.630 1.00 71.05 1876 ALA A C 1
ATOM 8941 O O . ALA A 1 1876 ? 188.716 160.052 98.847 1.00 71.05 1876 ALA A O 1
ATOM 8943 N N . VAL A 1 1877 ? 187.261 161.722 98.457 1.00 70.58 1877 VAL A N 1
ATOM 8944 C CA . VAL A 1 1877 ? 186.122 160.814 98.554 1.00 70.58 1877 VAL A CA 1
ATOM 8945 C C . VAL A 1 1877 ? 186.093 159.864 97.365 1.00 70.58 1877 VAL A C 1
ATOM 8946 O O . VAL A 1 1877 ? 185.722 158.694 97.506 1.00 70.58 1877 VAL A O 1
ATOM 8950 N N . GLY A 1 1878 ? 186.487 160.338 96.180 1.00 71.21 1878 GLY A N 1
ATOM 8951 C CA . GLY A 1 1878 ? 186.562 159.449 95.034 1.00 71.21 1878 GLY A CA 1
ATOM 8952 C C . GLY A 1 1878 ? 187.609 158.371 95.216 1.00 71.21 1878 GLY A C 1
ATOM 8953 O O . GLY A 1 1878 ? 187.442 157.239 94.756 1.00 71.21 1878 GLY A O 1
ATOM 8954 N N . ARG A 1 1879 ? 188.708 158.711 95.884 1.00 73.71 1879 ARG A N 1
ATOM 8955 C CA . ARG A 1 1879 ? 189.722 157.711 96.179 1.00 73.71 1879 ARG A CA 1
ATOM 8956 C C . ARG A 1 1879 ? 189.263 156.762 97.276 1.00 73.71 1879 ARG A C 1
ATOM 8957 O O . ARG A 1 1879 ? 189.666 155.595 97.294 1.00 73.71 1879 ARG A O 1
ATOM 8965 N N . LEU A 1 1880 ? 188.346 157.224 98.131 1.00 73.67 1880 LEU A N 1
ATOM 8966 C CA . LEU A 1 1880 ? 187.839 156.409 99.270 1.00 73.67 1880 LEU A CA 1
ATOM 8967 C C . LEU A 1 1880 ? 186.422 155.916 98.943 1.00 73.67 1880 LEU A C 1
ATOM 8968 O O . LEU A 1 1880 ? 185.651 155.717 99.900 1.00 73.67 1880 LEU A O 1
ATOM 8973 N N . GLN A 1 1881 ? 186.101 155.670 97.664 1.00 77.93 1881 GLN A N 1
ATOM 8974 C CA . GLN A 1 1881 ? 184.716 155.304 97.239 1.00 77.93 1881 GLN A CA 1
ATOM 8975 C C . GLN A 1 1881 ? 184.238 153.979 97.827 1.00 77.93 1881 GLN A C 1
ATOM 8976 O O . GLN A 1 1881 ? 183.068 153.940 98.230 1.00 77.93 1881 GLN A O 1
ATOM 8982 N N . GLY A 1 1882 ? 185.080 152.947 97.898 1.00 81.79 1882 GLY A N 1
ATOM 8983 C CA . GLY A 1 1882 ? 184.602 151.630 98.371 1.00 81.79 1882 GLY A CA 1
ATOM 8984 C C . GLY A 1 1882 ? 185.005 151.335 99.799 1.00 81.79 1882 GLY A C 1
ATOM 8985 O O . GLY A 1 1882 ? 186.217 151.290 100.045 1.00 81.79 1882 GLY A O 1
ATOM 8986 N N . LEU A 1 1883 ? 184.040 151.105 100.699 1.00 84.57 1883 LEU A N 1
ATOM 8987 C CA . LEU A 1 1883 ? 184.357 150.921 102.144 1.00 84.57 1883 LEU A CA 1
ATOM 8988 C C . LEU A 1 1883 ? 183.249 150.140 102.852 1.00 84.57 1883 LEU A C 1
ATOM 8989 O O . LEU A 1 1883 ? 182.220 149.881 102.211 1.00 84.57 1883 LEU A O 1
ATOM 8994 N N . THR A 1 1884 ? 183.460 149.776 104.124 1.00 84.71 1884 THR A N 1
ATOM 8995 C CA . THR A 1 1884 ? 182.423 149.066 104.921 1.00 84.71 1884 THR A CA 1
ATOM 8996 C C . THR A 1 1884 ? 182.356 149.635 106.346 1.00 84.71 1884 THR A C 1
ATOM 8997 O O . THR A 1 1884 ? 183.426 149.721 106.980 1.00 84.71 1884 THR A O 1
ATOM 9001 N N . VAL A 1 1885 ? 181.161 149.985 106.847 1.00 81.18 1885 VAL A N 1
ATOM 9002 C CA . VAL A 1 1885 ? 181.023 150.436 108.269 1.00 81.18 1885 VAL A CA 1
ATOM 9003 C C . VAL A 1 1885 ? 181.131 149.211 109.175 1.00 81.18 1885 VAL A C 1
ATOM 9004 O O . VAL A 1 1885 ? 180.795 148.111 108.706 1.00 81.18 1885 VAL A O 1
ATOM 9008 N N . PRO A 1 1886 ? 181.598 149.320 110.434 1.00 72.02 1886 PRO A N 1
ATOM 9009 C CA . PRO A 1 1886 ? 181.834 148.143 111.261 1.00 72.02 1886 PRO A CA 1
ATOM 9010 C C . PRO A 1 1886 ? 180.577 147.323 111.538 1.00 72.02 1886 PRO A C 1
ATOM 9011 O O . PRO A 1 1886 ? 179.563 147.897 111.862 1.00 72.02 1886 PRO A O 1
ATOM 9015 N N . SER A 1 1887 ? 180.704 146.002 111.462 1.00 63.54 1887 SER A N 1
ATOM 9016 C CA . SER A 1 1887 ? 179.557 145.108 111.743 1.00 63.54 1887 SER A CA 1
ATOM 9017 C C . SER A 1 1887 ? 179.118 145.325 113.182 1.00 63.54 1887 SER A C 1
ATOM 9018 O O . SER A 1 1887 ? 177.965 145.744 113.393 1.00 63.54 1887 SER A O 1
ATOM 9021 N N . ASN A 1 1888 ? 180.006 145.061 114.130 1.00 55.31 1888 ASN A N 1
ATOM 9022 C CA . ASN A 1 1888 ? 179.590 145.176 115.546 1.00 55.31 1888 ASN A CA 1
ATOM 9023 C C . ASN A 1 1888 ? 179.804 146.624 115.982 1.00 55.31 1888 ASN A C 1
ATOM 9024 O O . ASN A 1 1888 ? 180.974 147.025 116.117 1.00 55.31 1888 ASN A O 1
ATOM 9029 N N . SER A 1 1889 ? 178.722 147.370 116.175 1.00 47.23 1889 SER A N 1
ATOM 9030 C CA . SER A 1 1889 ? 178.834 148.794 116.543 1.00 47.23 1889 SER A CA 1
ATOM 9031 C C . SER A 1 1889 ? 177.521 149.239 117.151 1.00 47.23 1889 SER A C 1
ATOM 9032 O O . SER A 1 1889 ? 176.544 148.475 117.073 1.00 47.23 1889 SER A O 1
ATOM 9035 N N . HIS A 1 1890 ? 177.515 150.422 117.738 1.00 39.30 1890 HIS A N 1
ATOM 9036 C CA . HIS A 1 1890 ? 176.296 150.876 118.428 1.00 39.30 1890 HIS A CA 1
ATOM 9037 C C . HIS A 1 1890 ? 176.383 152.362 118.665 1.00 39.30 1890 HIS A C 1
ATOM 9038 O O . HIS A 1 1890 ? 177.475 152.864 118.925 1.00 39.30 1890 HIS A O 1
ATOM 9045 N N . LEU A 1 1891 ? 175.257 153.020 118.571 1.00 36.19 1891 LEU A N 1
ATOM 9046 C CA . LEU A 1 1891 ? 175.174 154.458 118.763 1.00 36.19 1891 LEU A CA 1
ATOM 9047 C C . LEU A 1 1891 ? 174.183 154.761 119.877 1.00 36.19 1891 LEU A C 1
ATOM 9048 O O . LEU A 1 1891 ? 173.032 154.319 119.823 1.00 36.19 1891 LEU A O 1
ATOM 9053 N N . VAL A 1 1892 ? 174.627 155.511 120.881 1.00 35.26 1892 VAL A N 1
ATOM 9054 C CA . VAL A 1 1892 ? 173.770 155.971 121.966 1.00 35.26 1892 VAL A CA 1
ATOM 9055 C C . VAL A 1 1892 ? 173.575 157.468 121.797 1.00 35.26 1892 VAL A C 1
ATOM 9056 O O . VAL A 1 1892 ? 174.549 158.227 121.747 1.00 35.26 1892 VAL A O 1
ATOM 9060 N N . LEU A 1 1893 ? 172.325 157.892 121.692 1.00 35.42 1893 LEU A N 1
ATOM 9061 C CA . LEU A 1 1893 ? 171.991 159.290 121.482 1.00 35.42 1893 LEU A CA 1
ATOM 9062 C C . LEU A 1 1893 ? 171.587 159.913 122.808 1.00 35.42 1893 LEU A C 1
ATOM 9063 O O . LEU A 1 1893 ? 170.613 159.481 123.431 1.00 35.42 1893 LEU A O 1
ATOM 9068 N N . VAL A 1 1894 ? 172.333 160.920 123.233 1.00 36.09 1894 VAL A N 1
ATOM 9069 C CA . VAL A 1 1894 ? 172.004 161.700 124.414 1.00 36.09 1894 VAL A CA 1
ATOM 9070 C C . VAL A 1 1894 ? 171.417 163.014 123.926 1.00 36.09 1894 VAL A C 1
ATOM 9071 O O . VAL A 1 1894 ? 172.139 163.881 123.424 1.00 36.09 1894 VAL A O 1
ATOM 9075 N N . LEU A 1 1895 ? 170.107 163.167 124.068 1.00 37.33 1895 LEU A N 1
ATOM 9076 C CA . LEU A 1 1895 ? 169.388 164.325 123.566 1.00 37.33 1895 LEU A CA 1
ATOM 9077 C C . LEU A 1 1895 ? 169.021 165.257 124.709 1.00 37.33 1895 LEU A C 1
ATOM 9078 O O . LEU A 1 1895 ? 168.992 164.866 125.877 1.00 37.33 1895 LEU A O 1
ATOM 9083 N N . ASP A 1 1896 ? 168.734 166.504 124.356 1.00 40.34 1896 ASP A N 1
ATOM 9084 C CA . ASP A 1 1896 ? 168.263 167.475 125.326 1.00 40.34 1896 ASP A CA 1
ATOM 9085 C C . ASP A 1 1896 ? 166.810 167.187 125.692 1.00 40.34 1896 ASP A C 1
ATOM 9086 O O . ASP A 1 1896 ? 166.192 166.233 125.211 1.00 40.34 1896 ASP A O 1
ATOM 9088 N N . LYS A 1 1897 ? 166.250 168.028 126.559 1.00 45.35 1897 LYS A N 1
ATOM 9089 C CA . LYS A 1 1897 ? 164.854 167.874 126.945 1.00 45.35 1897 LYS A CA 1
ATOM 9090 C C . LYS A 1 1897 ? 163.901 168.256 125.823 1.00 45.35 1897 LYS A C 1
ATOM 9091 O O . LYS A 1 1897 ? 162.755 167.798 125.818 1.00 45.35 1897 LYS A O 1
ATOM 9097 N N . ASP A 1 1898 ? 164.348 169.073 124.874 1.00 45.77 1898 ASP A N 1
ATOM 9098 C CA . ASP A 1 1898 ? 163.500 169.524 123.780 1.00 45.77 1898 ASP A CA 1
ATOM 9099 C C . ASP A 1 1898 ? 163.639 168.683 122.521 1.00 45.77 1898 ASP A C 1
ATOM 9100 O O . ASP A 1 1898 ? 162.678 168.582 121.753 1.00 45.77 1898 ASP A O 1
ATOM 9105 N N . LEU A 1 1899 ? 164.797 168.077 122.287 1.00 40.23 1899 LEU A N 1
ATOM 9106 C CA . LEU A 1 1899 ? 165.018 167.274 121.094 1.00 40.23 1899 LEU A CA 1
ATOM 9107 C C . LEU A 1 1899 ? 164.739 165.796 121.310 1.00 40.23 1899 LEU A C 1
ATOM 9108 O O . LEU A 1 1899 ? 164.851 165.019 120.359 1.00 40.23 1899 LEU A O 1
ATOM 9113 N N . GLN A 1 1900 ? 164.379 165.383 122.524 1.00 41.51 1900 GLN A N 1
ATOM 9114 C CA . GLN A 1 1900 ? 164.117 163.967 122.760 1.00 41.51 1900 GLN A CA 1
ATOM 9115 C C . GLN A 1 1900 ? 162.782 163.538 122.170 1.00 41.51 1900 GLN A C 1
ATOM 9116 O O . GLN A 1 1900 ? 162.578 162.349 121.909 1.00 41.51 1900 GLN A O 1
ATOM 9122 N N . LYS A 1 1901 ? 161.868 164.484 121.954 1.00 42.96 1901 LYS A N 1
ATOM 9123 C CA . LYS A 1 1901 ? 160.555 164.134 121.430 1.00 42.96 1901 LYS A CA 1
ATOM 9124 C C . LYS A 1 1901 ? 160.582 163.896 119.924 1.00 42.96 1901 LYS A C 1
ATOM 9125 O O . LYS A 1 1901 ? 159.706 163.203 119.398 1.00 42.96 1901 LYS A O 1
ATOM 9131 N N . LEU A 1 1902 ? 161.546 164.472 119.215 1.00 40.88 1902 LEU A N 1
ATOM 9132 C CA . LEU A 1 1902 ? 161.665 164.211 117.789 1.00 40.88 1902 LEU A CA 1
ATOM 9133 C C . LEU A 1 1902 ? 162.111 162.769 117.557 1.00 40.88 1902 LEU A C 1
ATOM 9134 O O . LEU A 1 1902 ? 162.881 162.221 118.350 1.00 40.88 1902 LEU A O 1
ATOM 9139 N N . PRO A 1 1903 ? 161.648 162.128 116.487 1.00 41.94 1903 PRO A N 1
ATOM 9140 C CA . PRO A 1 1903 ? 162.016 160.728 116.248 1.00 41.94 1903 PRO A CA 1
ATOM 9141 C C . PRO A 1 1903 ? 163.295 160.580 115.438 1.00 41.94 1903 PRO A C 1
ATOM 9142 O O . PRO A 1 1903 ? 163.245 160.314 114.233 1.00 41.94 1903 PRO A O 1
ATOM 9146 N N . TRP A 1 1904 ? 164.450 160.735 116.089 1.00 40.12 1904 TRP A N 1
ATOM 9147 C CA . TRP A 1 1904 ? 165.717 160.668 115.370 1.00 40.12 1904 TRP A CA 1
ATOM 9148 C C . TRP A 1 1904 ? 166.045 159.253 114.925 1.00 40.12 1904 TRP A C 1
ATOM 9149 O O . TRP A 1 1904 ? 166.709 159.071 113.899 1.00 40.12 1904 TRP A O 1
ATOM 9160 N N . GLU A 1 1905 ? 165.591 158.247 115.668 1.00 40.68 1905 GLU A N 1
ATOM 9161 C CA . GLU A 1 1905 ? 165.903 156.863 115.337 1.00 40.68 1905 GLU A CA 1
ATOM 9162 C C . GLU A 1 1905 ? 165.308 156.420 114.009 1.00 40.68 1905 GLU A C 1
ATOM 9163 O O . GLU A 1 1905 ? 165.694 155.362 113.504 1.00 40.68 1905 GLU A O 1
ATOM 9169 N N . SER A 1 1906 ? 164.393 157.195 113.430 1.00 41.67 1906 SER A N 1
ATOM 9170 C CA . SER A 1 1906 ? 163.726 156.823 112.192 1.00 41.67 1906 SER A CA 1
ATOM 9171 C C . SER A 1 1906 ? 164.185 157.654 111.002 1.00 41.67 1906 SER A C 1
ATOM 9172 O O . SER A 1 1906 ? 163.609 157.528 109.916 1.00 41.67 1906 SER A O 1
ATOM 9175 N N . MET A 1 1907 ? 165.191 158.505 111.177 1.00 42.24 1907 MET A N 1
ATOM 9176 C CA . MET A 1 1907 ? 165.793 159.180 110.040 1.00 42.24 1907 MET A CA 1
ATOM 9177 C C . MET A 1 1907 ? 166.342 158.146 109.060 1.00 42.24 1907 MET A C 1
ATOM 9178 O O . MET A 1 1907 ? 166.712 157.039 109.461 1.00 42.24 1907 MET A O 1
ATOM 9183 N N . PRO A 1 1908 ? 166.404 158.479 107.768 1.00 40.40 1908 PRO A N 1
ATOM 9184 C CA . PRO A 1 1908 ? 166.877 157.489 106.786 1.00 40.40 1908 PRO A CA 1
ATOM 9185 C C . PRO A 1 1908 ? 168.260 156.940 107.080 1.00 40.40 1908 PRO A C 1
ATOM 9186 O O . PRO A 1 1908 ? 168.497 155.741 106.894 1.00 40.40 1908 PRO A O 1
ATOM 9190 N N . SER A 1 1909 ? 169.182 157.785 107.542 1.00 40.18 1909 SER A N 1
ATOM 9191 C CA . SER A 1 1909 ? 170.553 157.339 107.760 1.00 40.18 1909 SER A CA 1
ATOM 9192 C C . SER A 1 1909 ? 170.634 156.279 108.849 1.00 40.18 1909 SER A C 1
ATOM 9193 O O . SER A 1 1909 ? 171.373 155.298 108.713 1.00 40.18 1909 SER A O 1
ATOM 9196 N N . LEU A 1 1910 ? 169.882 156.452 109.930 1.00 41.89 1910 LEU A N 1
ATOM 9197 C CA . LEU A 1 1910 ? 169.997 155.601 111.105 1.00 41.89 1910 LEU A CA 1
ATOM 9198 C C . LEU A 1 1910 ? 169.049 154.413 111.080 1.00 41.89 1910 LEU A C 1
ATOM 9199 O O . LEU A 1 1910 ? 168.848 153.779 112.120 1.00 41.89 1910 LEU A O 1
ATOM 9204 N N . GLN A 1 1911 ? 168.466 154.088 109.927 1.00 43.04 1911 GLN A N 1
ATOM 9205 C CA . GLN A 1 1911 ? 167.482 153.012 109.894 1.00 43.04 1911 GLN A CA 1
ATOM 9206 C C . GLN A 1 1911 ? 168.143 151.642 109.964 1.00 43.04 1911 GLN A C 1
ATOM 9207 O O . GLN A 1 1911 ? 167.646 150.746 110.655 1.00 43.04 1911 GLN A O 1
ATOM 9213 N N . ALA A 1 1912 ? 169.258 151.455 109.262 1.00 40.03 1912 ALA A N 1
ATOM 9214 C CA . ALA A 1 1912 ? 169.941 150.169 109.297 1.00 40.03 1912 ALA A CA 1
ATOM 9215 C C . ALA A 1 1912 ? 170.811 149.998 110.532 1.00 40.03 1912 ALA A C 1
ATOM 9216 O O . ALA A 1 1912 ? 171.151 148.863 110.880 1.00 40.03 1912 ALA A O 1
ATOM 9218 N N . LEU A 1 1913 ? 171.167 151.085 111.200 1.00 39.97 1913 LEU A N 1
ATOM 9219 C CA . LEU A 1 1913 ? 172.077 151.236 112.327 1.00 39.97 1913 LEU A CA 1
ATOM 9220 C C . LEU A 1 1913 ? 171.347 150.988 113.642 1.00 39.97 1913 LEU A C 1
ATOM 9221 O O . LEU A 1 1913 ? 170.240 151.495 113.839 1.00 39.97 1913 LEU A O 1
ATOM 9226 N N . PRO A 1 1914 ? 171.930 150.220 114.561 1.00 38.97 1914 PRO A N 1
ATOM 9227 C CA . PRO A 1 1914 ? 171.372 150.157 115.917 1.00 38.97 1914 PRO A CA 1
ATOM 9228 C C . PRO A 1 1914 ? 171.531 151.502 116.609 1.00 38.97 1914 PRO A C 1
ATOM 9229 O O . PRO A 1 1914 ? 172.607 152.103 116.582 1.00 38.97 1914 PRO A O 1
ATOM 9233 N N . VAL A 1 1915 ? 170.454 151.976 117.229 1.00 35.88 1915 VAL A N 1
ATOM 9234 C CA . VAL A 1 1915 ? 170.476 153.282 117.874 1.00 35.88 1915 VAL A CA 1
ATOM 9235 C C . VAL A 1 1915 ? 169.551 153.286 119.084 1.00 35.88 1915 VAL A C 1
ATOM 9236 O O . VAL A 1 1915 ? 168.355 153.003 118.968 1.00 35.88 1915 VAL A O 1
ATOM 9240 N N . THR A 1 1916 ? 170.099 153.590 120.255 1.00 35.57 1916 THR A N 1
ATOM 9241 C CA . THR A 1 1916 ? 169.330 153.718 121.483 1.00 35.57 1916 THR A CA 1
ATOM 9242 C C . THR A 1 1916 ? 169.572 155.091 122.096 1.00 35.57 1916 THR A C 1
ATOM 9243 O O . THR A 1 1916 ? 170.389 155.875 121.618 1.00 35.57 1916 THR A O 1
ATOM 9247 N N . ARG A 1 1917 ? 168.846 155.375 123.169 1.00 34.74 1917 ARG A N 1
ATOM 9248 C CA . ARG A 1 1917 ? 168.963 156.631 123.886 1.00 34.74 1917 ARG A CA 1
ATOM 9249 C C . ARG A 1 1917 ? 169.342 156.371 125.334 1.00 34.74 1917 ARG A C 1
ATOM 9250 O O . ARG A 1 1917 ? 169.087 155.298 125.885 1.00 34.74 1917 ARG A O 1
ATOM 9258 N N . LEU A 1 1918 ? 169.947 157.379 125.947 1.00 37.92 1918 LEU A N 1
ATOM 9259 C CA . LEU A 1 1918 ? 170.240 157.379 127.370 1.00 37.92 1918 LEU A CA 1
ATOM 9260 C C . LEU A 1 1918 ? 170.100 158.803 127.874 1.00 37.92 1918 LEU A C 1
ATOM 9261 O O . LEU A 1 1918 ? 170.185 159.752 127.087 1.00 37.92 1918 LEU A O 1
ATOM 9266 N N . PRO A 1 1919 ? 169.863 158.991 129.174 1.00 40.53 1919 PRO A N 1
ATOM 9267 C CA . PRO A 1 1919 ? 169.673 160.351 129.695 1.00 40.53 1919 PRO A CA 1
ATOM 9268 C C . PRO A 1 1919 ? 170.941 161.182 129.639 1.00 40.53 1919 PRO A C 1
ATOM 9269 O O . PRO A 1 1919 ? 170.943 162.293 129.101 1.00 40.53 1919 PRO A O 1
ATOM 9273 N N . SER A 1 1920 ? 172.025 160.655 130.199 1.00 42.79 1920 SER A N 1
ATOM 9274 C CA . SER A 1 1920 ? 173.310 161.332 130.199 1.00 42.79 1920 SER A CA 1
ATOM 9275 C C . SER A 1 1920 ? 174.402 160.339 129.833 1.00 42.79 1920 SER A C 1
ATOM 9276 O O . SER A 1 1920 ? 174.207 159.123 129.880 1.00 42.79 1920 SER A O 1
ATOM 9279 N N . PHE A 1 1921 ? 175.560 160.882 129.458 1.00 42.62 1921 PHE A N 1
ATOM 9280 C CA . PHE A 1 1921 ? 176.692 160.039 129.095 1.00 42.62 1921 PHE A CA 1
ATOM 9281 C C . PHE A 1 1921 ? 177.172 159.202 130.274 1.00 42.62 1921 PHE A C 1
ATOM 9282 O O . PHE A 1 1921 ? 177.640 158.075 130.084 1.00 42.62 1921 PHE A O 1
ATOM 9290 N N . ARG A 1 1922 ? 177.038 159.718 131.498 1.00 43.22 1922 ARG A N 1
ATOM 9291 C CA . ARG A 1 1922 ? 177.449 158.958 132.671 1.00 43.22 1922 ARG A CA 1
ATOM 9292 C C . ARG A 1 1922 ? 176.669 157.660 132.829 1.00 43.22 1922 ARG A C 1
ATOM 9293 O O . ARG A 1 1922 ? 177.149 156.740 133.497 1.00 43.22 1922 ARG A O 1
ATOM 9301 N N . PHE A 1 1923 ? 175.489 157.552 132.221 1.00 42.89 1923 PHE A N 1
ATOM 9302 C CA . PHE A 1 1923 ? 174.710 156.328 132.370 1.00 42.89 1923 PHE A CA 1
ATOM 9303 C C . PHE A 1 1923 ? 175.314 155.174 131.587 1.00 42.89 1923 PHE A C 1
ATOM 9304 O O . PHE A 1 1923 ? 175.220 154.023 132.022 1.00 42.89 1923 PHE A O 1
ATOM 9312 N N . LEU A 1 1924 ? 175.937 155.450 130.442 1.00 42.27 1924 LEU A N 1
ATOM 9313 C CA . LEU A 1 1924 ? 176.672 154.409 129.732 1.00 42.27 1924 LEU A CA 1
ATOM 9314 C C . LEU A 1 1924 ? 177.778 153.834 130.610 1.00 42.27 1924 LEU A C 1
ATOM 9315 O O . LEU A 1 1924 ? 177.934 152.610 130.731 1.00 42.27 1924 LEU A O 1
ATOM 9320 N N . LEU A 1 1925 ? 178.546 154.716 131.251 1.00 42.92 1925 LEU A N 1
ATOM 9321 C CA . LEU A 1 1925 ? 179.596 154.275 132.159 1.00 42.92 1925 LEU A CA 1
ATOM 9322 C C . LEU A 1 1925 ? 179.015 153.518 133.342 1.00 42.92 1925 LEU A C 1
ATOM 9323 O O . LEU A 1 1925 ? 179.618 152.558 133.828 1.00 42.92 1925 LEU A O 1
ATOM 9328 N N . SER A 1 1926 ? 177.846 153.940 133.825 1.00 44.11 1926 SER A N 1
ATOM 9329 C CA . SER A 1 1926 ? 177.209 153.231 134.928 1.00 44.11 1926 SER A CA 1
ATOM 9330 C C . SER A 1 1926 ? 176.807 151.821 134.520 1.00 44.11 1926 SER A C 1
ATOM 9331 O O . SER A 1 1926 ? 176.984 150.869 135.288 1.00 44.11 1926 SER A O 1
ATOM 9334 N N . TYR A 1 1927 ? 176.251 151.670 133.317 1.00 44.20 1927 TYR A N 1
ATOM 9335 C CA . TYR A 1 1927 ? 175.927 150.340 132.815 1.00 44.20 1927 TYR A CA 1
ATOM 9336 C C . TYR A 1 1927 ? 177.178 149.484 132.712 1.00 44.20 1927 TYR A C 1
ATOM 9337 O O . TYR A 1 1927 ? 177.154 148.295 133.045 1.00 44.20 1927 TYR A O 1
ATOM 9346 N N . SER A 1 1928 ? 178.285 150.077 132.263 1.00 44.89 1928 SER A N 1
ATOM 9347 C CA . SER A 1 1928 ? 179.541 149.334 132.196 1.00 44.89 1928 SER A CA 1
ATOM 9348 C C . SER A 1 1928 ? 179.996 148.889 133.581 1.00 44.89 1928 SER A C 1
ATOM 9349 O O . SER A 1 1928 ? 180.411 147.738 133.773 1.00 44.89 1928 SER A O 1
ATOM 9352 N N . ILE A 1 1929 ? 179.932 149.794 134.557 1.00 44.58 1929 ILE A N 1
ATOM 9353 C CA . ILE A 1 1929 ? 180.371 149.478 135.912 1.00 44.58 1929 ILE A CA 1
ATOM 9354 C C . ILE A 1 1929 ? 179.521 148.363 136.501 1.00 44.58 1929 ILE A C 1
ATOM 9355 O O . ILE A 1 1929 ? 180.029 147.468 137.183 1.00 44.58 1929 ILE A O 1
ATOM 9360 N N . ILE A 1 1930 ? 178.215 148.390 136.237 1.00 45.92 1930 ILE A N 1
ATOM 9361 C CA . ILE A 1 1930 ? 177.346 147.332 136.738 1.00 45.92 1930 ILE A CA 1
ATOM 9362 C C . ILE A 1 1930 ? 177.643 146.018 136.029 1.00 45.92 1930 ILE A C 1
ATOM 9363 O O . ILE A 1 1930 ? 177.656 144.954 136.655 1.00 45.92 1930 ILE A O 1
ATOM 9368 N N . LYS A 1 1931 ? 177.911 146.069 134.721 1.00 46.80 1931 LYS A N 1
ATOM 9369 C CA . LYS A 1 1931 ? 178.294 144.862 133.997 1.00 46.80 1931 LYS A CA 1
ATOM 9370 C C . LYS A 1 1931 ? 179.558 144.245 134.571 1.00 46.80 1931 LYS A C 1
ATOM 9371 O O . LYS A 1 1931 ? 179.708 143.018 134.566 1.00 46.80 1931 LYS A O 1
ATOM 9377 N N . GLU A 1 1932 ? 180.481 145.079 135.052 1.00 49.22 1932 GLU A N 1
ATOM 9378 C CA . GLU A 1 1932 ? 181.711 144.558 135.638 1.00 49.22 1932 GLU A CA 1
ATOM 9379 C C . GLU A 1 1932 ? 181.421 143.646 136.823 1.00 49.22 1932 GLU A C 1
ATOM 9380 O O . GLU A 1 1932 ? 182.106 142.636 137.019 1.00 49.22 1932 GLU A O 1
ATOM 9386 N N . TYR A 1 1933 ? 180.408 143.979 137.622 1.00 49.89 1933 TYR A N 1
ATOM 9387 C CA . TYR A 1 1933 ? 180.149 143.276 138.871 1.00 49.89 1933 TYR A CA 1
ATOM 9388 C C . TYR A 1 1933 ? 178.996 142.284 138.796 1.00 49.89 1933 TYR A C 1
ATOM 9389 O O . TYR A 1 1933 ? 178.916 141.392 139.647 1.00 49.89 1933 TYR A O 1
ATOM 9398 N N . GLY A 1 1934 ? 178.108 142.413 137.816 1.00 49.87 1934 GLY A N 1
ATOM 9399 C CA . GLY A 1 1934 ? 176.927 141.575 137.763 1.00 49.87 1934 GLY A CA 1
ATOM 9400 C C . GLY A 1 1934 ? 175.649 142.370 137.934 1.00 49.87 1934 GLY A C 1
ATOM 9401 O O . GLY A 1 1934 ? 175.562 143.513 137.481 1.00 49.87 1934 GLY A O 1
ATOM 9402 N N . ALA A 1 1935 ? 174.640 141.764 138.561 1.00 50.93 1935 ALA A N 1
ATOM 9403 C CA . ALA A 1 1935 ? 173.359 142.414 138.832 1.00 50.93 1935 ALA A CA 1
ATOM 9404 C C . ALA A 1 1935 ? 172.638 142.869 137.565 1.00 50.93 1935 ALA A C 1
ATOM 9405 O O . ALA A 1 1935 ? 171.530 143.410 137.642 1.00 50.93 1935 ALA A O 1
ATOM 9407 N N . SER A 1 1936 ? 173.247 142.659 136.399 1.00 47.69 1936 SER A N 1
ATOM 9408 C CA . SER A 1 1936 ? 172.644 142.981 135.106 1.00 47.69 1936 SER A CA 1
ATOM 9409 C C . SER A 1 1936 ? 172.846 141.791 134.179 1.00 47.69 1936 SER A C 1
ATOM 9410 O O . SER A 1 1936 ? 173.666 141.835 133.256 1.00 47.69 1936 SER A O 1
ATOM 9413 N N . PRO A 1 1937 ? 172.079 140.704 134.385 1.00 45.29 1937 PRO A N 1
ATOM 9414 C CA . PRO A 1 1937 ? 172.248 139.504 133.594 1.00 45.29 1937 PRO A CA 1
ATOM 9415 C C . PRO A 1 1937 ? 171.939 139.666 132.101 1.00 45.29 1937 PRO A C 1
ATOM 9416 O O . PRO A 1 1937 ? 172.690 139.161 131.311 1.00 45.29 1937 PRO A O 1
ATOM 9420 N N . VAL A 1 1938 ? 170.865 140.359 131.751 1.00 43.84 1938 VAL A N 1
ATOM 9421 C CA . VAL A 1 1938 ? 170.471 140.556 130.330 1.00 43.84 1938 VAL A CA 1
ATOM 9422 C C . VAL A 1 1938 ? 171.515 141.362 129.558 1.00 43.84 1938 VAL A C 1
ATOM 9423 O O . VAL A 1 1938 ? 171.854 140.930 128.451 1.00 43.84 1938 VAL A O 1
ATOM 9427 N N . LEU A 1 1939 ? 172.059 142.442 130.122 1.00 42.75 1939 LEU A N 1
ATOM 9428 C CA . LEU A 1 1939 ? 172.986 143.314 129.350 1.00 42.75 1939 LEU A CA 1
ATOM 9429 C C . LEU A 1 1939 ? 174.296 142.567 129.177 1.00 42.75 1939 LEU A C 1
ATOM 9430 O O . LEU A 1 1939 ? 175.144 143.040 128.424 1.00 42.75 1939 LEU A O 1
ATOM 9435 N N . SER A 1 1940 ? 174.452 141.455 129.882 1.00 45.17 1940 SER A N 1
ATOM 9436 C CA . SER A 1 1940 ? 175.660 140.619 129.722 1.00 45.17 1940 SER A CA 1
ATOM 9437 C C . SER A 1 1940 ? 175.371 139.252 129.083 1.00 45.17 1940 SER A C 1
ATOM 9438 O O . SER A 1 1940 ? 175.990 139.004 128.041 1.00 45.17 1940 SER A O 1
ATOM 9441 N N . GLN A 1 1941 ? 174.475 138.405 129.624 1.00 47.08 1941 GLN A N 1
ATOM 9442 C CA . GLN A 1 1941 ? 174.223 137.055 129.126 1.00 47.08 1941 GLN A CA 1
ATOM 9443 C C . GLN A 1 1941 ? 173.294 137.057 127.914 1.00 47.08 1941 GLN A C 1
ATOM 9444 O O . GLN A 1 1941 ? 173.704 136.686 126.810 1.00 47.08 1941 GLN A O 1
ATOM 9450 N N . GLY A 1 1942 ? 172.051 137.465 128.105 1.00 44.69 1942 GLY A N 1
ATOM 9451 C CA . GLY A 1 1942 ? 171.078 137.532 127.029 1.00 44.69 1942 GLY A CA 1
ATOM 9452 C C . GLY A 1 1942 ? 169.674 137.224 127.510 1.00 44.69 1942 GLY A C 1
ATOM 9453 O O . GLY A 1 1942 ? 169.464 136.485 128.472 1.00 44.69 1942 GLY A O 1
ATOM 9454 N N . VAL A 1 1943 ? 168.686 137.801 126.822 1.00 42.26 1943 VAL A N 1
ATOM 9455 C CA . VAL A 1 1943 ? 167.293 137.603 127.198 1.00 42.26 1943 VAL A CA 1
ATOM 9456 C C . VAL A 1 1943 ? 166.890 136.167 126.909 1.00 42.26 1943 VAL A C 1
ATOM 9457 O O . VAL A 1 1943 ? 167.257 135.594 125.875 1.00 42.26 1943 VAL A O 1
ATOM 9461 N N . ASP A 1 1944 ? 166.131 135.576 127.823 1.00 46.97 1944 ASP A N 1
ATOM 9462 C CA . ASP A 1 1944 ? 165.686 134.218 127.545 1.00 46.97 1944 ASP A CA 1
ATOM 9463 C C . ASP A 1 1944 ? 164.340 134.248 126.826 1.00 46.97 1944 ASP A C 1
ATOM 9464 O O . ASP A 1 1944 ? 163.502 135.105 127.118 1.00 46.97 1944 ASP A O 1
ATOM 9469 N N . PRO A 1 1945 ? 164.108 133.347 125.869 1.00 47.03 1945 PRO A N 1
ATOM 9470 C CA . PRO A 1 1945 ? 162.806 133.349 125.180 1.00 47.03 1945 PRO A CA 1
ATOM 9471 C C . PRO A 1 1945 ? 161.647 133.028 126.105 1.00 47.03 1945 PRO A C 1
ATOM 9472 O O . PRO A 1 1945 ? 160.571 133.625 125.978 1.00 47.03 1945 PRO A O 1
ATOM 9476 N N . ARG A 1 1946 ? 161.835 132.098 127.034 1.00 46.22 1946 ARG A N 1
ATOM 9477 C CA . ARG A 1 1946 ? 160.862 131.860 128.088 1.00 46.22 1946 ARG A CA 1
ATOM 9478 C C . ARG A 1 1946 ? 161.025 132.954 129.137 1.00 46.22 1946 ARG A C 1
ATOM 9479 O O . ARG A 1 1946 ? 161.658 133.984 128.894 1.00 46.22 1946 ARG A O 1
ATOM 9487 N N . SER A 1 1947 ? 160.464 132.742 130.325 1.00 43.89 1947 SER A N 1
ATOM 9488 C CA . SER A 1 1947 ? 160.604 133.669 131.446 1.00 43.89 1947 SER A CA 1
ATOM 9489 C C . SER A 1 1947 ? 160.174 135.083 131.043 1.00 43.89 1947 SER A C 1
ATOM 9490 O O . SER A 1 1947 ? 160.983 135.996 130.888 1.00 43.89 1947 SER A O 1
ATOM 9493 N N . THR A 1 1948 ? 158.864 135.231 130.878 1.00 43.67 1948 THR A N 1
ATOM 9494 C CA . THR A 1 1948 ? 158.287 136.500 130.459 1.00 43.67 1948 THR A CA 1
ATOM 9495 C C . THR A 1 1948 ? 156.920 136.668 131.103 1.00 43.67 1948 THR A C 1
ATOM 9496 O O . THR A 1 1948 ? 156.113 135.737 131.103 1.00 43.67 1948 THR A O 1
ATOM 9500 N N . PHE A 1 1949 ? 156.673 137.850 131.649 1.00 44.73 1949 PHE A N 1
ATOM 9501 C CA . PHE A 1 1949 ? 155.397 138.210 132.245 1.00 44.73 1949 PHE A CA 1
ATOM 9502 C C . PHE A 1 1949 ? 154.725 139.231 131.346 1.00 44.73 1949 PHE A C 1
ATOM 9503 O O . PHE A 1 1949 ? 155.362 140.202 130.928 1.00 44.73 1949 PHE A O 1
ATOM 9511 N N . TYR A 1 1950 ? 153.448 139.021 131.049 1.00 44.49 1950 TYR A N 1
ATOM 9512 C CA . TYR A 1 1950 ? 152.724 139.935 130.184 1.00 44.49 1950 TYR A CA 1
ATOM 9513 C C . TYR A 1 1950 ? 151.477 140.458 130.874 1.00 44.49 1950 TYR A C 1
ATOM 9514 O O . TYR A 1 1950 ? 150.886 139.792 131.726 1.00 44.49 1950 TYR A O 1
ATOM 9523 N N . VAL A 1 1951 ? 151.097 141.671 130.501 1.00 46.30 1951 VAL A N 1
ATOM 9524 C CA . VAL A 1 1951 ? 149.872 142.305 130.963 1.00 46.30 1951 VAL A CA 1
ATOM 9525 C C . VAL A 1 1951 ? 149.082 142.654 129.712 1.00 46.30 1951 VAL A C 1
ATOM 9526 O O . VAL A 1 1951 ? 149.313 143.701 129.095 1.00 46.30 1951 VAL A O 1
ATOM 9530 N N . LEU A 1 1952 ? 148.155 141.785 129.323 1.00 48.38 1952 LEU A N 1
ATOM 9531 C CA . LEU A 1 1952 ? 147.360 141.984 128.119 1.00 48.38 1952 LEU A CA 1
ATOM 9532 C C . LEU A 1 1952 ? 146.019 142.599 128.499 1.00 48.38 1952 LEU A C 1
ATOM 9533 O O . LEU A 1 1952 ? 145.187 141.945 129.132 1.00 48.38 1952 LEU A O 1
ATOM 9538 N N . ASN A 1 1953 ? 145.824 143.856 128.119 1.00 51.22 1953 ASN A N 1
ATOM 9539 C CA . ASN A 1 1953 ? 144.556 144.561 128.254 1.00 51.22 1953 ASN A CA 1
ATOM 9540 C C . ASN A 1 1953 ? 144.046 144.535 129.689 1.00 51.22 1953 ASN A C 1
ATOM 9541 O O . ASN A 1 1953 ? 143.041 143.874 129.971 1.00 51.22 1953 ASN A O 1
ATOM 9546 N N . PRO A 1 1954 ? 144.687 145.239 130.615 1.00 50.33 1954 PRO A N 1
ATOM 9547 C CA . PRO A 1 1954 ? 144.256 145.166 132.016 1.00 50.33 1954 PRO A CA 1
ATOM 9548 C C . PRO A 1 1954 ? 142.984 145.950 132.306 1.00 50.33 1954 PRO A C 1
ATOM 9549 O O . PRO A 1 1954 ? 142.281 145.645 133.273 1.00 50.33 1954 PRO A O 1
ATOM 9553 N N . HIS A 1 1955 ? 142.675 146.956 131.494 1.00 51.19 1955 HIS A N 1
ATOM 9554 C CA . HIS A 1 1955 ? 141.485 147.775 131.695 1.00 51.19 1955 HIS A CA 1
ATOM 9555 C C . HIS A 1 1955 ? 140.285 147.302 130.884 1.00 51.19 1955 HIS A C 1
ATOM 9556 O O . HIS A 1 1955 ? 139.214 147.906 130.985 1.00 51.19 1955 HIS A O 1
ATOM 9563 N N . ASN A 1 1956 ? 140.442 146.254 130.081 1.00 50.85 1956 ASN A N 1
ATOM 9564 C CA . ASN A 1 1956 ? 139.360 145.625 129.326 1.00 50.85 1956 ASN A CA 1
ATOM 9565 C C . ASN A 1 1956 ? 138.745 146.554 128.285 1.00 50.85 1956 ASN A C 1
ATOM 9566 O O . ASN A 1 1956 ? 137.616 146.330 127.842 1.00 50.85 1956 ASN A O 1
ATOM 9571 N N . ASN A 1 1957 ? 139.467 147.598 127.875 1.00 51.96 1957 ASN A N 1
ATOM 9572 C CA . ASN A 1 1957 ? 138.976 148.468 126.812 1.00 51.96 1957 ASN A CA 1
ATOM 9573 C C . ASN A 1 1957 ? 139.217 147.859 125.436 1.00 51.96 1957 ASN A C 1
ATOM 9574 O O . ASN A 1 1957 ? 138.291 147.742 124.627 1.00 51.96 1957 ASN A O 1
ATOM 9579 N N . LEU A 1 1958 ? 140.460 147.473 125.158 1.00 54.26 1958 LEU A N 1
ATOM 9580 C CA . LEU A 1 1958 ? 140.887 147.052 123.825 1.00 54.26 1958 LEU A CA 1
ATOM 9581 C C . LEU A 1 1958 ? 140.757 145.540 123.706 1.00 54.26 1958 LEU A C 1
ATOM 9582 O O . LEU A 1 1958 ? 141.632 144.796 124.152 1.00 54.26 1958 LEU A O 1
ATOM 9587 N N . SER A 1 1959 ? 139.669 145.075 123.090 1.00 56.53 1959 SER A N 1
ATOM 9588 C CA . SER A 1 1959 ? 139.496 143.642 122.883 1.00 56.53 1959 SER A CA 1
ATOM 9589 C C . SER A 1 1959 ? 139.999 143.177 121.526 1.00 56.53 1959 SER A C 1
ATOM 9590 O O . SER A 1 1959 ? 140.319 141.991 121.367 1.00 56.53 1959 SER A O 1
ATOM 9593 N N . SER A 1 1960 ? 140.066 144.080 120.545 1.00 55.33 1960 SER A N 1
ATOM 9594 C CA . SER A 1 1960 ? 140.636 143.731 119.249 1.00 55.33 1960 SER A CA 1
ATOM 9595 C C . SER A 1 1960 ? 142.048 143.187 119.418 1.00 55.33 1960 SER A C 1
ATOM 9596 O O . SER A 1 1960 ? 142.371 142.091 118.948 1.00 55.33 1960 SER A O 1
ATOM 9599 N N . THR A 1 1961 ? 142.908 143.953 120.089 1.00 54.29 1961 THR A N 1
ATOM 9600 C CA . THR A 1 1961 ? 144.187 143.405 120.513 1.00 54.29 1961 THR A CA 1
ATOM 9601 C C . THR A 1 1961 ? 143.979 142.159 121.355 1.00 54.29 1961 THR A C 1
ATOM 9602 O O . THR A 1 1961 ? 144.484 141.084 121.014 1.00 54.29 1961 THR A O 1
ATOM 9606 N N . GLU A 1 1962 ? 143.130 142.260 122.382 1.00 55.20 1962 GLU A N 1
ATOM 9607 C CA . GLU A 1 1962 ? 143.052 141.228 123.411 1.00 55.20 1962 GLU A CA 1
ATOM 9608 C C . GLU A 1 1962 ? 142.913 139.836 122.809 1.00 55.20 1962 GLU A C 1
ATOM 9609 O O . GLU A 1 1962 ? 143.613 138.911 123.220 1.00 55.20 1962 GLU A O 1
ATOM 9615 N N . GLU A 1 1963 ? 142.060 139.676 121.795 1.00 56.43 1963 GLU A N 1
ATOM 9616 C CA . GLU A 1 1963 ? 141.810 138.341 121.248 1.00 56.43 1963 GLU A CA 1
ATOM 9617 C C . GLU A 1 1963 ? 143.053 137.762 120.569 1.00 56.43 1963 GLU A C 1
ATOM 9618 O O . GLU A 1 1963 ? 143.548 136.688 120.949 1.00 56.43 1963 GLU A O 1
ATOM 9624 N N . GLN A 1 1964 ? 143.575 138.470 119.565 1.00 53.63 1964 GLN A N 1
ATOM 9625 C CA . GLN A 1 1964 ? 144.725 137.983 118.805 1.00 53.63 1964 GLN A CA 1
ATOM 9626 C C . GLN A 1 1964 ? 145.957 137.831 119.690 1.00 53.63 1964 GLN A C 1
ATOM 9627 O O . GLN A 1 1964 ? 146.663 136.810 119.640 1.00 53.63 1964 GLN A O 1
ATOM 9633 N N . PHE A 1 1965 ? 146.240 138.851 120.498 1.00 51.09 1965 PHE A N 1
ATOM 9634 C CA . PHE A 1 1965 ? 147.384 138.780 121.389 1.00 51.09 1965 PHE A CA 1
ATOM 9635 C C . PHE A 1 1965 ? 147.201 137.688 122.428 1.00 51.09 1965 PHE A C 1
ATOM 9636 O O . PHE A 1 1965 ? 148.174 137.047 122.824 1.00 51.09 1965 PHE A O 1
ATOM 9644 N N . ARG A 1 1966 ? 145.964 137.431 122.862 1.00 52.71 1966 ARG A N 1
ATOM 9645 C CA . ARG A 1 1966 ? 145.737 136.337 123.796 1.00 52.71 1966 ARG A CA 1
ATOM 9646 C C . ARG A 1 1966 ? 146.120 135.017 123.161 1.00 52.71 1966 ARG A C 1
ATOM 9647 O O . ARG A 1 1966 ? 146.832 134.206 123.764 1.00 52.71 1966 ARG A O 1
ATOM 9655 N N . ALA A 1 1967 ? 145.685 134.804 121.921 1.00 52.41 1967 ALA A N 1
ATOM 9656 C CA . ALA A 1 1967 ? 146.022 133.566 121.228 1.00 52.41 1967 ALA A CA 1
ATOM 9657 C C . ALA A 1 1967 ? 147.533 133.387 121.127 1.00 52.41 1967 ALA A C 1
ATOM 9658 O O . ALA A 1 1967 ? 148.078 132.348 121.529 1.00 52.41 1967 ALA A O 1
ATOM 9660 N N . ASN A 1 1968 ? 148.234 134.402 120.612 1.00 52.39 1968 ASN A N 1
ATOM 9661 C CA . ASN A 1 1968 ? 149.668 134.227 120.375 1.00 52.39 1968 ASN A CA 1
ATOM 9662 C C . ASN A 1 1968 ? 150.456 134.157 121.679 1.00 52.39 1968 ASN A C 1
ATOM 9663 O O . ASN A 1 1968 ? 151.447 133.422 121.770 1.00 52.39 1968 ASN A O 1
ATOM 9668 N N . PHE A 1 1969 ? 150.045 134.914 122.699 1.00 48.77 1969 PHE A N 1
ATOM 9669 C CA . PHE A 1 1969 ? 150.750 134.880 123.975 1.00 48.77 1969 PHE A CA 1
ATOM 9670 C C . PHE A 1 1969 ? 150.575 133.539 124.667 1.00 48.77 1969 PHE A C 1
ATOM 9671 O O . PHE A 1 1969 ? 151.556 132.941 125.125 1.00 48.77 1969 PHE A O 1
ATOM 9679 N N . SER A 1 1970 ? 149.338 133.043 124.745 1.00 50.52 1970 SER A N 1
ATOM 9680 C CA . SER A 1 1970 ? 149.109 131.725 125.322 1.00 50.52 1970 SER A CA 1
ATOM 9681 C C . SER A 1 1970 ? 149.833 130.645 124.531 1.00 50.52 1970 SER A C 1
ATOM 9682 O O . SER A 1 1970 ? 150.233 129.618 125.089 1.00 50.52 1970 SER A O 1
ATOM 9685 N N . SER A 1 1971 ? 150.007 130.853 123.224 1.00 50.72 1971 SER A N 1
ATOM 9686 C CA . SER A 1 1971 ? 150.751 129.878 122.436 1.00 50.72 1971 SER A CA 1
ATOM 9687 C C . SER A 1 1971 ? 152.215 129.777 122.851 1.00 50.72 1971 SER A C 1
ATOM 9688 O O . SER A 1 1971 ? 152.855 128.764 122.558 1.00 50.72 1971 SER A O 1
ATOM 9691 N N . GLU A 1 1972 ? 152.752 130.782 123.538 1.00 50.05 1972 GLU A N 1
ATOM 9692 C CA . GLU A 1 1972 ? 154.173 130.827 123.860 1.00 50.05 1972 GLU A CA 1
ATOM 9693 C C . GLU A 1 1972 ? 154.458 130.132 125.185 1.00 50.05 1972 GLU A C 1
ATOM 9694 O O . GLU A 1 1972 ? 153.673 130.222 126.132 1.00 50.05 1972 GLU A O 1
ATOM 9700 N N . ALA A 1 1973 ? 155.593 129.440 125.240 1.00 47.42 1973 ALA A N 1
ATOM 9701 C CA . ALA A 1 1973 ? 155.919 128.588 126.374 1.00 47.42 1973 ALA A CA 1
ATOM 9702 C C . ALA A 1 1973 ? 156.639 129.367 127.465 1.00 47.42 1973 ALA A C 1
ATOM 9703 O O . ALA A 1 1973 ? 157.517 130.188 127.189 1.00 47.42 1973 ALA A O 1
ATOM 9705 N N . GLY A 1 1974 ? 156.264 129.095 128.713 1.00 46.01 1974 GLY A N 1
ATOM 9706 C CA . GLY A 1 1974 ? 156.890 129.714 129.862 1.00 46.01 1974 GLY A CA 1
ATOM 9707 C C . GLY A 1 1974 ? 156.423 131.113 130.182 1.00 46.01 1974 GLY A C 1
ATOM 9708 O O . GLY A 1 1974 ? 156.997 131.747 131.073 1.00 46.01 1974 GLY A O 1
ATOM 9709 N N . TRP A 1 1975 ? 155.400 131.615 129.496 1.00 44.50 1975 TRP A N 1
ATOM 9710 C CA . TRP A 1 1975 ? 154.928 132.981 129.686 1.00 44.50 1975 TRP A CA 1
ATOM 9711 C C . TRP A 1 1975 ? 153.786 132.980 130.691 1.00 44.50 1975 TRP A C 1
ATOM 9712 O O . TRP A 1 1975 ? 152.685 132.504 130.395 1.00 44.50 1975 TRP A O 1
ATOM 9723 N N . ARG A 1 1976 ? 154.043 133.522 131.873 1.00 47.69 1976 ARG A N 1
ATOM 9724 C CA . ARG A 1 1976 ? 153.061 133.607 132.944 1.00 47.69 1976 ARG A CA 1
ATOM 9725 C C . ARG A 1 1976 ? 152.633 135.060 133.050 1.00 47.69 1976 ARG A C 1
ATOM 9726 O O . ARG A 1 1976 ? 153.434 135.918 133.430 1.00 47.69 1976 ARG A O 1
ATOM 9734 N N . GLY A 1 1977 ? 151.378 135.340 132.717 1.00 45.50 1977 GLY A N 1
ATOM 9735 C CA . GLY A 1 1977 ? 150.910 136.707 132.724 1.00 45.50 1977 GLY A CA 1
ATOM 9736 C C . GLY A 1 1977 ? 149.439 136.796 133.054 1.00 45.50 1977 GLY A C 1
ATOM 9737 O O . GLY A 1 1977 ? 148.780 135.799 133.350 1.00 45.50 1977 GLY A O 1
ATOM 9738 N N . VAL A 1 1978 ? 148.933 138.019 133.007 1.00 46.23 1978 VAL A N 1
ATOM 9739 C CA . VAL A 1 1978 ? 147.528 138.299 133.230 1.00 46.23 1978 VAL A CA 1
ATOM 9740 C C . VAL A 1 1978 ? 146.910 138.723 131.908 1.00 46.23 1978 VAL A C 1
ATOM 9741 O O . VAL A 1 1978 ? 147.601 139.116 130.963 1.00 46.23 1978 VAL A O 1
ATOM 9745 N N . VAL A 1 1979 ? 145.587 138.630 131.839 1.00 46.08 1979 VAL A N 1
ATOM 9746 C CA . VAL A 1 1979 ? 144.844 139.118 130.683 1.00 46.08 1979 VAL A CA 1
ATOM 9747 C C . VAL A 1 1979 ? 143.464 139.562 131.147 1.00 46.08 1979 VAL A C 1
ATOM 9748 O O . VAL A 1 1979 ? 142.747 138.805 131.807 1.00 46.08 1979 VAL A O 1
ATOM 9752 N N . GLY A 1 1980 ? 143.100 140.800 130.817 1.00 47.80 1980 GLY A N 1
ATOM 9753 C CA . GLY A 1 1980 ? 141.810 141.351 131.148 1.00 47.80 1980 GLY A CA 1
ATOM 9754 C C . GLY A 1 1980 ? 141.730 142.020 132.502 1.00 47.80 1980 GLY A C 1
ATOM 9755 O O . GLY A 1 1980 ? 140.969 142.977 132.664 1.00 47.80 1980 GLY A O 1
ATOM 9756 N N . GLU A 1 1981 ? 142.494 141.547 133.476 1.00 51.03 1981 GLU A N 1
ATOM 9757 C CA . GLU A 1 1981 ? 142.430 142.048 134.838 1.00 51.03 1981 GLU A CA 1
ATOM 9758 C C . GLU A 1 1981 ? 143.651 142.899 135.152 1.00 51.03 1981 GLU A C 1
ATOM 9759 O O . GLU A 1 1981 ? 144.723 142.717 134.568 1.00 51.03 1981 GLU A O 1
ATOM 9765 N N . VAL A 1 1982 ? 143.480 143.831 136.079 1.00 52.37 1982 VAL A N 1
ATOM 9766 C CA . VAL A 1 1982 ? 144.611 144.644 136.536 1.00 52.37 1982 VAL A CA 1
ATOM 9767 C C . VAL A 1 1982 ? 145.502 143.794 137.433 1.00 52.37 1982 VAL A C 1
ATOM 9768 O O . VAL A 1 1982 ? 145.002 143.173 138.386 1.00 52.37 1982 VAL A O 1
ATOM 9772 N N . PRO A 1 1983 ? 146.804 143.721 137.175 1.00 52.54 1983 PRO A N 1
ATOM 9773 C CA . PRO A 1 1983 ? 147.665 142.859 137.988 1.00 52.54 1983 PRO A CA 1
ATOM 9774 C C . PRO A 1 1983 ? 147.898 143.453 139.363 1.00 52.54 1983 PRO A C 1
ATOM 9775 O O . PRO A 1 1983 ? 147.934 144.672 139.544 1.00 52.54 1983 PRO A O 1
ATOM 9779 N N . ARG A 1 1984 ? 148.050 142.573 140.340 1.00 57.23 1984 ARG A N 1
ATOM 9780 C CA . ARG A 1 1984 ? 148.409 143.025 141.670 1.00 57.23 1984 ARG A CA 1
ATOM 9781 C C . ARG A 1 1984 ? 149.804 143.643 141.632 1.00 57.23 1984 ARG A C 1
ATOM 9782 O O . ARG A 1 1984 ? 150.659 143.196 140.861 1.00 57.23 1984 ARG A O 1
ATOM 9790 N N . PRO A 1 1985 ? 150.059 144.683 142.429 1.00 57.68 1985 PRO A N 1
ATOM 9791 C CA . PRO A 1 1985 ? 151.414 145.257 142.462 1.00 57.68 1985 PRO A CA 1
ATOM 9792 C C . PRO A 1 1985 ? 152.499 144.247 142.793 1.00 57.68 1985 PRO A C 1
ATOM 9793 O O . PRO A 1 1985 ? 153.640 144.407 142.339 1.00 57.68 1985 PRO A O 1
ATOM 9797 N N . GLU A 1 1986 ? 152.180 143.200 143.555 1.00 57.19 1986 GLU A N 1
ATOM 9798 C CA . GLU A 1 1986 ? 153.196 142.223 143.923 1.00 57.19 1986 GLU A CA 1
ATOM 9799 C C . GLU A 1 1986 ? 153.658 141.415 142.717 1.00 57.19 1986 GLU A C 1
ATOM 9800 O O . GLU A 1 1986 ? 154.864 141.212 142.522 1.00 57.19 1986 GLU A O 1
ATOM 9806 N N . GLN A 1 1987 ? 152.722 140.956 141.887 1.00 54.88 1987 GLN A N 1
ATOM 9807 C CA . GLN A 1 1987 ? 153.126 140.151 140.742 1.00 54.88 1987 GLN A CA 1
ATOM 9808 C C . GLN A 1 1987 ? 153.782 140.999 139.660 1.00 54.88 1987 GLN A C 1
ATOM 9809 O O . GLN A 1 1987 ? 154.647 140.501 138.938 1.00 54.88 1987 GLN A O 1
ATOM 9815 N N . VAL A 1 1988 ? 153.441 142.285 139.557 1.00 54.86 1988 VAL A N 1
ATOM 9816 C CA . VAL A 1 1988 ? 154.158 143.116 138.591 1.00 54.86 1988 VAL A CA 1
ATOM 9817 C C . VAL A 1 1988 ? 155.550 143.482 139.115 1.00 54.86 1988 VAL A C 1
ATOM 9818 O O . VAL A 1 1988 ? 156.505 143.615 138.330 1.00 54.86 1988 VAL A O 1
ATOM 9822 N N . GLN A 1 1989 ? 155.697 143.623 140.436 1.00 53.33 1989 GLN A N 1
ATOM 9823 C CA . GLN A 1 1989 ? 157.024 143.733 141.029 1.00 53.33 1989 GLN A CA 1
ATOM 9824 C C . GLN A 1 1989 ? 157.868 142.518 140.682 1.00 53.33 1989 GLN A C 1
ATOM 9825 O O . GLN A 1 1989 ? 159.008 142.647 140.218 1.00 53.33 1989 GLN A O 1
ATOM 9831 N N . GLU A 1 1990 ? 157.317 141.323 140.896 1.00 52.04 1990 GLU A N 1
ATOM 9832 C CA . GLU A 1 1990 ? 158.034 140.107 140.528 1.00 52.04 1990 GLU A CA 1
ATOM 9833 C C . GLU A 1 1990 ? 158.251 140.020 139.025 1.00 52.04 1990 GLU A C 1
ATOM 9834 O O . GLU A 1 1990 ? 159.198 139.371 138.575 1.00 52.04 1990 GLU A O 1
ATOM 9840 N N . ALA A 1 1991 ? 157.394 140.667 138.237 1.00 49.56 1991 ALA A N 1
ATOM 9841 C CA . ALA A 1 1991 ? 157.567 140.661 136.790 1.00 49.56 1991 ALA A CA 1
ATOM 9842 C C . ALA A 1 1991 ? 158.798 141.448 136.382 1.00 49.56 1991 ALA A C 1
ATOM 9843 O O . ALA A 1 1991 ? 159.581 141.000 135.538 1.00 49.56 1991 ALA A O 1
ATOM 9845 N N . LEU A 1 1992 ? 158.979 142.629 136.964 1.00 47.52 1992 LEU A N 1
ATOM 9846 C CA . LEU A 1 1992 ? 160.177 143.410 136.673 1.00 47.52 1992 LEU A CA 1
ATOM 9847 C C . LEU A 1 1992 ? 161.422 142.762 137.274 1.00 47.52 1992 LEU A C 1
ATOM 9848 O O . LEU A 1 1992 ? 162.509 142.832 136.694 1.00 47.52 1992 LEU A O 1
ATOM 9853 N N . THR A 1 1993 ? 161.286 142.131 138.439 1.00 47.15 1993 THR A N 1
ATOM 9854 C CA . THR A 1 1993 ? 162.457 141.637 139.156 1.00 47.15 1993 THR A CA 1
ATOM 9855 C C . THR A 1 1993 ? 162.939 140.286 138.635 1.00 47.15 1993 THR A C 1
ATOM 9856 O O . THR A 1 1993 ? 164.110 140.136 138.276 1.00 47.15 1993 THR A O 1
ATOM 9860 N N . LYS A 1 1994 ? 162.059 139.288 138.600 1.00 48.38 1994 LYS A N 1
ATOM 9861 C CA . LYS A 1 1994 ? 162.449 137.895 138.431 1.00 48.38 1994 LYS A CA 1
ATOM 9862 C C . LYS A 1 1994 ? 162.389 137.418 136.985 1.00 48.38 1994 LYS A C 1
ATOM 9863 O O . LYS A 1 1994 ? 162.714 136.260 136.716 1.00 48.38 1994 LYS A O 1
ATOM 9869 N N . HIS A 1 1995 ? 162.004 138.276 136.048 1.00 46.11 1995 HIS A N 1
ATOM 9870 C CA . HIS A 1 1995 ? 161.831 137.886 134.658 1.00 46.11 1995 HIS A CA 1
ATOM 9871 C C . HIS A 1 1995 ? 162.834 138.615 133.778 1.00 46.11 1995 HIS A C 1
ATOM 9872 O O . HIS A 1 1995 ? 163.483 139.577 134.195 1.00 46.11 1995 HIS A O 1
ATOM 9879 N N . ASP A 1 1996 ? 162.965 138.129 132.546 1.00 43.90 1996 ASP A N 1
ATOM 9880 C CA . ASP A 1 1996 ? 163.831 138.747 131.554 1.00 43.90 1996 ASP A CA 1
ATOM 9881 C C . ASP A 1 1996 ? 163.086 139.666 130.607 1.00 43.90 1996 ASP A C 1
ATOM 9882 O O . ASP A 1 1996 ? 163.697 140.567 130.026 1.00 43.90 1996 ASP A O 1
ATOM 9887 N N . LEU A 1 1997 ? 161.789 139.460 130.435 1.00 40.76 1997 LEU A N 1
ATOM 9888 C CA . LEU A 1 1997 ? 160.989 140.243 129.513 1.00 40.76 1997 LEU A CA 1
ATOM 9889 C C . LEU A 1 1997 ? 159.680 140.608 130.189 1.00 40.76 1997 LEU A C 1
ATOM 9890 O O . LEU A 1 1997 ? 159.104 139.804 130.924 1.00 40.76 1997 LEU A O 1
ATOM 9895 N N . TYR A 1 1998 ? 159.216 141.825 129.938 1.00 41.22 1998 TYR A N 1
ATOM 9896 C CA . TYR A 1 1998 ? 157.966 142.328 130.490 1.00 41.22 1998 TYR A CA 1
ATOM 9897 C C . TYR A 1 1998 ? 157.205 142.955 129.333 1.00 41.22 1998 TYR A C 1
ATOM 9898 O O . TYR A 1 1998 ? 157.345 144.150 129.060 1.00 41.22 1998 TYR A O 1
ATOM 9907 N N . ILE A 1 1999 ? 156.404 142.146 128.648 1.00 41.44 1999 ILE A N 1
ATOM 9908 C CA . ILE A 1 1999 ? 155.629 142.613 127.507 1.00 41.44 1999 ILE A CA 1
ATOM 9909 C C . ILE A 1 1999 ? 154.313 143.162 128.036 1.00 41.44 1999 ILE A C 1
ATOM 9910 O O . ILE A 1 1999 ? 153.443 142.406 128.470 1.00 41.44 1999 ILE A O 1
ATOM 9915 N N . TYR A 1 2000 ? 154.162 144.472 127.994 1.00 44.07 2000 TYR A N 1
ATOM 9916 C CA . TYR A 1 2000 ? 152.959 145.141 128.466 1.00 44.07 2000 TYR A CA 1
ATOM 9917 C C . TYR A 1 2000 ? 152.184 145.644 127.259 1.00 44.07 2000 TYR A C 1
ATOM 9918 O O . TYR A 1 2000 ? 152.630 146.565 126.568 1.00 44.07 2000 TYR A O 1
ATOM 9927 N N . ALA A 1 2001 ? 151.029 145.040 127.006 1.00 45.70 2001 ALA A N 1
ATOM 9928 C CA . ALA A 1 2001 ? 150.155 145.424 125.903 1.00 45.70 2001 ALA A CA 1
ATOM 9929 C C . ALA A 1 2001 ? 148.904 146.049 126.511 1.00 45.70 2001 ALA A C 1
ATOM 9930 O O . ALA A 1 2001 ? 147.966 145.349 126.892 1.00 45.70 2001 ALA A O 1
ATOM 9932 N N . GLY A 1 2002 ? 148.896 147.374 126.606 1.00 46.02 2002 GLY A N 1
ATOM 9933 C CA . GLY A 1 2002 ? 147.790 148.044 127.255 1.00 46.02 2002 GLY A CA 1
ATOM 9934 C C . GLY A 1 2002 ? 147.721 149.540 127.049 1.00 46.02 2002 GLY A C 1
ATOM 9935 O O . GLY A 1 2002 ? 148.013 150.042 125.961 1.00 46.02 2002 GLY A O 1
ATOM 9936 N N . HIS A 1 2003 ? 147.342 150.263 128.102 1.00 47.68 2003 HIS A N 1
ATOM 9937 C CA . HIS A 1 2003 ? 147.051 151.687 127.998 1.00 47.68 2003 HIS A CA 1
ATOM 9938 C C . HIS A 1 2003 ? 148.308 152.518 127.796 1.00 47.68 2003 HIS A C 1
ATOM 9939 O O . HIS A 1 2003 ? 148.621 152.919 126.670 1.00 47.68 2003 HIS A O 1
ATOM 9946 N N . GLY A 1 2004 ? 149.029 152.790 128.879 1.00 48.11 2004 GLY A N 1
ATOM 9947 C CA . GLY A 1 2004 ? 150.210 153.627 128.811 1.00 48.11 2004 GLY A CA 1
ATOM 9948 C C . GLY A 1 2004 ? 151.489 152.883 129.127 1.00 48.11 2004 GLY A C 1
ATOM 9949 O O . GLY A 1 2004 ? 151.969 152.084 128.319 1.00 48.11 2004 GLY A O 1
ATOM 9950 N N . ALA A 1 2005 ? 152.049 153.135 130.304 1.00 47.86 2005 ALA A N 1
ATOM 9951 C CA . ALA A 1 2005 ? 153.306 152.534 130.728 1.00 47.86 2005 ALA A CA 1
ATOM 9952 C C . ALA A 1 2005 ? 153.138 151.861 132.078 1.00 47.86 2005 ALA A C 1
ATOM 9953 O O . ALA A 1 2005 ? 153.951 152.020 132.990 1.00 47.86 2005 ALA A O 1
ATOM 9955 N N . GLY A 1 2006 ? 152.067 151.087 132.220 1.00 50.96 2006 GLY A N 1
ATOM 9956 C CA . GLY A 1 2006 ? 151.721 150.523 133.508 1.00 50.96 2006 GLY A CA 1
ATOM 9957 C C . GLY A 1 2006 ? 151.123 151.587 134.400 1.00 50.96 2006 GLY A C 1
ATOM 9958 O O . GLY A 1 2006 ? 149.903 151.646 134.573 1.00 50.96 2006 GLY A O 1
ATOM 9959 N N . ALA A 1 2007 ? 151.983 152.426 134.977 1.00 52.64 2007 ALA A N 1
ATOM 9960 C CA . ALA A 1 2007 ? 151.576 153.640 135.675 1.00 52.64 2007 ALA A CA 1
ATOM 9961 C C . ALA A 1 2007 ? 150.686 153.345 136.874 1.00 52.64 2007 ALA A C 1
ATOM 9962 O O . ALA A 1 2007 ? 151.065 153.621 138.016 1.00 52.64 2007 ALA A O 1
ATOM 9964 N N . ARG A 1 2008 ? 149.499 152.791 136.626 1.00 54.18 2008 ARG A N 1
ATOM 9965 C CA . ARG A 1 2008 ? 148.540 152.589 137.704 1.00 54.18 2008 ARG A CA 1
ATOM 9966 C C . ARG A 1 2008 ? 149.014 151.514 138.672 1.00 54.18 2008 ARG A C 1
ATOM 9967 O O . ARG A 1 2008 ? 149.150 151.762 139.875 1.00 54.18 2008 ARG A O 1
ATOM 9975 N N . PHE A 1 2009 ? 149.270 150.308 138.169 1.00 53.74 2009 PHE A N 1
ATOM 9976 C CA . PHE A 1 2009 ? 149.723 149.245 139.060 1.00 53.74 2009 PHE A CA 1
ATOM 9977 C C . PHE A 1 2009 ? 151.223 149.323 139.322 1.00 53.74 2009 PHE A C 1
ATOM 9978 O O . PHE A 1 2009 ? 151.700 148.816 140.342 1.00 53.74 2009 PHE A O 1
ATOM 9986 N N . LEU A 1 2010 ? 151.982 149.936 138.418 1.00 54.58 2010 LEU A N 1
ATOM 9987 C CA . LEU A 1 2010 ? 153.423 150.098 138.585 1.00 54.58 2010 LEU A CA 1
ATOM 9988 C C . LEU A 1 2010 ? 153.806 151.520 138.203 1.00 54.58 2010 LEU A C 1
ATOM 9989 O O . LEU A 1 2010 ? 153.842 151.855 137.015 1.00 54.58 2010 LEU A O 1
ATOM 9994 N N . ASP A 1 2011 ? 154.111 152.349 139.193 1.00 55.32 2011 ASP A N 1
ATOM 9995 C CA . ASP A 1 2011 ? 154.475 153.738 138.958 1.00 55.32 2011 ASP A CA 1
ATOM 9996 C C . ASP A 1 2011 ? 155.976 153.917 139.148 1.00 55.32 2011 ASP A C 1
ATOM 9997 O O . ASP A 1 2011 ? 156.700 152.977 139.486 1.00 55.32 2011 ASP A O 1
ATOM 10002 N N . GLY A 1 2012 ? 156.440 155.147 138.927 1.00 54.46 2012 GLY A N 1
ATOM 10003 C CA . GLY A 1 2012 ? 157.871 155.403 138.944 1.00 54.46 2012 GLY A CA 1
ATOM 10004 C C . GLY A 1 2012 ? 158.512 155.104 140.285 1.00 54.46 2012 GLY A C 1
ATOM 10005 O O . GLY A 1 2012 ? 159.639 154.606 140.350 1.00 54.46 2012 GLY A O 1
ATOM 10006 N N . GLN A 1 2013 ? 157.803 155.396 141.373 1.00 54.32 2013 GLN A N 1
ATOM 10007 C CA . GLN A 1 2013 ? 158.364 155.153 142.694 1.00 54.32 2013 GLN A CA 1
ATOM 10008 C C . GLN A 1 2013 ? 158.469 153.663 142.982 1.00 54.32 2013 GLN A C 1
ATOM 10009 O O . GLN A 1 2013 ? 159.432 153.214 143.612 1.00 54.32 2013 GLN A O 1
ATOM 10015 N N . ALA A 1 2014 ? 157.495 152.880 142.520 1.00 52.17 2014 ALA A N 1
ATOM 10016 C CA . ALA A 1 2014 ? 157.502 151.449 142.800 1.00 52.17 2014 ALA A CA 1
ATOM 10017 C C . ALA A 1 2014 ? 158.634 150.743 142.064 1.00 52.17 2014 ALA A C 1
ATOM 10018 O O . ALA A 1 2014 ? 159.205 149.775 142.579 1.00 52.17 2014 ALA A O 1
ATOM 10020 N N . VAL A 1 2015 ? 158.969 151.200 140.857 1.00 51.24 2015 VAL A N 1
ATOM 10021 C CA . VAL A 1 2015 ? 160.073 150.592 140.120 1.00 51.24 2015 VAL A CA 1
ATOM 10022 C C . VAL A 1 2015 ? 161.410 151.127 140.617 1.00 51.24 2015 VAL A C 1
ATOM 10023 O O . VAL A 1 2015 ? 162.393 150.384 140.698 1.00 51.24 2015 VAL A O 1
ATOM 10027 N N . LEU A 1 2016 ? 161.472 152.413 140.968 1.00 48.81 2016 LEU A N 1
ATOM 10028 C CA . LEU A 1 2016 ? 162.691 152.951 141.559 1.00 48.81 2016 LEU A CA 1
ATOM 10029 C C . LEU A 1 2016 ? 163.018 152.260 142.872 1.00 48.81 2016 LEU A C 1
ATOM 10030 O O . LEU A 1 2016 ? 164.193 152.089 143.211 1.00 48.81 2016 LEU A O 1
ATOM 10035 N N . ARG A 1 2017 ? 161.995 151.852 143.618 1.00 54.18 2017 ARG A N 1
ATOM 10036 C CA . ARG A 1 2017 ? 162.153 151.031 144.808 1.00 54.18 2017 ARG A CA 1
ATOM 10037 C C . ARG A 1 2017 ? 162.588 149.611 144.487 1.00 54.18 2017 ARG A C 1
ATOM 10038 O O . ARG A 1 2017 ? 162.754 148.808 145.408 1.00 54.18 2017 ARG A O 1
ATOM 10046 N N . LEU A 1 2018 ? 162.778 149.280 143.215 1.00 51.13 2018 LEU A N 1
ATOM 10047 C CA . LEU A 1 2018 ? 162.958 147.905 142.789 1.00 51.13 2018 LEU A CA 1
ATOM 10048 C C . LEU A 1 2018 ? 164.197 147.782 141.915 1.00 51.13 2018 LEU A C 1
ATOM 10049 O O . LEU A 1 2018 ? 164.662 148.753 141.315 1.00 51.13 2018 LEU A O 1
ATOM 10054 N N . SER A 1 2019 ? 164.736 146.568 141.862 1.00 49.43 2019 SER A N 1
ATOM 10055 C CA . SER A 1 2019 ? 165.704 146.212 140.839 1.00 49.43 2019 SER A CA 1
ATOM 10056 C C . SER A 1 2019 ? 164.972 145.805 139.566 1.00 49.43 2019 SER A C 1
ATOM 10057 O O . SER A 1 2019 ? 163.895 145.204 139.610 1.00 49.43 2019 SER A O 1
ATOM 10060 N N . CYS A 1 2020 ? 165.571 146.122 138.425 1.00 45.62 2020 CYS A N 1
ATOM 10061 C CA . CYS A 1 2020 ? 164.937 145.894 137.130 1.00 45.62 2020 CYS A CA 1
ATOM 10062 C C . CYS A 1 2020 ? 165.825 144.967 136.309 1.00 45.62 2020 CYS A C 1
ATOM 10063 O O . CYS A 1 2020 ? 166.786 145.411 135.676 1.00 45.62 2020 CYS A O 1
ATOM 10066 N N . ARG A 1 2021 ? 165.496 143.681 136.317 1.00 43.75 2021 ARG A N 1
ATOM 10067 C CA . ARG A 1 2021 ? 166.204 142.701 135.510 1.00 43.75 2021 ARG A CA 1
ATOM 10068 C C . ARG A 1 2021 ? 165.639 142.563 134.108 1.00 43.75 2021 ARG A C 1
ATOM 10069 O O . ARG A 1 2021 ? 166.378 142.197 133.193 1.00 43.75 2021 ARG A O 1
ATOM 10077 N N . ALA A 1 2022 ? 164.364 142.862 133.908 1.00 41.88 2022 ALA A N 1
ATOM 10078 C CA . ALA A 1 2022 ? 163.679 142.505 132.678 1.00 41.88 2022 ALA A CA 1
ATOM 10079 C C . ALA A 1 2022 ? 163.739 143.625 131.651 1.00 41.88 2022 ALA A C 1
ATOM 10080 O O . ALA A 1 2022 ? 163.799 144.807 131.992 1.00 41.88 2022 ALA A O 1
ATOM 10082 N N . VAL A 1 2023 ? 163.720 143.226 130.380 1.00 39.15 2023 VAL A N 1
ATOM 10083 C CA . VAL A 1 2023 ? 163.485 144.165 129.294 1.00 39.15 2023 VAL A CA 1
ATOM 10084 C C . VAL A 1 2023 ? 162.020 144.573 129.296 1.00 39.15 2023 VAL A C 1
ATOM 10085 O O . VAL A 1 2023 ? 161.123 143.733 129.444 1.00 39.15 2023 VAL A O 1
ATOM 10089 N N . ALA A 1 2024 ? 161.767 145.859 129.132 1.00 39.24 2024 ALA A N 1
ATOM 10090 C CA . ALA A 1 2024 ? 160.430 146.420 129.274 1.00 39.24 2024 ALA A CA 1
ATOM 10091 C C . ALA A 1 2024 ? 159.901 146.810 127.899 1.00 39.24 2024 ALA A C 1
ATOM 10092 O O . ALA A 1 2024 ? 160.246 147.870 127.370 1.00 39.24 2024 ALA A O 1
ATOM 10094 N N . LEU A 1 2025 ? 159.062 145.951 127.324 1.00 40.96 2025 LEU A N 1
ATOM 10095 C CA . LEU A 1 2025 ? 158.449 146.210 126.022 1.00 40.96 2025 LEU A CA 1
ATOM 10096 C C . LEU A 1 2025 ? 157.048 146.784 126.222 1.00 40.96 2025 LEU A C 1
ATOM 10097 O O . LEU A 1 2025 ? 156.031 146.142 125.974 1.00 40.96 2025 LEU A O 1
ATOM 10102 N N . LEU A 1 2026 ? 157.014 148.026 126.686 1.00 41.75 2026 LEU A N 1
ATOM 10103 C CA . LEU A 1 2026 ? 155.765 148.686 127.057 1.00 41.75 2026 LEU A CA 1
ATOM 10104 C C . LEU A 1 2026 ? 155.129 149.295 125.814 1.00 41.75 2026 LEU A C 1
ATOM 10105 O O . LEU A 1 2026 ? 155.541 150.358 125.349 1.00 41.75 2026 LEU A O 1
ATOM 10110 N N . PHE A 1 2027 ? 154.103 148.628 125.280 1.00 42.09 2027 PHE A N 1
ATOM 10111 C CA . PHE A 1 2027 ? 153.440 149.049 124.047 1.00 42.09 2027 PHE A CA 1
ATOM 10112 C C . PHE A 1 2027 ? 152.161 149.805 124.388 1.00 42.09 2027 PHE A C 1
ATOM 10113 O O . PHE A 1 2027 ? 151.051 149.279 124.309 1.00 42.09 2027 PHE A O 1
ATOM 10121 N N . GLY A 1 2028 ? 152.324 151.070 124.767 1.00 44.12 2028 GLY A N 1
ATOM 10122 C CA . GLY A 1 2028 ? 151.201 151.943 125.030 1.00 44.12 2028 GLY A CA 1
ATOM 10123 C C . GLY A 1 2028 ? 151.419 153.309 124.407 1.00 44.12 2028 GLY A C 1
ATOM 10124 O O . GLY A 1 2028 ? 152.468 153.589 123.826 1.00 44.12 2028 GLY A O 1
ATOM 10125 N N . CYS A 1 2029 ? 150.403 154.149 124.544 1.00 46.77 2029 CYS A N 1
ATOM 10126 C CA . CYS A 1 2029 ? 150.494 155.501 124.018 1.00 46.77 2029 CYS A CA 1
ATOM 10127 C C . CYS A 1 2029 ? 151.413 156.340 124.896 1.00 46.77 2029 CYS A C 1
ATOM 10128 O O . CYS A 1 2029 ? 151.235 156.404 126.116 1.00 46.77 2029 CYS A O 1
ATOM 10131 N N . SER A 1 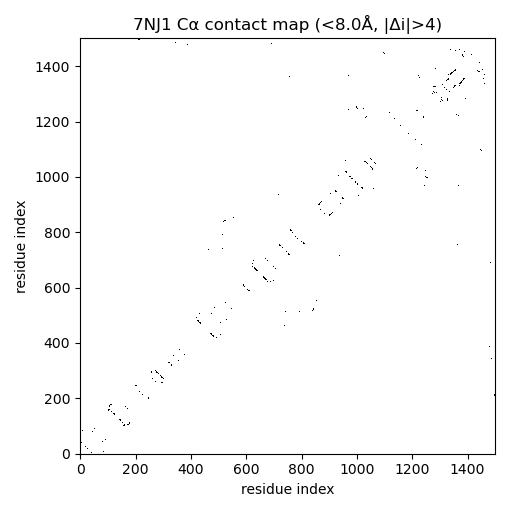2030 ? 152.387 156.992 124.263 1.00 43.71 2030 SER A N 1
ATOM 10132 C CA . SER A 1 2030 ? 153.380 157.817 124.948 1.00 43.71 2030 SER A CA 1
ATOM 10133 C C . SER A 1 2030 ? 154.071 157.033 126.060 1.00 43.71 2030 SER A C 1
ATOM 10134 O O . SER A 1 2030 ? 154.284 157.529 127.167 1.00 43.71 2030 SER A O 1
ATOM 10137 N N . SER A 1 2031 ? 154.431 155.789 125.751 1.00 40.30 2031 SER A N 1
ATOM 10138 C CA . SER A 1 2031 ? 155.042 154.918 126.746 1.00 40.30 2031 SER A CA 1
ATOM 10139 C C . SER A 1 2031 ? 156.429 155.401 127.135 1.00 40.30 2031 SER A C 1
ATOM 10140 O O . SER A 1 2031 ? 156.781 155.401 128.319 1.00 40.30 2031 SER A O 1
ATOM 10143 N N . ALA A 1 2032 ? 157.235 155.807 126.155 1.00 39.45 2032 ALA A N 1
ATOM 10144 C CA . ALA A 1 2032 ? 158.591 156.277 126.401 1.00 39.45 2032 ALA A CA 1
ATOM 10145 C C . ALA A 1 2032 ? 158.735 157.775 126.175 1.00 39.45 2032 ALA A C 1
ATOM 10146 O O . ALA A 1 2032 ? 159.843 158.258 125.931 1.00 39.45 2032 ALA A O 1
ATOM 10148 N N . ALA A 1 2033 ? 157.642 158.520 126.254 1.00 40.64 2033 ALA A N 1
ATOM 10149 C CA . ALA A 1 2033 ? 157.694 159.964 126.114 1.00 40.64 2033 ALA A CA 1
ATOM 10150 C C . ALA A 1 2033 ? 158.058 160.605 127.444 1.00 40.64 2033 ALA A C 1
ATOM 10151 O O . ALA A 1 2033 ? 157.745 160.083 128.515 1.00 40.64 2033 ALA A O 1
ATOM 10153 N N . LEU A 1 2034 ? 158.733 161.745 127.364 1.00 41.56 2034 LEU A N 1
ATOM 10154 C CA . LEU A 1 2034 ? 159.076 162.541 128.531 1.00 41.56 2034 LEU A CA 1
ATOM 10155 C C . LEU A 1 2034 ? 158.301 163.846 128.474 1.00 41.56 2034 LEU A C 1
ATOM 10156 O O . LEU A 1 2034 ? 158.363 164.565 127.473 1.00 41.56 2034 LEU A O 1
ATOM 10161 N N . ALA A 1 2035 ? 157.575 164.148 129.543 1.00 42.66 2035 ALA A N 1
ATOM 10162 C CA . ALA A 1 2035 ? 156.762 165.353 129.600 1.00 42.66 2035 ALA A CA 1
ATOM 10163 C C . ALA A 1 2035 ? 157.633 166.536 129.996 1.00 42.66 2035 ALA A C 1
ATOM 10164 O O . ALA A 1 2035 ? 158.269 166.520 131.054 1.00 42.66 2035 ALA A O 1
ATOM 10166 N N . VAL A 1 2036 ? 157.665 167.556 129.150 1.00 43.63 2036 VAL A N 1
ATOM 10167 C CA . VAL A 1 2036 ? 158.462 168.751 129.381 1.00 43.63 2036 VAL A CA 1
ATOM 10168 C C . VAL A 1 2036 ? 157.500 169.882 129.708 1.00 43.63 2036 VAL A C 1
ATOM 10169 O O . VAL A 1 2036 ? 156.745 170.337 128.841 1.00 43.63 2036 VAL A O 1
ATOM 10173 N N . HIS A 1 2037 ? 157.527 170.342 130.955 1.00 44.00 2037 HIS A N 1
ATOM 10174 C CA . HIS A 1 2037 ? 156.623 171.378 131.442 1.00 44.00 2037 HIS A CA 1
ATOM 10175 C C . HIS A 1 2037 ? 157.442 172.575 131.905 1.00 44.00 2037 HIS A C 1
ATOM 10176 O O . HIS A 1 2037 ? 158.180 172.485 132.889 1.00 44.00 2037 HIS A O 1
ATOM 10183 N N . GLY A 1 2038 ? 157.306 173.691 131.199 1.00 43.17 2038 GLY A N 1
ATOM 10184 C CA . GLY A 1 2038 ? 158.010 174.889 131.596 1.00 43.17 2038 GLY A CA 1
ATOM 10185 C C . GLY A 1 2038 ? 159.491 174.802 131.282 1.00 43.17 2038 GLY A C 1
ATOM 10186 O O . GLY A 1 2038 ? 159.916 174.201 130.292 1.00 43.17 2038 GLY A O 1
ATOM 10187 N N . ASN A 1 2039 ? 160.292 175.417 132.148 1.00 44.61 2039 ASN A N 1
ATOM 10188 C CA . ASN A 1 2039 ? 161.740 175.387 132.002 1.00 44.61 2039 ASN A CA 1
ATOM 10189 C C . ASN A 1 2039 ? 162.322 174.209 132.767 1.00 44.61 2039 ASN A C 1
ATOM 10190 O O . ASN A 1 2039 ? 163.471 174.253 133.215 1.00 44.61 2039 ASN A O 1
ATOM 10195 N N . LEU A 1 2040 ? 161.532 173.157 132.926 1.00 44.85 2040 LEU A N 1
ATOM 10196 C CA . LEU A 1 2040 ? 161.926 171.972 133.663 1.00 44.85 2040 LEU A CA 1
ATOM 10197 C C . LEU A 1 2040 ? 162.269 170.862 132.684 1.00 44.85 2040 LEU A C 1
ATOM 10198 O O . LEU A 1 2040 ? 161.768 170.830 131.558 1.00 44.85 2040 LEU A O 1
ATOM 10203 N N . GLU A 1 2041 ? 163.132 169.954 133.117 1.00 45.37 2041 GLU A N 1
ATOM 10204 C CA . GLU A 1 2041 ? 163.575 168.915 132.209 1.00 45.37 2041 GLU A CA 1
ATOM 10205 C C . GLU A 1 2041 ? 162.588 167.756 132.206 1.00 45.37 2041 GLU A C 1
ATOM 10206 O O . GLU A 1 2041 ? 161.722 167.638 133.076 1.00 45.37 2041 GLU A O 1
ATOM 10212 N N . GLY A 1 2042 ? 162.729 166.897 131.201 1.00 44.53 2042 GLY A N 1
ATOM 10213 C CA . GLY A 1 2042 ? 161.707 165.898 130.943 1.00 44.53 2042 GLY A CA 1
ATOM 10214 C C . GLY A 1 2042 ? 161.566 164.916 132.091 1.00 44.53 2042 GLY A C 1
ATOM 10215 O O . GLY A 1 2042 ? 162.546 164.514 132.720 1.00 44.53 2042 GLY A O 1
ATOM 10216 N N . ALA A 1 2043 ? 160.323 164.531 132.360 1.00 42.40 2043 ALA A N 1
ATOM 10217 C CA . ALA A 1 2043 ? 159.996 163.560 133.390 1.00 42.40 2043 ALA A CA 1
ATOM 10218 C C . ALA A 1 2043 ? 159.167 162.445 132.778 1.00 42.40 2043 ALA A C 1
ATOM 10219 O O . ALA A 1 2043 ? 158.300 162.695 131.939 1.00 42.40 2043 ALA A O 1
ATOM 10221 N N . GLY A 1 2044 ? 159.436 161.219 133.197 1.00 42.60 2044 GLY A N 1
ATOM 10222 C CA . GLY A 1 2044 ? 158.708 160.083 132.664 1.00 42.60 2044 GLY A CA 1
ATOM 10223 C C . GLY A 1 2044 ? 159.159 158.816 133.347 1.00 42.60 2044 GLY A C 1
ATOM 10224 O O . GLY A 1 2044 ? 160.185 158.780 134.031 1.00 42.60 2044 GLY A O 1
ATOM 10225 N N . ILE A 1 2045 ? 158.364 157.764 133.153 1.00 45.17 2045 ILE A N 1
ATOM 10226 C CA . ILE A 1 2045 ? 158.628 156.509 133.836 1.00 45.17 2045 ILE A CA 1
ATOM 10227 C C . ILE A 1 2045 ? 159.832 155.783 133.251 1.00 45.17 2045 ILE A C 1
ATOM 10228 O O . ILE A 1 2045 ? 160.417 154.928 133.922 1.00 45.17 2045 ILE A O 1
ATOM 10233 N N . VAL A 1 2046 ? 160.228 156.105 132.016 1.00 42.96 2046 VAL A N 1
ATOM 10234 C CA . VAL A 1 2046 ? 161.417 155.487 131.434 1.00 42.96 2046 VAL A CA 1
ATOM 10235 C C . VAL A 1 2046 ? 162.653 155.866 132.234 1.00 42.96 2046 VAL A C 1
ATOM 10236 O O . VAL A 1 2046 ? 163.584 155.068 132.387 1.00 42.96 2046 VAL A O 1
ATOM 10240 N N . LEU A 1 2047 ? 162.682 157.094 132.752 1.00 42.84 2047 LEU A N 1
ATOM 10241 C CA . LEU A 1 2047 ? 163.800 157.523 133.579 1.00 42.84 2047 LEU A CA 1
ATOM 10242 C C . LEU A 1 2047 ? 163.889 156.681 134.838 1.00 42.84 2047 LEU A C 1
ATOM 10243 O O . LEU A 1 2047 ? 164.981 156.288 135.254 1.00 42.84 2047 LEU A O 1
ATOM 10248 N N . LYS A 1 2048 ? 162.747 156.386 135.456 1.00 44.86 2048 LYS A N 1
ATOM 10249 C CA . LYS A 1 2048 ? 162.742 155.532 136.633 1.00 44.86 2048 LYS A CA 1
ATOM 10250 C C . LYS A 1 2048 ? 163.033 154.084 136.285 1.00 44.86 2048 LYS A C 1
ATOM 10251 O O . LYS A 1 2048 ? 163.497 153.334 137.148 1.00 44.86 2048 LYS A O 1
ATOM 10257 N N . TYR A 1 2049 ? 162.777 153.675 135.043 1.00 44.19 2049 TYR A N 1
ATOM 10258 C CA . TYR A 1 2049 ? 163.122 152.321 134.628 1.00 44.19 2049 TYR A CA 1
ATOM 10259 C C . TYR A 1 2049 ? 164.623 152.164 134.427 1.00 44.19 2049 TYR A C 1
ATOM 10260 O O . TYR A 1 2049 ? 165.213 151.183 134.891 1.00 44.19 2049 TYR A O 1
ATOM 10269 N N . ILE A 1 2050 ? 165.260 153.121 133.746 1.00 43.53 2050 ILE A N 1
ATOM 10270 C CA . ILE A 1 2050 ? 166.696 153.021 133.492 1.00 43.53 2050 ILE A CA 1
ATOM 10271 C C . ILE A 1 2050 ? 167.537 153.502 134.662 1.00 43.53 2050 ILE A C 1
ATOM 10272 O O . ILE A 1 2050 ? 168.735 153.200 134.711 1.00 43.53 2050 ILE A O 1
ATOM 10277 N N . MET A 1 2051 ? 166.949 154.236 135.608 1.00 43.95 2051 MET A N 1
ATOM 10278 C CA . MET A 1 2051 ? 167.614 154.502 136.877 1.00 43.95 2051 MET A CA 1
ATOM 10279 C C . MET A 1 2051 ? 167.584 153.298 137.800 1.00 43.95 2051 MET A C 1
ATOM 10280 O O . MET A 1 2051 ? 168.330 153.267 138.782 1.00 43.95 2051 MET A O 1
ATOM 10285 N N . ALA A 1 2052 ? 166.730 152.321 137.517 1.00 43.89 2052 ALA A N 1
ATOM 10286 C CA . ALA A 1 2052 ? 166.628 151.108 138.307 1.00 43.89 2052 ALA A CA 1
ATOM 10287 C C . ALA A 1 2052 ? 167.388 149.943 137.697 1.00 43.89 2052 ALA A C 1
ATOM 10288 O O . ALA A 1 2052 ? 167.412 148.861 138.288 1.00 43.89 2052 ALA A O 1
ATOM 10290 N N . GLY A 1 2053 ? 168.001 150.130 136.535 1.00 44.40 2053 GLY A N 1
ATOM 10291 C CA . GLY A 1 2053 ? 168.805 149.097 135.922 1.00 44.40 2053 GLY A CA 1
ATOM 10292 C C . GLY A 1 2053 ? 168.163 148.343 134.782 1.00 44.40 2053 GLY A C 1
ATOM 10293 O O . GLY A 1 2053 ? 168.577 147.213 134.507 1.00 44.40 2053 GLY A O 1
ATOM 10294 N N . CYS A 1 2054 ? 167.179 148.924 134.115 1.00 43.63 2054 CYS A N 1
ATOM 10295 C CA . CYS A 1 2054 ? 166.555 148.280 132.967 1.00 43.63 2054 CYS A CA 1
ATOM 10296 C C . CYS A 1 2054 ? 167.531 148.250 131.801 1.00 43.63 2054 CYS A C 1
ATOM 10297 O O . CYS A 1 2054 ? 167.951 149.316 131.332 1.00 43.63 2054 CYS A O 1
ATOM 10300 N N . PRO A 1 2055 ? 167.934 147.081 131.317 1.00 39.80 2055 PRO A N 1
ATOM 10301 C CA . PRO A 1 2055 ? 168.860 147.040 130.183 1.00 39.80 2055 PRO A CA 1
ATOM 10302 C C . PRO A 1 2055 ? 168.290 147.695 128.940 1.00 39.80 2055 PRO A C 1
ATOM 10303 O O . PRO A 1 2055 ? 168.972 148.494 128.293 1.00 39.80 2055 PRO A O 1
ATOM 10307 N N . LEU A 1 2056 ? 167.045 147.378 128.597 1.00 38.71 2056 LEU A N 1
ATOM 10308 C CA . LEU A 1 2056 ? 166.405 147.977 127.437 1.00 38.71 2056 LEU A CA 1
ATOM 10309 C C . LEU A 1 2056 ? 164.945 148.257 127.744 1.00 38.71 2056 LEU A C 1
ATOM 10310 O O . LEU A 1 2056 ? 164.253 147.422 128.328 1.00 38.71 2056 LEU A O 1
ATOM 10315 N N . PHE A 1 2057 ? 164.479 149.428 127.326 1.00 37.45 2057 PHE A N 1
ATOM 10316 C CA . PHE A 1 2057 ? 163.108 149.872 127.555 1.00 37.45 2057 PHE A CA 1
ATOM 10317 C C . PHE A 1 2057 ? 162.557 150.351 126.218 1.00 37.45 2057 PHE A C 1
ATOM 10318 O O . PHE A 1 2057 ? 162.916 151.432 125.745 1.00 37.45 2057 PHE A O 1
ATOM 10326 N N . LEU A 1 2058 ? 161.700 149.544 125.606 1.00 37.67 2058 LEU A N 1
ATOM 10327 C CA . LEU A 1 2058 ? 161.059 149.912 124.357 1.00 37.67 2058 LEU A CA 1
ATOM 10328 C C . LEU A 1 2058 ? 159.694 150.516 124.640 1.00 37.67 2058 LEU A C 1
ATOM 10329 O O . LEU A 1 2058 ? 158.937 150.008 125.470 1.00 37.67 2058 LEU A O 1
ATOM 10334 N N . GLY A 1 2059 ? 159.384 151.598 123.947 1.00 36.53 2059 GLY A N 1
ATOM 10335 C CA . GLY A 1 2059 ? 158.119 152.261 124.165 1.00 36.53 2059 GLY A CA 1
ATOM 10336 C C . GLY A 1 2059 ? 157.872 153.318 123.119 1.00 36.53 2059 GLY A C 1
ATOM 10337 O O . GLY A 1 2059 ? 158.792 153.763 122.427 1.00 36.53 2059 GLY A O 1
ATOM 10338 N N . ASN A 1 2060 ? 156.611 153.718 123.018 1.00 40.41 2060 ASN A N 1
ATOM 10339 C CA . ASN A 1 2060 ? 156.213 154.713 122.040 1.00 40.41 2060 ASN A CA 1
ATOM 10340 C C . ASN A 1 2060 ? 156.628 156.101 122.499 1.00 40.41 2060 ASN A C 1
ATOM 10341 O O . ASN A 1 2060 ? 156.972 156.332 123.658 1.00 40.41 2060 ASN A O 1
ATOM 10346 N N . LEU A 1 2061 ? 156.598 157.030 121.567 1.00 41.53 2061 LEU A N 1
ATOM 10347 C CA . LEU A 1 2061 ? 157.052 158.385 121.800 1.00 41.53 2061 LEU A CA 1
ATOM 10348 C C . LEU A 1 2061 ? 155.928 159.399 121.751 1.00 41.53 2061 LEU A C 1
ATOM 10349 O O . LEU A 1 2061 ? 156.009 160.427 122.423 1.00 41.53 2061 LEU A O 1
ATOM 10354 N N . TRP A 1 2062 ? 154.884 159.133 120.972 1.00 45.60 2062 TRP A N 1
ATOM 10355 C CA . TRP A 1 2062 ? 153.674 159.934 120.955 1.00 45.60 2062 TRP A CA 1
ATOM 10356 C C . TRP A 1 2062 ? 152.488 158.985 120.985 1.00 45.60 2062 TRP A C 1
ATOM 10357 O O . TRP A 1 2062 ? 152.647 157.763 121.049 1.00 45.60 2062 TRP A O 1
ATOM 10368 N N . ASP A 1 2063 ? 151.289 159.551 120.940 1.00 48.84 2063 ASP A N 1
ATOM 10369 C CA . ASP A 1 2063 ? 150.087 158.736 120.986 1.00 48.84 2063 ASP A CA 1
ATOM 10370 C C . ASP A 1 2063 ? 149.934 157.942 119.698 1.00 48.84 2063 ASP A C 1
ATOM 10371 O O . ASP A 1 2063 ? 150.125 158.465 118.598 1.00 48.84 2063 ASP A O 1
ATOM 10376 N N . VAL A 1 2064 ? 149.580 156.668 119.839 1.00 47.80 2064 VAL A N 1
ATOM 10377 C CA . VAL A 1 2064 ? 149.395 155.768 118.713 1.00 47.80 2064 VAL A CA 1
ATOM 10378 C C . VAL A 1 2064 ? 147.969 155.237 118.751 1.00 47.80 2064 VAL A C 1
ATOM 10379 O O . VAL A 1 2064 ? 147.205 155.504 119.677 1.00 47.80 2064 VAL A O 1
ATOM 10383 N N . THR A 1 2065 ? 147.615 154.479 117.720 1.00 50.81 2065 THR A N 1
ATOM 10384 C CA . THR A 1 2065 ? 146.285 153.905 117.610 1.00 50.81 2065 THR A CA 1
ATOM 10385 C C . THR A 1 2065 ? 146.320 152.440 118.039 1.00 50.81 2065 THR A C 1
ATOM 10386 O O . THR A 1 2065 ? 147.299 151.963 118.617 1.00 50.81 2065 THR A O 1
ATOM 10390 N N . ASP A 1 2066 ? 145.251 151.707 117.752 1.00 54.14 2066 ASP A N 1
ATOM 10391 C CA . ASP A 1 2066 ? 145.057 150.371 118.326 1.00 54.14 2066 ASP A CA 1
ATOM 10392 C C . ASP A 1 2066 ? 145.608 149.279 117.412 1.00 54.14 2066 ASP A C 1
ATOM 10393 O O . ASP A 1 2066 ? 146.644 148.675 117.705 1.00 54.14 2066 ASP A O 1
ATOM 10398 N N . ARG A 1 2067 ? 144.917 149.015 116.299 1.00 56.54 2067 ARG A N 1
ATOM 10399 C CA . ARG A 1 2067 ? 145.273 147.871 115.466 1.00 56.54 2067 ARG A CA 1
ATOM 10400 C C . ARG A 1 2067 ? 146.606 148.068 114.756 1.00 56.54 2067 ARG A C 1
ATOM 10401 O O . ARG A 1 2067 ? 147.313 147.091 114.491 1.00 56.54 2067 ARG A O 1
ATOM 10409 N N . ASP A 1 2068 ? 146.985 149.310 114.462 1.00 53.25 2068 ASP A N 1
ATOM 10410 C CA . ASP A 1 2068 ? 148.277 149.544 113.827 1.00 53.25 2068 ASP A CA 1
ATOM 10411 C C . ASP A 1 2068 ? 149.423 149.235 114.784 1.00 53.25 2068 ASP A C 1
ATOM 10412 O O . ASP A 1 2068 ? 150.405 148.578 114.411 1.00 53.25 2068 ASP A O 1
ATOM 10417 N N . ILE A 1 2069 ? 149.314 149.700 116.029 1.00 49.30 2069 ILE A N 1
ATOM 10418 C CA . ILE A 1 2069 ? 150.341 149.376 117.007 1.00 49.30 2069 ILE A CA 1
ATOM 10419 C C . ILE A 1 2069 ? 150.316 147.891 117.323 1.00 49.30 2069 ILE A C 1
ATOM 10420 O O . ILE A 1 2069 ? 151.353 147.303 117.647 1.00 49.30 2069 ILE A O 1
ATOM 10425 N N . ASP A 1 2070 ? 149.152 147.249 117.202 1.00 51.40 2070 ASP A N 1
ATOM 10426 C CA . ASP A 1 2070 ? 149.099 145.803 117.366 1.00 51.40 2070 ASP A CA 1
ATOM 10427 C C . ASP A 1 2070 ? 149.860 145.105 116.250 1.00 51.40 2070 ASP A C 1
ATOM 10428 O O . ASP A 1 2070 ? 150.567 144.124 116.496 1.00 51.40 2070 ASP A O 1
ATOM 10433 N N . ARG A 1 2071 ? 149.721 145.593 115.017 1.00 50.37 2071 ARG A N 1
ATOM 10434 C CA . ARG A 1 2071 ? 150.476 145.025 113.906 1.00 50.37 2071 ARG A CA 1
ATOM 10435 C C . ARG A 1 2071 ? 151.972 145.183 114.133 1.00 50.37 2071 ARG A C 1
ATOM 10436 O O . ARG A 1 2071 ? 152.750 144.245 113.913 1.00 50.37 2071 ARG A O 1
ATOM 10444 N N . TYR A 1 2072 ? 152.391 146.371 114.579 1.00 44.98 2072 TYR A N 1
ATOM 10445 C CA . TYR A 1 2072 ? 153.804 146.595 114.877 1.00 44.98 2072 TYR A CA 1
ATOM 10446 C C . TYR A 1 2072 ? 154.301 145.626 115.941 1.00 44.98 2072 TYR A C 1
ATOM 10447 O O . TYR A 1 2072 ? 155.360 145.007 115.790 1.00 44.98 2072 TYR A O 1
ATOM 10456 N N . THR A 1 2073 ? 153.559 145.509 117.043 1.00 44.26 2073 THR A N 1
ATOM 10457 C CA . THR A 1 2073 ? 153.965 144.620 118.123 1.00 44.26 2073 THR A CA 1
ATOM 10458 C C . THR A 1 2073 ? 154.029 143.177 117.653 1.00 44.26 2073 THR A C 1
ATOM 10459 O O . THR A 1 2073 ? 154.949 142.437 118.019 1.00 44.26 2073 THR A O 1
ATOM 10463 N N . GLU A 1 2074 ? 153.061 142.758 116.840 1.00 44.94 2074 GLU A N 1
ATOM 10464 C CA . GLU A 1 2074 ? 153.057 141.389 116.346 1.00 44.94 2074 GLU A CA 1
ATOM 10465 C C . GLU A 1 2074 ? 154.268 141.129 115.467 1.00 44.94 2074 GLU A C 1
ATOM 10466 O O . GLU A 1 2074 ? 154.904 140.077 115.572 1.00 44.94 2074 GLU A O 1
ATOM 10472 N N . ALA A 1 2075 ? 154.612 142.085 114.605 1.00 41.97 2075 ALA A N 1
ATOM 10473 C CA . ALA A 1 2075 ? 155.795 141.927 113.769 1.00 41.97 2075 ALA A CA 1
ATOM 10474 C C . ALA A 1 2075 ? 157.056 141.841 114.614 1.00 41.97 2075 ALA A C 1
ATOM 10475 O O . ALA A 1 2075 ? 157.913 140.986 114.382 1.00 41.97 2075 ALA A O 1
ATOM 10477 N N . LEU A 1 2076 ? 157.191 142.737 115.594 1.00 39.56 2076 LEU A N 1
ATOM 10478 C CA . LEU A 1 2076 ? 158.388 142.749 116.430 1.00 39.56 2076 LEU A CA 1
ATOM 10479 C C . LEU A 1 2076 ? 158.535 141.444 117.194 1.00 39.56 2076 LEU A C 1
ATOM 10480 O O . LEU A 1 2076 ? 159.628 140.869 117.254 1.00 39.56 2076 LEU A O 1
ATOM 10485 N N . LEU A 1 2077 ? 157.436 140.945 117.757 1.00 40.31 2077 LEU A N 1
ATOM 10486 C CA . LEU A 1 2077 ? 157.501 139.727 118.551 1.00 40.31 2077 LEU A CA 1
ATOM 10487 C C . LEU A 1 2077 ? 157.636 138.485 117.683 1.00 40.31 2077 LEU A C 1
ATOM 10488 O O . LEU A 1 2077 ? 158.165 137.470 118.146 1.00 40.31 2077 LEU A O 1
ATOM 10493 N N . GLN A 1 2078 ? 157.164 138.526 116.442 1.00 42.61 2078 GLN A N 1
ATOM 10494 C CA . GLN A 1 2078 ? 157.339 137.370 115.576 1.00 42.61 2078 GLN A CA 1
ATOM 10495 C C . GLN A 1 2078 ? 158.720 137.349 114.939 1.00 42.61 2078 GLN A C 1
ATOM 10496 O O . GLN A 1 2078 ? 159.257 136.270 114.668 1.00 42.61 2078 GLN A O 1
ATOM 10502 N N . GLY A 1 2079 ? 159.309 138.517 114.708 1.00 39.69 2079 GLY A N 1
ATOM 10503 C CA . GLY A 1 2079 ? 160.644 138.599 114.165 1.00 39.69 2079 GLY A CA 1
ATOM 10504 C C . GLY A 1 2079 ? 161.696 138.297 115.205 1.00 39.69 2079 GLY A C 1
ATOM 10505 O O . GLY A 1 2079 ? 162.459 137.344 115.044 1.00 39.69 2079 GLY A O 1
ATOM 10506 N N . TRP A 1 2080 ? 161.748 139.093 116.274 1.00 38.03 2080 TRP A N 1
ATOM 10507 C CA . TRP A 1 2080 ? 162.749 138.867 117.307 1.00 38.03 2080 TRP A CA 1
ATOM 10508 C C . TRP A 1 2080 ? 162.565 137.479 117.898 1.00 38.03 2080 TRP A C 1
ATOM 10509 O O . TRP A 1 2080 ? 163.376 136.583 117.653 1.00 38.03 2080 TRP A O 1
ATOM 10520 N N . LEU A 1 2081 ? 161.501 137.287 118.666 1.00 40.04 2081 LEU A N 1
ATOM 10521 C CA . LEU A 1 2081 ? 161.198 135.968 119.195 1.00 40.04 2081 LEU A CA 1
ATOM 10522 C C . LEU A 1 2081 ? 160.913 135.015 118.048 1.00 40.04 2081 LEU A C 1
ATOM 10523 O O . LEU A 1 2081 ? 160.007 135.249 117.244 1.00 40.04 2081 LEU A O 1
ATOM 10528 N N . GLY A 1 2082 ? 161.700 133.951 117.962 1.00 42.53 2082 GLY A N 1
ATOM 10529 C CA . GLY A 1 2082 ? 161.613 132.998 116.884 1.00 42.53 2082 GLY A CA 1
ATOM 10530 C C . GLY A 1 2082 ? 162.739 133.089 115.876 1.00 42.53 2082 GLY A C 1
ATOM 10531 O O . GLY A 1 2082 ? 162.974 132.122 115.142 1.00 42.53 2082 GLY A O 1
ATOM 10532 N N . ALA A 1 2083 ? 163.441 134.221 115.822 1.00 43.76 2083 ALA A N 1
ATOM 10533 C CA . ALA A 1 2083 ? 164.608 134.323 114.954 1.00 43.76 2083 ALA A CA 1
ATOM 10534 C C . ALA A 1 2083 ? 165.671 133.315 115.363 1.00 43.76 2083 ALA A C 1
ATOM 10535 O O . ALA A 1 2083 ? 166.250 132.622 114.519 1.00 43.76 2083 ALA A O 1
ATOM 10537 N N . GLY A 1 2084 ? 165.933 133.217 116.658 1.00 44.26 2084 GLY A N 1
ATOM 10538 C CA . GLY A 1 2084 ? 166.895 132.277 117.168 1.00 44.26 2084 GLY A CA 1
ATOM 10539 C C . GLY A 1 2084 ? 167.773 132.912 118.218 1.00 44.26 2084 GLY A C 1
ATOM 10540 O O . GLY A 1 2084 ? 167.607 134.083 118.573 1.00 44.26 2084 GLY A O 1
ATOM 10541 N N . PRO A 1 2085 ? 168.726 132.147 118.741 1.00 42.73 2085 PRO A N 1
ATOM 10542 C CA . PRO A 1 2085 ? 169.630 132.697 119.750 1.00 42.73 2085 PRO A CA 1
ATOM 10543 C C . PRO A 1 2085 ? 170.531 133.769 119.160 1.00 42.73 2085 PRO A C 1
ATOM 10544 O O . PRO A 1 2085 ? 170.956 133.693 118.006 1.00 42.73 2085 PRO A O 1
ATOM 10548 N N . GLY A 1 2086 ? 170.830 134.772 119.977 1.00 40.58 2086 GLY A N 1
ATOM 10549 C CA . GLY A 1 2086 ? 171.648 135.885 119.545 1.00 40.58 2086 GLY A CA 1
ATOM 10550 C C . GLY A 1 2086 ? 171.022 136.696 118.430 1.00 40.58 2086 GLY A C 1
ATOM 10551 O O . GLY A 1 2086 ? 171.640 136.900 117.382 1.00 40.58 2086 GLY A O 1
ATOM 10552 N N . ALA A 1 2087 ? 169.795 137.161 118.641 1.00 36.95 2087 ALA A N 1
ATOM 10553 C CA . ALA A 1 2087 ? 169.111 138.005 117.675 1.00 36.95 2087 ALA A CA 1
ATOM 10554 C C . ALA A 1 2087 ? 169.075 139.429 118.197 1.00 36.95 2087 ALA A C 1
ATOM 10555 O O . ALA A 1 2087 ? 168.479 139.676 119.255 1.00 36.95 2087 ALA A O 1
ATOM 10557 N N . PRO A 1 2088 ? 169.701 140.383 117.518 1.00 36.41 2088 PRO A N 1
ATOM 10558 C CA . PRO A 1 2088 ? 169.642 141.772 117.980 1.00 36.41 2088 PRO A CA 1
ATOM 10559 C C . PRO A 1 2088 ? 168.215 142.293 117.973 1.00 36.41 2088 PRO A C 1
ATOM 10560 O O . PRO A 1 2088 ? 167.492 142.161 116.985 1.00 36.41 2088 PRO A O 1
ATOM 10564 N N . LEU A 1 2089 ? 167.812 142.892 119.088 1.00 35.41 2089 LEU A N 1
ATOM 10565 C CA . LEU A 1 2089 ? 166.463 143.433 119.189 1.00 35.41 2089 LEU A CA 1
ATOM 10566 C C . LEU A 1 2089 ? 166.324 144.716 118.385 1.00 35.41 2089 LEU A C 1
ATOM 10567 O O . LEU A 1 2089 ? 165.319 144.917 117.691 1.00 35.41 2089 LEU A O 1
ATOM 10572 N N . LEU A 1 2090 ? 167.321 145.594 118.469 1.00 36.22 2090 LEU A N 1
ATOM 10573 C CA . LEU A 1 2090 ? 167.283 146.839 117.717 1.00 36.22 2090 LEU A CA 1
ATOM 10574 C C . LEU A 1 2090 ? 167.252 146.612 116.212 1.00 36.22 2090 LEU A C 1
ATOM 10575 O O . LEU A 1 2090 ? 166.848 147.511 115.468 1.00 36.22 2090 LEU A O 1
ATOM 10580 N N . TYR A 1 2091 ? 167.681 145.443 115.740 1.00 36.41 2091 TYR A N 1
ATOM 10581 C CA . TYR A 1 2091 ? 167.507 145.136 114.328 1.00 36.41 2091 TYR A CA 1
ATOM 10582 C C . TYR A 1 2091 ? 166.044 144.907 114.002 1.00 36.41 2091 TYR A C 1
ATOM 10583 O O . TYR A 1 2091 ? 165.570 145.297 112.930 1.00 36.41 2091 TYR A O 1
ATOM 10592 N N . TYR A 1 2092 ? 165.312 144.286 114.919 1.00 35.84 2092 TYR A N 1
ATOM 10593 C CA . TYR A 1 2092 ? 163.922 143.941 114.687 1.00 35.84 2092 TYR A CA 1
ATOM 10594 C C . TYR A 1 2092 ? 162.951 145.037 115.093 1.00 35.84 2092 TYR A C 1
ATOM 10595 O O . TYR A 1 2092 ? 161.761 144.915 114.799 1.00 35.84 2092 TYR A O 1
ATOM 10604 N N . VAL A 1 2093 ? 163.413 146.100 115.756 1.00 38.46 2093 VAL A N 1
ATOM 10605 C CA . VAL A 1 2093 ? 162.518 147.240 115.935 1.00 38.46 2093 VAL A CA 1
ATOM 10606 C C . VAL A 1 2093 ? 162.412 148.043 114.647 1.00 38.46 2093 VAL A C 1
ATOM 10607 O O . VAL A 1 2093 ? 161.382 148.677 114.389 1.00 38.46 2093 VAL A O 1
ATOM 10611 N N . ASN A 1 2094 ? 163.456 148.043 113.824 1.00 41.02 2094 ASN A N 1
ATOM 10612 C CA . ASN A 1 2094 ? 163.379 148.683 112.519 1.00 41.02 2094 ASN A CA 1
ATOM 10613 C C . ASN A 1 2094 ? 162.842 147.758 111.440 1.00 41.02 2094 ASN A C 1
ATOM 10614 O O . ASN A 1 2094 ? 162.289 148.242 110.448 1.00 41.02 2094 ASN A O 1
ATOM 10619 N N . GLN A 1 2095 ? 162.999 146.446 111.607 1.00 40.05 2095 GLN A N 1
ATOM 10620 C CA . GLN A 1 2095 ? 162.408 145.508 110.662 1.00 40.05 2095 GLN A CA 1
ATOM 10621 C C . GLN A 1 2095 ? 160.904 145.415 110.866 1.00 40.05 2095 GLN A C 1
ATOM 10622 O O . GLN A 1 2095 ? 160.152 145.221 109.905 1.00 40.05 2095 GLN A O 1
ATOM 10628 N N . ALA A 1 2096 ? 160.448 145.559 112.109 1.00 40.92 2096 ALA A N 1
ATOM 10629 C CA . ALA A 1 2096 ? 159.025 145.610 112.411 1.00 40.92 2096 ALA A CA 1
ATOM 10630 C C . ALA A 1 2096 ? 158.428 146.994 112.224 1.00 40.92 2096 ALA A C 1
ATOM 10631 O O . ALA A 1 2096 ? 157.211 147.146 112.349 1.00 40.92 2096 ALA A O 1
ATOM 10633 N N . ARG A 1 2097 ? 159.248 147.998 111.937 1.00 41.76 2097 ARG A N 1
ATOM 10634 C CA . ARG A 1 2097 ? 158.756 149.344 111.690 1.00 41.76 2097 ARG A CA 1
ATOM 10635 C C . ARG A 1 2097 ? 158.126 149.485 110.313 1.00 41.76 2097 ARG A C 1
ATOM 10636 O O . ARG A 1 2097 ? 157.500 150.513 110.035 1.00 41.76 2097 ARG A O 1
ATOM 10644 N N . GLN A 1 2098 ? 158.265 148.476 109.455 1.00 46.04 2098 GLN A N 1
ATOM 10645 C CA . GLN A 1 2098 ? 157.687 148.479 108.120 1.00 46.04 2098 GLN A CA 1
ATOM 10646 C C . GLN A 1 2098 ? 156.440 147.614 108.018 1.00 46.04 2098 GLN A C 1
ATOM 10647 O O . GLN A 1 2098 ? 155.894 147.460 106.922 1.00 46.04 2098 GLN A O 1
ATOM 10653 N N . ALA A 1 2099 ? 155.980 147.048 109.125 1.00 45.57 2099 ALA A N 1
ATOM 10654 C CA . ALA A 1 2099 ? 154.778 146.225 109.131 1.00 45.57 2099 ALA A CA 1
ATOM 10655 C C . ALA A 1 2099 ? 153.507 147.052 109.305 1.00 45.57 2099 ALA A C 1
ATOM 10656 O O . ALA A 1 2099 ? 152.542 146.832 108.564 1.00 45.57 2099 ALA A O 1
ATOM 10658 N N . PRO A 1 2100 ? 153.439 147.992 110.251 1.00 45.34 2100 PRO A N 1
ATOM 10659 C CA . PRO A 1 2100 ? 152.207 148.769 110.396 1.00 45.34 2100 PRO A CA 1
ATOM 10660 C C . PRO A 1 2100 ? 151.957 149.661 109.194 1.00 45.34 2100 PRO A C 1
ATOM 10661 O O . PRO A 1 2100 ? 152.883 150.081 108.497 1.00 45.34 2100 PRO A O 1
ATOM 10665 N N . ARG A 1 2101 ? 150.679 149.946 108.957 1.00 50.24 2101 ARG A N 1
ATOM 10666 C CA . ARG A 1 2101 ? 150.255 150.643 107.751 1.00 50.24 2101 ARG A CA 1
ATOM 10667 C C . ARG A 1 2101 ? 150.787 152.066 107.691 1.00 50.24 2101 ARG A C 1
ATOM 10668 O O . ARG A 1 2101 ? 151.471 152.435 106.732 1.00 50.24 2101 ARG A O 1
ATOM 10676 N N . LEU A 1 2102 ? 150.501 152.868 108.708 1.00 48.23 2102 LEU A N 1
ATOM 10677 C CA . LEU A 1 2102 ? 151.006 154.236 108.759 1.00 48.23 2102 LEU A CA 1
ATOM 10678 C C . LEU A 1 2102 ? 152.460 154.191 109.205 1.00 48.23 2102 LEU A C 1
ATOM 10679 O O . LEU A 1 2102 ? 152.765 154.309 110.393 1.00 48.23 2102 LEU A O 1
ATOM 10684 N N . LYS A 1 2103 ? 153.372 154.052 108.246 1.00 46.72 2103 LYS A N 1
ATOM 10685 C CA . LYS A 1 2103 ? 154.751 153.709 108.561 1.00 46.72 2103 LYS A CA 1
ATOM 10686 C C . LYS A 1 2103 ? 155.530 154.850 109.197 1.00 46.72 2103 LYS A C 1
ATOM 10687 O O . LYS A 1 2103 ? 156.640 154.616 109.686 1.00 46.72 2103 LYS A O 1
ATOM 10693 N N . TYR A 1 2104 ? 154.994 156.065 109.210 1.00 45.35 2104 TYR A N 1
ATOM 10694 C CA . TYR A 1 2104 ? 155.690 157.181 109.824 1.00 45.35 2104 TYR A CA 1
ATOM 10695 C C . TYR A 1 2104 ? 154.947 157.824 110.981 1.00 45.35 2104 TYR A C 1
ATOM 10696 O O . TYR A 1 2104 ? 155.582 158.523 111.775 1.00 45.35 2104 TYR A O 1
ATOM 10705 N N . LEU A 1 2105 ? 153.641 157.606 111.114 1.00 45.30 2105 LEU A N 1
ATOM 10706 C CA . LEU A 1 2105 ? 152.888 158.204 112.208 1.00 45.30 2105 LEU A CA 1
ATOM 10707 C C . LEU A 1 2105 ? 152.750 157.285 113.406 1.00 45.30 2105 LEU A C 1
ATOM 10708 O O . LEU A 1 2105 ? 152.700 157.768 114.540 1.00 45.30 2105 LEU A O 1
ATOM 10713 N N . ILE A 1 2106 ? 152.684 155.976 113.188 1.00 46.83 2106 ILE A N 1
ATOM 10714 C CA . ILE A 1 2106 ? 152.703 155.006 114.270 1.00 46.83 2106 ILE A CA 1
ATOM 10715 C C . ILE A 1 2106 ? 153.820 153.985 114.097 1.00 46.83 2106 ILE A C 1
ATOM 10716 O O . ILE A 1 2106 ? 153.818 152.949 114.760 1.00 46.83 2106 ILE A O 1
ATOM 10721 N N . GLY A 1 2107 ? 154.772 154.255 113.208 1.00 44.61 2107 GLY A N 1
ATOM 10722 C CA . GLY A 1 2107 ? 155.947 153.421 113.062 1.00 44.61 2107 GLY A CA 1
ATOM 10723 C C . GLY A 1 2107 ? 157.182 154.103 113.608 1.00 44.61 2107 GLY A C 1
ATOM 10724 O O . GLY A 1 2107 ? 158.048 153.455 114.199 1.00 44.61 2107 GLY A O 1
ATOM 10725 N N . ALA A 1 2108 ? 157.269 155.419 113.427 1.00 43.21 2108 ALA A N 1
ATOM 10726 C CA . ALA A 1 2108 ? 158.357 156.199 113.999 1.00 43.21 2108 ALA A CA 1
ATOM 10727 C C . ALA A 1 2108 ? 158.189 156.445 115.491 1.00 43.21 2108 ALA A C 1
ATOM 10728 O O . ALA A 1 2108 ? 159.079 157.038 116.108 1.00 43.21 2108 ALA A O 1
ATOM 10730 N N . ALA A 1 2109 ? 157.074 156.009 116.083 1.00 41.62 2109 ALA A N 1
ATOM 10731 C CA . ALA A 1 2109 ? 156.851 156.260 117.506 1.00 41.62 2109 ALA A CA 1
ATOM 10732 C C . ALA A 1 2109 ? 157.681 155.355 118.408 1.00 41.62 2109 ALA A C 1
ATOM 10733 O O . ALA A 1 2109 ? 158.249 155.863 119.390 1.00 41.62 2109 ALA A O 1
ATOM 10735 N N . PRO A 1 2110 ? 157.784 154.045 118.175 1.00 39.80 2110 PRO A N 1
ATOM 10736 C CA . PRO A 1 2110 ? 158.566 153.203 119.093 1.00 39.80 2110 PRO A CA 1
ATOM 10737 C C . PRO A 1 2110 ? 160.021 153.640 119.189 1.00 39.80 2110 PRO A C 1
ATOM 10738 O O . PRO A 1 2110 ? 160.684 153.891 118.181 1.00 39.80 2110 PRO A O 1
ATOM 10742 N N . ILE A 1 2111 ? 160.509 153.722 120.425 1.00 37.49 2111 ILE A N 1
ATOM 10743 C CA . ILE A 1 2111 ? 161.835 154.236 120.751 1.00 37.49 2111 ILE A CA 1
ATOM 10744 C C . ILE A 1 2111 ? 162.426 153.347 121.834 1.00 37.49 2111 ILE A C 1
ATOM 10745 O O . ILE A 1 2111 ? 161.697 152.839 122.691 1.00 37.49 2111 ILE A O 1
ATOM 10750 N N . ALA A 1 2112 ? 163.742 153.150 121.803 1.00 35.57 2112 ALA A N 1
ATOM 10751 C CA . ALA A 1 2112 ? 164.421 152.309 122.778 1.00 35.57 2112 ALA A CA 1
ATOM 10752 C C . ALA A 1 2112 ? 165.350 153.134 123.661 1.00 35.57 2112 ALA A C 1
ATOM 10753 O O . ALA A 1 2112 ? 166.008 154.065 123.189 1.00 35.57 2112 ALA A O 1
ATOM 10755 N N . TYR A 1 2113 ? 165.396 152.781 124.945 1.00 36.09 2113 TYR A N 1
ATOM 10756 C CA . TYR A 1 2113 ? 166.297 153.377 125.924 1.00 36.09 2113 TYR A CA 1
ATOM 10757 C C . TYR A 1 2113 ? 167.157 152.283 126.533 1.00 36.09 2113 TYR A C 1
ATOM 10758 O O . TYR A 1 2113 ? 166.633 151.270 127.004 1.00 36.09 2113 TYR A O 1
ATOM 10767 N N . GLY A 1 2114 ? 168.467 152.486 126.527 1.00 35.40 2114 GLY A N 1
ATOM 10768 C CA . GLY A 1 2114 ? 169.356 151.546 127.173 1.00 35.40 2114 GLY A CA 1
ATOM 10769 C C . GLY A 1 2114 ? 170.472 151.055 126.282 1.00 35.40 2114 GLY A C 1
ATOM 10770 O O . GLY A 1 2114 ? 170.938 151.774 125.395 1.00 35.40 2114 GLY A O 1
ATOM 10771 N N . LEU A 1 2115 ? 170.906 149.836 126.511 1.00 38.54 2115 LEU A N 1
ATOM 10772 C CA . LEU A 1 2115 ? 171.955 149.238 125.717 1.00 38.54 2115 LEU A CA 1
ATOM 10773 C C . LEU A 1 2115 ? 171.397 148.088 124.890 1.00 38.54 2115 LEU A C 1
ATOM 10774 O O . LEU A 1 2115 ? 170.437 147.432 125.301 1.00 38.54 2115 LEU A O 1
ATOM 10779 N N . PRO A 1 2116 ? 171.965 147.834 123.713 1.00 36.54 2116 PRO A N 1
ATOM 10780 C CA . PRO A 1 2116 ? 171.453 146.757 122.864 1.00 36.54 2116 PRO A CA 1
ATOM 10781 C C . PRO A 1 2116 ? 171.421 145.435 123.606 1.00 36.54 2116 PRO A C 1
ATOM 10782 O O . PRO A 1 2116 ? 172.355 145.081 124.326 1.00 36.54 2116 PRO A O 1
ATOM 10786 N N . VAL A 1 2117 ? 170.325 144.706 123.429 1.00 36.00 2117 VAL A N 1
ATOM 10787 C CA . VAL A 1 2117 ? 170.155 143.399 124.037 1.00 36.00 2117 VAL A CA 1
ATOM 10788 C C . VAL A 1 2117 ? 170.026 142.367 122.930 1.00 36.00 2117 VAL A C 1
ATOM 10789 O O . VAL A 1 2117 ? 169.876 142.695 121.755 1.00 36.00 2117 VAL A O 1
ATOM 10793 N N . SER A 1 2118 ? 170.099 141.103 123.322 1.00 38.50 2118 SER A N 1
ATOM 10794 C CA . SER A 1 2118 ? 169.989 140.015 122.371 1.00 38.50 2118 SER A CA 1
ATOM 10795 C C . SER A 1 2118 ? 169.377 138.813 123.066 1.00 38.50 2118 SER A C 1
ATOM 10796 O O . SER A 1 2118 ? 169.549 138.620 124.271 1.00 38.50 2118 SER A O 1
ATOM 10799 N N . LEU A 1 2119 ? 168.652 138.014 122.297 1.00 40.97 2119 LEU A N 1
ATOM 10800 C CA . LEU A 1 2119 ? 168.074 136.796 122.832 1.00 40.97 2119 LEU A CA 1
ATOM 10801 C C . LEU A 1 2119 ? 169.179 135.788 123.112 1.00 40.97 2119 LEU A C 1
ATOM 10802 O O . LEU A 1 2119 ? 170.138 135.668 122.349 1.00 40.97 2119 LEU A O 1
ATOM 10807 N N . ARG A 1 2120 ? 169.053 135.073 124.221 1.00 47.62 2120 ARG A N 1
ATOM 10808 C CA . ARG A 1 2120 ? 170.060 134.090 124.597 1.00 47.62 2120 ARG A CA 1
ATOM 10809 C C . ARG A 1 2120 ? 169.792 132.757 123.915 1.00 47.62 2120 ARG A C 1
ATOM 10810 O O . ARG A 1 2120 ? 168.646 132.324 123.805 1.00 47.62 2120 ARG A O 1
ATOM 10818 N N . TYR B 2 111 ? 137.280 150.592 102.765 1.00 64.99 111 TYR B N 1
ATOM 10819 C CA . TYR B 2 111 ? 137.020 151.573 103.813 1.00 64.99 111 TYR B CA 1
ATOM 10820 C C . TYR B 2 111 ? 137.237 150.968 105.195 1.00 64.99 111 TYR B C 1
ATOM 10821 O O . TYR B 2 111 ? 136.314 150.399 105.779 1.00 64.99 111 TYR B O 1
ATOM 10823 N N . PRO B 2 112 ? 138.457 151.090 105.715 1.00 62.71 112 PRO B N 1
ATOM 10824 C CA . PRO B 2 112 ? 138.764 150.489 107.017 1.00 62.71 112 PRO B CA 1
ATOM 10825 C C . PRO B 2 112 ? 138.056 151.222 108.145 1.00 62.71 112 PRO B C 1
ATOM 10826 O O . PRO B 2 112 ? 137.968 152.452 108.152 1.00 62.71 112 PRO B O 1
ATOM 10830 N N . GLU B 2 113 ? 137.546 150.449 109.102 1.00 62.71 113 GLU B N 1
ATOM 10831 C CA . GLU B 2 113 ? 136.857 151.029 110.242 1.00 62.71 113 GLU B CA 1
ATOM 10832 C C . GLU B 2 113 ? 137.829 151.847 111.090 1.00 62.71 113 GLU B C 1
ATOM 10833 O O . GLU B 2 113 ? 139.052 151.723 110.983 1.00 62.71 113 GLU B O 1
ATOM 10839 N N . ILE B 2 114 ? 137.271 152.692 111.949 1.00 56.63 114 ILE B N 1
ATOM 10840 C CA . ILE B 2 114 ? 138.084 153.555 112.797 1.00 56.63 114 ILE B CA 1
ATOM 10841 C C . ILE B 2 114 ? 138.645 152.729 113.946 1.00 56.63 114 ILE B C 1
ATOM 10842 O O . ILE B 2 114 ? 137.928 151.943 114.572 1.00 56.63 114 ILE B O 1
ATOM 10847 N N . GLU B 2 115 ? 139.938 152.878 114.198 1.00 57.18 115 GLU B N 1
ATOM 10848 C CA . GLU B 2 115 ? 140.572 152.233 115.333 1.00 57.18 115 GLU B CA 1
ATOM 10849 C C . GLU B 2 115 ? 140.430 153.094 116.582 1.00 57.18 115 GLU B C 1
ATOM 10850 O O . GLU B 2 115 ? 140.016 154.254 116.530 1.00 57.18 115 GLU B O 1
ATOM 10856 N N . LYS B 2 116 ? 140.771 152.503 117.720 1.00 55.46 116 LYS B N 1
ATOM 10857 C CA . LYS B 2 116 ? 140.699 153.218 118.981 1.00 55.46 116 LYS B CA 1
ATOM 10858 C C . LYS B 2 116 ? 141.871 154.190 119.113 1.00 55.46 116 LYS B C 1
ATOM 10859 O O . LYS B 2 116 ? 142.852 154.136 118.368 1.00 55.46 116 LYS B O 1
ATOM 10865 N N . PHE B 2 117 ? 141.759 155.090 120.086 1.00 51.59 117 PHE B N 1
ATOM 10866 C CA . PHE B 2 117 ? 142.798 156.084 120.343 1.00 51.59 117 PHE B CA 1
ATOM 10867 C C . PHE B 2 117 ? 142.679 156.512 121.798 1.00 51.59 117 PHE B C 1
ATOM 10868 O O . PHE B 2 117 ? 141.743 157.234 122.155 1.00 51.59 117 PHE B O 1
ATOM 10876 N N . PHE B 2 118 ? 143.620 156.069 122.633 1.00 51.50 118 PHE B N 1
ATOM 10877 C CA . PHE B 2 118 ? 143.588 156.306 124.075 1.00 51.50 118 PHE B CA 1
ATOM 10878 C C . PHE B 2 118 ? 144.805 157.119 124.495 1.00 51.50 118 PHE B C 1
ATOM 10879 O O . PHE B 2 118 ? 145.825 156.553 124.916 1.00 51.50 118 PHE B O 1
ATOM 10887 N N . PRO B 2 119 ? 144.738 158.446 124.415 1.00 50.71 119 PRO B N 1
ATOM 10888 C CA . PRO B 2 119 ? 145.904 159.264 124.755 1.00 50.71 119 PRO B CA 1
ATOM 10889 C C . PRO B 2 119 ? 146.264 159.149 126.227 1.00 50.71 119 PRO B C 1
ATOM 10890 O O . PRO B 2 119 ? 145.409 158.927 127.087 1.00 50.71 119 PRO B O 1
ATOM 10894 N N . PHE B 2 120 ? 147.555 159.306 126.508 1.00 50.40 120 PHE B N 1
ATOM 10895 C CA . PHE B 2 120 ? 148.078 159.160 127.861 1.00 50.40 120 PHE B CA 1
ATOM 10896 C C . PHE B 2 120 ? 149.200 160.161 128.064 1.00 50.40 120 PHE B C 1
ATOM 10897 O O . PHE B 2 120 ? 150.179 160.154 127.313 1.00 50.40 120 PHE B O 1
ATOM 10905 N N . ASN B 2 121 ? 149.063 161.010 129.065 1.00 50.96 121 ASN B N 1
ATOM 10906 C CA . ASN B 2 121 ? 150.147 161.920 129.402 1.00 50.96 121 ASN B CA 1
ATOM 10907 C C . ASN B 2 121 ? 151.185 161.180 130.235 1.00 50.96 121 ASN B C 1
ATOM 10908 O O . ASN B 2 121 ? 150.828 160.521 131.215 1.00 50.96 121 ASN B O 1
ATOM 10913 N N . PRO B 2 122 ? 152.467 161.254 129.877 1.00 50.92 122 PRO B N 1
ATOM 10914 C CA . PRO B 2 122 ? 153.478 160.511 130.639 1.00 50.92 122 PRO B CA 1
ATOM 10915 C C . PRO B 2 122 ? 153.681 161.033 132.045 1.00 50.92 122 PRO B C 1
ATOM 10916 O O . PRO B 2 122 ? 154.337 160.357 132.843 1.00 50.92 122 PRO B O 1
ATOM 10920 N N . LEU B 2 123 ? 153.153 162.211 132.373 1.00 54.24 123 LEU B N 1
ATOM 10921 C CA . LEU B 2 123 ? 153.300 162.777 133.706 1.00 54.24 123 LEU B CA 1
ATOM 10922 C C . LEU B 2 123 ? 152.200 162.344 134.664 1.00 54.24 123 LEU B C 1
ATOM 10923 O O . LEU B 2 123 ? 152.341 162.545 135.873 1.00 54.24 123 LEU B O 1
ATOM 10928 N N . ASP B 2 124 ? 151.122 161.753 134.168 1.00 55.18 124 ASP B N 1
ATOM 10929 C CA . ASP B 2 124 ? 150.053 161.295 135.054 1.00 55.18 124 ASP B CA 1
ATOM 10930 C C . ASP B 2 124 ? 150.420 160.041 135.821 1.00 55.18 124 ASP B C 1
ATOM 10931 O O . ASP B 2 124 ? 149.553 159.466 136.491 1.00 55.18 124 ASP B O 1
ATOM 10936 N N . PHE B 2 125 ? 151.677 159.609 135.737 1.00 56.05 125 PHE B N 1
ATOM 10937 C CA . PHE B 2 125 ? 152.149 158.437 136.460 1.00 56.05 125 PHE B CA 1
ATOM 10938 C C . PHE B 2 125 ? 152.617 158.756 137.871 1.00 56.05 125 PHE B C 1
ATOM 10939 O O . PHE B 2 125 ? 152.678 157.848 138.708 1.00 56.05 125 PHE B O 1
ATOM 10947 N N . GLU B 2 126 ? 152.954 160.011 138.152 1.00 57.59 126 GLU B N 1
ATOM 10948 C CA . GLU B 2 126 ? 153.526 160.372 139.440 1.00 57.59 126 GLU B CA 1
ATOM 10949 C C . GLU B 2 126 ? 152.443 160.459 140.506 1.00 57.59 126 GLU B C 1
ATOM 10950 O O . GLU B 2 126 ? 151.427 161.138 140.325 1.00 57.59 126 GLU B O 1
ATOM 10956 N N . SER B 2 127 ? 152.658 159.755 141.609 1.00 55.76 127 SER B N 1
ATOM 10957 C CA . SER B 2 127 ? 151.842 159.877 142.809 1.00 55.76 127 SER B CA 1
ATOM 10958 C C . SER B 2 127 ? 152.729 160.479 143.888 1.00 55.76 127 SER B C 1
ATOM 10959 O O . SER B 2 127 ? 153.701 159.850 144.320 1.00 55.76 127 SER B O 1
ATOM 10962 N N . PHE B 2 128 ? 152.401 161.695 144.319 1.00 50.22 128 PHE B N 1
ATOM 10963 C CA . PHE B 2 128 ? 153.239 162.411 145.272 1.00 50.22 128 PHE B CA 1
ATOM 10964 C C . PHE B 2 128 ? 153.232 161.746 146.642 1.00 50.22 128 PHE B C 1
ATOM 10965 O O . PHE B 2 128 ? 152.783 162.342 147.625 1.00 50.22 128 PHE B O 1
ATOM 10973 N N . ASP B 2 129 ? 153.728 160.517 146.718 1.00 50.35 129 ASP B N 1
ATOM 10974 C CA . ASP B 2 129 ? 153.784 159.757 147.955 1.00 50.35 129 ASP B CA 1
ATOM 10975 C C . ASP B 2 129 ? 155.233 159.602 148.389 1.00 50.35 129 ASP B C 1
ATOM 10976 O O . ASP B 2 129 ? 156.119 159.377 147.560 1.00 50.35 129 ASP B O 1
ATOM 10981 N N . LEU B 2 130 ? 155.454 159.773 149.682 1.00 41.23 130 LEU B N 1
ATOM 10982 C CA . LEU B 2 130 ? 156.825 159.704 150.200 1.00 41.23 130 LEU B CA 1
ATOM 10983 C C . LEU B 2 130 ? 157.084 158.255 150.565 1.00 41.23 130 LEU B C 1
ATOM 10984 O O . LEU B 2 130 ? 156.137 157.476 150.497 1.00 41.23 130 LEU B O 1
ATOM 10989 N N . PRO B 2 131 ? 158.295 157.844 150.966 1.00 41.38 131 PRO B N 1
ATOM 10990 C CA . PRO B 2 131 ? 158.623 156.445 151.142 1.00 41.38 131 PRO B CA 1
ATOM 10991 C C . PRO B 2 131 ? 158.264 155.706 152.420 1.00 41.38 131 PRO B C 1
ATOM 10992 O O . PRO B 2 131 ? 158.861 154.667 152.587 1.00 41.38 131 PRO B O 1
ATOM 10996 N N . GLU B 2 132 ? 157.471 156.295 153.307 1.00 42.17 132 GLU B N 1
ATOM 10997 C CA . GLU B 2 132 ? 156.994 155.618 154.543 1.00 42.17 132 GLU B CA 1
ATOM 10998 C C . GLU B 2 132 ? 157.994 155.837 155.662 1.00 42.17 132 GLU B C 1
ATOM 10999 O O . GLU B 2 132 ? 157.680 155.474 156.800 1.00 42.17 132 GLU B O 1
ATOM 11005 N N . GLU B 2 133 ? 159.162 156.382 155.342 1.00 41.28 133 GLU B N 1
ATOM 11006 C CA . GLU B 2 133 ? 160.131 156.734 156.398 1.00 41.28 133 GLU B CA 1
ATOM 11007 C C . GLU B 2 133 ? 160.074 158.244 156.425 1.00 41.28 133 GLU B C 1
ATOM 11008 O O . GLU B 2 133 ? 160.757 158.848 157.256 1.00 41.28 133 GLU B O 1
ATOM 11014 N N . HIS B 2 134 ? 159.352 158.814 155.476 1.00 40.39 134 HIS B N 1
ATOM 11015 C CA . HIS B 2 134 ? 159.165 160.279 155.446 1.00 40.39 134 HIS B CA 1
ATOM 11016 C C . HIS B 2 134 ? 157.705 160.662 155.672 1.00 40.39 134 HIS B C 1
ATOM 11017 O O . HIS B 2 134 ? 157.360 161.806 155.372 1.00 40.39 134 HIS B O 1
ATOM 11024 N N . GLN B 2 135 ? 156.883 159.746 156.191 1.00 43.21 135 GLN B N 1
ATOM 11025 C CA . GLN B 2 135 ? 155.424 160.006 156.372 1.00 43.21 135 GLN B CA 1
ATOM 11026 C C . GLN B 2 135 ? 155.124 160.428 157.809 1.00 43.21 135 GLN B C 1
ATOM 11027 O O . GLN B 2 135 ? 155.351 159.614 158.710 1.00 43.21 135 GLN B O 1
ATOM 11033 N N . ILE B 2 136 ? 154.605 161.641 158.007 1.00 44.35 136 ILE B N 1
ATOM 11034 C CA . ILE B 2 136 ? 154.397 162.161 159.347 1.00 44.35 136 ILE B CA 1
ATOM 11035 C C . ILE B 2 136 ? 152.919 162.382 159.643 1.00 44.35 136 ILE B C 1
ATOM 11036 O O . ILE B 2 136 ? 152.443 162.037 160.727 1.00 44.35 136 ILE B O 1
ATOM 11041 N N . ALA B 2 137 ? 152.174 162.936 158.686 1.00 44.60 137 ALA B N 1
ATOM 11042 C CA . ALA B 2 137 ? 150.825 163.406 158.962 1.00 44.60 137 ALA B CA 1
ATOM 11043 C C . ALA B 2 137 ? 149.809 162.286 159.126 1.00 44.60 137 ALA B C 1
ATOM 11044 O O . ALA B 2 137 ? 148.713 162.546 159.633 1.00 44.60 137 ALA B O 1
ATOM 11046 N N . HIS B 2 138 ? 150.127 161.062 158.723 1.00 47.59 138 HIS B N 1
ATOM 11047 C CA . HIS B 2 138 ? 149.193 159.956 158.876 1.00 47.59 138 HIS B CA 1
ATOM 11048 C C . HIS B 2 138 ? 149.321 159.261 160.222 1.00 47.59 138 HIS B C 1
ATOM 11049 O O . HIS B 2 138 ? 148.565 158.323 160.494 1.00 47.59 138 HIS B O 1
ATOM 11056 N N . LEU B 2 139 ? 150.248 159.697 161.066 1.00 47.78 139 LEU B N 1
ATOM 11057 C CA . LEU B 2 139 ? 150.433 159.112 162.381 1.00 47.78 139 LEU B CA 1
ATOM 11058 C C . LEU B 2 139 ? 149.456 159.727 163.379 1.00 47.78 139 LEU B C 1
ATOM 11059 O O . LEU B 2 139 ? 149.045 160.880 163.225 1.00 47.78 139 LEU B O 1
ATOM 11064 N N . PRO B 2 140 ? 149.068 158.980 164.409 1.00 49.41 140 PRO B N 1
ATOM 11065 C CA . PRO B 2 140 ? 148.179 159.549 165.425 1.00 49.41 140 PRO B CA 1
ATOM 11066 C C . PRO B 2 140 ? 148.955 160.365 166.440 1.00 49.41 140 PRO B C 1
ATOM 11067 O O . PRO B 2 140 ? 149.425 159.829 167.448 1.00 49.41 140 PRO B O 1
ATOM 11071 N N . LEU B 2 141 ? 149.099 161.663 166.184 1.00 48.60 141 LEU B N 1
ATOM 11072 C CA . LEU B 2 141 ? 149.828 162.552 167.084 1.00 48.60 141 LEU B CA 1
ATOM 11073 C C . LEU B 2 141 ? 148.964 162.902 168.296 1.00 48.60 141 LEU B C 1
ATOM 11074 O O . LEU B 2 141 ? 148.601 164.053 168.533 1.00 48.60 141 LEU B O 1
ATOM 11079 N N . SER B 2 142 ? 148.641 161.876 169.078 1.00 50.31 142 SER B N 1
ATOM 11080 C CA . SER B 2 142 ? 147.744 162.006 170.218 1.00 50.31 142 SER B CA 1
ATOM 11081 C C . SER B 2 142 ? 148.483 161.649 171.498 1.00 50.31 142 SER B C 1
ATOM 11082 O O . SER B 2 142 ? 149.100 160.583 171.586 1.00 50.31 142 SER B O 1
ATOM 11085 N N . GLY B 2 143 ? 148.409 162.535 172.486 1.00 51.63 143 GLY B N 1
ATOM 11086 C CA . GLY B 2 143 ? 149.052 162.295 173.762 1.00 51.63 143 GLY B CA 1
ATOM 11087 C C . GLY B 2 143 ? 149.951 163.431 174.199 1.00 51.63 143 GLY B C 1
ATOM 11088 O O . GLY B 2 143 ? 150.618 164.055 173.371 1.00 51.63 143 GLY B O 1
ATOM 11089 N N . VAL B 2 144 ? 149.964 163.720 175.495 1.00 51.83 144 VAL B N 1
ATOM 11090 C CA . VAL B 2 144 ? 150.881 164.695 176.081 1.00 51.83 144 VAL B CA 1
ATOM 11091 C C . VAL B 2 144 ? 151.574 164.003 177.248 1.00 51.83 144 VAL B C 1
ATOM 11092 O O . VAL B 2 144 ? 150.971 163.842 178.317 1.00 51.83 144 VAL B O 1
ATOM 11096 N N . PRO B 2 145 ? 152.831 163.590 177.099 1.00 54.88 145 PRO B N 1
ATOM 11097 C CA . PRO B 2 145 ? 153.409 162.562 177.989 1.00 54.88 145 PRO B CA 1
ATOM 11098 C C . PRO B 2 145 ? 153.971 163.099 179.303 1.00 54.88 145 PRO B C 1
ATOM 11099 O O . PRO B 2 145 ? 155.182 163.067 179.563 1.00 54.88 145 PRO B O 1
ATOM 11103 N N . LEU B 2 146 ? 153.071 163.595 180.155 1.00 55.78 146 LEU B N 1
ATOM 11104 C CA . LEU B 2 146 ? 153.372 163.935 181.544 1.00 55.78 146 LEU B CA 1
ATOM 11105 C C . LEU B 2 146 ? 154.416 165.033 181.689 1.00 55.78 146 LEU B C 1
ATOM 11106 O O . LEU B 2 146 ? 155.019 165.475 180.707 1.00 55.78 146 LEU B O 1
ATOM 11111 N N . MET B 2 147 ? 154.630 165.482 182.922 1.00 55.57 147 MET B N 1
ATOM 11112 C CA . MET B 2 147 ? 155.588 166.537 183.232 1.00 55.57 147 MET B CA 1
ATOM 11113 C C . MET B 2 147 ? 156.447 166.066 184.396 1.00 55.57 147 MET B C 1
ATOM 11114 O O . MET B 2 147 ? 155.972 166.004 185.535 1.00 55.57 147 MET B O 1
ATOM 11119 N N . ILE B 2 148 ? 157.703 165.737 184.118 1.00 58.03 148 ILE B N 1
ATOM 11120 C CA . ILE B 2 148 ? 158.618 165.212 185.123 1.00 58.03 148 ILE B CA 1
ATOM 11121 C C . ILE B 2 148 ? 159.503 166.355 185.600 1.00 58.03 148 ILE B C 1
ATOM 11122 O O . ILE B 2 148 ? 160.298 166.902 184.829 1.00 58.03 148 ILE B O 1
ATOM 11127 N N . LEU B 2 149 ? 159.367 166.715 186.870 1.00 62.95 149 LEU B N 1
ATOM 11128 C CA . LEU B 2 149 ? 160.160 167.763 187.506 1.00 62.95 149 LEU B CA 1
ATOM 11129 C C . LEU B 2 149 ? 161.174 167.081 188.420 1.00 62.95 149 LEU B C 1
ATOM 11130 O O . LEU B 2 149 ? 160.881 166.787 189.580 1.00 62.95 149 LEU B O 1
ATOM 11135 N N . ASP B 2 150 ? 162.366 166.811 187.874 1.00 76.83 150 ASP B N 1
ATOM 11136 C CA . ASP B 2 150 ? 163.423 166.039 188.592 1.00 76.83 150 ASP B CA 1
ATOM 11137 C C . ASP B 2 150 ? 163.698 166.540 190.006 1.00 76.83 150 ASP B C 1
ATOM 11138 O O . ASP B 2 150 ? 163.524 167.752 190.263 1.00 76.83 150 ASP B O 1
ATOM 11143 N N . GLU B 2 151 ? 164.124 165.630 190.885 1.00 96.41 151 GLU B N 1
ATOM 11144 C CA . GLU B 2 151 ? 164.357 165.981 192.309 1.00 96.41 151 GLU B CA 1
ATOM 11145 C C . GLU B 2 151 ? 165.233 167.233 192.415 1.00 96.41 151 GLU B C 1
ATOM 11146 O O . GLU B 2 151 ? 166.409 167.172 191.996 1.00 96.41 151 GLU B O 1
ATOM 11152 N N . GLU B 2 152 ? 164.680 168.317 192.959 1.00 105.52 152 GLU B N 1
ATOM 11153 C CA . GLU B 2 152 ? 165.497 169.534 193.182 1.00 105.52 152 GLU B CA 1
ATOM 11154 C C . GLU B 2 152 ? 166.575 169.186 194.216 1.00 105.52 152 GLU B C 1
ATOM 11155 O O . GLU B 2 152 ? 167.731 169.628 194.044 1.00 105.52 152 GLU B O 1
ATOM 11161 N N . ARG B 2 153 ? 166.206 168.407 195.237 1.00 108.68 153 ARG B N 1
ATOM 11162 C CA . ARG B 2 153 ? 167.179 167.997 196.282 1.00 108.68 153 ARG B CA 1
ATOM 11163 C C . ARG B 2 153 ? 167.533 166.515 196.097 1.00 108.68 153 ARG B C 1
ATOM 11164 O O . ARG B 2 153 ? 166.600 165.683 196.076 1.00 108.68 153 ARG B O 1
ATOM 11172 N N . GLU B 2 154 ? 168.824 166.201 195.968 1.00 113.22 154 GLU B N 1
ATOM 11173 C CA . GLU B 2 154 ? 169.243 164.779 195.873 1.00 113.22 154 GLU B CA 1
ATOM 11174 C C . GLU B 2 154 ? 169.487 164.259 197.296 1.00 113.22 154 GLU B C 1
ATOM 11175 O O . GLU B 2 154 ? 170.591 164.492 197.832 1.00 113.22 154 GLU B O 1
ATOM 11181 N N . LEU B 2 155 ? 168.496 163.578 197.875 1.00 67.48 155 LEU B N 1
ATOM 11182 C CA . LEU B 2 155 ? 168.621 163.083 199.271 1.00 67.58 155 LEU B CA 1
ATOM 11183 C C . LEU B 2 155 ? 169.758 162.054 199.340 1.00 68.92 155 LEU B C 1
ATOM 11184 O O . LEU B 2 155 ? 170.233 161.781 200.456 1.00 65.44 155 LEU B O 1
ATOM 11189 N N . GLU B 2 156 ? 170.201 161.541 198.191 1.00 65.84 156 GLU B N 1
ATOM 11190 C CA . GLU B 2 156 ? 171.265 160.505 198.157 1.00 63.98 156 GLU B CA 1
ATOM 11191 C C . GLU B 2 156 ? 172.388 160.867 199.140 1.00 64.86 156 GLU B C 1
ATOM 11192 O O . GLU B 2 156 ? 172.924 159.942 199.787 1.00 61.54 156 GLU B O 1
ATOM 11198 N N . LYS B 2 157 ? 172.737 162.153 199.242 1.00 63.48 157 LYS B N 1
ATOM 11199 C CA . LYS B 2 157 ? 173.863 162.571 200.117 1.00 62.57 157 LYS B CA 1
ATOM 11200 C C . LYS B 2 157 ? 173.309 163.175 201.417 1.00 63.55 157 LYS B C 1
ATOM 11201 O O . LYS B 2 157 ? 173.840 164.214 201.864 1.00 60.92 157 LYS B O 1
ATOM 11207 N N . LEU B 2 158 ? 172.276 162.553 201.993 1.00 68.46 158 LEU B N 1
ATOM 11208 C CA . LEU B 2 158 ? 171.658 163.086 203.235 1.00 67.05 158 LEU B CA 1
ATOM 11209 C C . LEU B 2 158 ? 171.750 162.031 204.348 1.00 67.07 158 LEU B C 1
ATOM 11210 O O . LEU B 2 158 ? 170.975 162.136 205.322 1.00 63.80 158 LEU B O 1
ATOM 11215 N N . PHE B 2 159 ? 172.652 161.057 204.209 1.00 68.98 159 PHE B N 1
ATOM 11216 C CA . PHE B 2 159 ? 172.715 159.963 205.216 1.00 67.23 159 PHE B CA 1
ATOM 11217 C C . PHE B 2 159 ? 174.156 159.789 205.689 1.00 65.90 159 PHE B C 1
ATOM 11218 O O . PHE B 2 159 ? 174.796 158.787 205.308 1.00 61.30 159 PHE B O 1
ATOM 11226 N N . GLN B 2 160 ? 174.669 160.764 206.446 1.00 62.55 160 GLN B N 1
ATOM 11227 C CA . GLN B 2 160 ? 176.057 160.709 206.975 1.00 59.50 160 GLN B CA 1
ATOM 11228 C C . GLN B 2 160 ? 176.153 161.658 208.179 1.00 58.23 160 GLN B C 1
ATOM 11229 O O . GLN B 2 160 ? 175.763 162.834 208.026 1.00 54.22 160 GLN B O 1
ATOM 11235 N N . LEU B 2 161 ? 176.673 161.180 209.313 1.00 61.36 161 LEU B N 1
ATOM 11236 C CA . LEU B 2 161 ? 176.860 162.065 210.494 1.00 59.02 161 LEU B CA 1
ATOM 11237 C C . LEU B 2 161 ? 178.254 161.829 211.095 1.00 59.53 161 LEU B C 1
ATOM 11238 O O . LEU B 2 161 ? 178.703 162.675 211.896 1.00 54.04 161 LEU B O 1
ATOM 11243 N N . GLY B 2 162 ? 178.901 160.719 210.734 1.00 54.45 162 GLY B N 1
ATOM 11244 C CA . GLY B 2 162 ? 180.278 160.458 211.198 1.00 52.68 162 GLY B CA 1
ATOM 11245 C C . GLY B 2 162 ? 180.402 160.462 212.706 1.00 53.94 162 GLY B C 1
ATOM 11246 O O . GLY B 2 162 ? 179.626 159.744 213.368 1.00 49.87 162 GLY B O 1
ATOM 11247 N N . PRO B 2 163 ? 181.347 161.229 213.290 1.00 51.58 163 PRO B N 1
ATOM 11248 C CA . PRO B 2 163 ? 181.579 161.185 214.729 1.00 49.99 163 PRO B CA 1
ATOM 11249 C C . PRO B 2 163 ? 180.479 161.813 215.563 1.00 50.91 163 PRO B C 1
ATOM 11250 O O . PRO B 2 163 ? 179.811 162.757 215.096 1.00 48.29 163 PRO B O 1
ATOM 11254 N N . PRO B 2 164 ? 180.258 161.332 216.807 1.00 52.88 164 PRO B N 1
ATOM 11255 C CA . PRO B 2 164 ? 179.265 161.928 217.687 1.00 51.22 164 PRO B CA 1
ATOM 11256 C C . PRO B 2 164 ? 179.775 163.268 218.182 1.00 52.24 164 PRO B C 1
ATOM 11257 O O . PRO B 2 164 ? 180.187 163.373 219.353 1.00 49.57 164 PRO B O 1
ATOM 11261 N N . SER B 2 165 ? 179.753 164.275 217.305 1.00 49.46 165 SER B N 1
ATOM 11262 C CA . SER B 2 165 ? 180.232 165.629 217.681 1.00 49.02 165 SER B CA 1
ATOM 11263 C C . SER B 2 165 ? 179.363 166.191 218.814 1.00 49.11 165 SER B C 1
ATOM 11264 O O . SER B 2 165 ? 178.123 166.057 218.730 1.00 47.25 165 SER B O 1
ATOM 11267 N N . PRO B 2 166 ? 179.951 166.807 219.863 1.00 46.35 166 PRO B N 1
ATOM 11268 C CA . PRO B 2 166 ? 179.160 167.418 220.923 1.00 45.28 166 PRO B CA 1
ATOM 11269 C C . PRO B 2 166 ? 178.367 168.604 220.393 1.00 45.35 166 PRO B C 1
ATOM 11270 O O . PRO B 2 166 ? 177.127 168.480 220.336 1.00 43.84 166 PRO B O 1
#

Nearest PDB structures (foldseek):
  7nj1-assembly1_A  TM=9.229E-01  e=0.000E+00  Homo sapiens
  7nj0-assembly1_A  TM=9.823E-01  e=0.000E+00  Homo sapiens
  5mz6-assembly1_1  TM=7.311E-01  e=4.425E-26  Caenorhabditis elegans
  5u1s-assembly1_A  TM=4.788E-01  e=1.052E-24  Saccharomyces cerevisiae S288C
  5u1t-assembly1_A  TM=4.681E-01  e=1.197E-23  Saccharomyces cerevisiae S288C